Protein 4TX3 (pdb70)

InterPro domains:
  IPR001128 Cytochrome P450 [PF00067] (215-369)
  IPR002397 Cytochrome P450, B-class [PR00359] (91-102)
  IPR002397 Cytochrome P450, B-class [PR00359] (138-154)
  IPR002397 Cytochrome P450, B-class [PR00359] (155-170)
  IPR002397 Cytochrome P450, B-class [PR00359] (192-214)
  IPR002397 Cytochrome P450, B-class [PR00359] (271-282)
  IPR002397 Cytochrome P450, B-class [PR00359] (289-316)
  IPR002397 Cytochrome P450, B-class [PR00359] (317-332)
  IPR002397 Cytochrome P450, B-class [PR00359] (338-347)
  IPR002397 Cytochrome P450, B-class [PR00359] (347-358)
  IPR017972 Cytochrome P450, conserved site [PS00086] (340-349)
  IPR036396 Cytochrome P450 superfamily [G3DSA:1.10.630.10] (7-398)
  IPR036396 Cytochrome P450 superfamily [SSF48264] (19-398)

CATH classification: 1.10.630.10

B-factor: mean 43.54, std 11.96, range [21.45, 113.42]

Foldseek 3Di:
DPDQLLDADQLARDPVVLVDDQWDCDPVEIEGQALVVQQVQLAPLPFKAQAPVPDDLLCFLVLSRDRPPVSVVLVVLQPVLQDPVNLVVLQVVLLVQLVVLVVVCVVVPAWDWCLVRPLQRSQQQSLCQSQPPPNVCSVVLSVLLCQLVPPVDPPVSNVVSLVVSLVVVLVVLCVQLVPHDSHRSRSSCVPQVVPDDPSNVSNNSSSSSVPGRQALSQLLFSVVVVCQVVVVQLVLLQDDLVSLLLLSLLSCLSNLFFSWRRKIFGCAWDDDPPDIDHGGHIYTYGQSSNSQHVVFDPPSNDRDSRDGHTPGASQHHHSPRNSCPVVSSSSSSSNSNVNCVSVVPKHQSDPPDDFAWDSPDSTIHGPITIIGD/DADDADDLFDDDDDPFQAAALVLLVLLVLAPPDPLADDQKDKFKKKKFFADPQVLLQVLLFVLCQQAQLQQWAFADPSVRTGTDGDNTADTDEDEDEDEPVCVQVVLFVQRGDGDPRNPHRQKDWYKYDHDNGIIMIMIMGHLSWFDPLLVVLSVVSSQQSSQQSVVPHGRDDDGQRDHVSSVSVSLVRQVVCVVPCSHLLNVLLVVLLVQLPPDDFAFDADWPDDQDQAANLDKDKDKFKAAQVLQQLLCVVCVVPPHDPQLLLVLLLLLVSVLRPRNFKAKEKEKAAADVVPPSCNSHGGSRIAIAIFIFGQPDQAFSVRRSVRSVVRCVVSVVSPSDGPSCNCVSNVHDDGNRADGPAQHYEAEEEDDDDHPRIDMDIDDHDDGRHRHQKYWHKYFDADPVRGTGMIITMMMGRVNTDDPVSVVLSSVQSSQSSSVCSVPRRHTSVPRDSDDDD

Nearest PDB structures (foldseek):
  4tx3-assembly1_A  TM=1.003E+00  e=6.868E-63  Actinoplanes teichomyceticus
  6fsh-assembly3_C  TM=9.838E-01  e=4.809E-54  Actinoplanes teichomyceticus
  6fsh-assembly1_A  TM=9.841E-01  e=8.966E-54  Actinoplanes teichomyceticus
  6fsh-assembly2_B  TM=9.856E-01  e=2.025E-53  Actinoplanes teichomyceticus
  6fsh-assembly4_D  TM=9.850E-01  e=5.539E-53  Actinoplanes teichomyceticus

Secondary structure (DSSP, 8-state):
---GGG-EETTEEPTTTTTS-SEEEE--EEEE-SHHHHHHHHH-TTTEE-------GGGTT-GGGPPTTHHHHHHHHTGGGS-HHHHHHHHHHHHHHHHHHHHHHHHS-SSEEHIIIIITTHHHHHHHHHHT--GGGHHHHHHHHHHHH-TTS-HHHHHHHHHHHHHHHHHHHHHHHHTT-SSHHHHHHHHHTTTS-HHHHHHHHHHHHHHSSHHHHHHHHHHHHHHHHSGGGGGGGSS-HHHHHHHHHHHHHHH--BS--S-EEESS-EEETTEEE-TT-EEEE-HHHHTT-TTT-TTTTS--TTSPP----TT--STT--TTHHHHHHHHHHHHHHHHHH-TT-EES-TTSPPEEE-SSSB-EEEE-EEE-/----PPP----PPPSSBPPPHHHHHHHHTS-SSTTS---EEEEEEEEEE---HHHHHHHHHHHHHH-GGGGEE--S-TTT--BEE-S--------EE--TTTHHHHHHHHHHPPP-TTTS-SEEEEEEEEETTEEEEEEEEETTT--HHHHHHHHHHHHHHHHHHHTTS----PPPS--HHHHHHHHHHHHGGGGSTTSHHHHHHHHHHHHTTT--SS-----SSPPPSS----EEEEEEEE-HHHHHHHHHHHHSSS--HHHHHHHHHHHHHIIIII-SEEEEEEEEPS-TT-GGGTT--SS--EEEEEEEE--S--BHHHHHHHHHHHHHHHTT--SS-GGGHHHHTTPPP-SSS-SS-SEEEEEEE-----TTEEEEEEP-PPPP--SSEEEEEEEEE-TTS-EEEEEEEEEEETTT--HHHHHHHHHHHHHHHHHHHH-TT-BGGG-------

Solvent-accessible surface area: 36964 Å² total; per-residue (Å²): 150,83,80,65,30,35,59,32,107,33,28,44,2,7,91,75,0,82,80,25,40,77,10,42,122,67,155,108,41,6,5,0,4,5,17,77,7,0,84,69,2,7,29,35,79,160,68,11,17,7,105,234,168,59,58,59,132,129,34,26,2,26,22,93,6,16,28,44,102,77,8,82,96,0,60,109,6,1,71,23,0,35,50,140,149,32,14,148,172,12,24,87,34,0,86,75,9,0,56,80,29,3,56,16,0,82,49,57,18,78,77,4,24,0,2,102,21,1,0,50,63,0,0,0,16,0,7,0,34,3,0,30,6,27,76,16,0,11,82,48,0,15,95,22,2,66,80,46,97,59,90,100,39,55,71,134,77,74,64,30,6,8,71,19,2,9,111,20,2,69,54,3,12,60,94,32,75,166,105,70,32,134,22,0,2,0,24,0,14,75,119,32,24,158,69,3,69,72,70,20,0,35,6,2,1,21,29,22,2,60,42,18,17,42,52,4,6,0,10,0,0,0,0,0,3,0,0,26,125,62,83,122,26,17,72,12,2,140,54,88,86,147,43,1,53,92,0,0,11,6,0,7,1,14,3,2,3,27,9,32,28,36,74,11,42,1,75,80,84,0,138,22,86,135,62,63,0,120,116,45,25,43,1,30,2,0,4,4,23,0,0,10,38,188,88,19,7,102,90,4,65,158,16,52,1,87,40,88,66,30,82,22,0,11,26,17,56,36,53,36,68,41,48,22,10,64,7,15,79,23,3,0,50,11,0,0,22,10,0,3,162,75,4,74,68,11,90,18,28,67,96,96,85,136,46,65,62,22,90,109,42,110,0,7,0,3,79,36,13,70,0,18,84,120,58,103,60,113,47,72,38,97,65,36,128,121,52,161,194,2,26,24,4,16,42,0,68,53,12,34,90,31,34,91,39,19,116,155,5,46,8,16,5,7,21,38,0,10,35,1,88,3,152,23,54,42,74,6,1,42,16,0,0,89,21,1,0,54,34,3,22,2,0,27,1,7,0,33,36,82,51,168,68,21,44,7,83,20,58,142,58,2,109,15,209,5,89,63,36,106,12,74,86,154,47,1,82,69,90,12,58,118,52,10,65,83,37,8,34,6,46,187,55,36,0,17,28,23,32,0,2,27,33,68,141,108,44,16,0,3,4,0,1,2,9,80,0,0,2,7,86,64,1,12,92,5,2,18,111,9,2,18,23,4,0,23,0,80,97,69,74,68,52,35,88,49,18,115,20,69,2,31,3,5,14,31,0,11,18,17,80,107,10,30,85,8,77,203,69,159,77,5,32,2,34,69,2,23,74,23,5,127,103,35,1,58,71,25,102,99,47,15,94,11,41,68,64,100,91,48,50,84,79,22,19,17,126,16,16,54,11,92,14,122,1,80,33,46,36,0,36,107,1,16,110,16,35,155,66,74,61,1,70,7,51,25,0,0,20,0,0,0,0,0,0,2,25,88,48,47,14,36,59,58,6,12,6,0,33,56,20,75,22,36,70,82,31,28,37,3,82,29,2,4,0,4,4,20,55,24,3,2,3,50,4,79,1,48,90,53,0,19,0,73,79,1,5,58,81,0,25,125,14,6,160,92,0,122,132,25,39,34,8,8,6,20,36,3,20,114,22,36,90,43,104,74,42,87,22,40,16,12,9,7,2,0,5,9,67,23,126,80,59,172,72,97,8,50,26,9,86,35,50,113,23,114,57,64,50,55,17,16,67,32,2,0,24,3,45,3,18,6,86,62,65,152,113,104,74,42,63,0,0,78,16,25,0,50,12,12,24,26,5,3,56,108,98,21,0,27,29,0,3,109,54,0,20,64,0,1,63,17,1,5,124,52,39,37,65,100,10,70,82,3,63,29,139,34,111,153

Structure (mmCIF, N/CA/C/O backbone):
data_4TX3
#
_entry.id   4TX3
#
_cell.length_a   87.340
_cell.length_b   94.010
_cell.length_c   125.260
_cell.angle_alpha   90.000
_cell.angle_beta   90.000
_cell.angle_gamma   90.000
#
_symmetry.space_group_name_H-M   'P 21 21 21'
#
loop_
_entity.id
_entity.type
_entity.pdbx_description
1 polymer 'OxyB protein'
2 polymer 'Peptide synthetase, module 7'
3 non-polymer 'PROTOPORPHYRIN IX CONTAINING FE'
4 non-polymer 'SULFATE ION'
5 non-polymer 1,2-ETHANEDIOL
6 water water
#
loop_
_atom_site.group_PDB
_atom_site.id
_atom_site.type_symbol
_atom_site.label_atom_id
_atom_site.label_alt_id
_atom_site.label_comp_id
_atom_site.label_asym_id
_atom_site.label_entity_id
_atom_site.label_seq_id
_atom_site.pdbx_PDB_ins_code
_atom_site.Cartn_x
_atom_site.Cartn_y
_atom_site.Cartn_z
_atom_site.occupancy
_atom_site.B_iso_or_equiv
_atom_site.auth_seq_id
_atom_site.auth_comp_id
_atom_site.auth_asym_id
_atom_site.auth_atom_id
_atom_site.pdbx_PDB_model_num
ATOM 1 N N . SER A 1 12 ? -40.653 13.154 18.117 1.00 80.63 6 SER A N 1
ATOM 2 C CA . SER A 1 12 ? -39.717 14.164 17.629 1.00 86.34 6 SER A CA 1
ATOM 3 C C . SER A 1 12 ? -38.752 13.605 16.570 1.00 85.38 6 SER A C 1
ATOM 4 O O . SER A 1 12 ? -38.193 12.514 16.745 1.00 86.32 6 SER A O 1
ATOM 7 N N . PRO A 1 13 ? -38.576 14.342 15.453 1.00 80.30 7 PRO A N 1
ATOM 8 C CA . PRO A 1 13 ? -37.522 14.063 14.469 1.00 70.05 7 PRO A CA 1
ATOM 9 C C . PRO A 1 13 ? -36.221 14.757 14.869 1.00 66.41 7 PRO A C 1
ATOM 10 O O . PRO A 1 13 ? -36.289 15.846 15.446 1.00 63.32 7 PRO A O 1
ATOM 14 N N . PRO A 1 14 ? -35.059 14.137 14.578 1.00 66.14 8 PRO A N 1
ATOM 15 C CA . PRO A 1 14 ? -33.754 14.627 15.053 1.00 58.42 8 PRO A CA 1
ATOM 16 C C . PRO A 1 14 ? -33.465 16.074 14.638 1.00 61.93 8 PRO A C 1
ATOM 17 O O . PRO A 1 14 ? -33.785 16.473 13.506 1.00 58.47 8 PRO A O 1
ATOM 21 N N . ILE A 1 15 ? -32.876 16.842 15.557 1.00 63.05 9 ILE A N 1
ATOM 22 C CA . ILE A 1 15 ? -32.702 18.278 15.374 1.00 58.09 9 ILE A CA 1
ATOM 23 C C . ILE A 1 15 ? -31.932 18.589 14.081 1.00 59.75 9 ILE A C 1
ATOM 24 O O . ILE A 1 15 ? -32.197 19.601 13.418 1.00 54.28 9 ILE A O 1
ATOM 29 N N . HIS A 1 16 ? -31.015 17.705 13.691 1.00 55.98 10 HIS A N 1
ATOM 30 C CA . HIS A 1 16 ? -30.175 18.006 12.537 1.00 54.50 10 HIS A CA 1
ATOM 31 C C . HIS A 1 16 ? -30.927 17.837 11.206 1.00 53.59 10 HIS A C 1
ATOM 32 O O . HIS A 1 16 ? -30.487 18.379 10.190 1.00 53.48 10 HIS A O 1
ATOM 39 N N . THR A 1 17 ? -32.059 17.125 11.200 1.00 50.85 11 THR A N 1
ATOM 40 C CA . THR A 1 17 ? -32.846 16.989 9.967 1.00 47.46 11 THR A CA 1
ATOM 41 C C . THR A 1 17 ? -33.947 18.025 9.828 1.00 49.32 11 THR A C 1
ATOM 42 O O . THR A 1 17 ? -34.806 17.895 8.955 1.00 47.12 11 THR A O 1
ATOM 46 N N . ARG A 1 18 ? -33.923 19.044 10.681 1.00 44.68 12 ARG A N 1
ATOM 47 C CA . ARG A 1 18 ? -34.998 20.024 10.723 1.00 42.65 12 ARG A CA 1
ATOM 48 C C . ARG A 1 18 ? -34.692 21.294 9.929 1.00 48.06 12 ARG A C 1
ATOM 49 O O . ARG A 1 18 ? -33.657 21.944 10.146 1.00 44.81 12 ARG A O 1
ATOM 57 N N . ARG A 1 19 ? -35.602 21.651 9.021 1.00 45.39 13 ARG A N 1
ATOM 58 C CA . ARG A 1 19 ? -35.458 22.874 8.221 1.00 46.15 13 ARG A CA 1
ATOM 59 C C . ARG A 1 19 ? -36.608 23.836 8.477 1.00 44.83 13 ARG A C 1
ATOM 60 O O . ARG A 1 19 ? -37.710 23.411 8.778 1.00 46.08 13 ARG A O 1
ATOM 68 N N . GLN A 1 20 ? -36.358 25.131 8.348 1.00 46.84 14 GLN A N 1
ATOM 69 C CA . GLN A 1 20 ? -37.459 26.073 8.232 1.00 46.33 14 GLN A CA 1
ATOM 70 C C . GLN A 1 20 ? -37.345 26.773 6.882 1.00 44.28 14 GLN A C 1
ATOM 71 O O . GLN A 1 20 ? -36.489 27.639 6.690 1.00 46.32 14 GLN A O 1
ATOM 77 N N . GLY A 1 21 ? -38.201 26.381 5.942 1.00 45.99 15 GLY A N 1
ATOM 78 C CA . GLY A 1 21 ? -38.094 26.863 4.574 1.00 41.98 15 GLY A CA 1
ATOM 79 C C . GLY A 1 21 ? -36.815 26.329 3.959 1.00 44.40 15 GLY A C 1
ATOM 80 O O . GLY A 1 21 ? -36.622 25.112 3.900 1.00 46.54 15 GLY A O 1
ATOM 81 N N . PHE A 1 22 ? -35.939 27.233 3.524 1.00 41.68 16 PHE A N 1
ATOM 82 C CA . PHE A 1 22 ? -34.654 26.861 2.931 1.00 38.41 16 PHE A CA 1
ATOM 83 C C . PHE A 1 22 ? -33.550 26.736 3.981 1.00 44.79 16 PHE A C 1
ATOM 84 O O . PHE A 1 22 ? -32.483 26.162 3.713 1.00 44.33 16 PHE A O 1
ATOM 92 N N . ASP A 1 23 ? -33.809 27.286 5.168 1.00 43.61 17 ASP A N 1
ATOM 93 C CA . ASP A 1 23 ? -32.791 27.425 6.211 1.00 46.84 17 ASP A CA 1
ATOM 94 C C . ASP A 1 23 ? -32.765 26.271 7.219 1.00 49.97 17 ASP A C 1
ATOM 95 O O . ASP A 1 23 ? -33.750 25.536 7.366 1.00 43.72 17 ASP A O 1
ATOM 100 N N . PRO A 1 24 ? -31.623 26.104 7.915 1.00 54.06 18 PRO A N 1
ATOM 101 C CA . PRO A 1 24 ? -31.645 25.210 9.077 1.00 50.83 18 PRO A CA 1
ATOM 102 C C . PRO A 1 24 ? -32.689 25.699 10.085 1.00 48.63 18 PRO A C 1
ATOM 103 O O . PRO A 1 24 ? -32.820 26.909 10.266 1.00 49.81 18 PRO A O 1
ATOM 107 N N . ALA A 1 25 ? -33.429 24.783 10.704 1.00 50.98 19 ALA A N 1
ATOM 108 C CA . ALA A 1 25 ? -34.429 25.147 11.715 1.00 53.71 19 ALA A CA 1
ATOM 109 C C . ALA A 1 25 ? -33.789 25.920 12.869 1.00 55.78 19 ALA A C 1
ATOM 110 O O . ALA A 1 25 ? -32.575 25.858 13.072 1.00 55.75 19 ALA A O 1
ATOM 112 N N . ASP A 1 26 ? -34.601 26.650 13.627 1.00 58.77 20 ASP A N 1
ATOM 113 C CA . ASP A 1 26 ? -34.054 27.580 14.615 1.00 60.09 20 ASP A CA 1
ATOM 114 C C . ASP A 1 26 ? -33.319 26.876 15.753 1.00 58.05 20 ASP A C 1
ATOM 115 O O . ASP A 1 26 ? -32.301 27.380 16.230 1.00 57.46 20 ASP A O 1
ATOM 120 N N . GLU A 1 27 ? -33.806 25.713 16.175 1.00 51.59 21 GLU A N 1
ATOM 121 C CA . GLU A 1 27 ? -33.103 24.944 17.200 1.00 58.22 21 GLU A CA 1
ATOM 122 C C . GLU A 1 27 ? -31.790 24.379 16.673 1.00 60.82 21 GLU A C 1
ATOM 123 O O . GLU A 1 27 ? -30.881 24.095 17.448 1.00 62.32 21 GLU A O 1
ATOM 129 N N . LEU A 1 28 ? -31.691 24.208 15.358 1.00 59.29 22 LEU A N 1
ATOM 130 C CA . LEU A 1 28 ? -30.443 23.754 14.757 1.00 55.78 22 LEU A CA 1
ATOM 131 C C . LEU A 1 28 ? -29.491 24.937 14.626 1.00 54.85 22 LEU A C 1
ATOM 132 O O . LEU A 1 28 ? -28.288 24.785 14.785 1.00 57.90 22 LEU A O 1
ATOM 137 N N . ARG A 1 29 ? -30.026 26.128 14.370 1.00 56.83 23 ARG A N 1
ATOM 138 C CA . ARG A 1 29 ? -29.176 27.316 14.256 1.00 59.35 23 ARG A CA 1
ATOM 139 C C . ARG A 1 29 ? -28.688 27.747 15.628 1.00 61.04 23 ARG A C 1
ATOM 140 O O . ARG A 1 29 ? -27.938 28.718 15.749 1.00 56.29 23 ARG A O 1
ATOM 148 N N . ALA A 1 30 ? -29.121 27.013 16.653 1.00 60.60 24 ALA A N 1
ATOM 149 C CA . ALA A 1 30 ? -28.827 27.344 18.041 1.00 62.27 24 ALA A CA 1
ATOM 150 C C . ALA A 1 30 ? -27.634 26.556 18.566 1.00 60.42 24 ALA A C 1
ATOM 151 O O . ALA A 1 30 ? -26.851 27.063 19.370 1.00 59.34 24 ALA A O 1
ATOM 153 N N . ALA A 1 31 ? -27.503 25.315 18.112 1.00 63.92 25 ALA A N 1
ATOM 154 C CA . ALA A 1 31 ? -26.390 24.467 18.530 1.00 65.68 25 ALA A CA 1
ATOM 155 C C . ALA A 1 31 ? -25.065 25.069 18.071 1.00 65.56 25 ALA A C 1
ATOM 156 O O . ALA A 1 31 ? -24.929 25.496 16.921 1.00 61.17 25 ALA A O 1
ATOM 158 N N . GLY A 1 32 ? -24.099 25.114 18.986 1.00 63.08 26 GLY A N 1
ATOM 159 C CA . GLY A 1 32 ? -22.799 25.678 18.689 1.00 53.43 26 GLY A CA 1
ATOM 160 C C . GLY A 1 32 ? -22.031 24.785 17.735 1.00 54.69 26 GLY A C 1
ATOM 161 O O . GLY A 1 32 ? -22.562 23.798 17.210 1.00 54.61 26 GLY A O 1
ATOM 162 N N . THR A 1 33 ? -20.771 25.144 17.521 1.00 48.30 27 THR A N 1
ATOM 163 C CA . THR A 1 33 ? -19.877 24.447 16.609 1.00 45.44 27 THR A CA 1
ATOM 164 C C . THR A 1 33 ? -19.764 22.929 16.837 1.00 45.92 27 THR A C 1
ATOM 165 O O . THR A 1 33 ? -19.791 22.147 15.886 1.00 44.30 27 THR A O 1
ATOM 169 N N . LEU A 1 34 ? -19.660 22.510 18.093 1.00 46.31 28 LEU A N 1
ATOM 170 C CA . LEU A 1 34 ? -19.464 21.092 18.401 1.00 47.70 28 LEU A CA 1
ATOM 171 C C . LEU A 1 34 ? -20.010 20.732 19.784 1.00 48.28 28 LEU A C 1
ATOM 172 O O . LEU A 1 34 ? -19.374 21.017 20.798 1.00 51.10 28 LEU A O 1
ATOM 177 N N . THR A 1 35 ? -21.190 20.121 19.835 1.00 45.69 29 THR A N 1
ATOM 178 C CA . THR A 1 35 ? -21.812 19.818 21.122 1.00 49.56 29 THR A CA 1
ATOM 179 C C . THR A 1 35 ? -22.229 18.349 21.192 1.00 51.18 29 THR A C 1
ATOM 180 O O . THR A 1 35 ? -22.419 17.708 20.158 1.00 48.64 29 THR A O 1
ATOM 184 N N . LYS A 1 36 ? -22.371 17.815 22.407 1.00 54.66 30 LYS A N 1
ATOM 185 C CA . LYS A 1 36 ? -22.836 16.433 22.579 1.00 56.64 30 LYS A CA 1
ATOM 186 C C . LYS A 1 36 ? -24.358 16.370 22.660 1.00 63.25 30 LYS A C 1
ATOM 187 O O . LYS A 1 36 ? -24.980 17.114 23.419 1.00 67.01 30 LYS A O 1
ATOM 193 N N . ILE A 1 37 ? -24.940 15.457 21.888 1.00 63.88 31 ILE A N 1
ATOM 194 C CA . ILE A 1 37 ? -26.383 15.383 21.692 1.00 67.04 31 ILE A CA 1
ATOM 195 C C . ILE A 1 37 ? -26.852 13.911 21.716 1.00 72.82 31 ILE A C 1
ATOM 196 O O . ILE A 1 37 ? -26.062 12.997 21.451 1.00 72.68 31 ILE A O 1
ATOM 201 N N . SER A 1 38 ? -28.121 13.668 22.048 1.00 75.51 32 SER A N 1
ATOM 202 C CA . SER A 1 38 ? -28.634 12.291 22.076 1.00 76.81 32 SER A CA 1
ATOM 203 C C . SER A 1 38 ? -29.702 12.022 21.007 1.00 74.62 32 SER A C 1
ATOM 204 O O . SER A 1 38 ? -30.565 12.860 20.743 1.00 69.57 32 SER A O 1
ATOM 207 N N . THR A 1 47 ? -23.571 8.765 23.760 1.00 81.60 41 THR A N 1
ATOM 208 C CA . THR A 1 47 ? -22.800 9.964 23.420 1.00 81.68 41 THR A CA 1
ATOM 209 C C . THR A 1 47 ? -22.590 10.100 21.909 1.00 72.11 41 THR A C 1
ATOM 210 O O . THR A 1 47 ? -21.734 9.420 21.322 1.00 64.92 41 THR A O 1
ATOM 214 N N . THR A 1 48 ? -23.379 10.976 21.289 1.00 68.09 42 THR A N 1
ATOM 215 C CA . THR A 1 48 ? -23.169 11.351 19.890 1.00 62.31 42 THR A CA 1
ATOM 216 C C . THR A 1 48 ? -22.895 12.846 19.754 1.00 57.95 42 THR A C 1
ATOM 217 O O . THR A 1 48 ? -23.627 13.673 20.296 1.00 59.10 42 THR A O 1
ATOM 221 N N . TRP A 1 49 ? -21.827 13.188 19.040 1.00 48.54 43 TRP A N 1
ATOM 222 C CA . TRP A 1 49 ? -21.455 14.586 18.864 1.00 47.96 43 TRP A CA 1
ATOM 223 C C . TRP A 1 49 ? -22.145 15.193 17.639 1.00 46.72 43 TRP A C 1
ATOM 224 O O . TRP A 1 49 ? -22.330 14.518 16.621 1.00 47.98 43 TRP A O 1
ATOM 235 N N . LEU A 1 50 ? -22.510 16.469 17.742 1.00 41.97 44 LEU A N 1
ATOM 236 C CA . LEU A 1 50 ? -22.981 17.237 16.598 1.00 41.09 44 LEU A CA 1
ATOM 237 C C . LEU A 1 50 ? -21.961 18.310 16.214 1.00 43.33 44 LEU A C 1
ATOM 238 O O . LEU A 1 50 ? -21.753 19.276 16.953 1.00 42.72 44 LEU A O 1
ATOM 243 N N . ALA A 1 51 ? -21.327 18.119 15.056 1.00 43.42 45 ALA A N 1
ATOM 244 C CA . ALA A 1 51 ? -20.415 19.100 14.480 1.00 39.93 45 ALA A CA 1
ATOM 245 C C . ALA A 1 51 ? -21.180 19.964 13.496 1.00 40.68 45 ALA A C 1
ATOM 246 O O . ALA A 1 51 ? -21.694 19.467 12.490 1.00 36.95 45 ALA A O 1
ATOM 248 N N . ALA A 1 52 ? -21.250 21.257 13.787 1.00 36.62 46 ALA A N 1
ATOM 249 C CA . ALA A 1 52 ? -22.052 22.155 12.978 1.00 43.63 46 ALA A CA 1
ATOM 250 C C . ALA A 1 52 ? -21.251 23.346 12.459 1.00 41.25 46 ALA A C 1
ATOM 251 O O . ALA A 1 52 ? -21.803 24.223 11.807 1.00 44.59 46 ALA A O 1
ATOM 253 N N . GLY A 1 53 ? -19.960 23.390 12.755 1.00 38.39 47 GLY A N 1
ATOM 254 C CA . GLY A 1 53 ? -19.124 24.465 12.261 1.00 36.11 47 GLY A CA 1
ATOM 255 C C . GLY A 1 53 ? -18.450 24.028 10.972 1.00 37.63 47 GLY A C 1
ATOM 256 O O . GLY A 1 53 ? -18.116 22.859 10.816 1.00 34.38 47 GLY A O 1
ATOM 257 N N . HIS A 1 54 ? -18.249 24.952 10.041 1.00 37.17 48 HIS A N 1
ATOM 258 C CA . HIS A 1 54 ? -17.604 24.598 8.783 1.00 37.82 48 HIS A CA 1
ATOM 259 C C . HIS A 1 54 ? -16.181 24.045 8.996 1.00 35.04 48 HIS A C 1
ATOM 260 O O . HIS A 1 54 ? -15.792 23.061 8.377 1.00 36.34 48 HIS A O 1
ATOM 267 N N . ALA A 1 55 ? -15.412 24.657 9.882 1.00 35.50 49 ALA A N 1
ATOM 268 C CA . ALA A 1 55 ? -14.039 24.192 10.120 1.00 37.63 49 ALA A CA 1
ATOM 269 C C . ALA A 1 55 ? -13.990 22.772 10.712 1.00 34.71 49 ALA A C 1
ATOM 270 O O . ALA A 1 55 ? -13.250 21.910 10.230 1.00 32.56 49 ALA A O 1
ATOM 272 N N . VAL A 1 56 ? -14.789 22.534 11.746 1.00 31.76 50 VAL A N 1
ATOM 273 C CA . VAL A 1 56 ? -14.726 21.273 12.452 1.00 37.38 50 VAL A CA 1
ATOM 274 C C . VAL A 1 56 ? -15.328 20.154 11.591 1.00 39.13 50 VAL A C 1
ATOM 275 O O . VAL A 1 56 ? -14.854 19.009 11.634 1.00 34.57 50 VAL A O 1
ATOM 279 N N . VAL A 1 57 ? -16.322 20.496 10.770 1.00 35.73 51 VAL A N 1
ATOM 280 C CA . VAL A 1 57 ? -16.894 19.528 9.837 1.00 32.97 51 VAL A CA 1
ATOM 281 C C . VAL A 1 57 ? -15.896 19.159 8.730 1.00 37.42 51 VAL A C 1
ATOM 282 O O . VAL A 1 57 ? -15.775 17.978 8.361 1.00 39.76 51 VAL A O 1
ATOM 286 N N . ARG A 1 58 ? -15.164 20.142 8.214 1.00 34.29 52 ARG A N 1
ATOM 287 C CA . ARG A 1 58 ? -14.109 19.835 7.248 1.00 38.43 52 ARG A CA 1
ATOM 288 C C . ARG A 1 58 ? -13.042 18.921 7.874 1.00 38.03 52 ARG A C 1
ATOM 289 O O . ARG A 1 58 ? -12.579 17.972 7.238 1.00 35.68 52 ARG A O 1
ATOM 297 N N . GLN A 1 59 ? -12.688 19.200 9.127 1.00 34.86 53 GLN A N 1
ATOM 298 C CA . GLN A 1 59 ? -11.672 18.433 9.841 1.00 37.53 53 GLN A CA 1
ATOM 299 C C . GLN A 1 59 ? -12.083 16.964 10.040 1.00 38.11 53 GLN A C 1
ATOM 300 O O . GLN A 1 59 ? -11.285 16.047 9.813 1.00 39.63 53 GLN A O 1
ATOM 306 N N . VAL A 1 60 ? -13.328 16.752 10.462 1.00 35.08 54 VAL A N 1
ATOM 307 C CA . VAL A 1 60 ? -13.862 15.406 10.674 1.00 36.54 54 VAL A CA 1
ATOM 308 C C . VAL A 1 60 ? -13.959 14.609 9.352 1.00 38.53 54 VAL A C 1
ATOM 309 O O . VAL A 1 60 ? -13.641 13.411 9.312 1.00 39.09 54 VAL A O 1
ATOM 313 N N . LEU A 1 61 ? -14.374 15.261 8.270 1.00 33.28 55 LEU A N 1
ATOM 314 C CA . LEU A 1 61 ? -14.480 14.565 6.986 1.00 34.46 55 LEU A CA 1
ATOM 315 C C . LEU A 1 61 ? -13.099 14.347 6.373 1.00 35.83 55 LEU A C 1
ATOM 316 O O . LEU A 1 61 ? -12.822 13.320 5.722 1.00 33.77 55 LEU A O 1
ATOM 321 N N . GLY A 1 62 ? -12.227 15.318 6.595 1.00 33.83 56 GLY A N 1
ATOM 322 C CA . GLY A 1 62 ? -10.904 15.276 6.012 1.00 35.44 56 GLY A CA 1
ATOM 323 C C . GLY A 1 62 ? -9.931 14.317 6.677 1.00 39.69 56 GLY A C 1
ATOM 324 O O . GLY A 1 62 ? -9.045 13.791 6.002 1.00 41.93 56 GLY A O 1
ATOM 325 N N . ASP A 1 63 ? -10.075 14.095 7.986 1.00 36.27 57 ASP A N 1
ATOM 326 C CA . ASP A 1 63 ? -9.127 13.259 8.727 1.00 37.55 57 ASP A CA 1
ATOM 327 C C . ASP A 1 63 ? -9.486 11.766 8.628 1.00 38.70 57 ASP A C 1
ATOM 328 O O . ASP A 1 63 ? -10.149 11.194 9.503 1.00 35.25 57 ASP A O 1
ATOM 333 N N . HIS A 1 64 ? -9.026 11.133 7.559 1.00 40.55 58 HIS A N 1
ATOM 334 C CA . HIS A 1 64 ? -9.359 9.740 7.308 1.00 41.28 58 HIS A CA 1
ATOM 335 C C . HIS A 1 64 ? -8.549 8.752 8.150 1.00 40.53 58 HIS A C 1
ATOM 336 O O . HIS A 1 64 ? -8.644 7.553 7.935 1.00 43.24 58 HIS A O 1
ATOM 343 N N . LYS A 1 65 ? -7.749 9.244 9.094 1.00 41.28 59 LYS A N 1
ATOM 344 C CA . LYS A 1 65 ? -6.964 8.354 9.944 1.00 39.09 59 LYS A CA 1
ATOM 345 C C . LYS A 1 65 ? -7.580 8.246 11.335 1.00 40.47 59 LYS A C 1
ATOM 346 O O . LYS A 1 65 ? -7.548 7.176 11.954 1.00 39.21 59 LYS A O 1
ATOM 352 N N . ARG A 1 66 ? -8.170 9.338 11.817 1.00 33.91 60 ARG A N 1
ATOM 353 C CA . ARG A 1 66 ? -8.750 9.338 13.155 1.00 36.89 60 ARG A CA 1
ATOM 354 C C . ARG A 1 66 ? -10.273 9.105 13.171 1.00 37.04 60 ARG A C 1
ATOM 355 O O . ARG A 1 66 ? -10.880 8.934 14.231 1.00 38.79 60 ARG A O 1
ATOM 363 N N . PHE A 1 67 ? -10.889 9.077 11.996 1.00 35.44 61 PHE A N 1
ATOM 364 C CA . PHE A 1 67 ? -12.317 8.802 11.898 1.00 37.93 61 PHE A CA 1
ATOM 365 C C . PHE A 1 67 ? -12.589 7.717 10.891 1.00 40.35 61 PHE A C 1
ATOM 366 O O . PHE A 1 67 ? -12.030 7.723 9.795 1.00 42.62 61 PHE A O 1
ATOM 374 N N . SER A 1 68 ? -13.443 6.775 11.281 1.00 41.64 62 SER A N 1
ATOM 375 C CA . SER A 1 68 ? -13.881 5.707 10.397 1.00 40.80 62 SER A CA 1
ATOM 376 C C . SER A 1 68 ? -15.339 5.935 10.006 1.00 42.05 62 SER A C 1
ATOM 377 O O . SER A 1 68 ? -16.077 6.610 10.728 1.00 36.92 62 SER A O 1
ATOM 380 N N . THR A 1 69 ? -15.758 5.359 8.880 1.00 41.98 63 THR A N 1
ATOM 381 C CA . THR A 1 69 ? -17.138 5.512 8.442 1.00 46.23 63 THR A CA 1
ATOM 382 C C . THR A 1 69 ? -17.922 4.215 8.504 1.00 46.94 63 THR A C 1
ATOM 383 O O . THR A 1 69 ? -19.137 4.221 8.296 1.00 48.54 63 THR A O 1
ATOM 387 N N . ARG A 1 70 ? -17.245 3.108 8.798 1.00 48.69 64 ARG A N 1
ATOM 388 C CA . ARG A 1 70 ? -17.917 1.806 8.855 1.00 51.05 64 ARG A CA 1
ATOM 389 C C . ARG A 1 70 ? -18.778 1.670 10.126 1.00 52.75 64 ARG A C 1
ATOM 390 O O . ARG A 1 70 ? -18.508 2.306 11.149 1.00 57.08 64 ARG A O 1
ATOM 398 N N . ARG A 1 71 ? -19.830 0.860 10.067 1.00 62.90 65 ARG A N 1
ATOM 399 C CA . ARG A 1 71 ? -20.636 0.613 11.264 1.00 70.18 65 ARG A CA 1
ATOM 400 C C . ARG A 1 71 ? -20.133 -0.592 12.056 1.00 62.80 65 ARG A C 1
ATOM 401 O O . ARG A 1 71 ? -20.603 -0.848 13.168 1.00 72.73 65 ARG A O 1
ATOM 409 N N . VAL A 1 84 ? -15.484 -10.001 6.828 1.00 57.86 78 VAL A N 1
ATOM 410 C CA . VAL A 1 84 ? -15.631 -10.340 8.245 1.00 64.86 78 VAL A CA 1
ATOM 411 C C . VAL A 1 84 ? -16.593 -9.379 8.915 1.00 70.45 78 VAL A C 1
ATOM 412 O O . VAL A 1 84 ? -17.267 -9.717 9.893 1.00 74.08 78 VAL A O 1
ATOM 414 N N . PHE A 1 85 ? -16.639 -8.168 8.383 1.00 68.80 79 PHE A N 1
ATOM 415 C CA . PHE A 1 85 ? -17.554 -7.164 8.879 1.00 74.16 79 PHE A CA 1
ATOM 416 C C . PHE A 1 85 ? -18.727 -7.020 7.917 1.00 68.17 79 PHE A C 1
ATOM 417 O O . PHE A 1 85 ? -19.858 -7.355 8.250 1.00 69.05 79 PHE A O 1
ATOM 419 N N . ARG A 1 86 ? -18.429 -6.563 6.706 1.00 67.66 80 ARG A N 1
ATOM 420 C CA . ARG A 1 86 ? -19.428 -5.953 5.831 1.00 63.97 80 ARG A CA 1
ATOM 421 C C . ARG A 1 86 ? -20.500 -6.906 5.305 1.00 59.64 80 ARG A C 1
ATOM 422 O O . ARG A 1 86 ? -20.190 -7.839 4.557 1.00 58.68 80 ARG A O 1
ATOM 430 N N . PRO A 1 87 ? -21.773 -6.654 5.692 1.00 61.92 81 PRO A N 1
ATOM 431 C CA . PRO A 1 87 ? -22.968 -7.300 5.122 1.00 53.97 81 PRO A CA 1
ATOM 432 C C . PRO A 1 87 ? -23.127 -7.041 3.623 1.00 55.87 81 PRO A C 1
ATOM 433 O O . PRO A 1 87 ? -22.590 -6.059 3.094 1.00 57.51 81 PRO A O 1
ATOM 437 N N . ARG A 1 88 ? -23.877 -7.911 2.954 1.00 57.34 82 ARG A N 1
ATOM 438 C CA . ARG A 1 88 ? -24.013 -7.861 1.502 1.00 54.09 82 ARG A CA 1
ATOM 439 C C . ARG A 1 88 ? -24.680 -6.583 0.981 1.00 52.82 82 ARG A C 1
ATOM 440 O O . ARG A 1 88 ? -24.346 -6.110 -0.109 1.00 53.07 82 ARG A O 1
ATOM 448 N N . GLU A 1 89 ? -25.626 -6.039 1.742 1.00 55.60 83 GLU A N 1
ATOM 449 C CA . GLU A 1 89 ? -26.331 -4.823 1.322 1.00 58.74 83 GLU A CA 1
ATOM 450 C C . GLU A 1 89 ? -25.373 -3.643 1.287 1.00 54.22 83 GLU A C 1
ATOM 451 O O . GLU A 1 89 ? -25.536 -2.733 0.474 1.00 55.19 83 GLU A O 1
ATOM 457 N N . LEU A 1 90 ? -24.362 -3.684 2.153 1.00 54.24 84 LEU A N 1
ATOM 458 C CA . LEU A 1 90 ? -23.366 -2.624 2.227 1.00 51.75 84 LEU A CA 1
ATOM 459 C C . LEU A 1 90 ? -22.199 -2.859 1.255 1.00 52.79 84 LEU A C 1
ATOM 460 O O . LEU A 1 90 ? -21.274 -2.038 1.172 1.00 51.68 84 LEU A O 1
ATOM 465 N N . VAL A 1 91 ? -22.237 -3.956 0.502 1.00 46.18 85 VAL A N 1
ATOM 466 C CA . VAL A 1 91 ? -21.116 -4.246 -0.391 1.00 51.99 85 VAL A CA 1
ATOM 467 C C . VAL A 1 91 ? -21.199 -3.366 -1.641 1.00 52.39 85 VAL A C 1
ATOM 468 O O . VAL A 1 91 ? -22.260 -3.229 -2.264 1.00 48.46 85 VAL A O 1
ATOM 472 N N . GLY A 1 92 ? -20.072 -2.744 -1.982 1.00 53.55 86 GLY A N 1
ATOM 473 C CA . GLY A 1 92 ? -20.023 -1.789 -3.079 1.00 52.44 86 GLY A CA 1
ATOM 474 C C . GLY A 1 92 ? -20.460 -0.378 -2.703 1.00 45.35 86 GLY A C 1
ATOM 475 O O . GLY A 1 92 ? -20.521 0.498 -3.560 1.00 43.68 86 GLY A O 1
ATOM 476 N N . ASN A 1 93 ? -20.788 -0.172 -1.429 1.00 44.34 87 ASN A N 1
ATOM 477 C CA . ASN A 1 93 ? -21.165 1.141 -0.909 1.00 43.79 87 ASN A CA 1
ATOM 478 C C . ASN A 1 93 ? -19.947 1.844 -0.313 1.00 39.78 87 ASN A C 1
ATOM 479 O O . ASN A 1 93 ? -19.712 1.767 0.889 1.00 40.96 87 ASN A O 1
ATOM 484 N N . LEU A 1 94 ? -19.190 2.530 -1.167 1.00 43.22 88 LEU A N 1
ATOM 485 C CA . LEU A 1 94 ? -17.930 3.194 -0.805 1.00 40.36 88 LEU A CA 1
ATOM 486 C C . LEU A 1 94 ? -17.999 3.982 0.485 1.00 39.86 88 LEU A C 1
ATOM 487 O O . LEU A 1 94 ? -17.001 4.098 1.186 1.00 38.32 88 LEU A O 1
ATOM 492 N N . MET A 1 95 ? -19.173 4.524 0.796 1.00 39.12 89 MET A N 1
ATOM 493 C CA . MET A 1 95 ? -19.359 5.248 2.051 1.00 40.19 89 MET A CA 1
ATOM 494 C C . MET A 1 95 ? -19.098 4.383 3.287 1.00 39.28 89 MET A C 1
ATOM 495 O O . MET A 1 95 ? -18.840 4.905 4.361 1.00 36.84 89 MET A O 1
ATOM 500 N N . ASP A 1 96 ? -19.172 3.064 3.147 1.00 42.49 90 ASP A N 1
ATOM 501 C CA . ASP A 1 96 ? -19.019 2.209 4.315 1.00 45.98 90 ASP A CA 1
ATOM 502 C C . ASP A 1 96 ? -17.604 1.638 4.417 1.00 44.91 90 ASP A C 1
ATOM 503 O O . ASP A 1 96 ? -17.292 0.903 5.352 1.00 47.32 90 ASP A O 1
ATOM 508 N N . TYR A 1 97 ? -16.754 1.995 3.456 1.00 42.95 91 TYR A N 1
ATOM 509 C CA . TYR A 1 97 ? -15.367 1.526 3.401 1.00 47.10 91 TYR A CA 1
ATOM 510 C C . TYR A 1 97 ? -14.387 2.556 3.975 1.00 45.36 91 TYR A C 1
ATOM 511 O O . TYR A 1 97 ? -14.433 3.722 3.610 1.00 47.23 91 TYR A O 1
ATOM 520 N N . ASP A 1 98 ? -13.489 2.129 4.850 1.00 44.68 92 ASP A N 1
ATOM 521 C CA . ASP A 1 98 ? -12.326 2.949 5.185 1.00 44.52 92 ASP A CA 1
ATOM 522 C C . ASP A 1 98 ? -11.179 2.575 4.237 1.00 46.62 92 ASP A C 1
ATOM 523 O O . ASP A 1 98 ? -11.254 1.566 3.537 1.00 42.93 92 ASP A O 1
ATOM 528 N N . PRO A 1 99 ? -10.123 3.401 4.184 1.00 48.16 93 PRO A N 1
ATOM 529 C CA . PRO A 1 99 ? -8.918 2.978 3.459 1.00 44.73 93 PRO A CA 1
ATOM 530 C C . PRO A 1 99 ? -8.163 1.898 4.239 1.00 48.39 93 PRO A C 1
ATOM 531 O O . PRO A 1 99 ? -8.252 1.884 5.469 1.00 48.82 93 PRO A O 1
ATOM 535 N N . PRO A 1 100 ? -7.421 1.014 3.546 1.00 48.76 94 PRO A N 1
ATOM 536 C CA . PRO A 1 100 ? -7.181 1.015 2.098 1.00 46.98 94 PRO A CA 1
ATOM 537 C C . PRO A 1 100 ? -8.275 0.376 1.226 1.00 47.24 94 PRO A C 1
ATOM 538 O O . PRO A 1 100 ? -8.241 0.615 0.021 1.00 49.49 94 PRO A O 1
ATOM 542 N N . GLU A 1 101 ? -9.194 -0.413 1.781 1.00 44.45 95 GLU A N 1
ATOM 543 C CA . GLU A 1 101 ? -10.231 -1.039 0.956 1.00 45.53 95 GLU A CA 1
ATOM 544 C C . GLU A 1 101 ? -10.941 0.011 0.088 1.00 45.83 95 GLU A C 1
ATOM 545 O O . GLU A 1 101 ? -11.093 -0.170 -1.125 1.00 41.68 95 GLU A O 1
ATOM 551 N N . HIS A 1 102 ? -11.349 1.113 0.720 1.00 44.45 96 HIS A N 1
ATOM 552 C CA . HIS A 1 102 ? -11.996 2.225 0.029 1.00 42.20 96 HIS A CA 1
ATOM 553 C C . HIS A 1 102 ? -11.173 2.739 -1.140 1.00 43.98 96 HIS A C 1
ATOM 554 O O . HIS A 1 102 ? -11.719 3.086 -2.194 1.00 41.41 96 HIS A O 1
ATOM 561 N N . THR A 1 103 ? -9.859 2.790 -0.938 1.00 43.33 97 THR A N 1
ATOM 562 C CA . THR A 1 103 ? -8.942 3.288 -1.952 1.00 42.29 97 THR A CA 1
ATOM 563 C C . THR A 1 103 ? -8.941 2.396 -3.178 1.00 42.28 97 THR A C 1
ATOM 564 O O . THR A 1 103 ? -9.046 2.886 -4.312 1.00 45.23 97 THR A O 1
ATOM 568 N N . ARG A 1 104 ? -8.841 1.089 -2.948 1.00 43.52 98 ARG A N 1
ATOM 569 C CA . ARG A 1 104 ? -8.834 0.109 -4.032 1.00 42.24 98 ARG A CA 1
ATOM 570 C C . ARG A 1 104 ? -10.137 0.165 -4.840 1.00 46.06 98 ARG A C 1
ATOM 571 O O . ARG A 1 104 ? -10.097 0.331 -6.061 1.00 48.60 98 ARG A O 1
ATOM 579 N N . LEU A 1 105 ? -11.284 0.056 -4.166 1.00 41.78 99 LEU A N 1
ATOM 580 C CA . LEU A 1 105 ? -12.574 0.012 -4.864 1.00 44.89 99 LEU A CA 1
ATOM 581 C C . LEU A 1 105 ? -12.879 1.309 -5.629 1.00 43.84 99 LEU A C 1
ATOM 582 O O . LEU A 1 105 ? -13.264 1.275 -6.802 1.00 45.49 99 LEU A O 1
ATOM 587 N N . ARG A 1 106 ? -12.702 2.450 -4.969 1.00 43.91 100 ARG A N 1
ATOM 588 C CA . ARG A 1 106 ? -12.973 3.729 -5.609 1.00 44.49 100 ARG A CA 1
ATOM 589 C C . ARG A 1 106 ? -12.106 3.874 -6.857 1.00 44.43 100 ARG A C 1
ATOM 590 O O . ARG A 1 106 ? -12.576 4.337 -7.899 1.00 46.61 100 ARG A O 1
ATOM 598 N N . HIS A 1 107 ? -10.858 3.429 -6.764 1.00 41.94 101 HIS A N 1
ATOM 599 C CA . HIS A 1 107 ? -9.958 3.470 -7.910 1.00 49.00 101 HIS A CA 1
ATOM 600 C C . HIS A 1 107 ? -10.441 2.614 -9.090 1.00 51.16 101 HIS A C 1
ATOM 601 O O . HIS A 1 107 ? -10.220 2.958 -10.249 1.00 54.25 101 HIS A O 1
ATOM 608 N N . LEU A 1 108 ? -11.086 1.491 -8.803 1.00 49.77 102 LEU A N 1
ATOM 609 C CA . LEU A 1 108 ? -11.496 0.593 -9.873 1.00 55.44 102 LEU A CA 1
ATOM 610 C C . LEU A 1 108 ? -12.634 1.186 -10.688 1.00 52.49 102 LEU A C 1
ATOM 611 O O . LEU A 1 108 ? -12.835 0.807 -11.842 1.00 54.04 102 LEU A O 1
ATOM 616 N N . LEU A 1 109 ? -13.368 2.117 -10.085 1.00 49.64 103 LEU A N 1
ATOM 617 C CA . LEU A 1 109 ? -14.536 2.711 -10.730 1.00 51.46 103 LEU A CA 1
ATOM 618 C C . LEU A 1 109 ? -14.148 3.842 -11.672 1.00 52.71 103 LEU A C 1
ATOM 619 O O . LEU A 1 109 ? -14.978 4.334 -12.447 1.00 53.23 103 LEU A O 1
ATOM 624 N N . THR A 1 110 ? -12.884 4.246 -11.600 1.00 47.96 104 THR A N 1
ATOM 625 C CA . THR A 1 110 ? -12.394 5.415 -12.331 1.00 49.70 104 THR A CA 1
ATOM 626 C C . THR A 1 110 ? -12.724 5.481 -13.832 1.00 51.11 104 THR A C 1
ATOM 627 O O . THR A 1 110 ? -13.184 6.529 -14.304 1.00 49.60 104 THR A O 1
ATOM 631 N N . PRO A 1 111 ? -12.513 4.386 -14.590 1.00 49.79 105 PRO A N 1
ATOM 632 C CA . PRO A 1 111 ? -12.761 4.556 -16.033 1.00 51.29 105 PRO A CA 1
ATOM 633 C C . PRO A 1 111 ? -14.229 4.853 -16.418 1.00 52.43 105 PRO A C 1
ATOM 634 O O . PRO A 1 111 ? -14.485 5.243 -17.566 1.00 51.48 105 PRO A O 1
ATOM 638 N N . GLY A 1 112 ? -15.163 4.697 -15.479 1.00 49.98 106 GLY A N 1
ATOM 639 C CA . GLY A 1 112 ? -16.561 4.996 -15.746 1.00 50.93 106 GLY A CA 1
ATOM 640 C C . GLY A 1 112 ? -16.974 6.432 -15.435 1.00 53.07 106 GLY A C 1
ATOM 641 O O . GLY A 1 112 ? -18.137 6.796 -15.593 1.00 49.04 106 GLY A O 1
ATOM 642 N N . PHE A 1 113 ? -16.010 7.250 -15.017 1.00 52.23 107 PHE A N 1
ATOM 6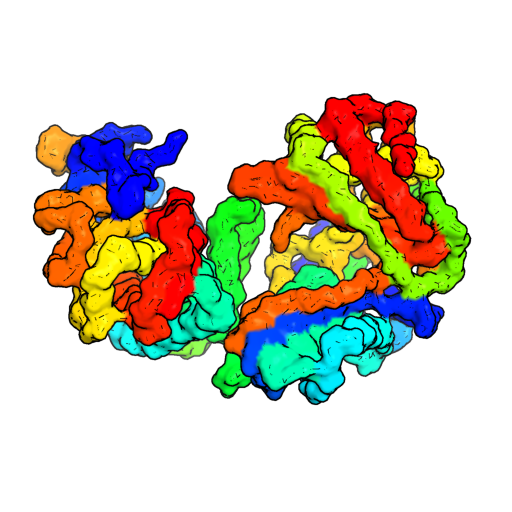43 C CA . PHE A 1 113 ? -16.279 8.597 -14.535 1.00 48.26 107 PHE A CA 1
ATOM 644 C C . PHE A 1 113 ? -15.373 9.680 -15.146 1.00 56.38 107 PHE A C 1
ATOM 645 O O . PHE A 1 113 ? -15.382 10.835 -14.693 1.00 55.79 107 PHE A O 1
ATOM 653 N N . THR A 1 114 ? -14.590 9.306 -16.159 1.00 56.57 108 THR A N 1
ATOM 654 C CA . THR A 1 114 ? -13.700 10.241 -16.858 1.00 50.65 108 THR A CA 1
ATOM 655 C C . THR A 1 114 ? -14.450 11.464 -17.410 1.00 57.26 108 THR A C 1
ATOM 656 O O . THR A 1 114 ? -15.641 11.383 -17.730 1.00 57.13 108 THR A O 1
ATOM 660 N N . GLN A 1 115 ? -13.760 12.598 -17.508 1.00 57.14 109 GLN A N 1
ATOM 661 C CA . GLN A 1 115 ? -14.327 13.776 -18.155 1.00 54.82 109 GLN A CA 1
ATOM 662 C C . GLN A 1 115 ? -14.774 13.414 -19.566 1.00 51.15 109 GLN A C 1
ATOM 663 O O . GLN A 1 115 ? -15.848 13.804 -20.006 1.00 53.89 109 GLN A O 1
ATOM 669 N N . ARG A 1 116 ? -13.943 12.646 -20.259 1.00 55.85 110 ARG A N 1
ATOM 670 C CA . ARG A 1 116 ? -14.278 12.113 -21.576 1.00 60.08 110 ARG A CA 1
ATOM 671 C C . ARG A 1 116 ? -15.642 11.412 -21.572 1.00 56.66 110 ARG A C 1
ATOM 672 O O . ARG A 1 116 ? -16.421 11.533 -22.522 1.00 56.84 110 ARG A O 1
ATOM 680 N N . ARG A 1 117 ? -15.929 10.690 -20.493 1.00 55.13 111 ARG A N 1
ATOM 681 C CA . ARG A 1 117 ? -17.164 9.920 -20.401 1.00 53.79 111 ARG A CA 1
ATOM 682 C C . ARG A 1 117 ? -18.339 10.805 -19.989 1.00 49.11 111 ARG A C 1
ATOM 683 O O . ARG A 1 117 ? -19.465 10.595 -20.445 1.00 47.95 111 ARG A O 1
ATOM 691 N N . MET A 1 118 ? -18.071 11.805 -19.151 1.00 50.58 112 MET A N 1
ATOM 692 C CA . MET A 1 118 ? -19.082 12.800 -18.795 1.00 48.51 112 MET A CA 1
ATOM 693 C C . MET A 1 118 ? -19.534 13.581 -20.015 1.00 49.45 112 MET A C 1
ATOM 694 O O . MET A 1 118 ? -20.733 13.817 -20.200 1.00 47.07 112 MET A O 1
ATOM 699 N N . ARG A 1 119 ? -18.579 13.975 -20.854 1.00 49.62 113 ARG A N 1
ATOM 700 C CA . ARG A 1 119 ? -18.910 14.759 -22.035 1.00 47.88 113 ARG A CA 1
ATOM 701 C C . ARG A 1 119 ? -19.724 13.947 -23.044 1.00 50.01 113 ARG A C 1
ATOM 702 O O . ARG A 1 119 ? -20.533 14.520 -23.775 1.00 49.16 113 ARG A O 1
ATOM 710 N N . ARG A 1 120 ? -19.546 12.627 -23.088 1.00 47.38 114 ARG A N 1
ATOM 711 C CA . ARG A 1 120 ? -20.372 11.832 -23.996 1.00 46.34 114 ARG A CA 1
ATOM 712 C C . ARG A 1 120 ? -21.758 11.631 -23.390 1.00 45.30 114 ARG A C 1
ATOM 713 O O . ARG A 1 120 ? -22.727 11.356 -24.106 1.00 44.90 114 ARG A O 1
ATOM 721 N N . LEU A 1 121 ? -21.864 11.773 -22.074 1.00 40.36 115 LEU A N 1
ATOM 722 C CA . LEU A 1 121 ? -23.172 11.623 -21.444 1.00 44.74 115 LEU A CA 1
ATOM 723 C C . LEU A 1 121 ? -24.055 12.797 -21.824 1.00 42.68 115 LEU A C 1
ATOM 724 O O . LEU A 1 121 ? -25.272 12.652 -21.946 1.00 37.94 115 LEU A O 1
ATOM 729 N N . ALA A 1 122 ? -23.415 13.948 -22.033 1.00 41.18 116 ALA A N 1
ATOM 730 C CA . ALA A 1 122 ? -24.107 15.230 -22.149 1.00 38.47 116 ALA A CA 1
ATOM 731 C C . ALA A 1 122 ? -25.267 15.261 -23.172 1.00 40.38 116 ALA A C 1
ATOM 732 O O . ALA A 1 122 ? -26.367 15.704 -22.830 1.00 37.23 116 ALA A O 1
ATOM 734 N N . PRO A 1 123 ? -25.043 14.783 -24.418 1.00 41.65 117 PRO A N 1
ATOM 735 C CA . PRO A 1 123 ? -26.176 14.854 -25.353 1.00 38.42 117 PRO A CA 1
ATOM 736 C C . PRO A 1 123 ? -27.350 13.992 -24.913 1.00 44.01 117 PRO A C 1
ATOM 737 O O . PRO A 1 123 ? -28.517 14.302 -25.185 1.00 46.02 117 PRO A O 1
ATOM 741 N N . ARG A 1 124 ? -27.041 12.916 -24.209 1.00 44.09 118 ARG A N 1
ATOM 742 C CA . ARG A 1 124 ? -28.078 12.008 -23.777 1.00 41.70 118 ARG A CA 1
ATOM 743 C C . ARG A 1 124 ? -28.831 12.595 -22.580 1.00 41.60 118 ARG A C 1
ATOM 744 O O . ARG A 1 124 ? -30.039 12.408 -22.440 1.00 43.86 118 ARG A O 1
ATOM 752 N N . ILE A 1 125 ? -28.111 13.320 -21.731 1.00 35.96 119 ILE A N 1
ATOM 753 C CA . ILE A 1 125 ? -28.722 14.053 -20.631 1.00 39.28 119 ILE A CA 1
ATOM 754 C C . ILE A 1 125 ? -29.645 15.151 -21.174 1.00 37.93 119 ILE A C 1
ATOM 755 O O . ILE A 1 125 ? -30.761 15.345 -20.679 1.00 37.21 119 ILE A O 1
ATOM 760 N N . GLU A 1 126 ? -29.192 15.852 -22.205 1.00 35.11 120 GLU A N 1
ATOM 761 C CA . GLU A 1 126 ? -30.038 16.865 -22.833 1.00 42.92 120 GLU A CA 1
ATOM 762 C C . GLU A 1 126 ? -31.316 16.275 -23.437 1.00 43.55 120 GLU A C 1
ATOM 763 O O . GLU A 1 126 ? -32.388 16.903 -23.398 1.00 40.79 120 GLU A O 1
ATOM 769 N N . GLU A 1 127 ? -31.202 15.056 -23.961 1.00 41.27 121 GLU A N 1
ATOM 770 C CA . GLU A 1 127 ? -32.330 14.360 -24.572 1.00 38.95 121 GLU A CA 1
ATOM 771 C C . GLU A 1 127 ? -33.351 13.922 -23.523 1.00 40.01 121 GLU A C 1
ATOM 772 O O . GLU A 1 127 ? -34.560 14.077 -23.716 1.00 41.40 121 GLU A O 1
ATOM 778 N N . ILE A 1 128 ? -32.863 13.371 -22.416 1.00 35.18 122 ILE A N 1
ATOM 779 C CA . ILE A 1 128 ? -33.718 13.085 -21.276 1.00 33.72 122 ILE A CA 1
ATOM 780 C C . ILE A 1 128 ? -34.472 14.346 -20.823 1.00 33.81 122 ILE A C 1
ATOM 781 O O . ILE A 1 128 ? -35.690 14.332 -20.701 1.00 31.32 122 ILE A O 1
ATOM 786 N N . VAL A 1 129 ? -33.746 15.441 -20.605 1.00 34.19 123 VAL A N 1
ATOM 787 C CA . VAL A 1 129 ? -34.355 16.671 -20.116 1.00 32.42 123 VAL A CA 1
ATOM 788 C C . VAL A 1 129 ? -35.436 17.184 -21.074 1.00 32.58 123 VAL A C 1
ATOM 789 O O . VAL A 1 129 ? -36.498 17.639 -20.642 1.00 31.34 123 VAL A O 1
ATOM 793 N N . THR A 1 130 ? -35.163 17.081 -22.369 1.00 32.28 124 THR A N 1
ATOM 794 C CA . THR A 1 130 ? -36.102 17.489 -23.407 1.00 32.51 124 THR A CA 1
ATOM 795 C C . THR A 1 130 ? -37.398 16.684 -23.374 1.00 36.14 124 THR A C 1
ATOM 796 O O . THR A 1 130 ? -38.501 17.256 -23.417 1.00 35.38 124 THR A O 1
ATOM 800 N N . ASP A 1 131 ? -37.266 15.360 -23.299 1.00 32.74 125 ASP A N 1
ATOM 801 C CA . ASP A 1 131 ? -38.432 14.481 -23.293 1.00 34.71 125 ASP A CA 1
ATOM 802 C C . ASP A 1 131 ? -39.307 14.744 -22.077 1.00 34.78 125 ASP A C 1
ATOM 803 O O . ASP A 1 131 ? -40.520 14.559 -22.136 1.00 34.46 125 ASP A O 1
ATOM 808 N N . ARG A 1 132 ? -38.691 15.175 -20.978 1.00 30.82 126 ARG A N 1
ATOM 809 C CA . ARG A 1 132 ? -39.431 15.471 -19.763 1.00 33.68 126 ARG A CA 1
ATOM 810 C C . ARG A 1 132 ? -40.093 16.852 -19.833 1.00 35.74 126 ARG A C 1
ATOM 811 O O . ARG A 1 132 ? -41.187 17.062 -19.286 1.00 34.60 126 ARG A O 1
ATOM 819 N N . LEU A 1 133 ? -39.444 17.784 -20.523 1.00 31.12 127 LEU A N 1
ATOM 820 C CA . LEU A 1 133 ? -40.057 19.081 -20.767 1.00 33.93 127 LEU A CA 1
ATOM 821 C C . LEU A 1 133 ? -41.243 18.933 -21.720 1.00 37.09 127 LEU A C 1
ATOM 822 O O . LEU A 1 133 ? -42.222 19.679 -21.605 1.00 40.54 127 LEU A O 1
ATOM 827 N N . ASP A 1 134 ? -41.159 17.976 -22.654 1.00 35.71 128 ASP A N 1
ATOM 828 C CA . ASP A 1 134 ? -42.255 17.716 -23.605 1.00 33.06 128 ASP A CA 1
ATOM 829 C C . ASP A 1 134 ? -43.452 17.159 -22.877 1.00 31.30 128 ASP A C 1
ATOM 830 O O . ASP A 1 134 ? -44.596 17.446 -23.212 1.00 33.28 128 ASP A O 1
ATOM 835 N N . ALA A 1 135 ? -43.170 16.329 -21.886 1.00 33.43 129 ALA A N 1
ATOM 836 C CA . ALA A 1 135 ? -44.215 15.744 -21.072 1.00 36.60 129 ALA A CA 1
ATOM 837 C C . ALA A 1 135 ? -44.971 16.866 -20.346 1.00 37.80 129 ALA A C 1
ATOM 838 O O . ALA A 1 135 ? -46.201 16.906 -20.372 1.00 35.02 129 ALA A O 1
ATOM 840 N N . MET A 1 136 ? -44.231 17.782 -19.721 1.00 34.48 130 MET A N 1
ATOM 841 C CA . MET A 1 136 ? -44.8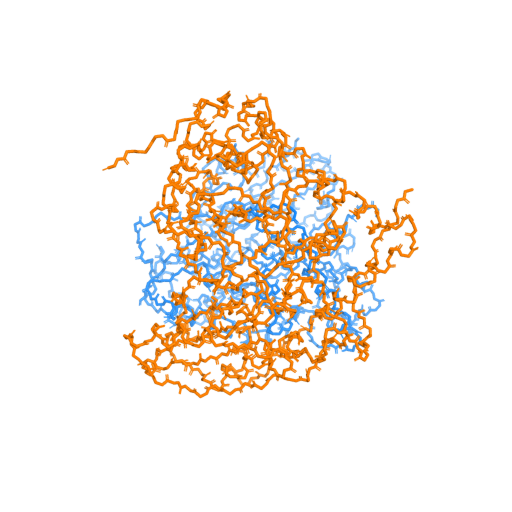43 18.919 -19.037 1.00 36.44 130 MET A CA 1
ATOM 842 C C . MET A 1 136 ? -45.752 19.730 -19.957 1.00 38.75 130 MET A C 1
ATOM 843 O O . MET A 1 136 ? -46.875 20.064 -19.584 1.00 37.24 130 MET A O 1
ATOM 848 N N . GLU A 1 137 ? -45.261 20.031 -21.158 1.00 36.88 131 GLU A N 1
ATOM 849 C CA . GLU A 1 137 ? -46.032 20.783 -22.140 1.00 40.04 131 GLU A CA 1
ATOM 850 C C . GLU A 1 137 ? -47.283 20.063 -22.587 1.00 44.48 131 GLU A C 1
ATOM 851 O O . GLU A 1 137 ? -48.327 20.689 -22.782 1.00 45.89 131 GLU A O 1
ATOM 857 N N . GLN A 1 138 ? -47.167 18.753 -22.785 1.00 41.51 132 GLN A N 1
ATOM 858 C CA . GLN A 1 138 ? -48.326 17.950 -23.154 1.00 49.35 132 GLN A CA 1
ATOM 859 C C . GLN A 1 138 ? -49.375 18.038 -22.053 1.00 48.12 132 GLN A C 1
ATOM 860 O O . GLN A 1 138 ? -50.513 18.439 -22.292 1.00 52.42 132 GLN A O 1
ATOM 866 N N . ALA A 1 139 ? -48.956 17.700 -20.838 1.00 45.70 133 ALA A N 1
ATOM 867 C CA . ALA A 1 139 ? -49.792 17.776 -19.654 1.00 44.44 133 ALA A CA 1
ATOM 868 C C . ALA A 1 139 ? -50.383 19.174 -19.470 1.00 52.70 133 ALA A C 1
ATOM 869 O O . ALA A 1 139 ? -51.314 19.350 -18.677 1.00 52.70 133 ALA A O 1
ATOM 871 N N . GLY A 1 140 ? -49.820 20.155 -20.193 1.00 51.88 134 GLY A N 1
ATOM 872 C CA . GLY A 1 140 ? -50.368 21.504 -20.330 1.00 44.18 134 GLY A CA 1
ATOM 873 C C . GLY A 1 140 ? -50.210 22.297 -19.054 1.00 44.37 134 GLY A C 1
ATOM 874 O O . GLY A 1 140 ? -50.133 21.702 -17.983 1.00 51.03 134 GLY A O 1
ATOM 875 N N . PRO A 1 141 ? -50.146 23.634 -19.142 1.00 35.31 135 PRO A N 1
ATOM 876 C CA . PRO A 1 141 ? -50.047 24.345 -17.859 1.00 37.18 135 PRO A CA 1
ATOM 877 C C . PRO A 1 141 ? -51.366 24.294 -17.100 1.00 39.78 135 PRO A C 1
ATOM 878 O O . PRO A 1 141 ? -52.420 24.426 -17.726 1.00 38.52 135 PRO A O 1
ATOM 882 N N . PRO A 1 142 ? -51.325 24.063 -15.775 1.00 41.33 136 PRO A N 1
ATOM 883 C CA . PRO A 1 142 ? -50.183 23.765 -14.899 1.00 40.18 136 PRO A CA 1
ATOM 884 C C . PRO A 1 142 ? -49.675 22.328 -14.992 1.00 41.24 136 PRO A C 1
ATOM 885 O O . PRO A 1 142 ? -50.411 21.415 -15.358 1.00 43.26 136 PRO A O 1
ATOM 889 N N . ALA A 1 143 ? -48.422 22.124 -14.621 1.00 38.24 137 ALA A N 1
ATOM 890 C CA . ALA A 1 143 ? -47.898 20.777 -14.524 1.00 39.69 137 ALA A CA 1
ATOM 891 C C . ALA A 1 143 ? -47.148 20.620 -13.205 1.00 38.01 137 ALA A C 1
ATOM 892 O O . ALA A 1 143 ? -46.636 21.598 -12.652 1.00 35.48 137 ALA A O 1
ATOM 894 N N . ASP A 1 144 ? -47.112 19.395 -12.689 1.00 39.67 138 ASP A N 1
ATOM 895 C CA . ASP A 1 144 ? -46.345 19.104 -11.484 1.00 37.96 138 ASP A CA 1
ATOM 896 C C . ASP A 1 144 ? -44.878 18.861 -11.863 1.00 36.36 138 ASP A C 1
ATOM 897 O O . ASP A 1 144 ? -44.504 17.820 -12.414 1.00 35.90 138 ASP A O 1
ATOM 902 N N . LEU A 1 145 ? -44.059 19.848 -11.542 1.00 38.08 139 LEU A N 1
ATOM 903 C CA . LEU A 1 145 ? -42.639 19.822 -11.841 1.00 38.45 139 LEU A CA 1
ATOM 904 C C . LEU A 1 145 ? -41.953 18.634 -11.178 1.00 35.68 139 LEU A C 1
ATOM 905 O O . LEU A 1 145 ? -41.043 18.041 -11.746 1.00 33.71 139 LEU A O 1
ATOM 910 N N . ILE A 1 146 ? -42.387 18.280 -9.976 1.00 34.32 140 ILE A N 1
ATOM 911 C CA . ILE A 1 146 ? -41.690 17.234 -9.251 1.00 40.26 140 ILE A CA 1
ATOM 912 C C . ILE A 1 146 ? -42.006 15.855 -9.832 1.00 37.99 140 ILE A C 1
ATOM 913 O O . ILE A 1 146 ? -41.106 15.060 -10.106 1.00 36.33 140 ILE A O 1
ATOM 918 N N . GLU A 1 147 ? -43.286 15.590 -10.043 1.00 40.24 141 GLU A N 1
ATOM 919 C CA . GLU A 1 147 ? -43.721 14.310 -10.577 1.00 37.56 141 GLU A CA 1
ATOM 920 C C . GLU A 1 147 ? -43.217 14.084 -12.001 1.00 39.49 141 GLU A C 1
ATOM 921 O O . GLU A 1 147 ? -42.754 12.992 -12.331 1.00 44.27 141 GLU A O 1
ATOM 927 N N . LEU A 1 148 ? -43.281 15.113 -12.838 1.00 35.16 142 LEU A N 1
ATOM 928 C CA . LEU A 1 148 ? -42.920 14.947 -14.246 1.00 40.57 142 LEU A CA 1
ATOM 929 C C . LEU A 1 148 ? -41.451 15.232 -14.595 1.00 39.05 142 LEU A C 1
ATOM 930 O O . LEU A 1 148 ? -40.936 14.714 -15.585 1.00 37.15 142 LEU A O 1
ATOM 935 N N . PHE A 1 149 ? -40.779 16.067 -13.813 1.00 36.71 143 PHE A N 1
ATOM 936 C CA . PHE A 1 149 ? -39.435 16.487 -14.191 1.00 35.80 143 PHE A CA 1
ATOM 937 C C . PHE A 1 149 ? -38.390 16.085 -13.153 1.00 33.65 143 PHE A C 1
ATOM 938 O O . PHE A 1 149 ? -37.474 15.346 -13.468 1.00 33.46 143 PHE A O 1
ATOM 946 N N . ALA A 1 150 ? -38.538 16.565 -11.920 1.00 33.44 144 ALA A N 1
ATOM 947 C CA . ALA A 1 150 ? -37.522 16.362 -10.877 1.00 36.36 144 ALA A CA 1
ATOM 948 C C . ALA A 1 150 ? -37.323 14.901 -10.475 1.00 37.59 144 ALA A C 1
ATOM 949 O O . ALA A 1 150 ? -36.199 14.464 -10.284 1.00 39.22 144 ALA A O 1
ATOM 951 N N . ASP A 1 151 ? -38.413 14.160 -10.315 1.00 41.05 145 ASP A N 1
ATOM 952 C CA . ASP A 1 151 ? -38.341 12.754 -9.918 1.00 39.80 145 ASP A CA 1
ATOM 953 C C . ASP A 1 151 ? -37.982 11.846 -11.096 1.00 44.45 145 ASP A C 1
ATOM 954 O O . ASP A 1 151 ? -37.834 10.634 -10.929 1.00 51.61 145 ASP A O 1
ATOM 959 N N . GLU A 1 152 ? -37.844 12.426 -12.284 1.00 39.40 146 GLU A N 1
ATOM 960 C CA . GLU A 1 152 ? -37.679 11.630 -13.494 1.00 37.48 146 GLU A CA 1
ATOM 961 C C . GLU A 1 152 ? -36.304 11.763 -14.150 1.00 39.58 146 GLU A C 1
ATOM 962 O O . GLU A 1 152 ? -35.753 10.768 -14.630 1.00 40.77 146 GLU A O 1
ATOM 968 N N . VAL A 1 153 ? -35.750 12.976 -14.190 1.00 37.04 147 VAL A N 1
ATOM 969 C CA . VAL A 1 153 ? -34.449 13.172 -14.830 1.00 33.79 147 VAL A CA 1
ATOM 970 C C . VAL A 1 153 ? -33.287 12.426 -14.135 1.00 34.98 147 VAL A C 1
ATOM 971 O O . VAL A 1 153 ? -32.560 11.696 -14.804 1.00 36.70 147 VAL A O 1
ATOM 975 N N . PRO A 1 154 ? -33.111 12.594 -12.804 1.00 37.27 148 PRO A N 1
ATOM 976 C CA . PRO A 1 154 ? -31.933 11.977 -12.175 1.00 38.62 148 PRO A CA 1
ATOM 977 C C . PRO A 1 154 ? -31.885 10.451 -12.344 1.00 39.59 148 PRO A C 1
ATOM 978 O O . PRO A 1 154 ? -30.811 9.883 -12.610 1.00 35.67 148 PRO A O 1
ATOM 982 N N . GLY A 1 155 ? -33.038 9.807 -12.186 1.00 37.27 149 GLY A N 1
ATOM 983 C CA . GLY A 1 155 ? -33.127 8.370 -12.351 1.00 38.04 149 GLY A CA 1
ATOM 984 C C . GLY A 1 155 ? -32.655 7.968 -13.730 1.00 37.98 149 GLY A C 1
ATOM 985 O O . GLY A 1 155 ? -31.836 7.053 -13.881 1.00 38.70 149 GLY A O 1
ATOM 986 N N . ALA A 1 156 ? -33.156 8.678 -14.738 1.00 35.29 150 ALA A N 1
ATOM 987 C CA . ALA A 1 156 ? -32.846 8.364 -16.129 1.00 35.74 150 ALA A CA 1
ATOM 988 C C . ALA A 1 156 ? -31.370 8.619 -16.471 1.00 40.15 150 ALA A C 1
ATOM 989 O O . ALA A 1 156 ? -30.754 7.834 -17.200 1.00 38.82 150 ALA A O 1
ATOM 991 N N . VAL A 1 157 ? -30.809 9.714 -15.957 1.00 34.63 151 VAL A N 1
ATOM 992 C CA . VAL A 1 157 ? -29.387 9.985 -16.146 1.00 36.50 151 VAL A CA 1
ATOM 993 C C . VAL A 1 157 ? -28.534 8.840 -15.556 1.00 36.58 151 VAL A C 1
ATOM 994 O O . VAL A 1 157 ? -27.601 8.344 -16.192 1.00 33.01 151 VAL A O 1
ATOM 998 N N . LEU A 1 158 ? -28.889 8.399 -14.354 1.00 35.57 152 LEU A N 1
ATOM 999 C CA . LEU A 1 158 ? -28.242 7.251 -13.743 1.00 37.03 152 LEU A CA 1
ATOM 1000 C C . LEU A 1 158 ? -28.318 5.984 -14.612 1.00 40.43 152 LEU A C 1
ATOM 1001 O O . LEU A 1 158 ? -27.339 5.246 -14.717 1.00 37.53 152 LEU A O 1
ATOM 1006 N N . CYS A 1 159 ? -29.465 5.727 -15.239 1.00 39.15 153 CYS A N 1
ATOM 1007 C CA . CYS A 1 159 ? -29.569 4.546 -16.102 1.00 41.57 153 CYS A CA 1
ATOM 1008 C C . CYS A 1 159 ? -28.580 4.625 -17.255 1.00 44.21 153 CYS A C 1
ATOM 1009 O O . CYS A 1 159 ? -28.037 3.597 -17.699 1.00 44.10 153 CYS A O 1
ATOM 1012 N N . GLU A 1 160 ? -28.343 5.840 -17.736 1.00 34.77 154 GLU A N 1
ATOM 1013 C CA . GLU A 1 160 ? -27.408 6.038 -18.836 1.00 40.77 154 GLU A CA 1
ATOM 1014 C C . GLU A 1 160 ? -25.969 5.876 -18.378 1.00 41.74 154 GLU A C 1
ATOM 1015 O O . GLU A 1 160 ? -25.142 5.283 -19.075 1.00 42.63 154 GLU A O 1
ATOM 1021 N N . LEU A 1 161 ? -25.681 6.421 -17.205 1.00 39.36 155 LEU A N 1
ATOM 1022 C CA . LEU A 1 161 ? -24.365 6.304 -16.616 1.00 44.74 155 LEU A CA 1
ATOM 1023 C C . LEU A 1 161 ? -23.961 4.834 -16.576 1.00 45.47 155 LEU A C 1
ATOM 1024 O O . LEU A 1 161 ? -22.906 4.486 -17.092 1.00 46.02 155 LEU A O 1
ATOM 1029 N N . ILE A 1 162 ? -24.809 3.966 -16.019 1.00 39.18 156 ILE A N 1
ATOM 1030 C CA . ILE A 1 162 ? -24.399 2.567 -15.846 1.00 46.90 156 ILE A CA 1
ATOM 1031 C C . ILE A 1 162 ? -24.688 1.691 -17.071 1.00 42.39 156 ILE A C 1
ATOM 1032 O O . ILE A 1 162 ? -24.151 0.592 -17.191 1.00 40.77 156 ILE A O 1
ATOM 1037 N N . GLY A 1 163 ? -25.522 2.193 -17.977 1.00 41.56 157 GLY A N 1
ATOM 1038 C CA . GLY A 1 163 ? -25.726 1.560 -19.265 1.00 39.83 157 GLY A CA 1
ATOM 1039 C C . GLY A 1 163 ? -26.939 0.649 -19.389 1.00 37.72 157 GLY A C 1
ATOM 1040 O O . GLY A 1 163 ? -26.940 -0.277 -20.189 1.00 40.17 157 GLY A O 1
ATOM 1041 N N . VAL A 1 164 ? -27.963 0.898 -18.588 1.00 35.92 158 VAL A N 1
ATOM 1042 C CA . VAL A 1 164 ? -29.219 0.172 -18.703 1.00 39.97 158 VAL A CA 1
ATOM 1043 C C . VAL A 1 164 ? -29.811 0.348 -20.111 1.00 42.74 158 VAL A C 1
ATOM 1044 O O . VAL A 1 164 ? -29.845 1.464 -20.639 1.00 39.57 158 VAL A O 1
ATOM 1048 N N . PRO A 1 165 ? -30.228 -0.766 -20.741 1.00 45.20 159 PRO A N 1
ATOM 1049 C CA . PRO A 1 165 ? -30.843 -0.702 -22.068 1.00 43.40 159 PRO A CA 1
ATOM 1050 C C . PRO A 1 165 ? -31.911 0.361 -22.136 1.00 43.63 159 PRO A C 1
ATOM 1051 O O . PRO A 1 165 ? -32.698 0.522 -21.196 1.00 43.44 159 PRO A O 1
ATOM 1055 N N . ARG A 1 166 ? -31.904 1.087 -23.247 1.00 43.56 160 ARG A N 1
ATOM 1056 C CA . ARG A 1 166 ? -32.656 2.320 -23.385 1.00 45.13 160 ARG A CA 1
ATOM 1057 C C . ARG A 1 166 ? -34.103 2.181 -22.967 1.00 43.71 160 ARG A C 1
ATOM 1058 O O . ARG A 1 166 ? -34.595 2.950 -22.155 1.00 40.95 160 ARG A O 1
ATOM 1066 N N . ASP A 1 167 ? -34.772 1.171 -23.504 1.00 43.27 161 ASP A N 1
ATOM 1067 C CA . ASP A 1 167 ? -36.209 1.066 -23.331 1.00 42.81 161 ASP A CA 1
ATOM 1068 C C . ASP A 1 167 ? -36.622 0.178 -22.148 1.00 37.25 161 ASP A C 1
ATOM 1069 O O . ASP A 1 167 ? -37.803 -0.139 -21.961 1.00 34.10 161 ASP A O 1
ATOM 1074 N N . ASP A 1 168 ? -35.649 -0.161 -21.316 1.00 36.00 162 ASP A N 1
ATOM 1075 C CA . ASP A 1 168 ? -35.945 -0.774 -20.028 1.00 38.74 162 ASP A CA 1
ATOM 1076 C C . ASP A 1 168 ? -35.834 0.236 -18.883 1.00 32.61 162 ASP A C 1
ATOM 1077 O O . ASP A 1 168 ? -36.187 -0.072 -17.752 1.00 37.10 162 ASP A O 1
ATOM 1082 N N . GLN A 1 169 ? -35.355 1.440 -19.172 1.00 36.35 163 GLN A N 1
ATOM 1083 C CA . GLN A 1 169 ? -35.027 2.400 -18.105 1.00 37.34 163 GLN A CA 1
ATOM 1084 C C . GLN A 1 169 ? -36.234 2.834 -17.258 1.00 37.00 163 GLN A C 1
ATOM 1085 O O . GLN A 1 169 ? -36.124 2.914 -16.034 1.00 37.21 163 GLN A O 1
ATOM 1091 N N . ALA A 1 170 ? -37.384 3.067 -17.885 1.00 33.75 164 ALA A N 1
ATOM 1092 C CA . ALA A 1 170 ? -38.603 3.319 -17.124 1.00 34.16 164 ALA A CA 1
ATOM 1093 C C . ALA A 1 170 ? -38.940 2.142 -16.192 1.00 38.76 164 ALA A C 1
ATOM 1094 O O . ALA A 1 170 ? -39.228 2.346 -15.013 1.00 41.39 164 ALA A O 1
ATOM 1096 N N . MET A 1 171 ? -38.884 0.916 -16.716 1.00 39.29 165 MET A N 1
ATOM 1097 C CA . MET A 1 171 ? -39.130 -0.292 -15.915 1.00 36.73 165 MET A CA 1
ATOM 1098 C C . MET A 1 171 ? -38.171 -0.382 -14.739 1.00 39.89 165 MET A C 1
ATOM 1099 O O . MET A 1 171 ? -38.580 -0.477 -13.575 1.00 38.20 165 MET A O 1
ATOM 1104 N N . PHE A 1 172 ? -36.886 -0.338 -15.073 1.00 37.51 166 PHE A N 1
ATOM 1105 C CA . PHE A 1 172 ? -35.801 -0.431 -14.107 1.00 39.07 166 PHE A CA 1
ATOM 1106 C C . PHE A 1 172 ? -35.930 0.613 -12.986 1.00 40.24 166 PHE A C 1
ATOM 1107 O O . PHE A 1 172 ? -35.801 0.288 -11.813 1.00 39.83 166 PHE A O 1
ATOM 1115 N N . LEU A 1 173 ? -36.209 1.859 -13.352 1.00 41.89 167 LEU A N 1
ATOM 1116 C CA . LEU A 1 173 ? -36.401 2.921 -12.365 1.00 43.62 167 LEU A CA 1
ATOM 1117 C C . LEU A 1 173 ? -37.618 2.686 -11.497 1.00 42.02 167 LEU A C 1
ATOM 1118 O O . LEU A 1 173 ? -37.655 3.110 -10.335 1.00 42.20 167 LEU A O 1
ATOM 1123 N N . GLN A 1 174 ? -38.629 2.042 -12.066 1.00 40.35 168 GLN A N 1
ATOM 1124 C CA . GLN A 1 174 ? -39.834 1.794 -11.297 1.00 42.84 168 GLN A CA 1
ATOM 1125 C C . GLN A 1 174 ? -39.478 0.899 -10.125 1.00 42.64 168 GLN A C 1
ATOM 1126 O O . GLN A 1 174 ? -39.889 1.156 -8.992 1.00 41.85 168 GLN A O 1
ATOM 1132 N N . LEU A 1 175 ? -38.662 -0.114 -10.403 1.00 40.84 169 LEU A N 1
ATOM 1133 C CA . LEU A 1 175 ? -38.194 -1.036 -9.376 1.00 45.21 169 LEU A CA 1
ATOM 1134 C C . LEU A 1 175 ? -37.289 -0.368 -8.337 1.00 45.76 169 LEU A C 1
ATOM 1135 O O . LEU A 1 175 ? -37.411 -0.660 -7.152 1.00 46.74 169 LEU A O 1
ATOM 1140 N N . CYS A 1 176 ? -36.380 0.507 -8.769 1.00 42.11 170 CYS A N 1
ATOM 1141 C CA . CYS A 1 176 ? -35.513 1.201 -7.817 1.00 42.22 170 CYS A CA 1
ATOM 1142 C C . CYS A 1 176 ? -36.346 2.076 -6.898 1.00 46.56 170 CYS A C 1
ATOM 1143 O O . CYS A 1 176 ? -36.047 2.194 -5.708 1.00 50.79 170 CYS A O 1
ATOM 1146 N N . HIS A 1 177 ? -37.387 2.693 -7.455 1.00 42.71 171 HIS A N 1
ATOM 1147 C CA . HIS A 1 177 ? -38.226 3.595 -6.683 1.00 42.45 171 HIS A CA 1
ATOM 1148 C C . HIS A 1 177 ? -39.140 2.816 -5.746 1.00 47.98 171 HIS A C 1
ATOM 1149 O O . HIS A 1 177 ? -39.281 3.190 -4.582 1.00 46.89 171 HIS A O 1
ATOM 1156 N N . ARG A 1 178 ? -39.743 1.730 -6.236 1.00 51.91 172 ARG A N 1
ATOM 1157 C CA . ARG A 1 178 ? -40.564 0.866 -5.379 1.00 48.28 172 ARG A CA 1
ATOM 1158 C C . ARG A 1 178 ? -39.743 0.366 -4.184 1.00 52.69 172 ARG A C 1
ATOM 1159 O O . ARG A 1 178 ? -40.233 0.328 -3.052 1.00 55.07 172 ARG A O 1
ATOM 1167 N N . HIS A 1 179 ? -38.483 0.021 -4.448 1.00 48.93 173 HIS A N 1
ATOM 1168 C CA . HIS A 1 179 ? -37.563 -0.501 -3.438 1.00 51.71 173 HIS A CA 1
ATOM 1169 C C . HIS A 1 179 ? -37.378 0.436 -2.252 1.00 56.13 173 HIS A C 1
ATOM 1170 O O . HIS A 1 179 ? -37.081 -0.008 -1.148 1.00 57.75 173 HIS A O 1
ATOM 1177 N N . LEU A 1 180 ? -37.559 1.732 -2.484 1.00 56.05 174 LEU A N 1
ATOM 1178 C CA . LEU A 1 180 ? -37.367 2.728 -1.437 1.00 58.61 174 LEU A CA 1
ATOM 1179 C C . LEU A 1 180 ? -38.681 3.381 -0.974 1.00 59.77 174 LEU A C 1
ATOM 1180 O O . LEU A 1 180 ? -38.717 4.016 0.076 1.00 67.25 174 LEU A O 1
ATOM 1185 N N . ASP A 1 181 ? -39.749 3.220 -1.751 1.00 56.81 175 ASP A N 1
ATOM 1186 C CA . ASP A 1 181 ? -41.059 3.784 -1.413 1.00 61.98 175 ASP A CA 1
ATOM 1187 C C . ASP A 1 181 ? -41.583 3.245 -0.072 1.00 69.19 175 ASP A C 1
ATOM 1188 O O . ASP A 1 181 ? -42.159 2.156 -0.004 1.00 69.47 175 ASP A O 1
ATOM 1193 N N . ALA A 1 182 ? -41.396 4.033 0.984 1.00 70.01 176 ALA A N 1
ATOM 1194 C CA . ALA A 1 182 ? -41.696 3.615 2.352 1.00 68.67 176 ALA A CA 1
ATOM 1195 C C . ALA A 1 182 ? -43.170 3.256 2.571 1.00 73.47 176 ALA A C 1
ATOM 1196 O O . ALA A 1 182 ? -43.495 2.503 3.492 1.00 76.45 176 ALA A O 1
ATOM 1198 N N . SER A 1 183 ? -44.051 3.787 1.725 1.00 67.77 177 SER A N 1
ATOM 1199 C CA . SER A 1 183 ? -45.483 3.525 1.834 1.00 64.21 177 SER A CA 1
ATOM 1200 C C . SER A 1 183 ? -45.826 2.062 1.558 1.00 72.64 177 SER A C 1
ATOM 1201 O O . SER A 1 183 ? -46.805 1.531 2.085 1.00 78.98 177 SER A O 1
ATOM 1204 N N . LEU A 1 184 ? -45.027 1.416 0.715 1.00 74.03 178 LEU A N 1
ATOM 1205 C CA . LEU A 1 184 ? -45.213 0.001 0.416 1.00 72.11 178 LEU A CA 1
ATOM 1206 C C . LEU A 1 184 ? -44.669 -0.815 1.572 1.00 73.09 178 LEU A C 1
ATOM 1207 O O . LEU A 1 184 ? -43.734 -0.379 2.251 1.00 74.10 178 LEU A O 1
ATOM 1212 N N . SER A 1 185 ? -45.254 -1.989 1.798 1.00 72.34 179 SER A N 1
ATOM 1213 C CA . SER A 1 185 ? -44.794 -2.884 2.854 1.00 68.96 179 SER A CA 1
ATOM 1214 C C . SER A 1 185 ? -43.336 -3.278 2.632 1.00 71.31 179 SER A C 1
ATOM 1215 O O . SER A 1 185 ? -42.866 -3.333 1.491 1.00 69.63 179 SER A O 1
ATOM 1218 N N . ALA A 1 186 ? -42.621 -3.547 3.721 1.00 66.55 180 ALA A N 1
ATOM 1219 C CA . ALA A 1 186 ? -41.234 -3.976 3.625 1.00 63.44 180 ALA A CA 1
ATOM 1220 C C . ALA A 1 186 ? -41.115 -5.261 2.799 1.00 64.94 180 ALA A C 1
ATOM 1221 O O . ALA A 1 186 ? -40.037 -5.607 2.319 1.00 63.33 180 ALA A O 1
ATOM 1223 N N . ARG A 1 187 ? -42.231 -5.962 2.625 1.00 65.97 181 ARG A N 1
ATOM 1224 C CA . ARG A 1 187 ? -42.254 -7.142 1.774 1.00 69.97 181 ARG A CA 1
ATOM 1225 C C . ARG A 1 187 ? -42.026 -6.758 0.311 1.00 65.84 181 ARG A C 1
ATOM 1226 O O . ARG A 1 187 ? -41.001 -7.116 -0.277 1.00 66.65 181 ARG A O 1
ATOM 1234 N N . LYS A 1 188 ? -42.988 -6.034 -0.260 1.00 61.66 182 LYS A N 1
ATOM 1235 C CA . LYS A 1 188 ? -42.896 -5.493 -1.615 1.00 65.45 182 LYS A CA 1
ATOM 1236 C C . LYS A 1 188 ? -41.552 -4.799 -1.887 1.00 64.38 182 LYS A C 1
ATOM 1237 O O . LYS A 1 188 ? -40.974 -4.937 -2.967 1.00 60.80 182 LYS A O 1
ATOM 1243 N N . ARG A 1 189 ? -41.058 -4.061 -0.900 1.00 59.05 183 ARG A N 1
ATOM 1244 C CA . ARG A 1 189 ? -39.835 -3.296 -1.074 1.00 58.78 183 ARG A CA 1
ATOM 1245 C C . ARG A 1 189 ? -38.630 -4.202 -1.262 1.00 60.46 183 ARG A C 1
ATOM 1246 O O . ARG A 1 189 ? -37.785 -3.957 -2.136 1.00 60.57 183 ARG A O 1
ATOM 1254 N N . ALA A 1 190 ? -38.549 -5.258 -0.463 1.00 59.36 184 ALA A N 1
ATOM 1255 C CA . ALA A 1 190 ? -37.456 -6.207 -0.618 1.00 56.36 184 ALA A CA 1
ATOM 1256 C C . ALA A 1 190 ? -37.597 -6.923 -1.964 1.00 60.77 184 ALA A C 1
ATOM 1257 O O . ALA A 1 190 ? -36.602 -7.177 -2.651 1.00 56.44 184 ALA A O 1
ATOM 1259 N N . ALA A 1 191 ? -38.839 -7.231 -2.338 1.00 57.19 185 ALA A N 1
ATOM 1260 C CA . ALA A 1 191 ? -39.125 -7.799 -3.647 1.00 54.28 185 ALA A CA 1
ATOM 1261 C C . ALA A 1 191 ? -38.557 -6.922 -4.773 1.00 58.77 185 ALA A C 1
ATOM 1262 O O . ALA A 1 191 ? -37.799 -7.407 -5.626 1.00 56.44 185 ALA A O 1
ATOM 1264 N N . ALA A 1 192 ? -38.917 -5.637 -4.763 1.00 53.34 186 ALA A N 1
ATOM 1265 C CA . ALA A 1 192 ? -38.509 -4.715 -5.822 1.00 54.33 186 ALA A CA 1
ATOM 1266 C C . ALA A 1 192 ? -36.994 -4.568 -5.864 1.00 53.14 186 ALA A C 1
ATOM 1267 O O . ALA A 1 192 ? -36.398 -4.500 -6.945 1.00 49.16 186 ALA A O 1
ATOM 1269 N N . GLY A 1 193 ? -36.375 -4.522 -4.689 1.00 53.81 187 GLY A N 1
ATOM 1270 C CA . GLY A 1 193 ? -34.925 -4.454 -4.599 1.00 52.95 187 GLY A CA 1
ATOM 1271 C C . GLY A 1 193 ? -34.241 -5.654 -5.240 1.00 52.61 187 GLY A C 1
ATOM 1272 O O . GLY A 1 193 ? -33.271 -5.499 -5.991 1.00 52.10 187 GLY A O 1
ATOM 1273 N N . GLU A 1 194 ? -34.756 -6.848 -4.950 1.00 48.16 188 GLU A N 1
ATOM 1274 C CA . GLU A 1 194 ? -34.209 -8.082 -5.496 1.00 54.77 188 GLU A CA 1
ATOM 1275 C C . GLU A 1 194 ? -34.305 -8.092 -7.017 1.00 55.97 188 GLU A C 1
ATOM 1276 O O . GLU A 1 194 ? -33.330 -8.402 -7.717 1.00 50.34 188 GLU A O 1
ATOM 1282 N N . ALA A 1 195 ? -35.483 -7.733 -7.519 1.00 52.04 189 ALA A N 1
ATOM 1283 C CA . ALA A 1 195 ? -35.722 -7.721 -8.951 1.00 51.85 189 ALA A CA 1
ATOM 1284 C C . ALA A 1 195 ? -34.766 -6.762 -9.696 1.00 50.56 189 ALA A C 1
ATOM 1285 O O . ALA A 1 195 ? -34.270 -7.111 -10.777 1.00 46.09 189 ALA A O 1
ATOM 1287 N N . PHE A 1 196 ? -34.463 -5.587 -9.138 1.00 39.26 190 PHE A N 1
ATOM 1288 C CA . PHE A 1 196 ? -33.610 -4.688 -9.920 1.00 48.88 190 PHE A CA 1
ATOM 1289 C C . PHE A 1 196 ? -32.144 -5.090 -9.747 1.00 50.19 190 PHE A C 1
ATOM 1290 O O . PHE A 1 196 ? -31.311 -4.826 -10.620 1.00 47.05 190 PHE A O 1
ATOM 1298 N N . ALA A 1 197 ? -31.840 -5.795 -8.663 1.00 51.09 191 ALA A N 1
ATOM 1299 C CA . ALA A 1 197 ? -30.529 -6.418 -8.534 1.00 46.75 191 ALA A CA 1
ATOM 1300 C C . ALA A 1 197 ? -30.386 -7.612 -9.493 1.00 49.18 191 ALA A C 1
ATOM 1301 O O . ALA A 1 197 ? -29.326 -7.799 -10.094 1.00 46.11 191 ALA A O 1
ATOM 1303 N N . ARG A 1 198 ? -31.443 -8.415 -9.639 1.00 47.63 192 ARG A N 1
ATOM 1304 C CA . ARG A 1 198 ? -31.427 -9.520 -10.604 1.00 50.35 192 ARG A CA 1
ATOM 1305 C C . ARG A 1 198 ? -31.157 -8.972 -12.002 1.00 47.15 192 ARG A C 1
ATOM 1306 O O . ARG A 1 198 ? -30.417 -9.562 -12.804 1.00 44.24 192 ARG A O 1
ATOM 1314 N N . TYR A 1 199 ? -31.771 -7.829 -12.285 1.00 46.21 193 TYR A N 1
ATOM 1315 C CA . TYR A 1 199 ? -31.615 -7.196 -13.578 1.00 44.27 193 TYR A CA 1
ATOM 1316 C C . TYR A 1 199 ? -30.144 -6.843 -13.830 1.00 41.20 193 TYR A C 1
ATOM 1317 O O . TYR A 1 199 ? -29.618 -7.071 -14.921 1.00 40.18 193 TYR A O 1
ATOM 1326 N N . LEU A 1 200 ? -29.485 -6.297 -12.816 1.00 40.67 194 LEU A N 1
ATOM 1327 C CA . LEU A 1 200 ? -28.101 -5.865 -12.954 1.00 43.33 194 LEU A CA 1
ATOM 1328 C C . LEU A 1 200 ? -27.166 -7.061 -13.172 1.00 47.71 194 LEU A C 1
ATOM 1329 O O . LEU A 1 200 ? -26.255 -7.004 -14.001 1.00 47.60 194 LEU A O 1
ATOM 1334 N N . VAL A 1 201 ? -27.399 -8.137 -12.426 1.00 46.88 195 VAL A N 1
ATOM 1335 C CA . VAL A 1 201 ? -26.654 -9.384 -12.598 1.00 47.68 195 VAL A CA 1
ATOM 1336 C C . VAL A 1 201 ? -26.780 -9.890 -14.030 1.00 44.43 195 VAL A C 1
ATOM 1337 O O . VAL A 1 201 ? -25.772 -10.133 -14.701 1.00 48.35 195 VAL A O 1
ATOM 1341 N N . ALA A 1 202 ? -28.021 -10.023 -14.495 1.00 44.63 196 ALA A N 1
ATOM 1342 C CA . ALA A 1 202 ? -28.308 -10.369 -15.888 1.00 41.74 196 ALA A CA 1
ATOM 1343 C C . ALA A 1 202 ? -27.575 -9.438 -16.865 1.00 47.50 196 ALA A C 1
ATOM 1344 O O . ALA A 1 202 ? -26.988 -9.874 -17.863 1.00 49.16 196 ALA A O 1
ATOM 1346 N N . MET A 1 203 ? -27.603 -8.148 -16.551 1.00 43.84 197 MET A N 1
ATOM 1347 C CA . MET A 1 203 ? -26.968 -7.140 -17.376 1.00 48.22 197 MET A CA 1
ATOM 1348 C C . MET A 1 203 ? -25.442 -7.253 -17.348 1.00 52.52 197 MET A C 1
ATOM 1349 O O . MET A 1 203 ? -24.784 -7.043 -18.367 1.00 58.05 197 MET A O 1
ATOM 1354 N N . MET A 1 204 ? -24.895 -7.591 -16.178 1.00 55.95 198 MET A N 1
ATOM 1355 C CA . MET A 1 204 ? -23.456 -7.836 -15.985 1.00 56.15 198 MET A CA 1
ATOM 1356 C C . MET A 1 204 ? -22.924 -9.005 -16.801 1.00 60.14 198 MET A C 1
ATOM 1357 O O . MET A 1 204 ? -21.804 -8.959 -17.313 1.00 66.11 198 MET A O 1
ATOM 1362 N N . ALA A 1 205 ? -23.713 -10.067 -16.880 1.00 52.84 199 ALA A N 1
ATOM 1363 C CA . ALA A 1 205 ? -23.312 -11.222 -17.650 1.00 59.88 199 ALA A CA 1
ATOM 1364 C C . ALA A 1 205 ? -23.059 -10.791 -19.084 1.00 67.47 199 ALA A C 1
ATOM 1365 O O . ALA A 1 205 ? -21.964 -10.980 -19.613 1.00 74.31 199 ALA A O 1
ATOM 1367 N N . ARG A 1 206 ? -24.067 -10.169 -19.687 1.00 65.07 200 ARG A N 1
ATOM 1368 C CA . ARG A 1 206 ? -23.982 -9.716 -21.067 1.00 62.73 200 ARG A CA 1
ATOM 1369 C C . ARG A 1 206 ? -22.745 -8.852 -21.309 1.00 73.60 200 ARG A C 1
ATOM 1370 O O . ARG A 1 206 ? -21.983 -9.112 -22.241 1.00 79.64 200 ARG A O 1
ATOM 1378 N N . GLU A 1 207 ? -22.524 -7.844 -20.460 1.00 71.35 201 GLU A N 1
ATOM 1379 C CA . GLU A 1 207 ? -21.495 -6.829 -20.751 1.00 80.58 201 GLU A CA 1
ATOM 1380 C C . GLU A 1 207 ? -20.113 -7.094 -20.192 1.00 83.79 201 GLU A C 1
ATOM 1381 O O . GLU A 1 207 ? -19.289 -6.168 -20.100 1.00 82.98 201 GLU A O 1
ATOM 1387 N N . ARG A 1 208 ? -19.874 -8.346 -19.815 1.00 86.19 202 ARG A N 1
ATOM 1388 C CA . ARG A 1 208 ? -18.527 -8.789 -19.490 1.00 90.37 202 ARG A CA 1
ATOM 1389 C C . ARG A 1 208 ? -18.284 -10.120 -20.218 1.00 89.24 202 ARG A C 1
ATOM 1390 O O . ARG A 1 208 ? -17.141 -10.597 -20.316 1.00 91.85 202 ARG A O 1
ATOM 1398 N N . LYS A 1 209 ? -19.342 -10.694 -20.797 1.00 85.13 203 LYS A N 1
ATOM 1399 C CA . LYS A 1 209 ? -19.189 -11.847 -21.688 1.00 85.69 203 LYS A CA 1
ATOM 1400 C C . LYS A 1 209 ? -18.463 -11.380 -22.963 1.00 94.09 203 LYS A C 1
ATOM 1401 O O . LYS A 1 209 ? -17.453 -11.973 -23.350 1.00 100.99 203 LYS A O 1
ATOM 1407 N N . ASP A 1 210 ? -18.938 -10.299 -23.580 1.00 93.34 204 ASP A N 1
ATOM 1408 C CA . ASP A 1 210 ? -18.091 -9.555 -24.508 1.00 92.84 204 ASP A CA 1
ATOM 1409 C C . ASP A 1 210 ? -18.434 -8.082 -24.350 1.00 91.90 204 ASP A C 1
ATOM 1410 O O . ASP A 1 210 ? -19.433 -7.594 -24.889 1.00 86.94 204 ASP A O 1
ATOM 1415 N N . PRO A 1 211 ? -17.590 -7.378 -23.586 1.00 91.89 205 PRO A N 1
ATOM 1416 C CA . PRO A 1 211 ? -17.786 -6.025 -23.055 1.00 91.70 205 PRO A CA 1
ATOM 1417 C C . PRO A 1 211 ? -18.282 -4.996 -24.064 1.00 86.27 205 PRO A C 1
ATOM 1418 O O . PRO A 1 211 ? -18.001 -5.072 -25.261 1.00 86.90 205 PRO A O 1
ATOM 1422 N N . GLY A 1 212 ? -19.032 -4.030 -23.554 1.00 84.45 206 GLY A N 1
ATOM 1423 C CA . GLY A 1 212 ? -19.388 -2.862 -24.326 1.00 82.88 206 GLY A CA 1
ATOM 1424 C C . GLY A 1 212 ? -18.333 -1.821 -24.035 1.00 80.59 206 GLY A C 1
ATOM 1425 O O . GLY A 1 212 ? -17.187 -2.164 -23.734 1.00 75.41 206 GLY A O 1
ATOM 1426 N N . ASP A 1 213 ? -18.719 -0.553 -24.115 1.00 81.24 207 ASP A N 1
ATOM 1427 C CA . ASP A 1 213 ? -17.826 0.540 -23.754 1.00 78.51 207 ASP A CA 1
ATOM 1428 C C . ASP A 1 213 ? -18.545 1.535 -22.860 1.00 73.34 207 ASP A C 1
ATOM 1429 O O . ASP A 1 213 ? -18.168 2.701 -22.765 1.00 76.47 207 ASP A O 1
ATOM 1434 N N . GLY A 1 214 ? -19.596 1.059 -22.209 1.00 70.89 208 GLY A N 1
ATOM 1435 C CA . GLY A 1 214 ? -20.291 1.856 -21.226 1.00 68.16 208 GLY A CA 1
ATOM 1436 C C . GLY A 1 214 ? -19.607 1.704 -19.884 1.00 64.01 208 GLY A C 1
ATOM 1437 O O . GLY A 1 214 ? -18.411 1.424 -19.802 1.00 63.17 208 GLY A O 1
ATOM 1438 N N . PHE A 1 215 ? -20.384 1.873 -18.827 1.00 57.76 209 PHE A N 1
ATOM 1439 C CA . PHE A 1 215 ? -19.857 1.855 -17.481 1.00 55.70 209 PHE A CA 1
ATOM 1440 C C . PHE A 1 215 ? -19.190 0.523 -17.139 1.00 58.03 209 PHE A C 1
ATOM 1441 O O . PHE A 1 215 ? -17.989 0.478 -16.892 1.00 52.75 209 PHE A O 1
ATOM 1449 N N . ILE A 1 216 ? -19.978 -0.552 -17.121 1.00 63.68 210 ILE A N 1
ATOM 1450 C CA . ILE A 1 216 ? -19.477 -1.883 -16.791 1.00 56.63 210 ILE A CA 1
ATOM 1451 C C . ILE A 1 216 ? -18.352 -2.309 -17.719 1.00 62.92 210 ILE A C 1
ATOM 1452 O O . ILE A 1 216 ? -17.321 -2.821 -17.275 1.00 60.77 210 ILE A O 1
ATOM 1457 N N . GLY A 1 217 ? -18.550 -2.074 -19.009 1.00 62.95 211 GLY A N 1
ATOM 1458 C CA . GLY A 1 217 ? -17.580 -2.467 -20.012 1.00 67.34 211 GLY A CA 1
ATOM 1459 C C . GLY A 1 217 ? -16.202 -1.854 -19.842 1.00 66.19 211 GLY A C 1
ATOM 1460 O O . GLY A 1 217 ? -15.193 -2.556 -19.920 1.00 66.44 211 GLY A O 1
ATOM 1461 N N . SER A 1 218 ? -16.150 -0.546 -19.612 1.00 63.31 212 SER A N 1
ATOM 1462 C CA . SER A 1 218 ? -14.868 0.138 -19.505 1.00 62.26 212 SER A CA 1
ATOM 1463 C C . SER A 1 218 ? -14.142 -0.258 -18.221 1.00 63.40 212 SER A C 1
ATOM 1464 O O . SER A 1 218 ? -12.915 -0.251 -18.172 1.00 64.64 212 SER A O 1
ATOM 1467 N N . ILE A 1 219 ? -14.896 -0.614 -17.186 1.00 60.47 213 ILE A N 1
ATOM 1468 C CA . ILE A 1 219 ? -14.289 -1.001 -15.921 1.00 58.82 213 ILE A CA 1
ATOM 1469 C C . ILE A 1 219 ? -13.718 -2.427 -16.009 1.00 65.03 213 ILE A C 1
ATOM 1470 O O . ILE A 1 219 ? -12.605 -2.686 -15.550 1.00 64.67 213 ILE A O 1
ATOM 1475 N N . VAL A 1 220 ? -14.452 -3.348 -16.623 1.00 63.64 214 VAL A N 1
ATOM 1476 C CA . VAL A 1 220 ? -13.943 -4.712 -16.752 1.00 67.90 214 VAL A CA 1
ATOM 1477 C C . VAL A 1 220 ? -12.828 -4.800 -17.801 1.00 70.46 214 VAL A C 1
ATOM 1478 O O . VAL A 1 220 ? -11.956 -5.658 -17.719 1.00 70.36 214 VAL A O 1
ATOM 1482 N N . ALA A 1 221 ? -12.844 -3.908 -18.782 1.00 68.72 215 ALA A N 1
ATOM 1483 C CA . ALA A 1 221 ? -11.780 -3.880 -19.776 1.00 65.04 215 ALA A CA 1
ATOM 1484 C C . ALA A 1 221 ? -10.451 -3.445 -19.153 1.00 68.94 215 ALA A C 1
ATOM 1485 O O . ALA A 1 221 ? -9.375 -3.787 -19.642 1.00 73.53 215 ALA A O 1
ATOM 1487 N N . GLU A 1 222 ? -10.536 -2.693 -18.064 1.00 67.54 216 GLU A N 1
ATOM 1488 C CA . GLU A 1 222 ? -9.354 -2.166 -17.400 1.00 68.80 216 GLU A CA 1
ATOM 1489 C C . GLU A 1 222 ? -8.918 -2.997 -16.192 1.00 69.79 216 GLU A C 1
ATOM 1490 O O . GLU A 1 222 ? -7.723 -3.163 -15.948 1.00 66.92 216 GLU A O 1
ATOM 1496 N N . HIS A 1 223 ? -9.885 -3.504 -15.433 1.00 69.02 217 HIS A N 1
ATOM 1497 C CA . HIS A 1 223 ? -9.598 -4.175 -14.170 1.00 69.95 217 HIS A CA 1
ATOM 1498 C C . HIS A 1 223 ? -10.360 -5.491 -14.067 1.00 72.49 217 HIS A C 1
ATOM 1499 O O . HIS A 1 223 ? -10.904 -5.830 -13.012 1.00 69.38 217 HIS A O 1
ATOM 1506 N N . GLY A 1 224 ? -10.372 -6.231 -15.171 1.00 74.31 218 GLY A N 1
ATOM 1507 C CA . GLY A 1 224 ? -11.243 -7.386 -15.331 1.00 76.19 218 GLY A CA 1
ATOM 1508 C C . GLY A 1 224 ? -11.259 -8.412 -14.222 1.00 77.23 218 GLY A C 1
ATOM 1509 O O . GLY A 1 224 ? -12.298 -8.666 -13.603 1.00 78.05 218 GLY A O 1
ATOM 1510 N N . ASP A 1 225 ? -10.108 -9.030 -13.988 1.00 81.66 219 ASP A N 1
ATOM 1511 C CA . ASP A 1 225 ? -9.997 -9.954 -12.873 1.00 86.60 219 ASP A CA 1
ATOM 1512 C C . ASP A 1 225 ? -9.215 -9.263 -11.754 1.00 84.37 219 ASP A C 1
ATOM 1513 O O . ASP A 1 225 ? -8.162 -9.723 -11.306 1.00 88.61 219 ASP A O 1
ATOM 1518 N N . THR A 1 226 ? -9.752 -8.124 -11.340 1.00 78.90 220 THR A N 1
ATOM 1519 C CA . THR A 1 226 ? -9.425 -7.505 -10.073 1.00 70.73 220 THR A CA 1
ATOM 1520 C C . THR A 1 226 ? -10.743 -7.379 -9.348 1.00 68.47 220 THR A C 1
ATOM 1521 O O . THR A 1 226 ? -10.950 -7.954 -8.278 1.00 70.34 220 THR A O 1
ATOM 1525 N N . ILE A 1 227 ? -11.658 -6.651 -9.976 1.00 69.50 221 ILE A N 1
ATOM 1526 C CA . ILE A 1 227 ? -12.965 -6.427 -9.392 1.00 66.48 221 ILE A CA 1
ATOM 1527 C C . ILE A 1 227 ? -13.862 -7.655 -9.563 1.00 59.41 221 ILE A C 1
ATOM 1528 O O . ILE A 1 227 ? -14.111 -8.158 -10.662 1.00 59.54 221 ILE A O 1
ATOM 1533 N N . THR A 1 228 ? -14.312 -8.150 -8.424 1.00 60.89 222 THR A N 1
ATOM 1534 C CA . THR A 1 228 ? -15.216 -9.280 -8.365 1.00 60.44 222 THR A CA 1
ATOM 1535 C C . THR A 1 228 ? -16.568 -8.919 -8.951 1.00 61.01 222 THR A C 1
ATOM 1536 O O . THR A 1 228 ? -16.861 -7.745 -9.175 1.00 64.45 222 THR A O 1
ATOM 1540 N N . ASP A 1 229 ? -17.406 -9.917 -9.184 1.00 58.55 223 ASP A N 1
ATOM 1541 C CA . ASP A 1 229 ? -18.748 -9.637 -9.664 1.00 62.07 223 ASP A CA 1
ATOM 1542 C C . ASP A 1 229 ? -19.618 -9.133 -8.516 1.00 60.48 223 ASP A C 1
ATOM 1543 O O . ASP A 1 229 ? -20.595 -8.427 -8.738 1.00 58.71 223 ASP A O 1
ATOM 1548 N N . GLU A 1 230 ? -19.254 -9.502 -7.289 1.00 56.82 224 GLU A N 1
ATOM 1549 C CA . GLU A 1 230 ? -19.961 -9.031 -6.101 1.00 56.44 224 GLU A CA 1
ATOM 1550 C C . GLU A 1 230 ? -19.831 -7.514 -5.959 1.00 63.13 224 GLU A C 1
ATOM 1551 O O . GLU A 1 230 ? -20.771 -6.824 -5.547 1.00 59.48 224 GLU A O 1
ATOM 1557 N N . GLU A 1 231 ? -18.647 -7.006 -6.287 1.00 60.98 225 GLU A N 1
ATOM 1558 C CA . GLU A 1 231 ? -18.363 -5.590 -6.163 1.00 58.61 225 GLU A CA 1
ATOM 1559 C C . GLU A 1 231 ? -19.074 -4.788 -7.256 1.00 62.51 225 GLU A C 1
ATOM 1560 O O . GLU A 1 231 ? -19.667 -3.742 -6.966 1.00 60.12 225 GLU A O 1
ATOM 1566 N N . LEU A 1 232 ? -19.026 -5.275 -8.499 1.00 59.75 226 LEU A N 1
ATOM 1567 C CA . LEU A 1 232 ? -19.720 -4.611 -9.608 1.00 59.57 226 LEU A CA 1
ATOM 1568 C C . LEU A 1 232 ? -21.215 -4.526 -9.334 1.00 60.62 226 LEU A C 1
ATOM 1569 O O . LEU A 1 232 ? -21.843 -3.479 -9.520 1.00 53.07 226 LEU A O 1
ATOM 1574 N N . ARG A 1 233 ? -21.767 -5.648 -8.887 1.00 59.73 227 ARG A N 1
ATOM 1575 C CA . ARG A 1 233 ? -23.183 -5.756 -8.587 1.00 57.43 227 ARG A CA 1
ATOM 1576 C C . ARG A 1 233 ? -23.554 -4.725 -7.543 1.00 51.58 227 ARG A C 1
ATOM 1577 O O . ARG A 1 233 ? -24.541 -4.006 -7.683 1.00 56.47 227 ARG A O 1
ATOM 1585 N N . GLY A 1 234 ? -22.740 -4.646 -6.500 1.00 50.17 228 GLY A N 1
ATOM 1586 C CA . GLY A 1 234 ? -23.024 -3.759 -5.391 1.00 53.96 228 GLY A CA 1
ATOM 1587 C C . GLY A 1 234 ? -22.872 -2.285 -5.738 1.00 51.79 228 GLY A C 1
ATOM 1588 O O . GLY A 1 234 ? -23.676 -1.455 -5.310 1.00 46.03 228 GLY A O 1
ATOM 1589 N N . VAL A 1 235 ? -21.830 -1.969 -6.504 1.00 48.39 229 VAL A N 1
ATOM 1590 C CA . VAL A 1 235 ? -21.552 -0.603 -6.931 1.00 50.04 229 VAL A CA 1
ATOM 1591 C C . VAL A 1 235 ? -22.718 -0.011 -7.728 1.00 50.73 229 VAL A C 1
ATOM 1592 O O . VAL A 1 235 ? -23.175 1.097 -7.437 1.00 43.66 229 VAL A O 1
ATOM 1596 N N . CYS A 1 236 ? -23.205 -0.757 -8.719 1.00 50.82 230 CYS A N 1
ATOM 1597 C CA . CYS A 1 236 ? -24.312 -0.297 -9.550 1.00 46.85 230 CYS A CA 1
ATOM 1598 C C . CYS A 1 236 ? -25.562 -0.001 -8.717 1.00 45.25 230 CYS A C 1
ATOM 1599 O O . CYS A 1 236 ? -26.214 1.026 -8.908 1.00 45.59 230 CYS A O 1
ATOM 1602 N N . VAL A 1 237 ? -25.876 -0.887 -7.779 1.00 45.47 231 VAL A N 1
ATOM 1603 C CA . VAL A 1 237 ? -26.976 -0.651 -6.854 1.00 46.18 231 VAL A CA 1
ATOM 1604 C C . VAL A 1 237 ? -26.804 0.654 -6.080 1.00 46.88 231 VAL A C 1
ATOM 1605 O O . VAL A 1 237 ? -27.691 1.509 -6.071 1.00 49.74 231 VAL A O 1
ATOM 1609 N N . GLN A 1 238 ? -25.659 0.804 -5.426 1.00 43.53 232 GLN A N 1
ATOM 1610 C CA . GLN A 1 238 ? -25.427 1.958 -4.568 1.00 46.37 232 GLN A CA 1
ATOM 1611 C C . GLN A 1 238 ? -25.450 3.244 -5.364 1.00 49.30 232 GLN A C 1
ATOM 1612 O O . GLN A 1 238 ? -25.799 4.300 -4.836 1.00 54.54 232 GLN A O 1
ATOM 1618 N N . LEU A 1 239 ? -25.067 3.154 -6.633 1.00 45.10 233 LEU A N 1
ATOM 1619 C CA . LEU A 1 239 ? -25.077 4.313 -7.498 1.00 46.51 233 LEU A CA 1
ATOM 1620 C C . LEU A 1 239 ? -26.508 4.793 -7.663 1.00 49.16 233 LEU A C 1
ATOM 1621 O O . LEU A 1 239 ? -26.781 5.996 -7.587 1.00 47.94 233 LEU A O 1
ATOM 1626 N N . MET A 1 240 ? -27.423 3.847 -7.863 1.00 48.27 234 MET A N 1
ATOM 1627 C CA . MET A 1 240 ? -28.841 4.178 -8.033 1.00 52.17 234 MET A CA 1
ATOM 1628 C C . MET A 1 240 ? -29.435 4.807 -6.766 1.00 47.93 234 MET A C 1
ATOM 1629 O O . MET A 1 240 ? -30.337 5.642 -6.837 1.00 47.94 234 MET A O 1
ATOM 1634 N N . LEU A 1 241 ? -28.923 4.396 -5.611 1.00 47.45 235 LEU A N 1
ATOM 1635 C CA . LEU A 1 241 ? -29.450 4.859 -4.337 1.00 47.29 235 LEU A CA 1
ATOM 1636 C C . LEU A 1 241 ? -28.670 6.068 -3.817 1.00 47.57 235 LEU A C 1
ATOM 1637 O O . LEU A 1 241 ? -29.031 6.642 -2.795 1.00 48.63 235 LEU A O 1
ATOM 1642 N N . ALA A 1 242 ? -27.612 6.468 -4.522 1.00 45.88 236 ALA A N 1
ATOM 1643 C CA . ALA A 1 242 ? -26.833 7.637 -4.098 1.00 44.61 236 ALA A CA 1
ATOM 1644 C C . ALA A 1 242 ? -27.137 8.889 -4.920 1.00 44.99 236 ALA A C 1
ATOM 1645 O O . ALA A 1 242 ? -27.052 10.011 -4.412 1.00 47.02 236 ALA A O 1
ATOM 1647 N N . GLY A 1 243 ? -27.499 8.707 -6.184 1.00 44.37 237 GLY A N 1
ATOM 1648 C CA . GLY A 1 243 ? -27.615 9.844 -7.079 1.00 46.10 237 GLY A CA 1
ATOM 1649 C C . GLY A 1 243 ? -28.998 10.244 -7.561 1.00 46.26 237 GLY A C 1
ATOM 1650 O O . GLY A 1 243 ? -29.127 10.983 -8.542 1.00 47.50 237 GLY A O 1
ATOM 1651 N N . ASP A 1 244 ? -30.035 9.772 -6.882 1.00 48.05 238 ASP A N 1
ATOM 1652 C CA . ASP A 1 244 ? -31.403 10.043 -7.312 1.00 41.62 238 ASP A CA 1
ATOM 1653 C C . ASP A 1 244 ? -32.031 11.111 -6.420 1.00 39.69 238 ASP A C 1
ATOM 1654 O O . ASP A 1 244 ? -32.299 12.232 -6.851 1.00 40.98 238 ASP A O 1
ATOM 1659 N N . ASP A 1 245 ? -32.240 10.746 -5.163 1.00 41.22 239 ASP A N 1
ATOM 1660 C CA . ASP A 1 245 ? -32.917 11.588 -4.193 1.00 43.03 239 ASP A CA 1
ATOM 1661 C C . ASP A 1 245 ? -32.216 12.941 -3.999 1.00 40.88 239 ASP A C 1
ATOM 1662 O O . ASP A 1 245 ? -32.867 13.975 -3.814 1.00 37.51 239 ASP A O 1
ATOM 1667 N N . ASN A 1 246 ? -30.890 12.937 -4.047 1.00 36.57 240 ASN A N 1
ATOM 1668 C CA . ASN A 1 246 ? -30.143 14.184 -3.944 1.00 37.32 240 ASN A CA 1
ATOM 1669 C C . ASN A 1 246 ? -30.391 15.140 -5.105 1.00 38.36 240 ASN A C 1
ATOM 1670 O O . ASN A 1 246 ? -30.607 16.340 -4.904 1.00 37.34 240 ASN A O 1
ATOM 1675 N N . VAL A 1 247 ? -30.337 14.612 -6.321 1.00 36.57 241 VAL A N 1
ATOM 1676 C CA . VAL A 1 247 ? -30.541 15.447 -7.480 1.00 35.97 241 VAL A CA 1
ATOM 1677 C C . VAL A 1 247 ? -31.999 15.900 -7.560 1.00 36.71 241 VAL A C 1
ATOM 1678 O O . VAL A 1 247 ? -32.267 17.065 -7.879 1.00 29.20 241 VAL A O 1
ATOM 1682 N N . SER A 1 248 ? -32.936 15.003 -7.245 1.00 33.95 242 SER A N 1
ATOM 1683 C CA . SER A 1 248 ? -34.356 15.373 -7.316 1.00 38.23 242 SER A CA 1
ATOM 1684 C C . SER A 1 248 ? -34.672 16.514 -6.331 1.00 36.65 242 SER A C 1
ATOM 1685 O O . SER A 1 248 ? -35.388 17.457 -6.675 1.00 33.55 242 SER A O 1
ATOM 1688 N N . GLY A 1 249 ? -34.141 16.437 -5.115 1.00 33.98 243 GLY A N 1
ATOM 1689 C CA . GLY A 1 249 ? -34.316 17.527 -4.175 1.00 31.95 243 GLY A CA 1
ATOM 1690 C C . GLY A 1 249 ? -33.754 18.831 -4.741 1.00 35.64 243 GLY A C 1
ATOM 1691 O O . GLY A 1 249 ? -34.372 19.895 -4.620 1.00 35.64 243 GLY A O 1
ATOM 1692 N N . MET A 1 250 ? -32.583 18.757 -5.369 1.00 37.47 244 MET A N 1
ATOM 1693 C CA . MET A 1 250 ? -31.928 19.957 -5.896 1.00 35.47 244 MET A CA 1
ATOM 1694 C C . MET A 1 250 ? -32.760 20.582 -7.010 1.00 32.75 244 MET A C 1
ATOM 1695 O O . MET A 1 250 ? -32.959 21.798 -7.033 1.00 35.48 244 MET A O 1
ATOM 1700 N N . ILE A 1 251 ? -33.275 19.754 -7.915 1.00 31.82 245 ILE A N 1
ATOM 1701 C CA . ILE A 1 251 ? -34.085 20.276 -8.998 1.00 31.01 245 ILE A CA 1
ATOM 1702 C C . ILE A 1 251 ? -35.314 20.994 -8.445 1.00 36.25 245 ILE A C 1
ATOM 1703 O O . ILE A 1 251 ? -35.578 22.150 -8.819 1.00 36.04 245 ILE A O 1
ATOM 1708 N N . GLY A 1 252 ? -36.032 20.340 -7.531 1.00 31.84 246 GLY A N 1
ATOM 1709 C CA . GLY A 1 252 ? -37.222 20.930 -6.938 1.00 30.79 246 GLY A CA 1
ATOM 1710 C C . GLY A 1 252 ? -36.957 22.221 -6.179 1.00 35.27 246 GLY A C 1
ATOM 1711 O O . GLY A 1 252 ? -37.555 23.267 -6.458 1.00 31.17 246 GLY A O 1
ATOM 1712 N N . LEU A 1 253 ? -36.046 22.150 -5.218 1.00 32.89 247 LEU A N 1
ATOM 1713 C CA . LEU A 1 253 ? -35.761 23.298 -4.366 1.00 33.90 247 LEU A CA 1
ATOM 1714 C C . LEU A 1 253 ? -35.095 24.426 -5.143 1.00 36.19 247 LEU A C 1
ATOM 1715 O O . LEU A 1 253 ? -35.291 25.616 -4.834 1.00 32.46 247 LEU A O 1
ATOM 1720 N N . GLY A 1 254 ? -34.311 24.053 -6.155 1.00 36.41 248 GLY A N 1
ATOM 1721 C CA . GLY A 1 254 ? -33.616 25.037 -6.967 1.00 30.66 248 GLY A CA 1
ATOM 1722 C C . GLY A 1 254 ? -34.601 25.874 -7.775 1.00 31.95 248 GLY A C 1
ATOM 1723 O O . GLY A 1 254 ? -34.530 27.103 -7.777 1.00 34.02 248 GLY A O 1
ATOM 1724 N N . VAL A 1 255 ? -35.519 25.208 -8.470 1.00 32.67 249 VAL A N 1
ATOM 1725 C CA . VAL A 1 255 ? -36.558 25.911 -9.215 1.00 33.02 249 VAL A CA 1
ATOM 1726 C C . VAL A 1 255 ? -37.372 26.806 -8.279 1.00 33.29 249 VAL A C 1
ATOM 1727 O O . VAL A 1 255 ? -37.620 27.964 -8.598 1.00 35.22 249 VAL A O 1
ATOM 1731 N N . LEU A 1 256 ? -37.758 26.282 -7.118 1.00 31.67 250 LEU A N 1
ATOM 1732 C CA . LEU A 1 256 ? -38.495 27.077 -6.142 1.00 30.19 250 LEU A CA 1
ATOM 1733 C C . LEU A 1 256 ? -37.681 28.283 -5.650 1.00 34.26 250 LEU A C 1
ATOM 1734 O O . LEU A 1 256 ? -38.194 29.403 -5.602 1.00 35.61 250 LEU A O 1
ATOM 1739 N N . ALA A 1 257 ? -36.413 28.065 -5.301 1.00 36.20 251 ALA A N 1
ATOM 1740 C CA . ALA A 1 257 ? -35.561 29.159 -4.818 1.00 33.78 251 ALA A CA 1
ATOM 1741 C C . ALA A 1 257 ? -35.424 30.252 -5.872 1.00 36.29 251 ALA A C 1
ATOM 1742 O O . ALA A 1 257 ? -35.460 31.439 -5.548 1.00 36.61 251 ALA A O 1
ATOM 1744 N N . LEU A 1 258 ? -35.281 29.854 -7.134 1.00 33.46 252 LEU A N 1
ATOM 1745 C CA . LEU A 1 258 ? -35.124 30.830 -8.207 1.00 33.90 252 LEU A CA 1
ATOM 1746 C C . LEU A 1 258 ? -36.410 31.604 -8.462 1.00 34.05 252 LEU A C 1
ATOM 1747 O O . LEU A 1 258 ? -36.355 32.802 -8.692 1.00 35.19 252 LEU A O 1
ATOM 1752 N N . LEU A 1 259 ? -37.565 30.936 -8.428 1.00 33.83 253 LEU A N 1
ATOM 1753 C CA . LEU A 1 259 ? -38.846 31.643 -8.593 1.00 34.27 253 LEU A CA 1
ATOM 1754 C C . LEU A 1 259 ? -39.114 32.595 -7.424 1.00 37.16 253 LEU A C 1
ATOM 1755 O O . LEU A 1 259 ? -39.770 33.610 -7.601 1.00 39.54 253 LEU A O 1
ATOM 1760 N N . ARG A 1 260 ? -38.614 32.274 -6.232 1.00 37.37 254 ARG A N 1
ATOM 1761 C CA . ARG A 1 260 ? -38.796 33.181 -5.098 1.00 43.05 254 ARG A CA 1
ATOM 1762 C C . ARG A 1 260 ? -37.804 34.363 -5.135 1.00 41.48 254 ARG A C 1
ATOM 1763 O O . ARG A 1 260 ? -37.927 35.332 -4.380 1.00 39.92 254 ARG A O 1
ATOM 1771 N N . HIS A 1 261 ? -36.832 34.294 -6.036 1.00 40.13 255 HIS A N 1
ATOM 1772 C CA . HIS A 1 261 ? -35.911 35.411 -6.236 1.00 39.29 255 HIS A CA 1
ATOM 1773 C C . HIS A 1 261 ? -35.639 35.582 -7.719 1.00 38.32 255 HIS A C 1
ATOM 1774 O O . HIS A 1 261 ? -34.510 35.383 -8.169 1.00 38.91 255 HIS A O 1
ATOM 1781 N N . PRO A 1 262 ? -36.676 35.956 -8.482 1.00 36.84 256 PRO A N 1
ATOM 1782 C CA . PRO A 1 262 ? -36.640 35.889 -9.954 1.00 37.89 256 PRO A CA 1
ATOM 1783 C C . PRO A 1 262 ? -35.537 36.732 -10.604 1.00 40.79 256 PRO A C 1
ATOM 1784 O O . PRO A 1 262 ? -35.228 36.501 -11.782 1.00 41.98 256 PRO A O 1
ATOM 1788 N N . GLU A 1 263 ? -34.950 37.669 -9.854 1.00 38.35 257 GLU A N 1
ATOM 1789 C CA . GLU A 1 263 ? -33.812 38.445 -10.338 1.00 37.53 257 GLU A CA 1
ATOM 1790 C C . GLU A 1 263 ? -32.620 37.524 -10.594 1.00 39.12 257 GLU A C 1
ATOM 1791 O O . GLU A 1 263 ? -31.825 37.771 -11.496 1.00 42.52 257 GLU A O 1
ATOM 1797 N N . GLN A 1 264 ? -32.517 36.442 -9.825 1.00 38.68 258 GLN A N 1
ATOM 1798 C CA . GLN A 1 264 ? -31.395 35.518 -9.966 1.00 35.85 258 GLN A CA 1
ATOM 1799 C C . GLN A 1 264 ? -31.479 34.595 -11.178 1.00 34.10 258 GLN A C 1
ATOM 1800 O O . GLN A 1 264 ? -30.497 33.940 -11.497 1.00 39.27 258 GLN A O 1
ATOM 1806 N N . ILE A 1 265 ? -32.628 34.545 -11.851 1.00 34.17 259 ILE A N 1
ATOM 1807 C CA . ILE A 1 265 ? -32.829 33.627 -12.979 1.00 33.15 259 ILE A CA 1
ATOM 1808 C C . ILE A 1 265 ? -31.889 33.927 -14.150 1.00 34.34 259 ILE A C 1
ATOM 1809 O O . ILE A 1 265 ? -31.451 33.020 -14.858 1.00 36.27 259 ILE A O 1
ATOM 1814 N N . ALA A 1 266 ? -31.567 35.205 -14.329 1.00 37.99 260 ALA A N 1
ATOM 1815 C CA . ALA A 1 266 ? -30.705 35.669 -15.421 1.00 35.38 260 ALA A CA 1
ATOM 1816 C C . ALA A 1 266 ? -29.360 34.950 -15.474 1.00 37.03 260 ALA A C 1
ATOM 1817 O O . ALA A 1 266 ? -28.822 34.707 -16.562 1.00 39.31 260 ALA A O 1
ATOM 1819 N N . ALA A 1 267 ? -28.812 34.611 -14.307 1.00 31.91 261 ALA A N 1
ATOM 1820 C CA . ALA A 1 267 ? -27.547 33.880 -14.265 1.00 33.23 261 ALA A CA 1
ATOM 1821 C C . ALA A 1 267 ? -27.640 32.565 -15.034 1.00 37.58 261 ALA A C 1
ATOM 1822 O O . ALA A 1 267 ? -26.623 32.022 -15.478 1.00 39.04 261 ALA A O 1
ATOM 1824 N N . LEU A 1 268 ? -28.870 32.068 -15.185 1.00 37.71 262 LEU A N 1
ATOM 1825 C CA . LEU A 1 268 ? -29.139 30.789 -15.822 1.00 36.04 262 LEU A CA 1
ATOM 1826 C C . LEU A 1 268 ? -29.687 30.949 -17.220 1.00 41.44 262 LEU A C 1
ATOM 1827 O O . LEU A 1 268 ? -30.188 29.987 -17.817 1.00 45.41 262 LEU A O 1
ATOM 1832 N N . ARG A 1 269 ? -29.607 32.158 -17.755 1.00 42.31 263 ARG A N 1
ATOM 1833 C CA . ARG A 1 269 ? -30.065 32.366 -19.119 1.00 44.16 263 ARG A CA 1
ATOM 1834 C C . ARG A 1 269 ? -28.915 32.901 -19.959 1.00 44.09 263 ARG A C 1
ATOM 1835 O O . ARG A 1 269 ? -29.121 33.375 -21.072 1.00 54.57 263 ARG A O 1
ATOM 1843 N N . GLY A 1 270 ? -27.702 32.782 -19.422 1.00 41.38 264 GLY A N 1
ATOM 1844 C CA . GLY A 1 270 ? -26.488 33.179 -20.117 1.00 40.42 264 GLY A CA 1
ATOM 1845 C C . GLY A 1 270 ? -25.606 31.995 -20.506 1.00 44.13 264 GLY A C 1
ATOM 1846 O O . GLY A 1 270 ? -26.113 30.944 -20.898 1.00 46.80 264 GLY A O 1
ATOM 1847 N N . ASP A 1 271 ? -24.288 32.154 -20.402 1.00 38.23 265 ASP A N 1
ATOM 1848 C CA . ASP A 1 271 ? -23.366 31.100 -20.826 1.00 41.97 265 ASP A CA 1
ATOM 1849 C C . ASP A 1 271 ? -23.160 30.003 -19.762 1.00 42.57 265 ASP A C 1
ATOM 1850 O O . ASP A 1 271 ? -23.747 30.058 -18.676 1.00 43.56 265 ASP A O 1
ATOM 1855 N N . ASP A 1 272 ? -22.314 29.021 -20.067 1.00 40.25 266 ASP A N 1
ATOM 1856 C CA . ASP A 1 272 ? -22.114 27.896 -19.153 1.00 41.62 266 ASP A CA 1
ATOM 1857 C C . ASP A 1 272 ? -21.435 28.320 -17.863 1.00 39.68 266 ASP A C 1
ATOM 1858 O O . ASP A 1 272 ? -21.741 27.809 -16.781 1.00 38.55 266 ASP A O 1
ATOM 1863 N N . GLN A 1 273 ? -20.508 29.256 -17.984 1.00 43.10 267 GLN A N 1
ATOM 1864 C CA . GLN A 1 273 ? -19.723 29.695 -16.845 1.00 40.83 267 GLN A CA 1
ATOM 1865 C C . GLN A 1 273 ? -20.597 30.365 -15.779 1.00 42.97 267 GLN A C 1
ATOM 1866 O O . GLN A 1 273 ? -20.370 30.154 -14.591 1.00 40.77 267 GLN A O 1
ATOM 1872 N N . SER A 1 274 ? -21.604 31.141 -16.203 1.00 38.29 268 SER A N 1
ATOM 1873 C CA . SER A 1 274 ? -22.601 31.692 -15.279 1.00 37.38 268 SER A CA 1
ATOM 1874 C C . SER A 1 274 ? -23.534 30.624 -14.711 1.00 33.36 268 SER A C 1
ATOM 1875 O O . SER A 1 274 ? -23.899 30.661 -13.535 1.00 33.48 268 SER A O 1
ATOM 1878 N N . ALA A 1 275 ? -23.958 29.691 -15.552 1.00 33.86 269 ALA A N 1
ATOM 1879 C CA . ALA A 1 275 ? -24.863 28.641 -15.086 1.00 31.30 269 ALA A CA 1
ATOM 1880 C C . ALA A 1 275 ? -24.158 27.751 -14.063 1.00 34.81 269 ALA A C 1
ATOM 1881 O O . ALA A 1 275 ? -24.740 27.412 -13.019 1.00 31.69 269 ALA A O 1
ATOM 1883 N N . ASP A 1 276 ? -22.899 27.402 -14.337 1.00 32.03 270 ASP A N 1
ATOM 1884 C CA . ASP A 1 276 ? -22.140 26.580 -13.394 1.00 33.94 270 ASP A CA 1
ATOM 1885 C C . ASP A 1 276 ? -21.928 27.312 -12.070 1.00 33.93 270 ASP A C 1
ATOM 1886 O O . ASP A 1 276 ? -22.069 26.713 -11.008 1.00 33.11 270 ASP A O 1
ATOM 1891 N N . ARG A 1 277 ? -21.643 28.614 -12.134 1.00 31.78 271 ARG A N 1
ATOM 1892 C CA . ARG A 1 277 ? -21.526 29.425 -10.925 1.00 31.23 271 ARG A CA 1
ATOM 1893 C C . ARG A 1 277 ? -22.860 29.496 -10.145 1.00 32.14 271 ARG A C 1
ATOM 1894 O O . ARG A 1 277 ? -22.890 29.352 -8.919 1.00 29.65 271 ARG A O 1
ATOM 1902 N N . ALA A 1 278 ? -23.965 29.706 -10.849 1.00 29.10 272 ALA A N 1
ATOM 1903 C CA . ALA A 1 278 ? -25.257 29.757 -10.176 1.00 29.39 272 ALA A CA 1
ATOM 1904 C C . ALA A 1 278 ? -25.577 28.412 -9.516 1.00 31.01 272 ALA A C 1
ATOM 1905 O O . ALA A 1 278 ? -26.120 28.364 -8.407 1.00 31.05 272 ALA A O 1
ATOM 1907 N N . VAL A 1 279 ? -25.237 27.323 -10.209 1.00 33.03 273 VAL A N 1
ATOM 1908 C CA . VAL A 1 279 ? -25.559 25.973 -9.751 1.00 32.19 273 VAL A CA 1
ATOM 1909 C C . VAL A 1 279 ? -24.806 25.678 -8.453 1.00 32.58 273 VAL A C 1
ATOM 1910 O O . VAL A 1 279 ? -25.367 25.114 -7.494 1.00 32.86 273 VAL A O 1
ATOM 1914 N N . ASP A 1 280 ? -23.542 26.089 -8.404 1.00 30.26 274 ASP A N 1
ATOM 1915 C CA . ASP A 1 280 ? -22.756 25.864 -7.199 1.00 32.63 274 ASP A CA 1
ATOM 1916 C C . ASP A 1 280 ? -23.286 26.649 -6.002 1.00 32.71 274 ASP A C 1
ATOM 1917 O O . ASP A 1 280 ? -23.287 26.138 -4.878 1.00 35.02 274 ASP A O 1
ATOM 1922 N N . GLU A 1 281 ? -23.753 27.870 -6.235 1.00 28.09 275 GLU A N 1
ATOM 1923 C CA . GLU A 1 281 ? -24.386 28.619 -5.157 1.00 33.87 275 GLU A CA 1
ATOM 1924 C C . GLU A 1 281 ? -25.704 27.989 -4.685 1.00 33.57 275 GLU A C 1
ATOM 1925 O O . GLU A 1 281 ? -25.976 27.951 -3.479 1.00 33.42 275 GLU A O 1
ATOM 1931 N N . LEU A 1 282 ? -26.513 27.490 -5.617 1.00 29.74 276 LEU A N 1
ATOM 1932 C CA . LEU A 1 282 ? -27.732 26.776 -5.229 1.00 36.08 276 LEU A CA 1
ATOM 1933 C C . LEU A 1 282 ? -27.396 25.502 -4.449 1.00 36.59 276 LEU A C 1
ATOM 1934 O O . LEU A 1 282 ? -28.102 25.128 -3.499 1.00 30.13 276 LEU A O 1
ATOM 1939 N N . ILE A 1 283 ? -26.318 24.836 -4.854 1.00 30.86 277 ILE A N 1
ATOM 1940 C CA . ILE A 1 283 ? -25.914 23.626 -4.159 1.00 36.65 277 ILE A CA 1
ATOM 1941 C C . ILE A 1 283 ? -25.543 23.947 -2.709 1.00 36.99 277 ILE A C 1
ATOM 1942 O O . ILE A 1 283 ? -25.930 23.224 -1.797 1.00 33.82 277 ILE A O 1
ATOM 1947 N N . ARG A 1 284 ? -24.836 25.058 -2.499 1.00 34.41 278 ARG A N 1
ATOM 1948 C CA . ARG A 1 284 ? -24.417 25.442 -1.161 1.00 33.21 278 ARG A CA 1
ATOM 1949 C C . ARG A 1 284 ? -25.568 26.007 -0.343 1.00 36.75 278 ARG A C 1
ATOM 1950 O O . ARG A 1 284 ? -25.734 25.700 0.836 1.00 38.46 278 ARG A O 1
ATOM 1958 N N . TYR A 1 285 ? -26.344 26.877 -0.965 1.00 38.63 279 TYR A N 1
ATOM 1959 C CA . TYR A 1 285 ? -27.428 27.529 -0.258 1.00 36.91 279 TYR A CA 1
ATOM 1960 C C . TYR A 1 285 ? -28.490 26.515 0.182 1.00 36.72 279 TYR A C 1
ATOM 1961 O O . TYR A 1 285 ? -29.041 26.630 1.278 1.00 36.30 279 TYR A O 1
ATOM 1970 N N . LEU A 1 286 ? -28.784 25.535 -0.673 1.00 37.55 280 LEU A N 1
ATOM 1971 C CA . LEU A 1 286 ? -29.831 24.552 -0.371 1.00 38.33 280 LEU A CA 1
ATOM 1972 C C . LEU A 1 286 ? -29.328 23.408 0.490 1.00 37.97 280 LEU A C 1
ATOM 1973 O O . LEU A 1 286 ? -30.088 22.906 1.316 1.00 38.24 280 LEU A O 1
ATOM 1978 N N . THR A 1 287 ? -28.056 23.024 0.305 1.00 39.30 281 THR A N 1
ATOM 1979 C CA . THR A 1 287 ? -27.453 21.822 0.932 1.00 39.78 281 THR A CA 1
ATOM 1980 C C . THR A 1 287 ? -28.486 20.732 1.261 1.00 33.81 281 THR A C 1
ATOM 1981 O O . THR A 1 287 ? -28.867 20.552 2.414 1.00 32.39 281 THR A O 1
ATOM 1985 N N . VAL A 1 288 ? -28.958 20.016 0.251 1.00 33.46 282 VAL A N 1
ATOM 1986 C CA . VAL A 1 288 ? -30.082 19.137 0.507 1.00 35.20 282 VAL A CA 1
ATOM 1987 C C . VAL A 1 288 ? -29.748 17.932 1.409 1.00 35.62 282 VAL A C 1
ATOM 1988 O O . VAL A 1 288 ? -30.621 17.522 2.164 1.00 35.35 282 VAL A O 1
ATOM 1992 N N . PRO A 1 289 ? -28.506 17.376 1.377 1.00 38.80 283 PRO A N 1
ATOM 1993 C CA . PRO A 1 289 ? -28.303 16.315 2.383 1.00 35.57 283 PRO A CA 1
ATOM 1994 C C . PRO A 1 289 ? -28.091 16.848 3.822 1.00 38.60 283 PRO A C 1
ATOM 1995 O O . PRO A 1 289 ? -27.298 17.777 4.044 1.00 41.81 283 PRO A O 1
ATOM 1999 N N . TYR A 1 290 ? -28.811 16.279 4.790 1.00 36.86 284 TYR A N 1
ATOM 2000 C CA . TYR A 1 290 ? -28.725 16.741 6.179 1.00 37.17 284 TYR A CA 1
ATOM 2001 C C . TYR A 1 290 ? -27.376 16.382 6.819 1.00 39.41 284 TYR A C 1
ATOM 2002 O O . TYR A 1 290 ? -26.851 17.136 7.641 1.00 38.02 284 TYR A O 1
ATOM 2011 N N . ALA A 1 291 ? -26.823 15.231 6.438 1.00 35.84 285 ALA A N 1
ATOM 2012 C CA . ALA A 1 291 ? -25.620 14.707 7.073 1.00 39.22 285 ALA A CA 1
ATOM 2013 C C . ALA A 1 291 ? -24.913 13.698 6.182 1.00 43.24 285 ALA A C 1
ATOM 2014 O O . ALA A 1 291 ? -25.553 12.991 5.398 1.00 46.27 285 ALA A O 1
ATOM 2016 N N . PRO A 1 292 ? -23.577 13.634 6.288 1.00 41.56 286 PRO A N 1
ATOM 2017 C CA . PRO A 1 292 ? -22.847 12.539 5.653 1.00 37.00 286 PRO A CA 1
ATOM 2018 C C . PRO A 1 292 ? -22.948 11.293 6.515 1.00 35.55 286 PRO A C 1
ATOM 2019 O O . PRO A 1 292 ? -23.663 11.285 7.517 1.00 32.06 286 PRO A O 1
ATOM 2023 N N . THR A 1 293 ? -22.230 10.251 6.131 1.00 36.34 287 THR A N 1
ATOM 2024 C CA . THR A 1 293 ? -22.207 9.036 6.924 1.00 39.81 287 THR A CA 1
ATOM 2025 C C . THR A 1 293 ? -21.663 9.390 8.306 1.00 42.37 287 THR A C 1
ATOM 2026 O O . THR A 1 293 ? -20.717 10.176 8.419 1.00 38.66 287 THR A O 1
ATOM 2030 N N . PRO A 1 294 ? -22.288 8.853 9.365 1.00 42.24 288 PRO A N 1
ATOM 2031 C CA . PRO A 1 294 ? -21.739 9.109 10.701 1.00 38.97 288 PRO A CA 1
ATOM 2032 C C . PRO A 1 294 ? -20.267 8.682 10.790 1.00 42.75 288 PRO A C 1
ATOM 2033 O O . PRO A 1 294 ? -19.840 7.730 10.119 1.00 43.08 288 PRO A O 1
ATOM 2037 N N . ARG A 1 295 ? -19.489 9.400 11.589 1.00 39.92 289 ARG A N 1
ATOM 2038 C CA . ARG A 1 295 ? -18.091 9.047 11.774 1.00 40.84 289 ARG A CA 1
ATOM 2039 C C . ARG A 1 295 ? -17.880 8.464 13.155 1.00 37.85 289 ARG A C 1
ATOM 2040 O O . ARG A 1 295 ? -18.571 8.823 14.108 1.00 39.93 289 ARG A O 1
ATOM 2048 N N . THR A 1 296 ? -16.918 7.563 13.254 1.00 35.58 290 THR A N 1
ATOM 2049 C CA . THR A 1 296 ? -16.524 7.013 14.542 1.00 43.66 290 THR A CA 1
ATOM 2050 C C . THR A 1 296 ? -15.083 7.390 14.838 1.00 38.42 290 THR A C 1
ATOM 2051 O O . THR A 1 296 ? -14.191 7.167 14.012 1.00 40.32 290 THR A O 1
ATOM 2055 N N . ALA A 1 297 ? -14.854 7.964 16.010 1.00 38.58 291 ALA A N 1
ATOM 2056 C CA . ALA A 1 297 ? -13.491 8.282 16.438 1.00 38.56 291 ALA A CA 1
ATOM 2057 C C . ALA A 1 297 ? -12.665 7.002 16.614 1.00 41.09 291 ALA A C 1
ATOM 2058 O O . ALA A 1 297 ? -13.006 6.122 17.403 1.00 42.55 291 ALA A O 1
ATOM 2060 N N . VAL A 1 298 ? -11.596 6.890 15.838 1.00 42.21 292 VAL A N 1
ATOM 2061 C CA . VAL A 1 298 ? -10.683 5.760 15.935 1.00 44.03 292 VAL A CA 1
ATOM 2062 C C . VAL A 1 298 ? -9.738 5.976 17.127 1.00 46.63 292 VAL A C 1
ATOM 2063 O O . VAL A 1 298 ? -9.116 5.046 17.627 1.00 48.70 292 VAL A O 1
ATOM 2067 N N . GLU A 1 299 ? -9.664 7.214 17.595 1.00 44.42 293 GLU A N 1
ATOM 2068 C CA . GLU A 1 299 ? -8.859 7.551 18.759 1.00 46.75 293 GLU A CA 1
ATOM 2069 C C . GLU A 1 299 ? -9.346 8.860 19.360 1.00 45.57 293 GLU A C 1
ATOM 2070 O O . GLU A 1 299 ? -10.207 9.526 18.789 1.00 45.99 293 GLU A O 1
ATOM 2076 N N . ASP A 1 300 ? -8.821 9.213 20.527 1.00 48.75 294 ASP A N 1
ATOM 2077 C CA . ASP A 1 300 ? -9.116 10.510 21.123 1.00 45.42 294 ASP A CA 1
ATOM 2078 C C . ASP A 1 300 ? -8.683 11.614 20.155 1.00 47.12 294 ASP A C 1
ATOM 2079 O O . ASP A 1 300 ? -7.530 11.635 19.705 1.00 52.42 294 ASP A O 1
ATOM 2084 N N . VAL A 1 301 ? -9.618 12.499 19.804 1.00 43.24 295 VAL A N 1
ATOM 2085 C CA . VAL A 1 301 ? -9.325 13.622 18.921 1.00 42.61 295 VAL A CA 1
ATOM 2086 C C . VAL A 1 301 ? -9.642 14.934 19.593 1.00 39.35 295 VAL A C 1
ATOM 2087 O O . VAL A 1 301 ? -10.783 15.196 19.936 1.00 40.26 295 VAL A O 1
ATOM 2091 N N . MET A 1 302 ? -8.627 15.764 19.760 1.00 41.30 296 MET A N 1
ATOM 2092 C CA . MET A 1 302 ? -8.782 17.053 20.430 1.00 41.55 296 MET A CA 1
ATOM 2093 C C . MET A 1 302 ? -9.293 18.114 19.460 1.00 38.60 296 MET A C 1
ATOM 2094 O O . MET A 1 302 ? -8.796 18.223 18.342 1.00 39.57 296 MET A O 1
ATOM 2099 N N . VAL A 1 303 ? -10.301 18.876 19.869 1.00 42.03 297 VAL A N 1
ATOM 2100 C CA . VAL A 1 303 ? -10.809 19.988 19.048 1.00 43.22 297 VAL A CA 1
ATOM 2101 C C . VAL A 1 303 ? -11.080 21.187 19.936 1.00 45.48 297 VAL A C 1
ATOM 2102 O O . VAL A 1 303 ? -12.103 21.220 20.626 1.00 46.90 297 VAL A O 1
ATOM 2106 N N . ALA A 1 304 ? -10.159 22.158 19.909 1.00 47.10 298 ALA A N 1
ATOM 2107 C CA . ALA A 1 304 ? -10.132 23.307 20.836 1.00 46.75 298 ALA A CA 1
ATOM 2108 C C . ALA A 1 304 ? -10.010 22.804 22.265 1.00 49.43 298 ALA A C 1
ATOM 2109 O O . ALA A 1 304 ? -8.999 22.196 22.612 1.00 50.90 298 ALA A O 1
ATOM 2111 N N . ASP A 1 305 ? -11.036 23.030 23.087 1.00 52.62 299 ASP A N 1
ATOM 2112 C CA . ASP A 1 305 ? -11.000 22.570 24.481 1.00 53.67 299 ASP A CA 1
ATOM 2113 C C . ASP A 1 305 ? -11.860 21.329 24.741 1.00 53.42 299 ASP A C 1
ATOM 2114 O O . ASP A 1 305 ? -12.027 20.916 25.885 1.00 57.75 299 ASP A O 1
ATOM 2119 N N . GLN A 1 306 ? -12.397 20.725 23.689 1.00 51.42 300 GLN A N 1
ATOM 2120 C CA . GLN A 1 306 ? -13.146 19.484 23.858 1.00 46.97 300 GLN A CA 1
ATOM 2121 C C . GLN A 1 306 ? -12.382 18.284 23.310 1.00 43.66 300 GLN A C 1
ATOM 2122 O O . GLN A 1 306 ? -11.450 18.440 22.518 1.00 44.91 300 GLN A O 1
ATOM 2128 N N . VAL A 1 307 ? -12.771 17.087 23.737 1.00 43.05 301 VAL A N 1
ATOM 2129 C CA . VAL A 1 307 ? -12.124 15.872 23.251 1.00 45.65 301 VAL A CA 1
ATOM 2130 C C . VAL A 1 307 ? -13.147 14.841 22.838 1.00 43.93 301 VAL A C 1
ATOM 2131 O O . VAL A 1 307 ? -13.957 14.408 23.645 1.00 49.31 301 VAL A O 1
ATOM 2135 N N . ILE A 1 308 ? -13.100 14.453 21.570 1.00 45.31 302 ILE A N 1
ATOM 2136 C CA . ILE A 1 308 ? -13.936 13.385 21.060 1.00 45.83 302 ILE A CA 1
ATOM 2137 C C . ILE A 1 308 ? -13.271 12.060 21.393 1.00 49.08 302 ILE A C 1
ATOM 2138 O O . ILE A 1 308 ? -12.303 11.672 20.740 1.00 51.59 302 ILE A O 1
ATOM 2143 N N . LYS A 1 309 ? -13.774 11.381 22.421 1.00 46.62 303 LYS A N 1
ATOM 2144 C CA . LYS A 1 309 ? -13.125 10.172 22.906 1.00 46.95 303 LYS A CA 1
ATOM 2145 C C . LYS A 1 309 ? -13.302 9.071 21.892 1.00 45.15 303 LYS A C 1
ATOM 2146 O O . LYS A 1 309 ? -14.334 9.006 21.235 1.00 47.24 303 LYS A O 1
ATOM 2152 N N . GLU A 1 310 ? -12.275 8.239 21.739 1.00 42.90 304 GLU A N 1
ATOM 2153 C CA . GLU A 1 310 ? -12.332 7.067 20.863 1.00 44.04 304 GLU A CA 1
ATOM 2154 C C . GLU A 1 310 ? -13.626 6.268 20.992 1.00 45.31 304 GLU A C 1
ATOM 2155 O O . GLU A 1 310 ? -14.025 5.896 22.089 1.00 45.33 304 GLU A O 1
ATOM 2161 N N . GLY A 1 311 ? -14.278 5.999 19.868 1.00 43.66 305 GLY A N 1
ATOM 2162 C CA . GLY A 1 311 ? -15.500 5.224 19.891 1.00 39.36 305 GLY A CA 1
ATOM 2163 C C . GLY A 1 311 ? -16.765 6.065 19.942 1.00 44.84 305 GLY A C 1
ATOM 2164 O O . GLY A 1 311 ? -17.855 5.562 19.636 1.00 42.42 305 GLY A O 1
ATOM 2165 N N . GLU A 1 312 ? -16.636 7.336 20.328 1.00 37.35 306 GLU A N 1
ATOM 2166 C CA . GLU A 1 312 ? -17.773 8.247 20.259 1.00 40.84 306 GLU A CA 1
ATOM 2167 C C . GLU A 1 312 ? -18.033 8.588 18.789 1.00 45.66 306 GLU A C 1
ATOM 2168 O O . GLU A 1 312 ? -17.137 8.478 17.947 1.00 46.15 306 GLU A O 1
ATOM 2174 N N . THR A 1 313 ? -19.265 8.959 18.463 1.00 46.54 307 THR A N 1
ATOM 2175 C CA . THR A 1 313 ? -19.613 9.137 17.059 1.00 42.76 307 THR A CA 1
ATOM 2176 C C . THR A 1 313 ? -19.887 10.600 16.774 1.00 42.00 307 THR A C 1
ATOM 2177 O O . THR A 1 313 ? -20.349 11.326 17.654 1.00 43.04 307 THR A O 1
ATOM 2181 N N . VAL A 1 314 ? -19.564 11.029 15.552 1.00 42.37 308 VAL A N 1
ATOM 2182 C CA . VAL A 1 314 ? -19.780 12.406 15.113 1.00 43.37 308 VAL A CA 1
ATOM 2183 C C . VAL A 1 314 ? -20.819 12.513 13.997 1.00 41.01 308 VAL A C 1
ATOM 2184 O O . VAL A 1 314 ? -20.661 11.904 12.937 1.00 36.89 308 VAL A O 1
ATOM 2188 N N . LEU A 1 315 ? -21.858 13.313 14.232 1.00 44.19 309 LEU A N 1
ATOM 2189 C CA . LEU A 1 315 ? -22.803 13.707 13.179 1.00 45.96 309 LEU A CA 1
ATOM 2190 C C . LEU A 1 315 ? -22.472 15.078 12.606 1.00 44.91 309 LEU A C 1
ATOM 2191 O O . LEU A 1 315 ? -22.492 16.068 13.341 1.00 44.38 309 LEU A O 1
ATOM 2196 N N . CYS A 1 316 ? -22.189 15.156 11.307 1.00 40.16 310 CYS A N 1
ATOM 2197 C CA . CYS A 1 316 ? -21.958 16.463 10.689 1.00 39.10 310 CYS A CA 1
ATOM 2198 C C . CYS A 1 316 ? -23.228 17.081 10.105 1.00 39.84 310 CYS A C 1
ATOM 2199 O O . CYS A 1 316 ? -23.914 16.463 9.284 1.00 42.01 310 CYS A O 1
ATOM 2202 N N . SER A 1 317 ? -23.536 18.302 10.521 1.00 35.00 311 SER A N 1
ATOM 2203 C CA . SER A 1 317 ? -24.596 19.062 9.877 1.00 37.70 311 SER A CA 1
ATOM 2204 C C . SER A 1 317 ? -24.017 19.839 8.686 1.00 38.41 311 SER A C 1
ATOM 2205 O O . SER A 1 317 ? -23.406 20.910 8.846 1.00 35.82 311 SER A O 1
ATOM 2208 N N . LEU A 1 318 ? -24.204 19.286 7.490 1.00 36.06 312 LEU A N 1
ATOM 2209 C CA . LEU A 1 318 ? -23.762 19.954 6.270 1.00 36.05 312 LEU A CA 1
ATOM 2210 C C . LEU A 1 318 ? -24.473 21.318 6.015 1.00 36.76 312 LEU A C 1
ATOM 2211 O O . LEU A 1 318 ? -23.792 22.270 5.629 1.00 33.82 312 LEU A O 1
ATOM 2216 N N . PRO A 1 319 ? -25.818 21.419 6.225 1.00 33.02 313 PRO A N 1
ATOM 2217 C CA . PRO A 1 319 ? -26.480 22.729 6.073 1.00 36.82 313 PRO A CA 1
ATOM 2218 C C . PRO A 1 319 ? -25.884 23.834 6.956 1.00 37.66 313 PRO A C 1
ATOM 2219 O O . PRO A 1 319 ? -25.519 24.906 6.451 1.00 36.30 313 PRO A O 1
ATOM 2223 N N . MET A 1 320 ? -25.785 23.574 8.258 1.00 39.59 314 MET A N 1
ATOM 2224 C CA . MET A 1 320 ? -25.176 24.536 9.184 1.00 44.18 314 MET A CA 1
ATOM 2225 C C . MET A 1 320 ? -23.748 24.916 8.758 1.00 37.45 314 MET A C 1
ATOM 2226 O O . MET A 1 320 ? -23.393 26.093 8.718 1.00 41.73 314 MET A O 1
ATOM 2231 N N . ALA A 1 321 ? -22.939 23.921 8.423 1.00 36.25 315 ALA A N 1
ATOM 2232 C CA . ALA A 1 321 ? -21.568 24.182 7.994 1.00 40.30 315 ALA A CA 1
ATOM 2233 C C . ALA A 1 321 ? -21.538 25.124 6.805 1.00 37.66 315 ALA A C 1
ATOM 2234 O O . ALA A 1 321 ? -20.638 25.951 6.688 1.00 39.11 315 ALA A O 1
ATOM 2236 N N . ASN A 1 322 ? -22.525 24.998 5.924 1.00 35.06 316 ASN A N 1
ATOM 2237 C CA . ASN A 1 322 ? -22.569 25.835 4.736 1.00 35.60 316 ASN A CA 1
ATOM 2238 C C . ASN A 1 322 ? -23.248 27.190 4.991 1.00 39.81 316 ASN A C 1
ATOM 2239 O O . ASN A 1 322 ? -23.347 28.029 4.086 1.00 37.31 316 ASN A O 1
ATOM 2244 N N . ARG A 1 323 ? -23.697 27.411 6.225 1.00 37.62 317 ARG A N 1
ATOM 2245 C CA . ARG A 1 323 ? -24.217 28.720 6.611 1.00 39.70 317 ARG A CA 1
ATOM 2246 C C . ARG A 1 323 ? -23.245 29.448 7.526 1.00 38.63 317 ARG A C 1
ATOM 2247 O O . ARG A 1 323 ? -23.517 30.556 7.967 1.00 43.97 317 ARG A O 1
ATOM 2255 N N . ASP A 1 324 ? -22.107 28.823 7.802 1.00 43.44 318 ASP A N 1
ATOM 2256 C CA . ASP A 1 324 ? -21.117 29.387 8.722 1.00 42.96 318 ASP A CA 1
ATOM 2257 C C . ASP A 1 324 ? -20.493 30.688 8.177 1.00 46.54 318 ASP A C 1
ATOM 2258 O O . ASP A 1 324 ? -19.969 30.721 7.054 1.00 44.57 318 ASP A O 1
ATOM 2263 N N . ARG A 1 325 ? -20.556 31.754 8.975 1.00 43.87 319 ARG A N 1
ATOM 2264 C CA . ARG A 1 325 ? -19.907 33.021 8.629 1.00 48.33 319 ARG A CA 1
ATOM 2265 C C . ARG A 1 325 ? -18.413 32.859 8.331 1.00 45.20 319 ARG A C 1
ATOM 2266 O O . ARG A 1 325 ? -17.820 33.670 7.620 1.00 39.40 319 ARG A O 1
ATOM 2274 N N . ALA A 1 326 ? -17.800 31.814 8.876 1.00 41.83 320 ALA A N 1
ATOM 2275 C CA . ALA A 1 326 ? -16.389 31.579 8.609 1.00 44.70 320 ALA A CA 1
ATOM 2276 C C . ALA A 1 326 ? -16.187 31.039 7.192 1.00 42.75 320 ALA A C 1
ATOM 2277 O O . ALA A 1 326 ? -15.087 31.113 6.649 1.00 41.00 320 ALA A O 1
ATOM 2279 N N . LEU A 1 327 ? -17.245 30.500 6.586 1.00 43.37 321 LEU A N 1
ATOM 2280 C CA . LEU A 1 327 ? -17.163 30.086 5.182 1.00 39.87 321 LEU A CA 1
ATOM 2281 C C . LEU A 1 327 ? -17.370 31.269 4.225 1.00 42.15 321 LEU A C 1
ATOM 2282 O O . LEU A 1 327 ? -16.652 31.386 3.233 1.00 43.17 321 LEU A O 1
ATOM 2287 N N . LEU A 1 328 ? -18.333 32.144 4.528 1.00 40.11 322 LEU A N 1
ATOM 2288 C CA . LEU A 1 328 ? -18.648 33.292 3.668 1.00 41.87 322 LEU A CA 1
ATOM 2289 C C . LEU A 1 328 ? -19.590 34.297 4.357 1.00 41.87 322 LEU A C 1
ATOM 2290 O O . LEU A 1 328 ? -20.416 33.916 5.189 1.00 39.50 322 LEU A O 1
ATOM 2295 N N . PRO A 1 329 ? -19.456 35.593 4.013 1.00 44.79 323 PRO A N 1
ATOM 2296 C CA . PRO A 1 329 ? -20.376 36.628 4.502 1.00 44.62 323 PRO A CA 1
ATOM 2297 C C . PRO A 1 329 ? -21.712 36.529 3.787 1.00 48.13 323 PRO A C 1
ATOM 2298 O O . PRO A 1 329 ? -21.745 36.036 2.653 1.00 46.02 323 PRO A O 1
ATOM 2302 N N . ASP A 1 330 ? -22.783 36.978 4.440 1.00 50.29 324 ASP A N 1
ATOM 2303 C CA . ASP A 1 330 ? -24.119 36.912 3.870 1.00 41.93 324 ASP A CA 1
ATOM 2304 C C . ASP A 1 330 ? -24.503 35.492 3.537 1.00 46.38 324 ASP A C 1
ATOM 2305 O O . ASP A 1 330 ? -25.222 35.258 2.562 1.00 49.07 324 ASP A O 1
ATOM 2310 N N . ALA A 1 331 ? -24.019 34.549 4.341 1.00 40.81 325 ALA A N 1
ATOM 2311 C CA . ALA A 1 331 ? -24.242 33.124 4.087 1.00 45.83 325 ALA A CA 1
ATOM 2312 C C . ALA A 1 331 ? -25.722 32.771 3.902 1.00 48.79 325 ALA A C 1
ATOM 2313 O O . ALA A 1 331 ? -26.057 31.832 3.169 1.00 45.94 325 ALA A O 1
ATOM 2315 N N . ASP A 1 332 ? -26.600 33.532 4.553 1.00 44.93 326 ASP A N 1
ATOM 2316 C CA . ASP A 1 332 ? -28.013 33.195 4.587 1.00 43.66 326 ASP A CA 1
ATOM 2317 C C . ASP A 1 332 ? -28.784 33.800 3.419 1.00 44.47 326 ASP A C 1
ATOM 2318 O O . ASP A 1 332 ? -29.976 33.552 3.261 1.00 47.99 326 ASP A O 1
ATOM 2323 N N . ARG A 1 333 ? -28.102 34.580 2.594 1.00 40.84 327 ARG A N 1
ATOM 2324 C CA . ARG A 1 333 ? -28.705 35.113 1.386 1.00 41.53 327 ARG A CA 1
ATOM 2325 C C . ARG A 1 333 ? -28.282 34.288 0.182 1.00 39.24 327 ARG A C 1
ATOM 2326 O O . ARG A 1 333 ? -27.121 33.880 0.077 1.00 41.25 327 ARG A O 1
ATOM 2334 N N . LEU A 1 334 ? -29.229 34.055 -0.719 1.00 35.69 328 LEU A N 1
ATOM 2335 C CA . LEU A 1 334 ? -28.954 33.474 -2.017 1.00 30.62 328 LEU A CA 1
ATOM 2336 C C . LEU A 1 334 ? -28.416 34.546 -2.957 1.00 36.32 328 LEU A C 1
ATOM 2337 O O . LEU A 1 334 ? -28.993 35.633 -3.062 1.00 40.18 328 LEU A O 1
ATOM 2342 N N . ASP A 1 335 ? -27.311 34.244 -3.632 1.00 31.91 329 ASP A N 1
ATOM 2343 C CA . ASP A 1 335 ? -26.750 35.141 -4.625 1.00 32.50 329 ASP A CA 1
ATOM 2344 C C . ASP A 1 335 ? -25.983 34.297 -5.619 1.00 31.85 329 ASP A C 1
ATOM 2345 O O . ASP A 1 335 ? -24.796 34.020 -5.423 1.00 31.31 329 ASP A O 1
ATOM 2350 N N . VAL A 1 336 ? -26.650 33.915 -6.701 1.00 26.34 330 VAL A N 1
ATOM 2351 C CA . VAL A 1 336 ? -26.086 32.945 -7.622 1.00 30.31 330 VAL A CA 1
ATOM 2352 C C . VAL A 1 336 ? -24.936 33.506 -8.456 1.00 33.15 330 VAL A C 1
ATOM 2353 O O . VAL A 1 336 ? -24.321 32.766 -9.233 1.00 32.00 330 VAL A O 1
ATOM 2357 N N . THR A 1 337 ? -24.632 34.794 -8.277 1.00 31.21 331 THR A N 1
ATOM 2358 C CA . THR A 1 337 ? -23.530 35.448 -9.003 1.00 34.72 331 THR A CA 1
ATOM 2359 C C . THR A 1 337 ? -22.275 35.613 -8.147 1.00 36.12 331 THR A C 1
ATOM 2360 O O . THR A 1 337 ? -21.244 36.103 -8.609 1.00 39.25 331 THR A O 1
ATOM 2364 N N . ARG A 1 338 ? -22.396 35.238 -6.883 1.00 34.72 332 ARG A N 1
ATOM 2365 C CA . ARG A 1 338 ? -21.291 35.211 -5.931 1.00 35.82 332 ARG A CA 1
ATOM 2366 C C . ARG A 1 338 ? -20.192 34.178 -6.344 1.00 42.46 332 ARG A C 1
ATOM 2367 O O . ARG A 1 338 ? -20.488 33.140 -6.978 1.00 36.79 332 ARG A O 1
ATOM 2375 N N . THR A 1 339 ? -18.927 34.474 -6.034 1.00 38.35 333 THR A N 1
ATOM 2376 C CA . THR A 1 339 ? -17.836 33.525 -6.294 1.00 35.65 333 THR A CA 1
ATOM 2377 C C . THR A 1 339 ? -17.984 32.271 -5.437 1.00 34.39 333 THR A C 1
ATOM 2378 O O . THR A 1 339 ? -18.232 32.380 -4.236 1.00 36.99 333 THR A O 1
ATOM 2382 N N . PRO A 1 340 ? -17.842 31.080 -6.049 1.00 32.77 334 PRO A N 1
ATOM 2383 C CA . PRO A 1 340 ? -17.969 29.805 -5.318 1.00 35.05 334 PRO A CA 1
ATOM 2384 C C . PRO A 1 340 ? -17.072 29.713 -4.080 1.00 37.71 334 PRO A C 1
ATOM 2385 O O . PRO A 1 340 ? -15.991 30.320 -4.036 1.00 37.51 334 PRO A O 1
ATOM 2389 N N . VAL A 1 341 ? -17.527 28.961 -3.083 1.00 32.61 335 VAL A N 1
ATOM 2390 C CA . VAL A 1 341 ? -16.773 28.775 -1.847 1.00 32.86 335 VAL A CA 1
ATOM 2391 C C . VAL A 1 341 ? -16.567 27.284 -1.543 1.00 34.35 335 VAL A C 1
ATOM 2392 O O . VAL A 1 341 ? -17.294 26.420 -2.061 1.00 32.66 335 VAL A O 1
ATOM 2396 N N . PRO A 1 342 ? -15.573 26.964 -0.705 1.00 35.48 336 PRO A N 1
ATOM 2397 C CA . PRO A 1 342 ? -15.351 25.558 -0.326 1.00 33.08 336 PRO A CA 1
ATOM 2398 C C . PRO A 1 342 ? -16.416 25.007 0.623 1.00 33.44 336 PRO A C 1
ATOM 2399 O O . PRO A 1 342 ? -16.096 24.581 1.738 1.00 33.20 336 PRO A O 1
ATOM 2403 N N . HIS A 1 343 ? -17.670 25.025 0.173 1.00 31.36 337 HIS A N 1
ATOM 2404 C CA . HIS A 1 343 ? -18.763 24.385 0.885 1.00 32.78 337 HIS A CA 1
ATOM 2405 C C . HIS A 1 343 ? -18.574 22.853 0.950 1.00 35.39 337 HIS A C 1
ATOM 2406 O O . HIS A 1 343 ? -17.724 22.278 0.255 1.00 27.96 337 HIS A O 1
ATOM 2413 N N . VAL A 1 344 ? -19.394 22.203 1.771 1.00 33.44 338 VAL A N 1
ATOM 2414 C CA . VAL A 1 344 ? -19.295 20.767 1.961 1.00 37.34 338 VAL A CA 1
ATOM 2415 C C . VAL A 1 344 ? -20.577 20.008 1.629 1.00 35.40 338 VAL A C 1
ATOM 2416 O O . VAL A 1 344 ? -20.811 18.931 2.181 1.00 33.81 338 VAL A O 1
ATOM 2420 N N . ALA A 1 345 ? -21.392 20.546 0.726 1.00 33.20 339 ALA A N 1
ATOM 2421 C CA . ALA A 1 345 ? -22.617 19.848 0.332 1.00 33.25 339 ALA A CA 1
ATOM 2422 C C . ALA A 1 345 ? -22.285 18.547 -0.409 1.00 33.42 339 ALA A C 1
ATOM 2423 O O . ALA A 1 345 ? -23.090 17.617 -0.434 1.00 34.75 339 ALA A O 1
ATOM 2425 N N . PHE A 1 346 ? -21.101 18.481 -1.012 1.00 32.18 340 PHE A N 1
ATOM 2426 C CA . PHE A 1 346 ? -20.661 17.272 -1.701 1.00 29.61 340 PHE A CA 1
ATOM 2427 C C . PHE A 1 346 ? -19.718 16.479 -0.804 1.00 36.83 340 PHE A C 1
ATOM 2428 O O . PHE A 1 346 ? -19.049 15.541 -1.246 1.00 39.48 340 PHE A O 1
ATOM 2436 N N . GLY A 1 347 ? -19.660 16.853 0.464 1.00 37.05 341 GLY A N 1
ATOM 2437 C CA . GLY A 1 347 ? -18.688 16.253 1.356 1.00 35.64 341 GLY A CA 1
ATOM 2438 C C . GLY A 1 347 ? -17.300 16.833 1.149 1.00 35.11 341 GLY A C 1
ATOM 2439 O O . GLY A 1 347 ? -17.146 17.908 0.564 1.00 34.26 341 GLY A O 1
ATOM 2440 N N . HIS A 1 348 ? -16.288 16.108 1.615 1.00 35.28 342 HIS A N 1
ATOM 2441 C CA . HIS A 1 348 ? -14.915 16.609 1.641 1.00 34.14 342 HIS A CA 1
ATOM 2442 C C . HIS A 1 348 ? -13.923 15.502 2.033 1.00 38.52 342 HIS A C 1
ATOM 2443 O O . HIS A 1 348 ? -14.075 14.832 3.066 1.00 36.67 342 HIS A O 1
ATOM 2450 N N . GLY A 1 349 ? -12.902 15.313 1.211 1.00 34.62 343 GLY A N 1
ATOM 2451 C CA . GLY A 1 349 ? -11.912 14.299 1.499 1.00 34.58 343 GLY A CA 1
ATOM 2452 C C . GLY A 1 349 ? -12.071 13.067 0.632 1.00 33.95 343 GLY A C 1
ATOM 2453 O O . GLY A 1 349 ? -12.453 13.147 -0.535 1.00 33.59 343 GLY A O 1
ATOM 2454 N N . ILE A 1 350 ? -11.792 11.911 1.206 1.00 29.40 344 ILE A N 1
ATOM 2455 C CA . ILE A 1 350 ? -11.706 10.721 0.391 1.00 35.86 344 ILE A CA 1
ATOM 2456 C C . ILE A 1 350 ? -13.085 10.244 -0.057 1.00 36.99 344 ILE A C 1
ATOM 2457 O O . ILE A 1 350 ? -13.192 9.554 -1.068 1.00 36.35 344 ILE A O 1
ATOM 2462 N N . HIS A 1 351 ? -14.136 10.630 0.668 1.00 34.19 345 HIS A N 1
ATOM 2463 C CA . HIS A 1 351 ? -15.486 10.170 0.336 1.00 35.78 345 HIS A CA 1
ATOM 2464 C C . HIS A 1 351 ? -16.250 11.209 -0.481 1.00 38.82 345 HIS A C 1
ATOM 2465 O O . HIS A 1 351 ? -17.437 11.019 -0.782 1.00 32.19 345 HIS A O 1
ATOM 2472 N N . HIS A 1 352 ? -15.553 12.297 -0.819 1.00 38.69 346 HIS A N 1
ATOM 2473 C CA . HIS A 1 352 ? -16.101 13.380 -1.623 1.00 36.42 346 HIS A CA 1
ATOM 2474 C C . HIS A 1 352 ? -16.921 12.854 -2.799 1.00 36.76 346 HIS A C 1
ATOM 2475 O O . HIS A 1 352 ? -16.489 11.944 -3.521 1.00 37.63 346 HIS A O 1
ATOM 2482 N N . CYS A 1 353 ? -18.098 13.444 -2.981 1.00 33.97 347 CYS A N 1
ATOM 2483 C CA . CYS A 1 353 ? -19.124 12.883 -3.841 1.00 35.93 347 CYS A CA 1
ATOM 2484 C C . CYS A 1 353 ? -18.615 12.423 -5.212 1.00 37.55 347 CYS A C 1
ATOM 2485 O O . CYS A 1 353 ? -18.099 13.212 -6.007 1.00 33.51 347 CYS A O 1
ATOM 2488 N N . LEU A 1 354 ? -18.777 11.132 -5.474 1.00 33.67 348 LEU A N 1
ATOM 2489 C CA . LEU A 1 354 ? -18.295 10.545 -6.706 1.00 33.22 348 LEU A CA 1
ATOM 2490 C C . LEU A 1 354 ? -19.107 11.023 -7.910 1.00 36.42 348 LEU A C 1
ATOM 2491 O O . LEU A 1 354 ? -18.612 10.994 -9.039 1.00 35.77 348 LEU A O 1
ATOM 2496 N N . GLY A 1 355 ? -20.346 11.463 -7.676 1.00 32.98 349 GLY A N 1
ATOM 2497 C CA . GLY A 1 355 ? -21.167 12.006 -8.748 1.00 31.23 349 GLY A CA 1
ATOM 2498 C C . GLY A 1 355 ? -21.238 13.529 -8.813 1.00 33.36 349 GLY A C 1
ATOM 2499 O O . GLY A 1 355 ? -22.207 14.089 -9.328 1.00 34.06 349 GLY A O 1
ATOM 2500 N N . ALA A 1 356 ? -20.220 14.216 -8.311 1.00 30.45 350 ALA A N 1
ATOM 2501 C CA . ALA A 1 356 ? -20.264 15.681 -8.274 1.00 35.19 350 ALA A CA 1
ATOM 2502 C C . ALA A 1 356 ? -20.258 16.307 -9.669 1.00 33.89 350 ALA A C 1
ATOM 2503 O O . ALA A 1 356 ? -21.066 17.204 -9.950 1.00 35.68 350 ALA A O 1
ATOM 2505 N N . ALA A 1 357 ? -19.356 15.845 -10.536 1.00 30.82 351 ALA A N 1
ATOM 2506 C CA . ALA A 1 357 ? -19.253 16.388 -11.886 1.00 32.15 351 ALA A CA 1
ATOM 2507 C C . ALA A 1 357 ? -20.540 16.123 -12.649 1.00 34.42 351 ALA A C 1
ATOM 2508 O O . ALA A 1 357 ? -21.065 17.005 -13.332 1.00 39.06 351 ALA A O 1
ATOM 2510 N N . LEU A 1 358 ? -21.045 14.902 -12.520 1.00 36.08 352 LEU A N 1
ATOM 2511 C CA . LEU A 1 358 ? -22.284 14.499 -13.162 1.00 31.26 352 LEU A CA 1
ATOM 2512 C C . LEU A 1 358 ? -23.462 15.302 -12.624 1.00 32.36 352 LEU A C 1
ATOM 2513 O O . LEU A 1 358 ? -24.360 15.676 -13.384 1.00 32.36 352 LEU A O 1
ATOM 2518 N N . THR A 1 359 ? -23.470 15.559 -11.319 1.00 29.49 353 THR A N 1
ATOM 2519 C CA . THR A 1 359 ? -24.510 16.407 -10.745 1.00 33.31 353 THR A CA 1
ATOM 2520 C C . THR A 1 359 ? -24.481 17.830 -11.322 1.00 34.61 353 THR A C 1
ATOM 2521 O O . THR A 1 359 ? -25.526 18.369 -11.712 1.00 35.15 353 THR A O 1
ATOM 2525 N N . ARG A 1 360 ? -23.289 18.421 -11.380 1.00 31.11 354 ARG A N 1
ATOM 2526 C CA . ARG A 1 360 ? -23.117 19.784 -11.888 1.00 34.36 354 ARG A CA 1
ATOM 2527 C C . ARG A 1 360 ? -23.535 19.887 -13.354 1.00 34.29 354 ARG A C 1
ATOM 2528 O O . ARG A 1 360 ? -24.076 20.912 -13.790 1.00 30.71 354 ARG A O 1
ATOM 2536 N N . LEU A 1 361 ? -23.292 18.820 -14.108 1.00 29.00 355 LEU A N 1
ATOM 2537 C CA . LEU A 1 361 ? -23.641 18.793 -15.528 1.00 32.71 355 LEU A CA 1
ATOM 2538 C C . LEU A 1 361 ? -25.158 18.655 -15.754 1.00 32.51 355 LEU A C 1
ATOM 2539 O O . LEU A 1 361 ? -25.745 19.382 -16.570 1.00 32.62 355 LEU A O 1
ATOM 2544 N N . GLN A 1 362 ? -25.776 17.715 -15.043 1.00 30.82 356 GLN A N 1
ATOM 2545 C CA . GLN A 1 362 ? -27.226 17.570 -15.015 1.00 32.54 356 GLN A CA 1
ATOM 2546 C C . GLN A 1 362 ? -27.933 18.837 -14.667 1.00 29.43 356 GLN A C 1
ATOM 2547 O O . GLN A 1 362 ? -28.902 19.207 -15.309 1.00 30.23 356 GLN A O 1
ATOM 2553 N N . LEU A 1 363 ? -27.506 19.424 -13.556 1.00 30.79 357 LEU A N 1
ATOM 2554 C CA . LEU A 1 363 ? -28.219 20.546 -12.979 1.00 35.30 357 LEU A CA 1
ATOM 2555 C C . LEU A 1 363 ? -28.126 21.757 -13.907 1.00 34.16 357 LEU A C 1
ATOM 2556 O O . LEU A 1 363 ? -29.085 22.528 -14.021 1.00 33.88 357 LEU A O 1
ATOM 2561 N N . ARG A 1 364 ? -26.992 21.905 -14.591 1.00 28.35 358 ARG A N 1
ATOM 2562 C CA . ARG A 1 364 ? -26.853 22.980 -15.561 1.00 34.33 358 ARG A CA 1
ATOM 2563 C C . ARG A 1 364 ? -27.782 22.776 -16.761 1.00 35.77 358 ARG A C 1
ATOM 2564 O O . ARG A 1 364 ? -28.491 23.705 -17.195 1.00 28.40 358 ARG A O 1
ATOM 2572 N N . ILE A 1 365 ? -27.764 21.554 -17.292 1.00 32.11 359 ILE A N 1
ATOM 2573 C CA . ILE A 1 365 ? -28.595 21.205 -18.425 1.00 29.73 359 ILE A CA 1
ATOM 2574 C C . ILE A 1 365 ? -30.064 21.333 -18.039 1.00 32.15 359 ILE A C 1
ATOM 2575 O O . ILE A 1 365 ? -30.832 21.974 -18.753 1.00 38.46 359 ILE A O 1
ATOM 2580 N N . ALA A 1 366 ? -30.446 20.784 -16.890 1.00 30.40 360 ALA A N 1
ATOM 2581 C CA . ALA A 1 366 ? -31.829 20.858 -16.432 1.00 27.43 360 ALA A CA 1
ATOM 2582 C C . ALA A 1 366 ? -32.317 22.302 -16.219 1.00 31.00 360 ALA A C 1
ATOM 2583 O O . ALA A 1 366 ? -33.296 22.734 -16.825 1.00 29.79 360 ALA A O 1
ATOM 2585 N N . TYR A 1 367 ? -31.650 23.041 -15.341 1.00 30.35 361 TYR A N 1
ATOM 2586 C CA . TYR A 1 367 ? -32.096 24.389 -15.027 1.00 32.62 361 TYR A CA 1
ATOM 2587 C C . TYR A 1 367 ? -32.206 25.283 -16.282 1.00 34.14 361 TYR A C 1
ATOM 2588 O O . TYR A 1 367 ? -33.213 25.964 -16.483 1.00 36.24 361 TYR A O 1
ATOM 2597 N N . THR A 1 368 ? -31.184 25.273 -17.128 1.00 31.41 362 THR A N 1
ATOM 2598 C CA . THR A 1 368 ? -31.181 26.152 -18.295 1.00 30.83 362 THR A CA 1
ATOM 2599 C C . THR A 1 368 ? -32.187 25.721 -19.363 1.00 31.28 362 THR A C 1
ATOM 2600 O O . THR A 1 368 ? -32.795 26.572 -20.017 1.00 33.01 362 THR A O 1
ATOM 2604 N N . ALA A 1 369 ? -32.362 24.419 -19.566 1.00 30.49 363 ALA A N 1
ATOM 2605 C CA . ALA A 1 369 ? -33.331 23.974 -20.577 1.00 33.32 363 ALA A CA 1
ATOM 2606 C C . ALA A 1 369 ? -34.753 24.326 -20.130 1.00 34.93 363 ALA A C 1
ATOM 2607 O O . ALA A 1 369 ? -35.594 24.711 -20.937 1.00 36.29 363 ALA A O 1
ATOM 2609 N N . LEU A 1 370 ? -34.999 24.234 -18.830 1.00 32.17 364 LEU A N 1
ATOM 2610 C CA . LEU A 1 370 ? -36.297 24.586 -18.259 1.00 33.33 364 LEU A CA 1
ATOM 2611 C C . LEU A 1 370 ? -36.736 26.030 -18.573 1.00 35.45 364 LEU A C 1
ATOM 2612 O O . LEU A 1 370 ? -37.878 26.264 -18.976 1.00 32.72 364 LEU A O 1
ATOM 2617 N N . TRP A 1 371 ? -35.839 27.002 -18.393 1.00 33.42 365 TRP A N 1
ATOM 2618 C CA . TRP A 1 371 ? -36.201 28.386 -18.705 1.00 33.75 365 TRP A CA 1
ATOM 2619 C C . TRP A 1 371 ? -36.092 28.723 -20.202 1.00 35.13 365 TRP A C 1
ATOM 2620 O O . TRP A 1 371 ? -36.700 29.684 -20.664 1.00 39.06 365 TRP A O 1
ATOM 2631 N N . ARG A 1 372 ? -35.350 27.924 -20.960 1.00 36.37 366 ARG A N 1
ATOM 2632 C CA . ARG A 1 372 ? -35.341 28.059 -22.409 1.00 34.20 366 ARG A CA 1
ATOM 2633 C C . ARG A 1 372 ? -36.721 27.685 -22.930 1.00 35.49 366 ARG A C 1
ATOM 2634 O O . ARG A 1 372 ? -37.311 28.399 -23.734 1.00 36.18 366 ARG A O 1
ATOM 2642 N N . ARG A 1 373 ? -37.240 26.562 -22.449 1.00 31.62 367 ARG A N 1
ATOM 2643 C CA . ARG A 1 373 ? -38.571 26.119 -22.836 1.00 35.05 367 ARG A CA 1
ATOM 2644 C C . ARG A 1 373 ? -39.714 26.983 -22.260 1.00 38.21 367 ARG A C 1
ATOM 2645 O O . ARG A 1 373 ? -40.706 27.240 -22.954 1.00 33.31 367 ARG A O 1
ATOM 2653 N N . PHE A 1 374 ? -39.570 27.412 -21.001 1.00 35.36 368 PHE A N 1
ATOM 2654 C CA . PHE A 1 374 ? -40.611 28.150 -20.282 1.00 34.13 368 PHE A CA 1
ATOM 2655 C C . PHE A 1 374 ? -40.088 29.451 -19.693 1.00 34.01 368 PHE A C 1
ATOM 2656 O O . PHE A 1 374 ? -39.966 29.566 -18.478 1.00 33.85 368 PHE A O 1
ATOM 2664 N N . PRO A 1 375 ? -39.785 30.438 -20.540 1.00 35.61 369 PRO A N 1
ATOM 2665 C CA . PRO A 1 375 ? -39.164 31.663 -20.017 1.00 37.00 369 PRO A CA 1
ATOM 2666 C C . PRO A 1 375 ? -40.001 32.374 -18.952 1.00 35.53 369 PRO A C 1
ATOM 2667 O O . PRO A 1 375 ? -39.410 32.947 -18.046 1.00 38.98 369 PRO A O 1
ATOM 2671 N N . ALA A 1 376 ? -41.328 32.310 -19.016 1.00 34.79 370 ALA A N 1
ATOM 2672 C CA . ALA A 1 376 ? -42.130 32.904 -17.941 1.00 37.18 370 ALA A CA 1
ATOM 2673 C C . ALA A 1 376 ? -42.639 31.866 -16.932 1.00 33.57 370 ALA A C 1
ATOM 2674 O O . ALA A 1 376 ? -43.745 31.985 -16.420 1.00 35.49 370 ALA A O 1
ATOM 2676 N N . LEU A 1 377 ? -41.812 30.866 -16.640 1.00 35.50 371 LEU A N 1
ATOM 2677 C CA . LEU A 1 377 ? -42.089 29.915 -15.562 1.00 38.68 371 LEU A CA 1
ATOM 2678 C C . LEU A 1 377 ? -42.498 30.615 -14.253 1.00 37.03 371 LEU A C 1
ATOM 2679 O O . LEU A 1 377 ? -41.898 31.608 -13.847 1.00 34.03 371 LEU A O 1
ATOM 2684 N N . GLN A 1 378 ? -43.517 30.074 -13.597 1.00 34.63 372 GLN A N 1
ATOM 2685 C CA . GLN A 1 378 ? -43.999 30.618 -12.339 1.00 32.82 372 GLN A CA 1
ATOM 2686 C C . GLN A 1 378 ? -44.698 29.529 -11.521 1.00 33.79 372 GLN A C 1
ATOM 2687 O O . GLN A 1 378 ? -45.043 28.460 -12.046 1.00 32.04 372 GLN A O 1
ATOM 2693 N N . LEU A 1 379 ? -44.888 29.792 -10.233 1.00 29.01 373 LEU A N 1
ATOM 2694 C CA . LEU A 1 379 ? -45.740 28.938 -9.427 1.00 32.17 373 LEU A CA 1
ATOM 2695 C C . LEU A 1 379 ? -47.154 29.043 -9.972 1.00 34.10 373 LEU A C 1
ATOM 2696 O O . LEU A 1 379 ? -47.671 30.150 -10.163 1.00 33.74 373 LEU A O 1
ATOM 2701 N N . ALA A 1 380 ? -47.758 27.894 -10.255 1.00 33.99 374 ALA A N 1
ATOM 2702 C CA . ALA A 1 380 ? -49.125 27.851 -10.754 1.00 33.79 374 ALA A CA 1
ATOM 2703 C C . ALA A 1 380 ? -50.074 28.496 -9.759 1.00 34.59 374 ALA A C 1
ATOM 2704 O O . ALA A 1 380 ? -51.054 29.118 -10.141 1.00 36.30 374 ALA A O 1
ATOM 2706 N N . ASP A 1 381 ? -49.764 28.354 -8.477 1.00 41.36 375 ASP A N 1
ATOM 2707 C CA . ASP A 1 381 ? -50.631 28.843 -7.413 1.00 42.42 375 ASP A CA 1
ATOM 2708 C C . ASP A 1 381 ? -49.781 29.338 -6.255 1.00 38.89 375 ASP A C 1
ATOM 2709 O O . ASP A 1 381 ? -49.393 28.549 -5.393 1.00 44.45 375 ASP A O 1
ATOM 2714 N N . PRO A 1 382 ? -49.480 30.644 -6.239 1.00 39.73 376 PRO A N 1
ATOM 2715 C CA . PRO A 1 382 ? -48.642 31.265 -5.197 1.00 41.02 376 PRO A CA 1
ATOM 2716 C C . PRO A 1 382 ? -49.214 31.106 -3.787 1.00 40.63 376 PRO A C 1
ATOM 2717 O O . PRO A 1 382 ? -48.506 31.302 -2.807 1.00 43.86 376 PRO A O 1
ATOM 2721 N N . ALA A 1 383 ? -50.482 30.735 -3.694 1.00 40.10 377 ALA A N 1
ATOM 2722 C CA . ALA A 1 383 ? -51.155 30.617 -2.407 1.00 42.55 377 ALA A CA 1
ATOM 2723 C C . ALA A 1 383 ? -51.125 29.186 -1.867 1.00 50.02 377 ALA A C 1
ATOM 2724 O O . ALA A 1 383 ? -51.521 28.931 -0.730 1.00 57.99 377 ALA A O 1
ATOM 2726 N N . GLN A 1 384 ? -50.688 28.247 -2.697 1.00 47.99 378 GLN A N 1
ATOM 2727 C CA . GLN A 1 384 ? -50.605 26.855 -2.286 1.00 49.17 378 GLN A CA 1
ATOM 2728 C C . GLN A 1 384 ? -49.486 26.652 -1.273 1.00 50.88 378 GLN A C 1
ATOM 2729 O O . GLN A 1 384 ? -48.418 27.247 -1.395 1.00 48.02 378 GLN A O 1
ATOM 2735 N N . GLU A 1 385 ? -49.745 25.821 -0.269 1.00 49.78 379 GLU A N 1
ATOM 2736 C CA . GLU A 1 385 ? -48.732 25.471 0.715 1.00 55.23 379 GLU A CA 1
ATOM 2737 C C . GLU A 1 385 ? -47.523 24.811 0.021 1.00 46.85 379 GLU A C 1
ATOM 2738 O O . GLU A 1 385 ? -47.678 24.014 -0.906 1.00 42.35 379 GLU A O 1
ATOM 2744 N N . ILE A 1 386 ? -46.318 25.167 0.440 1.00 44.13 380 ILE A N 1
ATOM 2745 C CA . ILE A 1 386 ? -45.145 24.500 -0.103 1.00 43.26 380 ILE A CA 1
ATOM 2746 C C . ILE A 1 386 ? -45.041 23.102 0.503 1.00 38.48 380 ILE A C 1
ATOM 2747 O O . ILE A 1 386 ? -45.165 22.929 1.711 1.00 40.65 380 ILE A O 1
ATOM 2752 N N . MET A 1 387 ? -44.825 22.108 -0.353 1.00 37.35 381 MET A N 1
ATOM 2753 C CA . MET A 1 387 ? -44.840 20.705 0.054 1.00 41.11 381 MET A CA 1
ATOM 2754 C C . MET A 1 387 ? -43.447 20.095 0.164 1.00 39.17 381 MET A C 1
ATOM 2755 O O . MET A 1 387 ? -42.933 19.537 -0.797 1.00 37.90 381 MET A O 1
ATOM 2760 N N . PHE A 1 388 ? -42.851 20.185 1.346 1.00 36.55 382 PHE A N 1
ATOM 2761 C CA . PHE A 1 388 ? -41.476 19.749 1.518 1.00 38.09 382 PHE A CA 1
ATOM 2762 C C . PHE A 1 388 ? -41.339 18.259 1.699 1.00 36.99 382 PHE A C 1
ATOM 2763 O O . PHE A 1 388 ? -42.209 17.610 2.260 1.00 40.26 382 PHE A O 1
ATOM 2771 N N . ARG A 1 389 ? -40.223 17.727 1.218 1.00 40.52 383 ARG A N 1
ATOM 2772 C CA . ARG A 1 389 ? -39.892 16.322 1.407 1.00 39.80 383 ARG A CA 1
ATOM 2773 C C . ARG A 1 389 ? -38.955 16.223 2.602 1.00 43.95 383 ARG A C 1
ATOM 2774 O O . ARG A 1 389 ? -37.828 16.740 2.564 1.00 40.54 383 ARG A O 1
ATOM 2782 N N . THR A 1 390 ? -39.430 15.577 3.666 1.00 45.53 384 THR A N 1
ATOM 2783 C CA . THR A 1 390 ? -38.711 15.554 4.941 1.00 42.16 384 THR A CA 1
ATOM 2784 C C . THR A 1 390 ? -38.315 14.159 5.407 1.00 49.95 384 THR A C 1
ATOM 2785 O O . THR A 1 390 ? -37.520 14.022 6.339 1.00 56.43 384 THR A O 1
ATOM 2789 N N . SER A 1 391 ? -38.854 13.126 4.763 1.00 48.72 385 SER A N 1
ATOM 2790 C CA . SER A 1 391 ? -38.647 11.746 5.217 1.00 48.49 385 SER A CA 1
ATOM 2791 C C . SER A 1 391 ? -37.352 11.081 4.743 1.00 49.93 385 SER A C 1
ATOM 2792 O O . SER A 1 391 ? -36.830 10.197 5.418 1.00 57.13 385 SER A O 1
ATOM 2795 N N . THR A 1 392 ? -36.840 11.500 3.591 1.00 48.68 386 THR A N 1
ATOM 2796 C CA . THR A 1 392 ? -35.702 10.844 2.950 1.00 41.03 386 THR A CA 1
ATOM 2797 C C . THR A 1 392 ? -34.378 11.479 3.441 1.00 47.69 386 THR A C 1
ATOM 2798 O O . THR A 1 392 ? -34.414 12.445 4.222 1.00 46.35 386 THR A O 1
ATOM 2802 N N . PRO A 1 393 ? -33.205 10.941 3.021 1.00 45.74 387 PRO A N 1
ATOM 2803 C CA . PRO A 1 393 ? -31.967 11.583 3.507 1.00 44.20 387 PRO A CA 1
ATOM 2804 C C . PRO A 1 393 ? -31.684 12.945 2.883 1.00 43.01 387 PRO A C 1
ATOM 2805 O O . PRO A 1 393 ? -30.721 13.604 3.296 1.00 44.85 387 PRO A O 1
ATOM 2809 N N . ALA A 1 394 ? -32.489 13.355 1.903 1.00 40.37 388 ALA A N 1
ATOM 2810 C CA . ALA A 1 394 ? -32.276 14.635 1.223 1.00 40.13 388 ALA A CA 1
ATOM 2811 C C . ALA A 1 394 ? -33.515 15.521 1.275 1.00 38.85 388 ALA A C 1
ATOM 2812 O O . ALA A 1 394 ? -34.598 15.072 0.920 1.00 39.49 388 ALA A O 1
ATOM 2814 N N . TYR A 1 395 ? -33.354 16.767 1.720 1.00 34.13 389 TYR A N 1
ATOM 2815 C CA . TYR A 1 395 ? -34.418 17.758 1.629 1.00 30.81 389 TYR A CA 1
ATOM 2816 C C . TYR A 1 395 ? -34.830 17.889 0.160 1.00 36.80 389 TYR A C 1
ATOM 2817 O O . TYR A 1 395 ? -33.997 17.765 -0.749 1.00 36.47 389 TYR A O 1
ATOM 2826 N N . GLY A 1 396 ? -36.117 18.129 -0.067 1.00 38.76 390 GLY A N 1
ATOM 2827 C CA . GLY A 1 396 ? -36.664 18.213 -1.409 1.00 36.33 390 GLY A CA 1
ATOM 2828 C C . GLY A 1 396 ? -38.074 18.770 -1.379 1.00 37.94 390 GLY A C 1
ATOM 2829 O O . GLY A 1 396 ? -38.483 19.388 -0.393 1.00 32.59 390 GLY A O 1
ATOM 2830 N N . LEU A 1 397 ? -38.800 18.579 -2.480 1.00 38.79 391 LEU A N 1
ATOM 2831 C CA . LEU A 1 397 ? -40.231 18.862 -2.539 1.00 37.22 391 LEU A CA 1
ATOM 2832 C C . LEU A 1 397 ? -40.949 17.581 -2.973 1.00 37.56 391 LEU A C 1
ATOM 2833 O O . LEU A 1 397 ? -40.393 16.801 -3.741 1.00 37.06 391 LEU A O 1
ATOM 2838 N N . THR A 1 398 ? -42.169 17.353 -2.486 1.00 36.98 392 THR A N 1
ATOM 2839 C CA . THR A 1 398 ? -42.928 16.186 -2.934 1.00 39.81 392 THR A CA 1
ATOM 2840 C C . THR A 1 398 ? -43.765 16.537 -4.157 1.00 34.71 392 THR A C 1
ATOM 2841 O O . THR A 1 398 ? -44.070 15.678 -4.974 1.00 40.33 392 THR A O 1
ATOM 2845 N N . SER A 1 399 ? -44.139 17.805 -4.277 1.00 36.33 393 SER A N 1
ATOM 2846 C CA . SER A 1 399 ? -44.785 18.309 -5.492 1.00 40.68 393 SER A CA 1
ATOM 2847 C C . SER A 1 399 ? -44.641 19.838 -5.612 1.00 36.36 393 SER A C 1
ATOM 2848 O O . SER A 1 399 ? -44.327 20.534 -4.648 1.00 34.07 393 SER A O 1
ATOM 2851 N N . LEU A 1 400 ? -44.876 20.341 -6.814 1.00 34.55 394 LEU A N 1
ATOM 2852 C CA . LEU A 1 400 ? -44.779 21.755 -7.089 1.00 35.15 394 LEU A CA 1
ATOM 2853 C C . LEU A 1 400 ? -45.446 22.021 -8.418 1.00 37.24 394 LEU A C 1
ATOM 2854 O O . LEU A 1 400 ? -44.897 21.680 -9.473 1.00 36.96 394 LEU A O 1
ATOM 2859 N N . LEU A 1 401 ? -46.632 22.619 -8.366 1.00 39.97 395 LEU A N 1
ATOM 2860 C CA . LEU A 1 401 ? -47.378 22.970 -9.570 1.00 34.85 395 LEU A CA 1
ATOM 2861 C C . LEU A 1 401 ? -46.838 24.267 -10.171 1.00 35.21 395 LEU A C 1
ATOM 2862 O O . LEU A 1 401 ? -46.766 25.299 -9.489 1.00 33.60 395 LEU A O 1
ATOM 2867 N N . VAL A 1 402 ? -46.450 24.201 -11.444 1.00 29.87 396 VAL A N 1
ATOM 2868 C CA . VAL A 1 402 ? -45.897 25.350 -12.146 1.00 31.59 396 VAL A CA 1
ATOM 2869 C C . VAL A 1 402 ? -46.712 25.704 -13.399 1.00 32.32 396 VAL A C 1
ATOM 2870 O O . VAL A 1 402 ? -47.326 24.849 -14.031 1.00 34.36 396 VAL A O 1
ATOM 2874 N N . ALA A 1 403 ? -46.720 26.981 -13.745 1.00 33.20 397 ALA A N 1
ATOM 2875 C CA . ALA A 1 403 ? -47.371 27.432 -14.966 1.00 34.92 397 ALA A CA 1
ATOM 2876 C C . ALA A 1 403 ? -46.366 28.230 -15.799 1.00 35.49 397 ALA A C 1
ATOM 2877 O O . ALA A 1 403 ? -45.223 28.427 -15.381 1.00 37.02 397 ALA A O 1
ATOM 2879 N N . TRP A 1 404 ? -46.782 28.697 -16.969 1.00 36.08 398 TRP A N 1
ATOM 2880 C CA . TRP A 1 404 ? -45.847 29.355 -17.868 1.00 37.00 398 TRP A CA 1
ATOM 2881 C C . TRP A 1 404 ? -46.585 30.059 -18.985 1.00 38.14 398 TRP A C 1
ATOM 2882 O O . TRP A 1 404 ? -45.965 30.552 -19.926 1.00 37.24 398 TRP A O 1
ATOM 2894 N N . GLY B 2 1 ? -42.409 -35.907 6.036 1.00 39.20 -1 GLY B N 1
ATOM 2895 C CA . GLY B 2 1 ? -42.981 -34.678 5.526 1.00 37.19 -1 GLY B CA 1
ATOM 2896 C C . GLY B 2 1 ? -43.113 -34.677 4.017 1.00 41.69 -1 GLY B C 1
ATOM 2897 O O . GLY B 2 1 ? -42.486 -35.487 3.305 1.00 38.46 -1 GLY B O 1
ATOM 2898 N N . ALA B 2 2 ? -43.938 -33.750 3.539 1.00 39.17 0 ALA B N 1
ATOM 2899 C CA . ALA B 2 2 ? -44.222 -33.593 2.119 1.00 41.13 0 ALA B CA 1
ATOM 2900 C C . ALA B 2 2 ? -43.071 -32.937 1.366 1.00 40.12 0 ALA B C 1
ATOM 2901 O O . ALA B 2 2 ? -42.492 -31.965 1.844 1.00 41.81 0 ALA B O 1
ATOM 2903 N N . MET B 2 3 ? -42.744 -33.485 0.193 1.00 39.44 1 MET B N 1
ATOM 2904 C CA . MET B 2 3 ? -41.754 -32.895 -0.704 1.00 40.02 1 MET B CA 1
ATOM 2905 C C . MET B 2 3 ? -42.204 -31.512 -1.178 1.00 41.40 1 MET B C 1
ATOM 2906 O O . MET B 2 3 ? -43.336 -31.109 -0.922 1.00 42.19 1 MET B O 1
ATOM 2911 N N . GLY B 2 4 ? -41.320 -30.788 -1.861 1.00 39.89 2 GLY B N 1
ATOM 2912 C CA . GLY B 2 4 ? -41.598 -29.415 -2.263 1.00 39.74 2 GLY B CA 1
ATOM 2913 C C . GLY B 2 4 ? -41.969 -29.199 -3.728 1.00 43.74 2 GLY B C 1
ATOM 2914 O O . GLY B 2 4 ? -42.401 -30.132 -4.413 1.00 41.39 2 GLY B O 1
ATOM 2915 N N . ARG B 2 5 ? -41.805 -27.963 -4.208 1.00 45.34 3 ARG B N 1
ATOM 2916 C CA . ARG B 2 5 ? -42.118 -27.625 -5.598 1.00 42.78 3 ARG B CA 1
ATOM 2917 C C . ARG B 2 5 ? -40.886 -27.751 -6.478 1.00 39.09 3 ARG B C 1
ATOM 2918 O O . ARG B 2 5 ? -39.760 -27.573 -6.007 1.00 40.15 3 ARG B O 1
ATOM 2926 N N . PRO B 2 6 ? -41.089 -28.075 -7.759 1.00 34.43 4 PRO B N 1
ATOM 2927 C CA . PRO B 2 6 ? -39.971 -27.957 -8.700 1.00 37.14 4 PRO B CA 1
ATOM 2928 C C . PRO B 2 6 ? -39.582 -26.492 -8.921 1.00 33.85 4 PRO B C 1
ATOM 2929 O O . PRO B 2 6 ? -40.372 -25.587 -8.677 1.00 38.05 4 PRO B O 1
ATOM 2933 N N . ALA B 2 7 ? -38.360 -26.258 -9.356 1.00 35.31 5 ALA B N 1
ATOM 2934 C CA . ALA B 2 7 ? -37.938 -24.905 -9.655 1.00 38.09 5 ALA B CA 1
ATOM 2935 C C . ALA B 2 7 ? -38.747 -24.331 -10.802 1.00 37.23 5 ALA B C 1
ATOM 2936 O O . ALA B 2 7 ? -38.975 -24.984 -11.821 1.00 34.34 5 ALA B O 1
ATOM 2938 N N . LEU B 2 8 ? -39.194 -23.098 -10.606 1.00 42.97 6 LEU B N 1
ATOM 2939 C CA . LEU B 2 8 ? -39.788 -22.319 -11.674 1.00 36.02 6 LEU B CA 1
ATOM 2940 C C . LEU B 2 8 ? -38.645 -21.678 -12.452 1.00 33.63 6 LEU B C 1
ATOM 2941 O O . LEU B 2 8 ? -37.933 -20.825 -11.940 1.00 36.23 6 LEU B O 1
ATOM 2946 N N . GLU B 2 9 ? -38.434 -22.119 -13.682 1.00 35.79 7 GLU B N 1
ATOM 2947 C CA . GLU B 2 9 ? -37.330 -21.582 -14.465 1.00 35.84 7 GLU B CA 1
ATOM 2948 C C . GLU B 2 9 ? -37.609 -21.711 -15.953 1.00 38.56 7 GLU B C 1
ATOM 2949 O O . GLU B 2 9 ? -38.529 -22.423 -16.362 1.00 39.94 7 GLU B O 1
ATOM 2955 N N . ALA B 2 10 ? -36.822 -21.001 -16.756 1.00 39.08 8 ALA B N 1
ATOM 2956 C CA . ALA B 2 10 ? -36.888 -21.130 -18.204 1.00 36.50 8 ALA B CA 1
ATOM 2957 C C . ALA B 2 10 ? -36.658 -22.583 -18.568 1.00 37.27 8 ALA B C 1
ATOM 2958 O O . ALA B 2 10 ? -35.851 -23.262 -17.946 1.00 40.57 8 ALA B O 1
ATOM 2960 N N . VAL B 2 11 ? -37.363 -23.064 -19.577 1.00 38.41 9 VAL B N 1
ATOM 2961 C CA . VAL B 2 11 ? -37.320 -24.480 -19.904 1.00 38.81 9 VAL B CA 1
ATOM 2962 C C . VAL B 2 11 ? -37.230 -24.648 -21.413 1.00 37.46 9 VAL B C 1
ATOM 2963 O O . VAL B 2 11 ? -37.792 -23.852 -22.146 1.00 42.94 9 VAL B O 1
ATOM 2967 N N . THR B 2 12 ? -36.497 -25.648 -21.892 1.00 44.08 10 THR B N 1
ATOM 2968 C CA . THR B 2 12 ? -36.438 -25.872 -23.334 1.00 42.04 10 THR B CA 1
ATOM 2969 C C . THR B 2 12 ? -37.842 -26.101 -23.832 1.00 41.03 10 THR B C 1
ATOM 2970 O O . THR B 2 12 ? -38.566 -26.944 -23.295 1.00 45.12 10 THR B O 1
ATOM 2974 N N . ARG B 2 13 ? -38.250 -25.341 -24.837 1.00 41.18 11 ARG B N 1
ATOM 2975 C CA . ARG B 2 13 ? -39.616 -25.470 -25.300 1.00 46.37 11 ARG B CA 1
ATOM 2976 C C . ARG B 2 13 ? -39.837 -26.866 -25.903 1.00 44.10 11 ARG B C 1
ATOM 2977 O O . ARG B 2 13 ? -39.067 -27.320 -26.761 1.00 45.57 11 ARG B O 1
ATOM 2985 N N . PRO B 2 14 ? -40.868 -27.566 -25.416 1.00 42.92 12 PRO B N 1
ATOM 2986 C CA . PRO B 2 14 ? -41.302 -28.837 -26.006 1.00 47.04 12 PRO B CA 1
ATOM 2987 C C . PRO B 2 14 ? -42.180 -28.615 -27.241 1.00 49.81 12 PRO B C 1
ATOM 2988 O O . PRO B 2 14 ? -42.621 -27.489 -27.517 1.00 47.66 12 PRO B O 1
ATOM 2992 N N . GLU B 2 15 ? -42.421 -29.688 -27.982 1.00 50.10 13 GLU B N 1
ATOM 2993 C CA . GLU B 2 15 ? -43.243 -29.623 -29.182 1.00 47.73 13 GLU B CA 1
ATOM 2994 C C . GLU B 2 15 ? -44.701 -29.411 -28.807 1.00 43.18 13 GLU B C 1
ATOM 2995 O O . GLU B 2 15 ? -45.445 -28.739 -29.509 1.00 46.23 13 GLU B O 1
ATOM 3001 N N . ARG B 2 16 ? -45.100 -29.974 -27.679 1.00 43.07 14 ARG B N 1
ATOM 3002 C CA . ARG B 2 16 ? -46.479 -29.872 -27.230 1.00 44.68 14 ARG B CA 1
ATOM 3003 C C . ARG B 2 16 ? -46.559 -29.207 -25.854 1.00 41.76 14 ARG B C 1
ATOM 3004 O O . ARG B 2 16 ? -46.471 -29.863 -24.821 1.00 46.59 14 ARG B O 1
ATOM 3012 N N . VAL B 2 17 ? -46.706 -27.887 -25.860 1.00 40.31 15 VAL B N 1
ATOM 3013 C CA . VAL B 2 17 ? -46.760 -27.101 -24.638 1.00 33.39 15 VAL B CA 1
ATOM 3014 C C . VAL B 2 17 ? -48.142 -27.224 -24.010 1.00 34.00 15 VAL B C 1
ATOM 3015 O O . VAL B 2 17 ? -49.152 -26.971 -24.669 1.00 36.70 15 VAL B O 1
ATOM 3019 N N . PRO B 2 18 ? -48.202 -27.631 -22.735 1.00 33.19 16 PRO B N 1
ATOM 3020 C CA . PRO B 2 18 ? -49.523 -27.819 -22.134 1.00 33.94 16 PRO B CA 1
ATOM 3021 C C . PRO B 2 18 ? -50.189 -26.502 -21.752 1.00 32.66 16 PRO B C 1
ATOM 3022 O O . PRO B 2 18 ? -49.511 -25.516 -21.485 1.00 29.66 16 PRO B O 1
ATOM 3026 N N . LEU B 2 19 ? -51.515 -26.513 -21.724 1.00 32.87 17 LEU B N 1
ATOM 3027 C CA . LEU B 2 19 ? -52.284 -25.460 -21.081 1.00 32.46 17 LEU B CA 1
ATOM 3028 C C . LEU B 2 19 ? -52.160 -25.548 -19.557 1.00 32.29 17 LEU B C 1
ATOM 3029 O O . LEU B 2 19 ? -51.945 -26.637 -19.015 1.00 32.61 17 LEU B O 1
ATOM 3034 N N . THR B 2 20 ? -52.322 -24.429 -18.852 1.00 29.35 18 THR B N 1
ATOM 3035 C CA . THR B 2 20 ? -52.533 -24.526 -17.407 1.00 31.20 18 THR B CA 1
ATOM 3036 C C . THR B 2 20 ? -53.949 -25.017 -17.165 1.00 31.54 18 THR B C 1
ATOM 3037 O O . THR B 2 20 ? -54.769 -25.034 -18.084 1.00 30.73 18 THR B O 1
ATOM 3041 N N . ALA B 2 21 ? -54.233 -25.400 -15.924 1.00 31.46 19 ALA B N 1
ATOM 3042 C CA . ALA B 2 21 ? -55.575 -25.823 -15.543 1.00 33.11 19 ALA B CA 1
ATOM 3043 C C . ALA B 2 21 ? -56.586 -24.699 -15.760 1.00 32.23 19 ALA B C 1
ATOM 3044 O O . ALA B 2 21 ? -57.692 -24.947 -16.222 1.00 31.79 19 ALA B O 1
ATOM 3046 N N . ARG B 2 22 ? -56.196 -23.463 -15.449 1.00 35.02 20 ARG B N 1
ATOM 3047 C CA . ARG B 2 22 ? -57.074 -22.314 -15.660 1.00 32.22 20 ARG B CA 1
ATOM 3048 C C . ARG B 2 22 ? -57.388 -22.121 -17.148 1.00 31.43 20 ARG B C 1
ATOM 3049 O O . ARG B 2 22 ? -58.538 -21.871 -17.508 1.00 33.02 20 ARG B O 1
ATOM 3057 N N . GLN B 2 23 ? -56.378 -22.259 -18.008 1.00 30.52 21 GLN B N 1
ATOM 3058 C CA . GLN B 2 23 ? -56.574 -22.126 -19.459 1.00 30.46 21 GLN B CA 1
ATOM 3059 C C . GLN B 2 23 ? -57.504 -23.208 -20.041 1.00 35.36 21 GLN B C 1
ATOM 3060 O O . GLN B 2 23 ? -58.395 -22.918 -20.855 1.00 31.15 21 GLN B O 1
ATOM 3066 N N . LEU B 2 24 ? -57.270 -24.456 -19.635 1.00 32.21 22 LEU B N 1
ATOM 3067 C CA . LEU B 2 24 ? -58.071 -25.581 -20.096 1.00 31.94 22 LEU B CA 1
ATOM 3068 C C . LEU B 2 24 ? -59.551 -25.399 -19.749 1.00 33.85 22 LEU B C 1
ATOM 3069 O O . LEU B 2 24 ? -60.422 -25.780 -20.533 1.00 32.37 22 LEU B O 1
ATOM 3074 N N . ARG B 2 25 ? -59.842 -24.812 -18.588 1.00 32.92 23 ARG B N 1
ATOM 3075 C CA . ARG B 2 25 ? -61.234 -24.559 -18.244 1.00 33.48 23 ARG B CA 1
ATOM 3076 C C . ARG B 2 25 ? -61.799 -23.453 -19.121 1.00 36.15 23 ARG B C 1
ATOM 3077 O O . ARG B 2 25 ? -62.913 -23.562 -19.626 1.00 35.56 23 ARG B O 1
ATOM 3085 N N . ALA B 2 26 ? -61.024 -22.390 -19.301 1.00 32.02 24 ALA B N 1
ATOM 3086 C CA . ALA B 2 26 ? -61.407 -21.333 -20.223 1.00 35.38 24 ALA B CA 1
ATOM 3087 C C . ALA B 2 26 ? -61.674 -21.912 -21.613 1.00 36.28 24 ALA B C 1
ATOM 3088 O O . ALA B 2 26 ? -62.698 -21.616 -22.222 1.00 42.11 24 ALA B O 1
ATOM 3090 N N . TRP B 2 27 ? -60.767 -22.760 -22.092 1.00 34.04 25 TRP B N 1
ATOM 3091 C CA . TRP B 2 27 ? -60.874 -23.330 -23.429 1.00 33.21 25 TRP B CA 1
ATOM 3092 C C . TRP B 2 27 ? -62.132 -24.185 -23.564 1.00 35.41 25 TRP B C 1
ATOM 3093 O O . TRP B 2 27 ? -62.897 -24.031 -24.515 1.00 34.46 25 TRP B O 1
ATOM 3104 N N . LEU B 2 28 ? -62.345 -25.077 -22.605 1.00 31.97 26 LEU B N 1
ATOM 3105 C CA . LEU B 2 28 ? -63.508 -25.951 -22.630 1.00 34.35 26 LEU B CA 1
ATOM 3106 C C . LEU B 2 28 ? -64.837 -25.199 -22.581 1.00 37.81 26 LEU B C 1
ATOM 3107 O O . LEU B 2 28 ? -65.795 -25.586 -23.242 1.00 42.62 26 LEU B O 1
ATOM 3112 N N . LEU B 2 29 ? -64.901 -24.124 -21.810 1.00 41.08 27 LEU B N 1
ATOM 3113 C CA . LEU B 2 29 ? -66.163 -23.407 -21.646 1.00 43.57 27 LEU B CA 1
ATOM 3114 C C . LEU B 2 29 ? -66.296 -22.291 -22.664 1.00 46.98 27 LEU B C 1
ATOM 3115 O O . LEU B 2 29 ? -67.043 -21.335 -22.460 1.00 51.56 27 LEU B O 1
ATOM 3120 N N . ALA B 2 30 ? -65.564 -22.409 -23.762 1.00 49.02 28 ALA B N 1
ATOM 3121 C CA . ALA B 2 30 ? -65.602 -21.377 -24.792 1.00 50.13 28 ALA B CA 1
ATOM 3122 C C . ALA B 2 30 ? -66.833 -21.529 -25.700 1.00 59.46 28 ALA B C 1
ATOM 3123 O O . ALA B 2 30 ? -67.085 -22.602 -26.275 1.00 54.95 28 ALA B O 1
ATOM 3125 N N . ARG B 2 31 ? -67.597 -20.442 -25.793 1.00 56.59 29 ARG B N 1
ATOM 3126 C CA . ARG B 2 31 ? -68.739 -20.322 -26.698 1.00 53.94 29 ARG B CA 1
ATOM 3127 C C . ARG B 2 31 ? -69.715 -21.493 -26.626 1.00 56.94 29 ARG B C 1
ATOM 3128 O O . ARG B 2 31 ? -69.819 -22.262 -27.578 1.00 61.91 29 ARG B O 1
ATOM 3136 N N . PRO B 2 32 ? -70.433 -21.631 -25.489 1.00 58.99 30 PRO B N 1
ATOM 3137 C CA . PRO B 2 32 ? -71.442 -22.686 -25.304 1.00 55.66 30 PRO B CA 1
ATOM 3138 C C . PRO B 2 32 ? -72.729 -22.359 -26.053 1.00 57.51 30 PRO B C 1
ATOM 3139 O O . PRO B 2 32 ? -73.583 -23.217 -26.287 1.00 58.49 30 PRO B O 1
ATOM 3143 N N . SER B 2 33 ? -72.846 -21.082 -26.396 1.00 58.63 31 SER B N 1
ATOM 3144 C CA . SER B 2 33 ? -73.888 -20.551 -27.251 1.00 59.13 31 SER B CA 1
ATOM 3145 C C . SER B 2 33 ? -73.321 -19.340 -27.961 1.00 62.15 31 SER B C 1
ATOM 3146 O O . SER B 2 33 ? -72.356 -18.731 -27.487 1.00 59.12 31 SER B O 1
ATOM 3149 N N . GLU B 2 34 ? -73.926 -18.967 -29.080 1.00 64.27 32 GLU B N 1
ATOM 3150 C CA . GLU B 2 34 ? -73.445 -17.795 -29.794 1.00 69.90 32 GLU B CA 1
ATOM 3151 C C . GLU B 2 34 ? -74.160 -16.539 -29.303 1.00 64.13 32 GLU B C 1
ATOM 3152 O O . GLU B 2 34 ? -73.926 -15.449 -29.809 1.00 62.49 32 GLU B O 1
ATOM 3158 N N . GLU B 2 35 ? -74.998 -16.713 -28.281 1.00 62.49 33 GLU B N 1
ATOM 3159 C CA . GLU B 2 35 ? -75.639 -15.611 -27.566 1.00 61.64 33 GLU B CA 1
ATOM 3160 C C . GLU B 2 35 ? -75.073 -15.489 -26.144 1.00 62.85 33 GLU B C 1
ATOM 3161 O O . GLU B 2 35 ? -75.720 -14.928 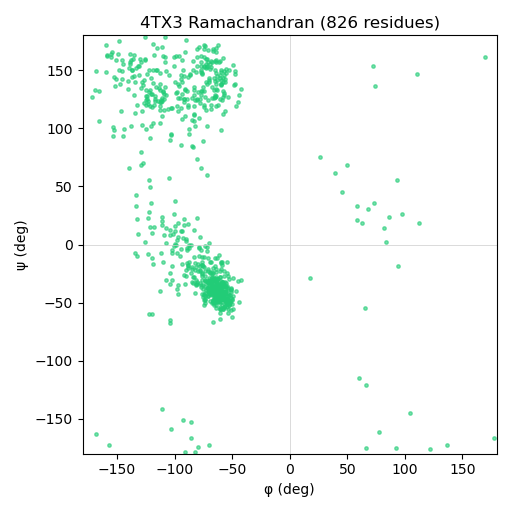-25.256 1.00 66.10 33 GLU B O 1
ATOM 3167 N N . THR B 2 36 ? -73.881 -16.048 -25.935 1.00 56.15 34 THR B N 1
ATOM 3168 C CA . THR B 2 36 ? -73.160 -15.992 -24.660 1.00 49.75 34 THR B CA 1
ATOM 3169 C C . THR B 2 36 ? -71.942 -15.087 -24.778 1.00 44.13 34 THR B C 1
ATOM 3170 O O . THR B 2 36 ? -71.124 -15.303 -25.665 1.00 50.42 34 THR B O 1
ATOM 3174 N N . ARG B 2 37 ? -71.803 -14.085 -23.913 1.00 39.67 35 ARG B N 1
ATOM 3175 C CA . ARG B 2 37 ? -70.526 -13.353 -23.820 1.00 42.55 35 ARG B CA 1
ATOM 3176 C C . ARG B 2 37 ? -69.449 -14.385 -23.419 1.00 42.31 35 ARG B C 1
ATOM 3177 O O . ARG B 2 37 ? -69.722 -15.234 -22.586 1.00 46.33 35 ARG B O 1
ATOM 3185 N N . GLY B 2 38 ? -68.214 -14.323 -23.912 1.00 45.93 36 GLY B N 1
ATOM 3186 C CA . GLY B 2 38 ? -67.483 -13.121 -24.208 1.00 38.01 36 GLY B CA 1
ATOM 3187 C C . GLY B 2 38 ? -66.701 -12.875 -22.923 1.00 38.96 36 GLY B C 1
ATOM 3188 O O . GLY B 2 38 ? -66.846 -11.811 -22.314 1.00 41.32 36 GLY B O 1
ATOM 3189 N N . ARG B 2 39 ? -65.909 -13.859 -22.474 1.00 35.51 37 ARG B N 1
ATOM 3190 C CA . ARG B 2 39 ? -65.145 -13.689 -21.224 1.00 36.24 37 ARG B CA 1
ATOM 3191 C C . ARG B 2 39 ? -63.842 -12.953 -21.482 1.00 38.48 37 ARG B C 1
ATOM 3192 O O . ARG B 2 39 ? -62.771 -13.564 -21.649 1.00 35.53 37 ARG B O 1
ATOM 3200 N N . HIS B 2 40 ? -63.954 -11.626 -21.512 1.00 34.97 38 HIS B N 1
ATOM 3201 C CA . HIS B 2 40 ? -62.888 -10.770 -21.990 1.00 34.61 38 HIS B CA 1
ATOM 3202 C C . HIS B 2 40 ? -62.504 -9.714 -20.966 1.00 37.02 38 HIS B C 1
ATOM 3203 O O . HIS B 2 40 ? -63.261 -9.374 -20.061 1.00 40.04 38 HIS B O 1
ATOM 3210 N N . LEU B 2 41 ? -61.301 -9.203 -21.120 1.00 37.54 39 LEU B N 1
ATOM 3211 C CA . LEU B 2 41 ? -60.928 -7.970 -20.474 1.00 39.21 39 LEU B CA 1
ATOM 3212 C C . LEU B 2 41 ? -60.781 -6.948 -21.585 1.00 38.99 39 LEU B C 1
ATOM 3213 O O . LEU B 2 41 ? -60.074 -7.200 -22.559 1.00 36.70 39 LEU B O 1
ATOM 3218 N N . SER B 2 42 ? -61.484 -5.825 -21.454 1.00 34.84 40 SER B N 1
ATOM 3219 C CA . SER B 2 42 ? -61.378 -4.740 -22.413 1.00 36.90 40 SER B CA 1
ATOM 3220 C C . SER B 2 42 ? -60.948 -3.425 -21.759 1.00 39.67 40 SER B C 1
ATOM 3221 O O . SER B 2 42 ? -61.487 -2.998 -20.744 1.00 40.00 40 SER B O 1
ATOM 3224 N N . VAL B 2 43 ? -59.960 -2.788 -22.358 1.00 39.07 41 VAL B N 1
ATOM 3225 C CA . VAL B 2 43 ? -59.555 -1.475 -21.930 1.00 34.99 41 VAL B CA 1
ATOM 3226 C C . VAL B 2 43 ? -59.539 -0.586 -23.162 1.00 36.84 41 VAL B C 1
ATOM 3227 O O . VAL B 2 43 ? -59.158 -1.033 -24.240 1.00 41.94 41 VAL B O 1
ATOM 3231 N N . ALA B 2 44 ? -60.000 0.650 -23.012 1.00 33.77 42 ALA B N 1
ATOM 3232 C CA . ALA B 2 44 ? -59.880 1.647 -24.063 1.00 36.03 42 ALA B CA 1
ATOM 3233 C C . ALA B 2 44 ? -59.165 2.916 -23.551 1.00 35.03 42 ALA B C 1
ATOM 3234 O O . ALA B 2 44 ? -59.488 3.428 -22.492 1.00 37.81 42 ALA B O 1
ATOM 3236 N N . LEU B 2 45 ? -58.191 3.415 -24.304 1.00 35.68 43 LEU B N 1
ATOM 3237 C CA . LEU B 2 45 ? -57.524 4.671 -23.966 1.00 36.39 43 LEU B CA 1
ATOM 3238 C C . LEU B 2 45 ? -57.867 5.776 -24.934 1.00 39.59 43 LEU B C 1
ATOM 3239 O O . LEU B 2 45 ? -57.793 5.578 -26.150 1.00 39.39 43 LEU B O 1
ATOM 3244 N N . ARG B 2 46 ? -58.221 6.943 -24.400 1.00 39.72 44 ARG B N 1
ATOM 3245 C CA . ARG B 2 46 ? -58.356 8.141 -25.223 1.00 36.81 44 ARG B CA 1
ATOM 3246 C C . ARG B 2 46 ? -56.979 8.754 -25.397 1.00 37.22 44 ARG B C 1
ATOM 3247 O O . ARG B 2 46 ? -56.202 8.838 -24.444 1.00 38.26 44 ARG B O 1
ATOM 3255 N N . LEU B 2 47 ? -56.669 9.161 -26.619 1.00 37.79 45 LEU B N 1
ATOM 3256 C CA . LEU B 2 47 ? -55.348 9.690 -26.932 1.00 40.25 45 LEU B CA 1
ATOM 3257 C C . LEU B 2 47 ? -55.487 11.050 -27.634 1.00 43.83 45 LEU B C 1
ATOM 3258 O O . LEU B 2 47 ? -56.026 11.135 -28.746 1.00 38.37 45 LEU B O 1
ATOM 3263 N N . ARG B 2 48 ? -55.015 12.110 -26.977 1.00 47.84 46 ARG B N 1
ATOM 3264 C CA . ARG B 2 48 ? -55.129 13.474 -27.508 1.00 42.06 46 ARG B CA 1
ATOM 3265 C C . ARG B 2 48 ? -53.764 14.044 -27.858 1.00 47.13 46 ARG B C 1
ATOM 3266 O O . ARG B 2 48 ? -52.896 14.180 -26.987 1.00 49.07 46 ARG B O 1
ATOM 3274 N N . GLY B 2 49 ? -53.570 14.378 -29.128 1.00 38.43 47 GLY B N 1
ATOM 3275 C CA . GLY B 2 49 ? -52.272 14.833 -29.586 1.00 40.01 47 GLY B CA 1
ATOM 3276 C C . GLY B 2 49 ? -51.908 14.206 -30.916 1.00 41.38 47 GLY B C 1
ATOM 3277 O O . GLY B 2 49 ? -52.730 13.533 -31.537 1.00 44.84 47 GLY B O 1
ATOM 3278 N N . ARG B 2 50 ? -50.680 14.422 -31.365 1.00 40.56 48 ARG B N 1
ATOM 3279 C CA . ARG B 2 50 ? -50.274 13.849 -32.636 1.00 45.29 48 ARG B CA 1
ATOM 3280 C C . ARG B 2 50 ? -49.793 12.411 -32.461 1.00 42.84 48 ARG B C 1
ATOM 3281 O O . ARG B 2 50 ? -48.715 12.138 -31.936 1.00 42.30 48 ARG B O 1
ATOM 3289 N N . LEU B 2 51 ? -50.643 11.507 -32.921 1.00 36.30 49 LEU B N 1
ATOM 3290 C CA . LEU B 2 51 ? -50.446 10.089 -32.799 1.00 36.69 49 LEU B CA 1
ATOM 3291 C C . LEU B 2 51 ? -49.675 9.537 -33.998 1.00 39.21 49 LEU B C 1
ATOM 3292 O O . LEU B 2 51 ? -50.057 9.732 -35.149 1.00 42.44 49 LEU B O 1
ATOM 3297 N N . ASP B 2 52 ? -48.582 8.847 -33.730 1.00 34.50 50 ASP B N 1
ATOM 3298 C CA . ASP B 2 52 ? -47.838 8.212 -34.793 1.00 36.38 50 ASP B CA 1
ATOM 3299 C C . ASP B 2 52 ? -48.458 6.823 -34.989 1.00 39.54 50 ASP B C 1
ATOM 3300 O O . ASP B 2 52 ? -48.125 5.870 -34.273 1.00 38.89 50 ASP B O 1
ATOM 3305 N N . VAL B 2 53 ? -49.379 6.719 -35.944 1.00 35.41 51 VAL B N 1
ATOM 3306 C CA . VAL B 2 53 ? -50.201 5.519 -36.076 1.00 36.08 51 VAL B CA 1
ATOM 3307 C C . VAL B 2 53 ? -49.363 4.303 -36.499 1.00 40.19 51 VAL B C 1
ATOM 3308 O O . VAL B 2 53 ? -49.518 3.213 -35.942 1.00 34.62 51 VAL B O 1
ATOM 3312 N N . ALA B 2 54 ? -48.457 4.482 -37.457 1.00 37.78 52 ALA B N 1
ATOM 3313 C CA . ALA B 2 54 ? -47.567 3.386 -37.817 1.00 35.55 52 ALA B CA 1
ATOM 3314 C C . ALA B 2 54 ? -46.719 2.920 -36.610 1.00 39.43 52 ALA B C 1
ATOM 3315 O O . ALA B 2 54 ? -46.451 1.720 -36.443 1.00 40.97 52 ALA B O 1
ATOM 3317 N N . ALA B 2 55 ? -46.320 3.863 -35.760 1.00 36.34 53 ALA B N 1
ATOM 3318 C CA . ALA B 2 55 ? -45.515 3.533 -34.590 1.00 40.78 53 ALA B CA 1
ATOM 3319 C C . ALA B 2 55 ? -46.339 2.763 -33.569 1.00 37.86 53 ALA B C 1
ATOM 3320 O O . ALA B 2 55 ? -45.862 1.809 -32.975 1.00 37.78 53 ALA B O 1
ATOM 3322 N N . LEU B 2 56 ? -47.574 3.196 -33.363 1.00 35.74 54 LEU B N 1
ATOM 3323 C CA . LEU B 2 56 ? -48.475 2.491 -32.479 1.00 35.50 54 LEU B CA 1
ATOM 3324 C C . LEU B 2 56 ? -48.655 1.050 -32.981 1.00 36.33 54 LEU B C 1
ATOM 3325 O O . LEU B 2 56 ? -48.584 0.097 -32.213 1.00 34.36 54 LEU B O 1
ATOM 3330 N N . GLU B 2 57 ? -48.835 0.901 -34.284 1.00 34.75 55 GLU B N 1
ATOM 3331 C CA . GLU B 2 57 ? -49.036 -0.403 -34.884 1.00 39.27 55 GLU B CA 1
ATOM 3332 C C . GLU B 2 57 ? -47.816 -1.314 -34.671 1.00 42.00 55 GLU B C 1
ATOM 3333 O O . GLU B 2 57 ? -47.955 -2.514 -34.398 1.00 38.38 55 GLU B O 1
ATOM 3339 N N . ALA B 2 58 ? -46.623 -0.746 -34.796 1.00 40.67 56 ALA B N 1
ATOM 3340 C CA . ALA B 2 58 ? -45.405 -1.528 -34.604 1.00 38.53 56 ALA B CA 1
ATOM 3341 C C . ALA B 2 58 ? -45.253 -1.887 -33.130 1.00 38.86 56 ALA B C 1
ATOM 3342 O O . ALA B 2 58 ? -44.734 -2.946 -32.788 1.00 39.06 56 ALA B O 1
ATOM 3344 N N . ALA B 2 59 ? -45.728 -0.992 -32.269 1.00 35.90 57 ALA B N 1
ATOM 3345 C CA . ALA B 2 59 ? -45.585 -1.145 -30.839 1.00 37.61 57 ALA B CA 1
ATOM 3346 C C . ALA B 2 59 ? -46.455 -2.297 -30.333 1.00 39.61 57 ALA B C 1
ATOM 3347 O O . ALA B 2 59 ? -45.972 -3.158 -29.592 1.00 36.64 57 ALA B O 1
ATOM 3349 N N . LEU B 2 60 ? -47.722 -2.308 -30.744 1.00 38.94 58 LEU B N 1
ATOM 3350 C CA . LEU B 2 60 ? -48.653 -3.393 -30.421 1.00 37.70 58 LEU B CA 1
ATOM 3351 C C . LEU B 2 60 ? -48.056 -4.748 -30.803 1.00 38.13 58 LEU B C 1
ATOM 3352 O O . LEU B 2 60 ? -48.058 -5.694 -30.020 1.00 36.54 58 LEU B O 1
ATOM 3357 N N . ARG B 2 61 ? -47.523 -4.809 -32.015 1.00 38.56 59 ARG B N 1
ATOM 3358 C CA . ARG B 2 61 ? -46.763 -5.953 -32.497 1.00 36.37 59 ARG B CA 1
ATOM 3359 C C . ARG B 2 61 ? -45.577 -6.309 -31.573 1.00 39.48 59 ARG B C 1
ATOM 3360 O O . ARG B 2 61 ? -45.305 -7.493 -31.333 1.00 38.13 59 ARG B O 1
ATOM 3368 N N . ASP B 2 62 ? -44.878 -5.290 -31.057 1.00 41.67 60 ASP B N 1
ATOM 3369 C CA . ASP B 2 62 ? -43.725 -5.501 -30.173 1.00 35.73 60 ASP B CA 1
ATOM 3370 C C . ASP B 2 62 ? -44.119 -6.035 -28.808 1.00 36.96 60 ASP B C 1
ATOM 3371 O O . ASP B 2 62 ? -43.348 -6.754 -28.173 1.00 35.24 60 ASP B O 1
ATOM 3376 N N . VAL B 2 63 ? -45.311 -5.679 -28.345 1.00 33.47 61 VAL B N 1
ATOM 3377 C CA . VAL B 2 63 ? -45.755 -6.180 -27.064 1.00 32.15 61 VAL B CA 1
ATOM 3378 C C . VAL B 2 63 ? -45.963 -7.680 -27.171 1.00 34.09 61 VAL B C 1
ATOM 3379 O O . VAL B 2 63 ? -45.633 -8.424 -26.249 1.00 35.33 61 VAL B O 1
ATOM 3383 N N . ALA B 2 64 ? -46.486 -8.135 -28.305 1.00 35.21 62 ALA B N 1
ATOM 3384 C CA . ALA B 2 64 ? -46.705 -9.568 -28.478 1.00 36.43 62 ALA B CA 1
ATOM 3385 C C . ALA B 2 64 ? -45.389 -10.266 -28.762 1.00 34.52 62 ALA B C 1
ATOM 3386 O O . ALA B 2 64 ? -45.239 -11.461 -28.473 1.00 35.18 62 ALA B O 1
ATOM 3388 N N . ALA B 2 65 ? -44.439 -9.534 -29.340 1.00 30.19 63 ALA B N 1
ATOM 3389 C CA . ALA B 2 65 ? -43.112 -10.109 -29.558 1.00 35.98 63 ALA B CA 1
ATOM 3390 C C . ALA B 2 65 ? -42.505 -10.438 -28.199 1.00 32.92 63 ALA B C 1
ATOM 3391 O O . ALA B 2 65 ? -41.933 -11.502 -28.010 1.00 32.99 63 ALA B O 1
ATOM 3393 N N . ARG B 2 66 ? -42.677 -9.526 -27.250 1.00 32.77 64 ARG B N 1
ATOM 3394 C CA . ARG B 2 66 ? -42.142 -9.677 -25.902 1.00 31.84 64 ARG B CA 1
ATOM 3395 C C . ARG B 2 66 ? -42.829 -10.816 -25.138 1.00 35.30 64 ARG B C 1
ATOM 3396 O O . ARG B 2 66 ? -42.160 -11.568 -24.426 1.00 33.95 64 ARG B O 1
ATOM 3404 N N . HIS B 2 67 ? -44.150 -10.944 -25.301 1.00 32.04 65 HIS B N 1
ATOM 3405 C CA . HIS B 2 67 ? -44.963 -11.922 -24.560 1.00 30.82 65 HIS B CA 1
ATOM 3406 C C . HIS B 2 67 ? -45.538 -13.025 -25.451 1.00 28.73 65 HIS B C 1
ATOM 3407 O O . HIS B 2 67 ? -46.513 -12.797 -26.166 1.00 32.23 65 HIS B O 1
ATOM 3414 N N . GLU B 2 68 ? -44.964 -14.222 -25.385 1.00 28.79 66 GLU B N 1
ATOM 3415 C CA . GLU B 2 68 ? -45.410 -15.337 -26.229 1.00 31.56 66 GLU B CA 1
ATOM 3416 C C . GLU B 2 68 ? -46.902 -15.645 -26.152 1.00 27.65 66 GLU B C 1
ATOM 3417 O O . GLU B 2 68 ? -47.515 -15.995 -27.157 1.00 24.82 66 GLU B O 1
ATOM 3423 N N . ILE B 2 69 ? -47.482 -15.527 -24.967 1.00 23.94 67 ILE B N 1
ATOM 3424 C CA . ILE B 2 69 ? -48.882 -15.886 -24.817 1.00 30.75 67 ILE B CA 1
ATOM 3425 C C . ILE B 2 69 ? -49.818 -15.049 -25.703 1.00 33.16 67 ILE B C 1
ATOM 3426 O O . ILE B 2 69 ? -50.865 -15.548 -26.109 1.00 30.73 67 ILE B O 1
ATOM 3431 N N . LEU B 2 70 ? -49.429 -13.810 -26.033 1.00 31.79 68 LEU B N 1
ATOM 3432 C CA . LEU B 2 70 ? -50.196 -12.970 -26.962 1.00 28.90 68 LEU B CA 1
ATOM 3433 C C . LEU B 2 70 ? -50.071 -13.371 -28.449 1.00 34.78 68 LEU B C 1
ATOM 3434 O O . LEU B 2 70 ? -50.787 -12.838 -29.309 1.00 35.89 68 LEU B O 1
ATOM 3439 N N . ARG B 2 71 ? -49.140 -14.266 -28.765 1.00 30.37 69 ARG B N 1
ATOM 3440 C CA . ARG B 2 71 ? -49.069 -14.840 -30.107 1.00 31.92 69 ARG B CA 1
ATOM 3441 C C . ARG B 2 71 ? -49.228 -16.357 -29.997 1.00 30.89 69 ARG B C 1
ATOM 3442 O O . ARG B 2 71 ? -48.613 -17.129 -30.723 1.00 32.80 69 ARG B O 1
ATOM 3450 N N . THR B 2 72 ? -50.058 -16.771 -29.055 1.00 29.27 70 THR B N 1
ATOM 3451 C CA . THR B 2 72 ? -50.363 -18.172 -28.881 1.00 30.82 70 THR B CA 1
ATOM 3452 C C . THR B 2 72 ? -51.796 -18.472 -29.329 1.00 31.42 70 THR B C 1
ATOM 3453 O O . THR B 2 72 ? -52.715 -17.717 -29.014 1.00 33.54 70 THR B O 1
ATOM 3457 N N . THR B 2 73 ? -51.975 -19.561 -30.072 1.00 28.49 71 THR B N 1
ATOM 3458 C CA . THR B 2 73 ? -53.299 -20.092 -30.349 1.00 32.22 71 THR B CA 1
ATOM 3459 C C . THR B 2 73 ? -53.422 -21.397 -29.617 1.00 30.94 71 THR B C 1
ATOM 3460 O O . THR B 2 73 ? -52.420 -21.910 -29.122 1.00 29.12 71 THR B O 1
ATOM 3464 N N . PHE B 2 74 ? -54.638 -21.946 -29.571 1.00 30.66 72 PHE B N 1
ATOM 3465 C CA . PHE B 2 74 ? -54.897 -23.155 -28.790 1.00 31.48 72 PHE B CA 1
ATOM 3466 C C . PHE B 2 74 ? -55.614 -24.233 -29.627 1.00 37.21 72 PHE B C 1
ATOM 3467 O O . PHE B 2 74 ? -56.787 -24.564 -29.390 1.00 34.45 72 PHE B O 1
ATOM 3475 N N . PRO B 2 75 ? -54.905 -24.790 -30.618 1.00 34.38 73 PRO B N 1
ATOM 3476 C CA . PRO B 2 75 ? -55.509 -25.797 -31.494 1.00 31.75 73 PRO B CA 1
ATOM 3477 C C . PRO B 2 75 ? -55.673 -27.150 -30.825 1.00 33.74 73 PRO B C 1
ATOM 3478 O O . PRO B 2 75 ? -55.005 -27.434 -29.826 1.00 36.56 73 PRO B O 1
ATOM 3482 N N . GLY B 2 76 ? -56.537 -27.984 -31.398 1.00 37.81 74 GLY B N 1
ATOM 3483 C CA . GLY B 2 76 ? -56.733 -29.349 -30.933 1.00 34.89 74 GLY B CA 1
ATOM 3484 C C . GLY B 2 76 ? -58.175 -29.611 -30.530 1.00 39.65 74 GLY B C 1
ATOM 3485 O O . GLY B 2 76 ? -59.036 -28.741 -30.704 1.00 38.05 74 GLY B O 1
ATOM 3486 N N . ASP B 2 77 ? -58.439 -30.812 -30.012 1.00 39.34 75 ASP B N 1
ATOM 3487 C CA . ASP B 2 77 ? -59.709 -31.145 -29.352 1.00 43.82 75 ASP B CA 1
ATOM 3488 C C . ASP B 2 77 ? -59.452 -31.272 -27.854 1.00 41.79 75 ASP B C 1
ATOM 3489 O O . ASP B 2 77 ? -58.310 -31.159 -27.431 1.00 45.20 75 ASP B O 1
ATOM 3494 N N . ALA B 2 78 ? -60.486 -31.546 -27.064 1.00 37.10 76 ALA B N 1
ATOM 3495 C CA . ALA B 2 78 ? -60.346 -31.595 -25.606 1.00 41.22 76 ALA B CA 1
ATOM 3496 C C . ALA B 2 78 ? -59.174 -32.448 -25.115 1.00 45.21 76 ALA B C 1
ATOM 3497 O O . ALA B 2 78 ? -58.624 -32.201 -24.045 1.00 44.19 76 ALA B O 1
ATOM 3499 N N . GLN B 2 79 ? -58.802 -33.457 -25.892 1.00 45.28 77 GLN B N 1
ATOM 3500 C CA . GLN B 2 79 ? -57.694 -34.322 -25.515 1.00 47.62 77 GLN B CA 1
ATOM 3501 C C . GLN B 2 79 ? -56.351 -33.877 -26.100 1.00 47.59 77 GLN B C 1
ATOM 3502 O O . GLN B 2 79 ? -55.314 -34.304 -25.617 1.00 51.05 77 GLN B O 1
ATOM 3508 N N . THR B 2 80 ? -56.344 -33.024 -27.119 1.00 41.90 78 THR B N 1
ATOM 3509 C CA . THR B 2 80 ? -55.065 -32.641 -27.703 1.00 43.43 78 THR B CA 1
ATOM 3510 C C . THR B 2 80 ? -54.720 -31.152 -27.658 1.00 43.54 78 THR B C 1
ATOM 3511 O O . THR B 2 80 ? -53.740 -30.744 -28.289 1.00 42.40 78 THR B O 1
ATOM 3515 N N . VAL B 2 81 ? -55.487 -30.344 -26.923 1.00 39.26 79 VAL B N 1
ATOM 3516 C CA . VAL B 2 81 ? -55.191 -28.913 -26.869 1.00 37.06 79 VAL B CA 1
ATOM 3517 C C . VAL B 2 81 ? -53.764 -28.662 -26.380 1.00 38.22 79 VAL B C 1
ATOM 3518 O O . VAL B 2 81 ? -53.337 -29.197 -25.352 1.00 35.23 79 VAL B O 1
ATOM 3522 N N . HIS B 2 82 ? -53.034 -27.835 -27.108 1.00 31.33 80 HIS B N 1
ATOM 3523 C CA . HIS B 2 82 ? -51.728 -27.421 -26.653 1.00 32.95 80 HIS B CA 1
ATOM 3524 C C . HIS B 2 82 ? -51.579 -25.931 -26.962 1.00 31.36 80 HIS B C 1
ATOM 3525 O O . HIS B 2 82 ? -52.358 -25.368 -27.722 1.00 32.80 80 HIS B O 1
ATOM 3532 N N . GLN B 2 83 ? -50.602 -25.285 -26.348 1.00 32.31 81 GLN B N 1
ATOM 3533 C CA . GLN B 2 83 ? -50.304 -23.908 -26.697 1.00 34.45 81 GLN B CA 1
ATOM 3534 C C . GLN B 2 83 ? -49.404 -23.883 -27.933 1.00 32.33 81 GLN B C 1
ATOM 3535 O O . GLN B 2 83 ? -48.259 -24.322 -27.883 1.00 33.57 81 GLN B O 1
ATOM 3541 N N . HIS B 2 84 ? -49.940 -23.399 -29.046 1.00 29.55 82 HIS B N 1
ATOM 3542 C CA . HIS B 2 84 ? -49.132 -23.186 -30.236 1.00 33.42 82 HIS B CA 1
ATOM 3543 C C . HIS B 2 84 ? -48.585 -21.744 -30.306 1.00 35.87 82 HIS B C 1
ATOM 3544 O O . HIS B 2 84 ? -49.314 -20.785 -30.593 1.00 32.05 82 HIS B O 1
ATOM 3551 N N . ILE B 2 85 ? -47.286 -21.613 -30.081 1.00 33.24 83 ILE B N 1
ATOM 3552 C CA . ILE B 2 85 ? -46.648 -20.311 -30.007 1.00 32.69 83 ILE B CA 1
ATOM 3553 C C . ILE B 2 85 ? -46.132 -19.877 -31.374 1.00 30.15 83 ILE B C 1
ATOM 3554 O O . ILE B 2 85 ? -45.193 -20.446 -31.899 1.00 33.22 83 ILE B O 1
ATOM 3559 N N . HIS B 2 86 ? -46.765 -18.870 -31.954 1.00 34.11 84 HIS B N 1
ATOM 3560 C CA . HIS B 2 86 ? -46.326 -18.323 -33.231 1.00 34.00 84 HIS B CA 1
ATOM 3561 C C . HIS B 2 86 ? -45.150 -17.359 -33.041 1.00 32.62 84 HIS B C 1
ATOM 3562 O O . HIS B 2 86 ? -44.995 -16.769 -31.970 1.00 31.95 84 HIS B O 1
ATOM 3569 N N . ASP B 2 87 ? -44.324 -17.218 -34.075 1.00 31.63 85 ASP B N 1
ATOM 3570 C CA . ASP B 2 87 ? -43.226 -16.249 -34.083 1.00 33.54 85 ASP B CA 1
ATOM 3571 C C . ASP B 2 87 ? -43.680 -14.809 -33.892 1.00 37.94 85 ASP B C 1
ATOM 3572 O O . ASP B 2 87 ? -42.958 -14.000 -33.306 1.00 41.54 85 ASP B O 1
ATOM 3577 N N . ALA B 2 88 ? -44.853 -14.481 -34.426 1.00 33.46 86 ALA B N 1
ATOM 3578 C CA . ALA B 2 88 ? -45.407 -13.142 -34.274 1.00 35.98 86 ALA B CA 1
ATOM 3579 C C . ALA B 2 88 ? -46.938 -13.120 -34.249 1.00 36.33 86 ALA B C 1
ATOM 3580 O O . ALA B 2 88 ? -47.608 -14.096 -34.611 1.00 37.39 86 ALA B O 1
ATOM 3582 N N . ALA B 2 89 ? -47.479 -11.996 -33.792 1.00 36.68 87 ALA B N 1
ATOM 3583 C CA . ALA B 2 89 ? -48.910 -11.723 -33.888 1.00 41.35 87 ALA B CA 1
ATOM 3584 C C . ALA B 2 89 ? -49.137 -10.663 -34.955 1.00 42.74 87 ALA B C 1
ATOM 3585 O O . ALA B 2 89 ? -48.483 -9.610 -34.947 1.00 43.25 87 ALA B O 1
ATOM 3587 N N . PRO B 2 90 ? -50.045 -10.951 -35.896 1.00 43.36 88 PRO B N 1
ATOM 3588 C CA . PRO B 2 90 ? -50.364 -10.009 -36.971 1.00 41.29 88 PRO B CA 1
ATOM 3589 C C . PRO B 2 90 ? -51.051 -8.794 -36.391 1.00 39.70 88 PRO B C 1
ATOM 3590 O O . PRO B 2 90 ? -52.033 -8.960 -35.673 1.00 45.32 88 PRO B O 1
ATOM 3594 N N . VAL B 2 91 ? -50.558 -7.594 -36.657 1.00 40.23 89 VAL B N 1
ATOM 3595 C CA . VAL B 2 91 ? -51.318 -6.419 -36.260 1.00 37.39 89 VAL B CA 1
ATOM 3596 C C . VAL B 2 91 ? -51.503 -5.522 -37.458 1.00 43.19 89 VAL B C 1
ATOM 3597 O O . VAL B 2 91 ? -50.520 -5.107 -38.075 1.00 44.74 89 VAL B O 1
ATOM 3601 N N . ARG B 2 92 ? -52.756 -5.238 -37.803 1.00 42.39 90 ARG B N 1
ATOM 3602 C CA . ARG B 2 92 ? -53.035 -4.199 -38.788 1.00 45.75 90 ARG B CA 1
ATOM 3603 C C . ARG B 2 92 ? -53.955 -3.155 -38.169 1.00 45.35 90 ARG B C 1
ATOM 3604 O O . ARG B 2 92 ? -55.034 -3.474 -37.681 1.00 40.73 90 ARG B O 1
ATOM 3612 N N . LEU B 2 93 ? -53.523 -1.902 -38.171 1.00 43.57 91 LEU B N 1
ATOM 3613 C CA . LEU B 2 93 ? -54.221 -0.907 -37.368 1.00 47.66 91 LEU B CA 1
ATOM 3614 C C . LEU B 2 93 ? -54.728 0.268 -38.197 1.00 47.82 91 LEU B C 1
ATOM 3615 O O . LEU B 2 93 ? -54.427 1.427 -37.913 1.00 47.13 91 LEU B O 1
ATOM 3620 N N . THR B 2 94 ? -55.513 -0.034 -39.220 1.00 49.53 92 THR B N 1
ATOM 3621 C CA . THR B 2 94 ? -56.125 1.009 -40.020 1.00 46.94 92 THR B CA 1
ATOM 3622 C C . THR B 2 94 ? -57.218 1.698 -39.198 1.00 43.78 92 THR B C 1
ATOM 3623 O O . THR B 2 94 ? -58.134 1.041 -38.699 1.00 42.16 92 THR B O 1
ATOM 3627 N N . PRO B 2 95 ? -57.118 3.026 -39.049 1.00 45.45 93 PRO B N 1
ATOM 3628 C CA . PRO B 2 95 ? -58.077 3.793 -38.246 1.00 43.84 93 PRO B CA 1
ATOM 3629 C C . PRO B 2 95 ? -59.507 3.677 -38.765 1.00 45.12 93 PRO B C 1
ATOM 3630 O O . PRO B 2 95 ? -59.739 3.565 -39.973 1.00 45.29 93 PRO B O 1
ATOM 3634 N N . VAL B 2 96 ? -60.448 3.694 -37.829 1.00 41.89 94 VAL B N 1
ATOM 3635 C CA . VAL B 2 96 ? -61.874 3.617 -38.105 1.00 41.37 94 VAL B CA 1
ATOM 3636 C C . VAL B 2 96 ? -62.500 4.952 -37.734 1.00 42.17 94 VAL B C 1
ATOM 3637 O O . VAL B 2 96 ? -62.459 5.329 -36.561 1.00 41.22 94 VAL B O 1
ATOM 3641 N N . PRO B 2 97 ? -63.047 5.688 -38.724 1.00 39.34 95 PRO B N 1
ATOM 3642 C CA . PRO B 2 97 ? -63.687 6.981 -38.409 1.00 37.78 95 PRO B CA 1
ATOM 3643 C C . PRO B 2 97 ? -64.844 6.789 -37.425 1.00 42.30 95 PRO B C 1
ATOM 3644 O O . PRO B 2 97 ? -65.572 5.784 -37.497 1.00 41.60 95 PRO B O 1
ATOM 3648 N N . ALA B 2 98 ? -64.994 7.722 -36.491 1.00 36.77 96 ALA B N 1
ATOM 3649 C CA . ALA B 2 98 ? -66.004 7.574 -35.452 1.00 38.54 96 ALA B CA 1
ATOM 3650 C C . ALA B 2 98 ? -66.402 8.926 -34.917 1.00 42.80 96 ALA B C 1
ATOM 3651 O O . ALA B 2 98 ? -65.676 9.900 -35.089 1.00 45.56 96 ALA B O 1
ATOM 3653 N N . THR B 2 99 ? -67.559 8.980 -34.266 1.00 44.44 97 THR B N 1
ATOM 3654 C CA . THR B 2 99 ? -68.015 10.194 -33.597 1.00 45.56 97 THR B CA 1
ATOM 3655 C C . THR B 2 99 ? -68.152 9.929 -32.115 1.00 48.01 97 THR B C 1
ATOM 3656 O O . THR B 2 99 ? -68.207 8.776 -31.689 1.00 46.40 97 THR B O 1
ATOM 3660 N N . GLU B 2 100 ? -68.225 10.989 -31.321 1.00 50.63 98 GLU B N 1
ATOM 3661 C CA . GLU B 2 100 ? -68.405 10.800 -29.888 1.00 54.40 98 GLU B CA 1
ATOM 3662 C C . GLU B 2 100 ? -69.675 10.002 -29.590 1.00 52.37 98 GLU B C 1
ATOM 3663 O O . GLU B 2 100 ? -69.707 9.196 -28.657 1.00 55.70 98 GLU B O 1
ATOM 3669 N N . GLU B 2 101 ? -70.704 10.194 -30.406 1.00 49.90 99 GLU B N 1
ATOM 3670 C CA . GLU B 2 101 ? -72.008 9.620 -30.105 1.00 53.26 99 GLU B CA 1
ATOM 3671 C C . GLU B 2 101 ? -72.099 8.152 -30.511 1.00 51.10 99 GLU B C 1
ATOM 3672 O O . GLU B 2 101 ? -72.765 7.372 -29.831 1.00 50.13 99 GLU B O 1
ATOM 3678 N N . ASP B 2 102 ? -71.438 7.769 -31.603 1.00 44.14 100 ASP B N 1
ATOM 3679 C CA . ASP B 2 102 ? -71.501 6.380 -32.042 1.00 43.60 100 ASP B CA 1
ATOM 3680 C C . ASP B 2 102 ? -70.406 5.526 -31.386 1.00 47.48 100 ASP B C 1
ATOM 3681 O O . ASP B 2 102 ? -70.499 4.290 -31.379 1.00 48.71 100 ASP B O 1
ATOM 3686 N N . LEU B 2 103 ? -69.385 6.192 -30.835 1.00 46.46 101 LEU B N 1
ATOM 3687 C CA . LEU B 2 103 ? -68.202 5.521 -30.269 1.00 48.08 101 LEU B CA 1
ATOM 3688 C C . LEU B 2 103 ? -68.491 4.455 -29.192 1.00 45.57 101 LEU B C 1
ATOM 3689 O O . LEU B 2 103 ? -67.930 3.354 -29.267 1.00 42.94 101 LEU B O 1
ATOM 3694 N N . PRO B 2 104 ? -69.355 4.763 -28.196 1.00 47.58 102 PRO B N 1
ATOM 3695 C CA . PRO B 2 104 ? -69.615 3.715 -27.194 1.00 40.61 102 PRO B CA 1
ATOM 3696 C C . PRO B 2 104 ? -70.143 2.421 -27.821 1.00 43.49 102 PRO B C 1
ATOM 3697 O O . PRO B 2 104 ? -69.698 1.334 -27.445 1.00 43.16 102 PRO B O 1
ATOM 3701 N N . ALA B 2 105 ? -71.055 2.546 -28.779 1.00 42.16 103 ALA B N 1
ATOM 3702 C CA . ALA B 2 105 ? -71.581 1.399 -29.514 1.00 46.11 103 ALA B CA 1
ATOM 3703 C C . ALA B 2 105 ? -70.477 0.609 -30.214 1.00 46.76 103 ALA B C 1
ATOM 3704 O O . ALA B 2 105 ? -70.449 -0.624 -30.157 1.00 44.96 103 ALA B O 1
ATOM 3706 N N . ARG B 2 106 ? -69.574 1.323 -30.880 1.00 44.56 104 ARG B N 1
ATOM 3707 C CA . ARG B 2 106 ? -68.461 0.684 -31.571 1.00 47.44 104 ARG B CA 1
ATOM 3708 C C . ARG B 2 106 ? -67.499 -0.032 -30.605 1.00 46.66 104 ARG B C 1
ATOM 3709 O O . ARG B 2 106 ? -67.040 -1.148 -30.894 1.00 44.80 104 ARG B O 1
ATOM 3717 N N . LEU B 2 107 ? -67.193 0.624 -29.481 1.00 40.91 105 LEU B N 1
ATOM 3718 C CA . LEU B 2 107 ? -66.368 0.045 -28.426 1.00 40.46 105 LEU B CA 1
ATOM 3719 C C . LEU B 2 107 ? -66.963 -1.255 -27.894 1.00 47.80 105 LEU B C 1
ATOM 3720 O O . LEU B 2 107 ? -66.251 -2.253 -27.704 1.00 44.01 105 LEU B O 1
ATOM 3725 N N . ALA B 2 108 ? -68.276 -1.238 -27.674 1.00 46.42 106 ALA B N 1
ATOM 3726 C CA . ALA B 2 108 ? -68.992 -2.397 -27.151 1.00 42.16 106 ALA B CA 1
ATOM 3727 C C . ALA B 2 108 ? -68.969 -3.570 -28.128 1.00 45.56 106 ALA B C 1
ATOM 3728 O O . ALA B 2 108 ? -68.708 -4.705 -27.727 1.00 49.12 106 ALA B O 1
ATOM 3730 N N . GLU B 2 109 ? -69.250 -3.305 -29.401 1.00 42.07 107 GLU B N 1
ATOM 3731 C CA . GLU B 2 109 ? -69.272 -4.368 -30.406 1.00 46.64 107 GLU B CA 1
ATOM 3732 C C . GLU B 2 109 ? -67.906 -5.043 -30.571 1.00 48.37 107 GLU B C 1
ATOM 3733 O O . GLU B 2 109 ? -67.820 -6.266 -30.672 1.00 44.59 107 GLU B O 1
ATOM 3739 N N . ARG B 2 110 ? -66.846 -4.241 -30.594 1.00 45.81 108 ARG B N 1
ATOM 3740 C CA . ARG B 2 110 ? -65.487 -4.754 -30.755 1.00 44.12 108 ARG B CA 1
ATOM 3741 C C . ARG B 2 110 ? -65.067 -5.612 -29.541 1.00 44.18 108 ARG B C 1
ATOM 3742 O O . ARG B 2 110 ? -64.445 -6.674 -29.695 1.00 44.25 108 ARG B O 1
ATOM 3750 N N . GLY B 2 111 ? -65.438 -5.171 -28.341 1.00 43.86 109 GLY B N 1
ATOM 3751 C CA . GLY B 2 111 ? -65.132 -5.905 -27.126 1.00 34.75 109 GLY B CA 1
ATOM 3752 C C . GLY B 2 111 ? -66.015 -7.135 -26.925 1.00 44.87 109 GLY B C 1
ATOM 3753 O O . GLY B 2 111 ? -65.660 -8.036 -26.154 1.00 42.10 109 GLY B O 1
ATOM 3754 N N . GLU B 2 112 ? -67.155 -7.191 -27.616 1.00 40.67 110 GLU B N 1
ATOM 3755 C CA . GLU B 2 112 ? -68.069 -8.328 -27.483 1.00 41.83 110 GLU B CA 1
ATOM 3756 C C . GLU B 2 112 ? -67.747 -9.469 -28.441 1.00 39.25 110 GLU B C 1
ATOM 3757 O O . GLU B 2 112 ? -68.148 -10.602 -28.218 1.00 41.84 110 GLU B O 1
ATOM 3763 N N . GLN B 2 113 ? -67.021 -9.161 -29.501 1.00 36.47 111 GLN B N 1
ATOM 3764 C CA . GLN B 2 113 ? -66.758 -10.118 -30.561 1.00 37.07 111 GLN B CA 1
ATOM 3765 C C . GLN B 2 113 ? -66.069 -11.406 -30.068 1.00 32.81 111 GLN B C 1
ATOM 3766 O O . GLN B 2 113 ? -65.058 -11.367 -29.370 1.00 35.38 111 GLN B O 1
ATOM 3772 N N . LEU B 2 114 ? -66.630 -12.552 -30.421 1.00 34.53 112 LEU B N 1
ATOM 3773 C CA . LEU B 2 114 ? -66.152 -13.816 -29.868 1.00 34.65 112 LEU B CA 1
ATOM 3774 C C . LEU B 2 114 ? -64.834 -14.255 -30.509 1.00 37.99 112 LEU B C 1
ATOM 3775 O O . LEU B 2 114 ? -64.588 -13.974 -31.680 1.00 36.90 112 LEU B O 1
ATOM 3780 N N . PHE B 2 115 ? -63.977 -14.909 -29.724 1.00 39.65 113 PHE B N 1
ATOM 3781 C CA . PHE B 2 115 ? -62.740 -15.517 -30.235 1.00 38.45 113 PHE B CA 1
ATOM 3782 C C . PHE B 2 115 ? -62.959 -16.986 -30.574 1.00 35.68 113 PHE B C 1
ATOM 3783 O O . PHE B 2 115 ? -63.683 -17.683 -29.859 1.00 43.35 113 PHE B O 1
ATOM 3791 N N . ASP B 2 116 ? -62.336 -17.466 -31.647 1.00 35.91 114 ASP B N 1
ATOM 3792 C CA . ASP B 2 116 ? -62.130 -18.920 -31.802 1.00 35.53 114 ASP B CA 1
ATOM 3793 C C . ASP B 2 116 ? -60.672 -19.230 -31.465 1.00 34.50 114 ASP B C 1
ATOM 3794 O O . ASP B 2 116 ? -59.783 -19.135 -32.320 1.00 33.92 114 ASP B O 1
ATOM 3799 N N . LEU B 2 117 ? -60.444 -19.595 -30.208 1.00 32.29 115 LEU B N 1
ATOM 3800 C CA . LEU B 2 117 ? -59.095 -19.808 -29.678 1.00 36.00 115 LEU B CA 1
ATOM 3801 C C . LEU B 2 117 ? -58.296 -20.925 -30.372 1.00 34.44 115 LEU B C 1
ATOM 3802 O O . LEU B 2 117 ? -57.096 -21.070 -30.126 1.00 33.56 115 LEU B O 1
ATOM 3807 N N . THR B 2 118 ? -58.938 -21.706 -31.239 1.00 31.28 116 THR B N 1
ATOM 3808 C CA . THR B 2 118 ? -58.185 -22.710 -31.997 1.00 34.90 116 THR B CA 1
ATOM 3809 C C . THR B 2 118 ? -57.455 -22.091 -33.197 1.00 34.38 116 THR B C 1
ATOM 3810 O O . THR B 2 118 ? -56.476 -22.649 -33.669 1.00 37.24 116 THR B O 1
ATOM 3814 N N . ARG B 2 119 ? -57.906 -20.938 -33.688 1.00 37.14 117 ARG B N 1
ATOM 3815 C CA . ARG B 2 119 ? -57.236 -20.326 -34.831 1.00 36.05 117 ARG B CA 1
ATOM 3816 C C . ARG B 2 119 ? -56.981 -18.819 -34.695 1.00 35.73 117 ARG B C 1
ATOM 3817 O O . ARG B 2 119 ? -56.295 -18.246 -35.528 1.00 40.26 117 ARG B O 1
ATOM 3825 N N . ASP B 2 120 ? -57.512 -18.176 -33.657 1.00 35.07 118 ASP B N 1
ATOM 3826 C CA . ASP B 2 120 ? -57.286 -16.738 -33.456 1.00 33.53 118 ASP B CA 1
ATOM 3827 C C . ASP B 2 120 ? -56.294 -16.456 -32.334 1.00 34.87 118 ASP B C 1
ATOM 3828 O O . ASP B 2 120 ? -56.253 -17.177 -31.346 1.00 40.36 118 ASP B O 1
ATOM 3833 N N . MET B 2 121 ? -55.508 -15.397 -32.474 1.00 36.30 119 MET B N 1
ATOM 3834 C CA . MET B 2 121 ? -54.745 -14.880 -31.346 1.00 38.22 119 MET B CA 1
ATOM 3835 C C . MET B 2 121 ? -55.734 -14.393 -30.267 1.00 35.22 119 MET B C 1
ATOM 3836 O O . MET B 2 121 ? -56.794 -13.858 -30.585 1.00 36.05 119 MET B O 1
ATOM 3841 N N . PRO B 2 122 ? -55.385 -14.561 -28.987 1.00 29.45 120 PRO B N 1
ATOM 3842 C CA . PRO B 2 122 ? -56.349 -14.286 -27.916 1.00 30.39 120 PRO B CA 1
ATOM 3843 C C . PRO B 2 122 ? -56.485 -12.791 -27.550 1.00 30.21 120 PRO B C 1
ATOM 3844 O O . PRO B 2 122 ? -56.895 -12.456 -26.448 1.00 30.42 120 PRO B O 1
ATOM 3848 N N . TRP B 2 123 ? -56.141 -11.898 -28.463 1.00 32.67 121 TRP B N 1
ATOM 3849 C CA . TRP B 2 123 ? -56.357 -10.481 -28.222 1.00 28.70 121 TRP B CA 1
ATOM 3850 C C . TRP B 2 123 ? -56.636 -9.792 -29.529 1.00 32.27 121 TRP B C 1
ATOM 3851 O O . TRP B 2 123 ? -56.561 -10.396 -30.590 1.00 35.23 121 TRP B O 1
ATOM 3862 N N . ARG B 2 124 ? -56.942 -8.511 -29.443 1.00 36.61 122 ARG B N 1
ATOM 3863 C CA . ARG B 2 124 ? -57.582 -7.809 -30.535 1.00 34.92 122 ARG B CA 1
ATOM 3864 C C . ARG B 2 124 ? -57.561 -6.314 -30.245 1.00 36.60 122 ARG B C 1
ATOM 3865 O O . ARG B 2 124 ? -57.877 -5.879 -29.135 1.00 33.08 122 ARG B O 1
ATOM 3873 N N . CYS B 2 125 ? -57.172 -5.523 -31.232 1.00 34.37 123 CYS B N 1
ATOM 3874 C CA . CYS B 2 125 ? -57.123 -4.092 -31.029 1.00 37.63 123 CYS B CA 1
ATOM 3875 C C . CYS B 2 125 ? -57.811 -3.364 -32.172 1.00 41.19 123 CYS B C 1
ATOM 3876 O O . CYS B 2 125 ? -57.905 -3.897 -33.282 1.00 41.38 123 CYS B O 1
ATOM 3879 N N . GLU B 2 126 ? -58.315 -2.162 -31.891 1.00 37.82 124 GLU B N 1
ATOM 3880 C CA . GLU B 2 126 ? -58.821 -1.292 -32.947 1.00 39.92 124 GLU B CA 1
ATOM 3881 C C . GLU B 2 126 ? -58.552 0.173 -32.606 1.00 38.75 124 GLU B C 1
ATOM 3882 O O . GLU B 2 126 ? -58.500 0.569 -31.440 1.00 36.11 124 GLU B O 1
ATOM 3888 N N . LEU B 2 127 ? -58.356 0.981 -33.633 1.00 39.66 125 LEU B N 1
ATOM 3889 C CA . LEU B 2 127 ? -58.095 2.388 -33.411 1.00 38.29 125 LEU B CA 1
ATOM 3890 C C . LEU B 2 127 ? -59.210 3.208 -34.042 1.00 37.06 125 LEU B C 1
ATOM 3891 O O . LEU B 2 127 ? -59.452 3.128 -35.248 1.00 35.72 125 LEU B O 1
ATOM 3896 N N . PHE B 2 128 ? -59.891 3.983 -33.209 1.00 33.63 126 PHE B N 1
ATOM 3897 C CA . PHE B 2 128 ? -60.977 4.844 -33.660 1.00 38.59 126 PHE B CA 1
ATOM 3898 C C . PHE B 2 128 ? -60.480 6.281 -33.842 1.00 42.11 126 PHE B C 1
ATOM 3899 O O . PHE B 2 128 ? -59.812 6.828 -32.958 1.00 39.30 126 PHE B O 1
ATOM 3907 N N . ALA B 2 129 ? -60.780 6.881 -34.993 1.00 38.20 127 ALA B N 1
ATOM 3908 C CA . ALA B 2 129 ? -60.357 8.254 -35.251 1.00 38.36 127 ALA B CA 1
ATOM 3909 C C . ALA B 2 129 ? -61.522 9.228 -35.073 1.00 43.68 127 ALA B C 1
ATOM 3910 O O . ALA B 2 129 ? -62.523 9.160 -35.784 1.00 45.09 127 ALA B O 1
ATOM 3912 N N . LEU B 2 130 ? -61.377 10.126 -34.106 1.00 45.08 128 LEU B N 1
ATOM 3913 C CA . LEU B 2 130 ? -62.405 11.104 -33.779 1.00 43.48 128 LEU B CA 1
ATOM 3914 C C . LEU B 2 130 ? -62.140 12.444 -34.455 1.00 49.74 128 LEU B C 1
ATOM 3915 O O . LEU B 2 130 ? -63.063 13.082 -34.953 1.00 57.42 128 LEU B O 1
ATOM 3920 N N . SER B 2 131 ? -60.883 12.876 -34.446 1.00 49.13 129 SER B N 1
ATOM 3921 C CA . SER B 2 131 ? -60.442 14.024 -35.238 1.00 47.59 129 SER B CA 1
ATOM 3922 C C . SER B 2 131 ? -58.939 13.891 -35.462 1.00 44.36 129 SER B C 1
ATOM 3923 O O . SER B 2 131 ? -58.366 12.870 -35.112 1.00 46.23 129 SER B O 1
ATOM 3926 N N . GLU B 2 132 ? -58.297 14.911 -36.025 1.00 44.49 130 GLU B N 1
ATOM 3927 C CA . GLU B 2 132 ? -56.890 14.788 -36.403 1.00 44.66 130 GLU B CA 1
ATOM 3928 C C . GLU B 2 132 ? -55.981 14.570 -35.191 1.00 40.24 130 GLU B C 1
ATOM 3929 O O . GLU B 2 132 ? -54.940 13.932 -35.315 1.00 42.22 130 GLU B O 1
ATOM 3935 N N . LYS B 2 133 ? -56.374 15.067 -34.024 1.00 39.19 131 LYS B N 1
ATOM 3936 C CA . LYS B 2 133 ? -55.548 14.877 -32.826 1.00 43.12 131 LYS B CA 1
ATOM 3937 C C . LYS B 2 133 ? -56.300 14.179 -31.685 1.00 39.94 131 LYS B C 1
ATOM 3938 O O . LYS B 2 133 ? -55.928 14.298 -30.520 1.00 44.46 131 LYS B O 1
ATOM 3944 N N . GLU B 2 134 ? -57.354 13.449 -32.024 1.00 40.23 132 GLU B N 1
ATOM 3945 C CA . GLU B 2 134 ? -58.143 12.739 -31.021 1.00 39.84 132 GLU B CA 1
ATOM 3946 C C . GLU B 2 134 ? -58.432 11.317 -31.486 1.00 42.73 132 GLU B C 1
ATOM 3947 O O . GLU B 2 134 ? -59.150 11.107 -32.464 1.00 45.60 132 GLU B O 1
ATOM 3953 N N . HIS B 2 135 ? -57.862 10.342 -30.793 1.00 41.45 133 HIS B N 1
ATOM 3954 C CA . HIS B 2 135 ? -58.121 8.941 -31.109 1.00 40.05 133 HIS B CA 1
ATOM 3955 C C . HIS B 2 135 ? -58.504 8.166 -29.861 1.00 38.80 133 HIS B C 1
ATOM 3956 O O . HIS B 2 135 ? -58.217 8.584 -28.731 1.00 36.34 133 HIS B O 1
ATOM 3963 N N . VAL B 2 136 ? -59.153 7.028 -30.074 1.00 37.65 134 VAL B N 1
ATOM 3964 C CA . VAL B 2 136 ? -59.360 6.074 -29.001 1.00 34.40 134 VAL B CA 1
ATOM 3965 C C . VAL B 2 136 ? -58.810 4.703 -29.401 1.00 35.99 134 VAL B C 1
ATOM 3966 O O . VAL B 2 136 ? -59.156 4.146 -30.449 1.00 35.52 134 VAL B O 1
ATOM 3970 N N . LEU B 2 137 ? -57.911 4.180 -28.577 1.00 36.34 135 LEU B N 1
ATOM 3971 C CA . LEU B 2 137 ? -57.399 2.831 -28.782 1.00 35.35 135 LEU B CA 1
ATOM 3972 C C . LEU B 2 137 ? -58.192 1.834 -27.934 1.00 35.19 135 LEU B C 1
ATOM 3973 O O . LEU B 2 137 ? -58.343 2.004 -26.730 1.00 36.18 135 LEU B O 1
ATOM 3978 N N . SER B 2 138 ? -58.714 0.806 -28.582 1.00 33.40 136 SER B N 1
ATOM 3979 C CA . SER B 2 138 ? -59.482 -0.226 -27.903 1.00 36.52 136 SER B CA 1
ATOM 3980 C C . SER B 2 138 ? -58.723 -1.565 -27.923 1.00 39.48 136 SER B C 1
ATOM 3981 O O . SER B 2 138 ? -58.362 -2.073 -28.999 1.00 34.35 136 SER B O 1
ATOM 3984 N N . VAL B 2 139 ? -58.466 -2.115 -26.732 1.00 37.07 137 VAL B N 1
ATOM 3985 C CA . VAL B 2 139 ? -57.815 -3.420 -26.597 1.00 35.72 137 VAL B CA 1
ATOM 3986 C C . VAL B 2 139 ? -58.673 -4.430 -25.839 1.00 33.33 137 VAL B C 1
ATOM 3987 O O . VAL B 2 139 ? -59.169 -4.149 -24.749 1.00 35.11 137 VAL B O 1
ATOM 3991 N N . THR B 2 140 ? -58.840 -5.608 -26.427 1.00 31.23 138 THR B N 1
ATOM 3992 C CA . THR B 2 140 ? -59.601 -6.683 -25.808 1.00 32.21 138 THR B CA 1
ATOM 3993 C C . THR B 2 140 ? -58.734 -7.933 -25.699 1.00 34.02 138 THR B C 1
ATOM 3994 O O . THR B 2 140 ? -58.149 -8.371 -26.690 1.00 33.42 138 THR B O 1
ATOM 3998 N N . VAL B 2 141 ? -58.637 -8.508 -24.502 1.00 34.55 139 VAL B N 1
ATOM 3999 C CA . VAL B 2 141 ? -57.886 -9.750 -24.329 1.00 31.92 139 VAL B CA 1
ATOM 4000 C C . VAL B 2 141 ? -58.787 -10.855 -23.771 1.00 33.29 139 VAL B C 1
ATOM 4001 O O . VAL B 2 141 ? -59.547 -10.639 -22.828 1.00 32.77 139 VAL B O 1
ATOM 4005 N N . HIS B 2 142 ? -58.721 -12.036 -24.366 1.00 29.96 140 HIS B N 1
ATOM 4006 C CA . HIS B 2 142 ? -59.437 -13.179 -23.815 1.00 32.61 140 HIS B CA 1
ATOM 4007 C C . HIS B 2 142 ? -58.809 -13.656 -22.494 1.00 32.08 140 HIS B C 1
ATOM 4008 O O . HIS B 2 142 ? -57.580 -13.683 -22.344 1.00 27.92 140 HIS B O 1
ATOM 4015 N N . ARG B 2 143 ? -59.663 -14.051 -21.550 1.00 31.94 141 ARG B N 1
ATOM 4016 C CA . ARG B 2 143 ? -59.212 -14.476 -20.222 1.00 32.73 141 ARG B CA 1
ATOM 4017 C C . ARG B 2 143 ? -58.325 -15.719 -20.196 1.00 33.73 141 ARG B C 1
ATOM 4018 O O . ARG B 2 143 ? -57.705 -16.012 -19.155 1.00 34.35 141 ARG B O 1
ATOM 4026 N N . ILE B 2 144 ? -58.237 -16.437 -21.317 1.00 28.15 142 ILE B N 1
ATOM 4027 C CA . ILE B 2 144 ? -57.279 -17.533 -21.419 1.00 29.14 142 ILE B CA 1
ATOM 4028 C C . ILE B 2 144 ? -55.837 -16.988 -21.437 1.00 33.70 142 ILE B C 1
ATOM 4029 O O . ILE B 2 144 ? -54.869 -17.732 -21.213 1.00 32.14 142 ILE B O 1
ATOM 4034 N N . ALA B 2 145 ? -55.701 -15.685 -21.676 1.00 31.45 143 ALA B N 1
ATOM 4035 C CA . ALA B 2 145 ? -54.391 -15.095 -21.900 1.00 31.15 143 ALA B CA 1
ATOM 4036 C C . ALA B 2 145 ? -54.015 -14.037 -20.876 1.00 32.10 143 ALA B C 1
ATOM 4037 O O . ALA B 2 145 ? -52.844 -13.672 -20.767 1.00 35.28 143 ALA B O 1
ATOM 4039 N N . ALA B 2 146 ? -54.992 -13.529 -20.133 1.00 34.17 144 ALA B N 1
ATOM 4040 C CA . ALA B 2 146 ? -54.722 -12.411 -19.230 1.00 30.37 144 ALA B CA 1
ATOM 4041 C C . ALA B 2 146 ? -55.637 -12.368 -18.017 1.00 29.69 144 ALA B C 1
ATOM 4042 O O . ALA B 2 146 ? -56.844 -12.575 -18.126 1.00 30.14 144 ALA B O 1
ATOM 4044 N N . ASP B 2 147 ? -55.036 -12.108 -16.860 1.00 32.34 145 ASP B N 1
ATOM 4045 C CA . ASP B 2 147 ? -55.767 -11.636 -15.688 1.00 33.90 145 ASP B CA 1
ATOM 4046 C C . ASP B 2 147 ? -55.775 -10.102 -15.701 1.00 34.97 145 ASP B C 1
ATOM 4047 O O . ASP B 2 147 ? -55.226 -9.476 -16.616 1.00 32.97 145 ASP B O 1
ATOM 4052 N N . ASP B 2 148 ? -56.368 -9.493 -14.681 1.00 38.77 146 ASP B N 1
ATOM 4053 C CA . ASP B 2 148 ? -56.508 -8.033 -14.655 1.00 39.34 146 ASP B CA 1
ATOM 4054 C C . ASP B 2 148 ? -55.187 -7.286 -14.453 1.00 37.59 146 ASP B C 1
ATOM 4055 O O . ASP B 2 148 ? -54.959 -6.271 -15.102 1.00 37.22 146 ASP B O 1
ATOM 4060 N N . ASP B 2 149 ? -54.322 -7.773 -13.566 1.00 38.78 147 ASP B N 1
ATOM 4061 C CA . ASP B 2 149 ? -52.963 -7.225 -13.454 1.00 36.30 147 ASP B CA 1
ATOM 4062 C C . ASP B 2 149 ? -52.264 -7.167 -14.818 1.00 38.13 147 ASP B C 1
ATOM 4063 O O . ASP B 2 149 ? -51.540 -6.200 -15.123 1.00 36.15 147 ASP B O 1
ATOM 4068 N N . SER B 2 150 ? -52.492 -8.196 -15.640 1.00 34.95 148 SER B N 1
ATOM 4069 C CA . SER B 2 150 ? -51.809 -8.322 -16.930 1.00 35.04 148 SER B CA 1
ATOM 4070 C C . SER B 2 150 ? -52.092 -7.158 -17.876 1.00 32.69 148 SER B C 1
ATOM 4071 O O . SER B 2 150 ? -51.269 -6.830 -18.729 1.00 27.84 148 SER B O 1
ATOM 4074 N N . MET B 2 151 ? -53.251 -6.534 -17.725 1.00 34.99 149 MET B N 1
ATOM 4075 C CA . MET B 2 151 ? -53.587 -5.422 -18.593 1.00 33.95 149 MET B CA 1
ATOM 4076 C C . MET B 2 151 ? -52.736 -4.203 -18.291 1.00 34.36 149 MET B C 1
ATOM 4077 O O . MET B 2 151 ? -52.413 -3.461 -19.213 1.00 35.81 149 MET B O 1
ATOM 4082 N N . ASP B 2 152 ? -52.344 -3.997 -17.032 1.00 32.03 150 ASP B N 1
ATOM 4083 C CA . ASP B 2 152 ? -51.397 -2.905 -16.728 1.00 31.11 150 ASP B CA 1
ATOM 4084 C C . ASP B 2 152 ? -50.047 -3.181 -17.359 1.00 36.19 150 ASP B C 1
ATOM 4085 O O . ASP B 2 152 ? -49.426 -2.271 -17.914 1.00 34.82 150 ASP B O 1
ATOM 4090 N N . VAL B 2 153 ? -49.597 -4.439 -17.281 1.00 34.74 151 VAL B N 1
ATOM 4091 C CA . VAL B 2 153 ? -48.326 -4.813 -17.878 1.00 31.35 151 VAL B CA 1
ATOM 4092 C C . VAL B 2 153 ? -48.376 -4.509 -19.369 1.00 30.38 151 VAL B C 1
ATOM 4093 O O . VAL B 2 153 ? -47.433 -3.934 -19.930 1.00 30.29 151 VAL B O 1
ATOM 4097 N N . PHE B 2 154 ? -49.495 -4.865 -19.999 1.00 28.72 152 PHE B N 1
ATOM 4098 C CA . PHE B 2 154 ? -49.664 -4.649 -21.431 1.00 29.41 152 PHE B CA 1
ATOM 4099 C C . PHE B 2 154 ? -49.403 -3.177 -21.796 1.00 34.48 152 PHE B C 1
ATOM 4100 O O . PHE B 2 154 ? -48.607 -2.878 -22.691 1.00 33.82 152 PHE B O 1
ATOM 4108 N N . PHE B 2 155 ? -50.038 -2.255 -21.080 1.00 30.31 153 PHE B N 1
ATOM 4109 C CA . PHE B 2 155 ? -49.872 -0.849 -21.411 1.00 35.64 153 PHE B CA 1
ATOM 4110 C C . PHE B 2 155 ? -48.533 -0.283 -20.944 1.00 34.79 153 PHE B C 1
ATOM 4111 O O . PHE B 2 155 ? -48.045 0.671 -21.537 1.00 34.39 153 PHE B O 1
ATOM 4119 N N . ARG B 2 156 ? -47.908 -0.874 -19.926 1.00 35.49 154 ARG B N 1
ATOM 4120 C CA . ARG B 2 156 ? -46.554 -0.437 -19.590 1.00 33.88 154 ARG B CA 1
ATOM 4121 C C . ARG B 2 156 ? -45.638 -0.842 -20.727 1.00 33.24 154 ARG B C 1
ATOM 4122 O O . ARG B 2 156 ? -44.728 -0.102 -21.089 1.00 38.81 154 ARG B O 1
ATOM 4130 N N . ASP B 2 157 ? -45.895 -1.998 -21.328 1.00 32.61 155 ASP B N 1
ATOM 4131 C CA . ASP B 2 157 ? -45.014 -2.467 -22.392 1.00 31.24 155 ASP B CA 1
ATOM 4132 C C . ASP B 2 157 ? -45.339 -1.809 -23.739 1.00 34.20 155 ASP B C 1
ATOM 4133 O O . ASP B 2 157 ? -44.445 -1.598 -24.559 1.00 34.11 155 ASP B O 1
ATOM 4138 N N . LEU B 2 158 ? -46.609 -1.470 -23.954 1.00 34.74 156 LEU B N 1
ATOM 4139 C CA . LEU B 2 158 ? -47.020 -0.660 -25.105 1.00 38.59 156 LEU B CA 1
ATOM 4140 C C . LEU B 2 158 ? -46.322 0.721 -25.145 1.00 36.27 156 LEU B C 1
ATOM 4141 O O . LEU B 2 158 ? -45.731 1.109 -26.158 1.00 34.57 156 LEU B O 1
ATOM 4146 N N . ALA B 2 159 ? -46.397 1.441 -24.028 1.00 35.85 157 ALA B N 1
ATOM 4147 C CA . ALA B 2 159 ? -45.750 2.740 -23.874 1.00 36.48 157 ALA B CA 1
ATOM 4148 C C . ALA B 2 159 ? -44.253 2.682 -24.178 1.00 38.04 157 ALA B C 1
ATOM 4149 O O . ALA B 2 159 ? -43.725 3.542 -24.889 1.00 40.50 157 ALA B O 1
ATOM 4151 N N . ALA B 2 160 ? -43.571 1.684 -23.627 1.00 34.90 158 ALA B N 1
ATOM 4152 C CA . ALA B 2 160 ? -42.134 1.518 -23.857 1.00 36.91 158 ALA B CA 1
ATOM 4153 C C . ALA B 2 160 ? -41.819 1.311 -25.341 1.00 40.89 158 ALA B C 1
ATOM 4154 O O . ALA B 2 160 ? -40.884 1.918 -25.882 1.00 38.44 158 ALA B O 1
ATOM 4156 N N . ALA B 2 161 ? -42.610 0.466 -25.999 1.00 37.52 159 ALA B N 1
ATOM 4157 C CA . ALA B 2 161 ? -42.394 0.180 -27.409 1.00 34.94 159 ALA B CA 1
ATOM 4158 C C . ALA B 2 161 ? -42.829 1.352 -28.307 1.00 41.35 159 ALA B C 1
ATOM 4159 O O . ALA B 2 161 ? -42.177 1.622 -29.322 1.00 37.06 159 ALA B O 1
ATOM 4161 N N . TYR B 2 162 ? -43.903 2.057 -27.936 1.00 40.17 160 TYR B N 1
ATOM 4162 C CA . TYR B 2 162 ? -44.332 3.226 -28.717 1.00 35.80 160 TYR B CA 1
ATOM 4163 C C . TYR B 2 162 ? -43.270 4.325 -28.686 1.00 40.25 160 TYR B C 1
ATOM 4164 O O . TYR B 2 162 ? -42.989 4.945 -29.708 1.00 39.03 160 TYR B O 1
ATOM 4173 N N . GLY B 2 163 ? -42.689 4.551 -27.510 1.00 39.12 161 GLY B N 1
ATOM 4174 C CA . GLY B 2 163 ? -41.596 5.485 -27.353 1.00 34.43 161 GLY B CA 1
ATOM 4175 C C . GLY B 2 163 ? -40.508 5.264 -28.383 1.00 39.44 161 GLY B C 1
ATOM 4176 O O . GLY B 2 163 ? -40.161 6.182 -29.133 1.00 46.51 161 GLY B O 1
ATOM 4177 N N . ALA B 2 164 ? -39.986 4.042 -28.439 1.00 39.69 162 ALA B N 1
ATOM 4178 C CA . ALA B 2 164 ? -38.898 3.694 -29.360 1.00 41.70 162 ALA B CA 1
ATOM 4179 C C . ALA B 2 164 ? -39.310 3.768 -30.828 1.00 43.56 162 ALA B C 1
ATOM 4180 O O . ALA B 2 164 ? -38.619 4.394 -31.638 1.00 44.10 162 ALA B O 1
ATOM 4182 N N . ARG B 2 165 ? -40.416 3.106 -31.171 1.00 41.38 163 ARG B N 1
ATOM 4183 C CA . ARG B 2 165 ? -40.901 3.065 -32.550 1.00 39.83 163 ARG B CA 1
ATOM 4184 C C . ARG B 2 165 ? -41.235 4.468 -33.067 1.00 45.88 163 ARG B C 1
ATOM 4185 O O . ARG B 2 165 ? -40.984 4.791 -34.232 1.00 41.41 163 ARG B O 1
ATOM 4193 N N . ARG B 2 166 ? -41.795 5.304 -32.197 1.00 43.95 164 ARG B N 1
ATOM 4194 C CA . ARG B 2 166 ? -42.083 6.685 -32.566 1.00 44.27 164 ARG B CA 1
ATOM 4195 C C . ARG B 2 166 ? -40.793 7.450 -32.875 1.00 45.02 164 ARG B C 1
ATOM 4196 O O . ARG B 2 166 ? -40.784 8.358 -33.697 1.00 48.08 164 ARG B O 1
ATOM 4204 N N . ALA B 2 167 ? -39.701 7.059 -32.231 1.00 43.67 165 ALA B N 1
ATOM 4205 C CA . ALA B 2 167 ? -38.407 7.696 -32.450 1.00 43.48 165 ALA B CA 1
ATOM 4206 C C . ALA B 2 167 ? -37.516 6.943 -33.444 1.00 47.45 165 ALA B C 1
ATOM 4207 O O . ALA B 2 167 ? -36.306 7.140 -33.457 1.00 53.74 165 ALA B O 1
ATOM 4209 N N . GLY B 2 168 ? -38.095 6.068 -34.255 1.00 41.98 166 GLY B N 1
ATOM 4210 C CA . GLY B 2 168 ? -37.349 5.452 -35.337 1.00 39.51 166 GLY B CA 1
ATOM 4211 C C . GLY B 2 168 ? -36.454 4.262 -35.029 1.00 48.77 166 GLY B C 1
ATOM 4212 O O . GLY B 2 168 ? -35.631 3.886 -35.860 1.00 53.14 166 GLY B O 1
ATOM 4213 N N . ARG B 2 169 ? -36.602 3.654 -33.854 1.00 48.15 167 ARG B N 1
ATOM 4214 C CA . ARG B 2 169 ? -35.855 2.435 -33.546 1.00 41.66 167 ARG B CA 1
ATOM 4215 C C . ARG B 2 169 ? -36.781 1.347 -32.992 1.00 44.11 167 ARG B C 1
ATOM 4216 O O . ARG B 2 169 ? -37.845 1.645 -32.426 1.00 46.64 167 ARG B O 1
ATOM 4224 N N . ALA B 2 170 ? -36.384 0.089 -33.172 1.00 39.35 168 ALA B N 1
ATOM 4225 C CA . ALA B 2 170 ? -37.036 -1.033 -32.493 1.00 45.12 168 ALA B CA 1
ATOM 4226 C C . ALA B 2 170 ? -36.710 -0.966 -30.986 1.00 47.88 168 ALA B C 1
ATOM 4227 O O . ALA B 2 170 ? -35.651 -0.442 -30.606 1.00 47.06 168 ALA B O 1
ATOM 4229 N N . PRO B 2 171 ? -37.618 -1.472 -30.121 1.00 45.66 169 PRO B N 1
ATOM 4230 C CA . PRO B 2 171 ? -37.365 -1.347 -28.679 1.00 44.20 169 PRO B CA 1
ATOM 4231 C C . PRO B 2 171 ? -36.066 -2.045 -28.275 1.00 41.81 169 PRO B C 1
ATOM 4232 O O . PRO B 2 171 ? -35.784 -3.124 -28.792 1.00 41.49 169 PRO B O 1
ATOM 4236 N N . GLU B 2 172 ? -35.276 -1.415 -27.409 1.00 43.55 170 GLU B N 1
ATOM 4237 C CA . GLU B 2 172 ? -34.070 -2.041 -26.868 1.00 45.82 170 GLU B CA 1
ATOM 4238 C C . GLU B 2 172 ? -34.341 -2.509 -25.442 1.00 43.92 170 GLU B C 1
ATOM 4239 O O . GLU B 2 172 ? -34.248 -1.721 -24.501 1.00 42.26 170 GLU B O 1
ATOM 4245 N N . ARG B 2 173 ? -34.709 -3.781 -25.282 1.00 42.62 171 ARG B N 1
ATOM 4246 C CA . ARG B 2 173 ? -35.014 -4.311 -23.952 1.00 40.12 171 ARG B CA 1
ATOM 4247 C C . ARG B 2 173 ? -34.411 -5.678 -23.749 1.00 36.10 171 ARG B C 1
ATOM 4248 O O . ARG B 2 173 ? -34.273 -6.441 -24.698 1.00 39.35 171 ARG B O 1
ATOM 4256 N N . ALA B 2 174 ? -34.079 -5.987 -22.499 1.00 35.16 172 ALA B N 1
ATOM 4257 C CA . ALA B 2 174 ? -33.822 -7.363 -22.079 1.00 37.80 172 ALA B CA 1
ATOM 4258 C C . ALA B 2 174 ? -35.097 -8.212 -22.206 1.00 36.57 172 ALA B C 1
ATOM 4259 O O . ALA B 2 174 ? -36.188 -7.765 -21.848 1.00 33.76 172 ALA B O 1
ATOM 4261 N N . PRO B 2 175 ? -34.960 -9.443 -22.709 1.00 35.71 173 PRO B N 1
ATOM 4262 C CA . PRO B 2 175 ? -36.085 -10.391 -22.805 1.00 34.18 173 PRO B CA 1
ATOM 4263 C C . PRO B 2 175 ? -36.637 -10.786 -21.439 1.00 33.64 173 PRO B C 1
ATOM 4264 O O . PRO B 2 175 ? -35.920 -10.652 -20.445 1.00 35.87 173 PRO B O 1
ATOM 4268 N N . LEU B 2 176 ? -37.891 -11.232 -21.373 1.00 35.22 174 LEU B N 1
ATOM 4269 C CA . LEU B 2 176 ? -38.419 -11.786 -20.120 1.00 35.26 174 LEU B CA 1
ATOM 4270 C C . LEU B 2 176 ? -37.543 -12.951 -19.675 1.00 33.34 174 LEU B C 1
ATOM 4271 O O . LEU B 2 176 ? -36.952 -13.643 -20.503 1.00 36.66 174 LEU B O 1
ATOM 4276 N N . ALA B 2 177 ? -37.446 -13.169 -18.376 1.00 27.45 175 ALA B N 1
ATOM 4277 C CA . ALA B 2 177 ? -36.733 -14.337 -17.903 1.00 28.57 175 ALA B CA 1
ATOM 4278 C C . ALA B 2 177 ? -37.604 -15.575 -18.147 1.00 30.36 175 ALA B C 1
ATOM 4279 O O . ALA B 2 177 ? -37.128 -16.607 -18.617 1.00 33.56 175 ALA B O 1
ATOM 4281 N N . LEU B 2 178 ? -38.890 -15.434 -17.858 1.00 31.37 176 LEU B N 1
ATOM 4282 C CA . LEU B 2 178 ? -39.886 -16.476 -18.082 1.00 35.70 176 LEU B CA 1
ATOM 4283 C C . LEU B 2 178 ? -40.937 -16.073 -19.099 1.00 32.35 176 LEU B C 1
ATOM 4284 O O . LEU B 2 178 ? -41.453 -14.958 -19.049 1.00 36.37 176 LEU B O 1
ATOM 4289 N N . GLN B 2 179 ? -41.251 -16.986 -20.013 1.00 32.58 177 GLN B N 1
ATOM 4290 C CA . GLN B 2 179 ? -42.471 -16.914 -20.826 1.00 34.73 177 GLN B CA 1
ATOM 4291 C C . GLN B 2 179 ? -43.583 -17.770 -20.203 1.00 32.35 177 GLN B C 1
ATOM 4292 O O . GLN B 2 179 ? -43.298 -18.650 -19.388 1.00 35.75 177 GLN B O 1
ATOM 4298 N N . PHE B 2 180 ? -44.839 -17.538 -20.585 1.00 31.45 178 PHE B N 1
ATOM 4299 C CA . PHE B 2 180 ? -45.941 -18.253 -19.934 1.00 29.96 178 PHE B CA 1
ATOM 4300 C C . PHE B 2 180 ? -45.831 -19.774 -20.059 1.00 31.32 178 PHE B C 1
ATOM 4301 O O . PHE B 2 180 ? -46.251 -20.489 -19.165 1.00 33.01 178 PHE B O 1
ATOM 4309 N N . ALA B 2 181 ? -45.267 -20.260 -21.163 1.00 34.82 179 ALA B N 1
ATOM 4310 C CA . ALA B 2 181 ? -45.081 -21.698 -21.371 1.00 35.01 179 ALA B CA 1
ATOM 4311 C C . ALA B 2 181 ? -44.215 -22.322 -20.270 1.00 38.52 179 ALA B C 1
ATOM 4312 O O . ALA B 2 181 ? -44.398 -23.498 -19.917 1.00 35.51 179 ALA B O 1
ATOM 4314 N N . ASP B 2 182 ? -43.267 -21.537 -19.747 1.00 33.16 180 ASP B N 1
ATOM 4315 C CA . ASP B 2 182 ? -42.412 -21.984 -18.648 1.00 34.06 180 ASP B CA 1
ATOM 4316 C C . ASP B 2 182 ? -43.229 -22.162 -17.347 1.00 35.25 180 ASP B C 1
ATOM 4317 O O . ASP B 2 182 ? -43.001 -23.098 -16.584 1.00 35.60 180 ASP B O 1
ATOM 4322 N N . TYR B 2 183 ? -44.171 -21.255 -17.100 1.00 34.51 181 TYR B N 1
ATOM 4323 C CA . TYR B 2 183 ? -45.106 -21.381 -15.981 1.00 34.23 181 TYR B CA 1
ATOM 4324 C C . TYR B 2 183 ? -46.011 -22.611 -16.152 1.00 36.23 181 TYR B C 1
ATOM 4325 O O . TYR B 2 183 ? -46.195 -23.387 -15.211 1.00 35.82 181 TYR B O 1
ATOM 4334 N N . ALA B 2 184 ? -46.562 -22.787 -17.354 1.00 33.03 182 ALA B N 1
ATOM 4335 C CA . ALA B 2 184 ? -47.446 -23.917 -17.648 1.00 35.76 182 ALA B CA 1
ATOM 4336 C C . ALA B 2 184 ? -46.763 -25.268 -17.419 1.00 32.59 182 ALA B C 1
ATOM 4337 O O . ALA B 2 184 ? -47.375 -26.205 -16.894 1.00 31.32 182 ALA B O 1
ATOM 4339 N N . ILE B 2 185 ? -45.498 -25.361 -17.813 1.00 31.69 183 ILE B N 1
ATOM 4340 C CA . ILE B 2 185 ? -44.756 -26.607 -17.682 1.00 35.91 183 ILE B CA 1
ATOM 4341 C C . ILE B 2 185 ? -44.413 -26.862 -16.226 1.00 34.51 183 ILE B C 1
ATOM 4342 O O . ILE B 2 185 ? -44.349 -28.008 -15.784 1.00 37.16 183 ILE B O 1
ATOM 4347 N N . TRP B 2 186 ? -44.214 -25.782 -15.484 1.00 30.28 184 TRP B N 1
ATOM 4348 C CA . TRP B 2 186 ? -43.994 -25.857 -14.051 1.00 32.74 184 TRP B CA 1
ATOM 4349 C C . TRP B 2 186 ? -45.211 -26.420 -13.318 1.00 36.47 184 TRP B C 1
ATOM 4350 O O . TRP B 2 186 ? -45.075 -27.330 -12.489 1.00 32.67 184 TRP B O 1
ATOM 4361 N N . GLU B 2 187 ? -46.391 -25.862 -13.614 1.00 33.09 185 GLU B N 1
ATOM 4362 C CA . GLU B 2 187 ? -47.641 -26.347 -13.026 1.00 33.99 185 GLU B CA 1
ATOM 4363 C C . GLU B 2 187 ? -47.866 -27.820 -13.370 1.00 35.88 185 GLU B C 1
ATOM 4364 O O . GLU B 2 187 ? -48.283 -28.608 -12.521 1.00 33.36 185 GLU B O 1
ATOM 4370 N N . GLN B 2 188 ? -47.581 -28.195 -14.611 1.00 32.99 186 GLN B N 1
ATOM 4371 C CA . GLN B 2 188 ? -47.723 -29.589 -14.995 1.00 37.06 186 GLN B CA 1
ATOM 4372 C C . GLN B 2 188 ? -46.782 -30.484 -14.183 1.00 38.94 186 GLN B C 1
ATOM 4373 O O . GLN B 2 188 ? -47.189 -31.538 -13.706 1.00 36.53 186 GLN B O 1
ATOM 4379 N N . ARG B 2 189 ? -45.533 -30.053 -14.017 1.00 38.56 187 ARG B N 1
ATOM 4380 C CA . ARG B 2 189 ? -44.551 -30.817 -13.242 1.00 39.20 187 ARG B CA 1
ATOM 4381 C C . ARG B 2 189 ? -44.987 -30.957 -11.793 1.00 39.84 187 ARG B C 1
ATOM 4382 O O . ARG B 2 189 ? -44.761 -31.985 -11.157 1.00 44.98 187 ARG B O 1
ATOM 4390 N N . LEU B 2 190 ? -45.599 -29.903 -11.275 1.00 38.34 188 LEU B N 1
ATOM 4391 C CA . LEU B 2 190 ? -46.126 -29.905 -9.926 1.00 35.61 188 LEU B CA 1
ATOM 4392 C C . LEU B 2 190 ? -47.280 -30.911 -9.822 1.00 41.10 188 LEU B C 1
ATOM 4393 O O . LEU B 2 190 ? -47.284 -31.762 -8.940 1.00 42.76 188 LEU B O 1
ATOM 4398 N N . LEU B 2 191 ? -48.240 -30.838 -10.740 1.00 36.91 189 LEU B N 1
ATOM 4399 C CA . LEU B 2 191 ? -49.350 -31.781 -10.742 1.00 37.78 189 LEU B CA 1
ATOM 4400 C C . LEU B 2 191 ? -48.901 -33.227 -11.008 1.00 41.28 189 LEU B C 1
ATOM 4401 O O . LEU B 2 191 ? -49.591 -34.156 -10.636 1.00 37.41 189 LEU B O 1
ATOM 4406 N N . ASP B 2 192 ? -47.753 -33.418 -11.649 1.00 42.58 190 ASP B N 1
ATOM 4407 C CA . ASP B 2 192 ? -47.238 -34.762 -11.885 1.00 39.33 190 ASP B CA 1
ATOM 4408 C C . ASP B 2 192 ? -46.877 -35.462 -10.572 1.00 43.54 190 ASP B C 1
ATOM 4409 O O . ASP B 2 192 ? -46.760 -36.688 -10.521 1.00 45.92 190 ASP B O 1
ATOM 4414 N N . GLY B 2 193 ? -46.704 -34.679 -9.514 1.00 39.09 191 GLY B N 1
ATOM 4415 C CA . GLY B 2 193 ? -46.435 -35.219 -8.194 1.00 43.57 191 GLY B CA 1
ATOM 4416 C C . GLY B 2 193 ? -47.463 -36.181 -7.593 1.00 47.97 191 GLY B C 1
ATOM 4417 O O . GLY B 2 193 ? -47.150 -36.854 -6.606 1.00 45.24 191 GLY B O 1
ATOM 4418 N N . GLU B 2 194 ? -48.676 -36.245 -8.156 1.00 46.22 192 GLU B N 1
ATOM 4419 C CA . GLU B 2 194 ? -49.723 -37.152 -7.660 1.00 48.82 192 GLU B CA 1
ATOM 4420 C C . GLU B 2 194 ? -49.186 -38.567 -7.636 1.00 47.39 192 GLU B C 1
ATOM 4421 O O . GLU B 2 194 ? -49.563 -39.378 -6.794 1.00 44.28 192 GLU B O 1
ATOM 4427 N N . ARG B 2 195 ? -48.315 -38.834 -8.601 1.00 48.43 193 ARG B N 1
ATOM 4428 C CA . ARG B 2 195 ? -47.532 -40.054 -8.704 1.00 46.35 193 ARG B CA 1
ATOM 4429 C C . ARG B 2 195 ? -46.919 -40.492 -7.362 1.00 46.49 193 ARG B C 1
ATOM 4430 O O . ARG B 2 195 ? -47.048 -41.638 -6.955 1.00 51.31 193 ARG B O 1
ATOM 4438 N N . GLU B 2 196 ? -46.270 -39.559 -6.681 1.00 45.60 194 GLU B N 1
ATOM 4439 C CA . GLU B 2 196 ? -45.582 -39.809 -5.417 1.00 48.33 194 GLU B CA 1
ATOM 4440 C C . GLU B 2 196 ? -46.521 -39.534 -4.235 1.00 47.08 194 GLU B C 1
ATOM 4441 O O . GLU B 2 196 ? -47.074 -38.441 -4.104 1.00 49.19 194 GLU B O 1
ATOM 4447 N N . GLN B 2 197 ? -46.693 -40.507 -3.356 1.00 44.84 195 GLN B N 1
ATOM 4448 C CA . GLN B 2 197 ? -47.669 -40.391 -2.275 1.00 42.03 195 GLN B CA 1
ATOM 4449 C C . GLN B 2 197 ? -47.301 -39.334 -1.235 1.00 43.41 195 GLN B C 1
ATOM 4450 O O . GLN B 2 197 ? -48.168 -38.835 -0.535 1.00 41.91 195 GLN B O 1
ATOM 4456 N N . ASP B 2 198 ? -46.023 -38.998 -1.110 1.00 42.77 196 ASP B N 1
ATOM 4457 C CA . ASP B 2 198 ? -45.629 -37.983 -0.137 1.00 41.05 196 ASP B CA 1
ATOM 4458 C C . ASP B 2 198 ? -45.405 -36.609 -0.790 1.00 40.80 196 ASP B C 1
ATOM 4459 O O . ASP B 2 198 ? -44.795 -35.715 -0.195 1.00 42.12 196 ASP B O 1
ATOM 4464 N N . SER B 2 199 ? -45.902 -36.444 -2.008 1.00 34.01 197 SER B N 1
ATOM 4465 C CA . SER B 2 199 ? -45.718 -35.192 -2.730 1.00 37.10 197 SER B CA 1
ATOM 4466 C C . SER B 2 199 ? -46.546 -34.045 -2.170 1.00 39.71 197 SER B C 1
ATOM 4467 O O . SER B 2 199 ? -47.545 -34.246 -1.470 1.00 37.58 197 SER B O 1
ATOM 4470 N N . LEU B 2 200 ? -46.109 -32.835 -2.511 1.00 41.42 198 LEU B N 1
ATOM 4471 C CA . LEU B 2 200 ? -46.809 -31.603 -2.180 1.00 40.60 198 LEU B CA 1
ATOM 4472 C C . LEU B 2 200 ? -48.266 -31.621 -2.652 1.00 36.06 198 LEU B C 1
ATOM 4473 O O . LEU B 2 200 ? -49.194 -31.433 -1.866 1.00 34.66 198 LEU B O 1
ATOM 4478 N N . ILE B 2 201 ? -48.449 -31.861 -3.942 1.00 34.09 199 ILE B N 1
ATOM 4479 C CA . ILE B 2 201 ? -49.772 -31.852 -4.535 1.00 37.90 199 ILE B CA 1
ATOM 4480 C C . ILE B 2 201 ? -50.746 -32.812 -3.821 1.00 39.11 199 ILE B C 1
ATOM 4481 O O . ILE B 2 201 ? -51.913 -32.476 -3.648 1.00 36.06 199 ILE B O 1
ATOM 4486 N N . ASN B 2 202 ? -50.264 -33.972 -3.366 1.00 36.97 200 ASN B N 1
ATOM 4487 C CA . ASN B 2 202 ? -51.128 -34.930 -2.681 1.00 36.25 200 ASN B CA 1
ATOM 4488 C C . ASN B 2 202 ? -51.585 -34.410 -1.328 1.00 37.96 200 ASN B C 1
ATOM 4489 O O . ASN B 2 202 ? -52.754 -34.547 -0.961 1.00 37.21 200 ASN B O 1
ATOM 4494 N N . ASP B 2 203 ? -50.659 -33.799 -0.597 1.00 38.63 201 ASP B N 1
ATOM 4495 C CA . ASP B 2 203 ? -50.988 -33.140 0.656 1.00 37.05 201 ASP B CA 1
ATOM 4496 C C . ASP B 2 203 ? -52.074 -32.071 0.469 1.00 38.74 201 ASP B C 1
ATOM 4497 O O . ASP B 2 203 ? -52.929 -31.877 1.340 1.00 37.83 201 ASP B O 1
ATOM 4502 N N . GLN B 2 204 ? -52.050 -31.387 -0.671 1.00 36.57 202 GLN B N 1
ATOM 4503 C CA . GLN B 2 204 ? -52.987 -30.281 -0.891 1.00 43.06 202 GLN B CA 1
ATOM 4504 C C . GLN B 2 204 ? -54.321 -30.801 -1.430 1.00 36.50 202 GLN B C 1
ATOM 4505 O O . GLN B 2 204 ? -55.379 -30.250 -1.119 1.00 37.84 202 GLN B O 1
ATOM 4511 N N . ILE B 2 205 ? -54.281 -31.878 -2.203 1.00 34.34 203 ILE B N 1
ATOM 4512 C CA . ILE B 2 205 ? -55.519 -32.495 -2.681 1.00 37.57 203 ILE B CA 1
ATOM 4513 C C . ILE B 2 205 ? -56.311 -33.020 -1.488 1.00 36.24 203 ILE B C 1
ATOM 4514 O O . ILE B 2 205 ? -57.528 -32.907 -1.436 1.00 41.88 203 ILE B O 1
ATOM 4519 N N . THR B 2 206 ? -55.601 -33.570 -0.517 1.00 35.78 204 THR B N 1
ATOM 4520 C CA . THR B 2 206 ? -56.222 -34.095 0.685 1.00 34.83 204 THR B CA 1
ATOM 4521 C C . THR B 2 206 ? -56.871 -32.980 1.490 1.00 35.92 204 THR B C 1
ATOM 4522 O O . THR B 2 206 ? -58.003 -33.124 1.974 1.00 32.29 204 THR B O 1
ATOM 4526 N N . PHE B 2 207 ? -56.165 -31.860 1.612 1.00 34.72 205 PHE B N 1
ATOM 4527 C CA . PHE B 2 207 ? -56.730 -30.703 2.289 1.00 34.48 205 PHE B CA 1
ATOM 4528 C C . PHE B 2 207 ? -58.072 -30.256 1.705 1.00 33.49 205 PHE B C 1
ATOM 4529 O O . PHE B 2 207 ? -59.028 -30.041 2.444 1.00 34.68 205 PHE B O 1
ATOM 4537 N N . TRP B 2 208 ? -58.144 -30.092 0.393 1.00 29.32 206 TRP B N 1
ATOM 4538 C CA . TRP B 2 208 ? -59.339 -29.512 -0.193 1.00 31.91 206 TRP B CA 1
ATOM 4539 C C . TRP B 2 208 ? -60.503 -30.485 -0.222 1.00 36.46 206 TRP B C 1
ATOM 4540 O O . TRP B 2 208 ? -61.652 -30.071 -0.014 1.00 38.62 206 TRP B O 1
ATOM 4551 N N . ARG B 2 209 ? -60.230 -31.760 -0.488 1.00 33.46 207 ARG B N 1
ATOM 4552 C CA . ARG B 2 209 ? -61.289 -32.768 -0.479 1.00 36.31 207 ARG B CA 1
ATOM 4553 C C . ARG B 2 209 ? -61.909 -32.802 0.908 1.00 38.03 207 ARG B C 1
ATOM 4554 O O . ARG B 2 209 ? -63.120 -32.972 1.049 1.00 41.07 207 ARG B O 1
ATOM 4562 N N . ASN B 2 210 ? -61.062 -32.620 1.923 1.00 34.33 208 ASN B N 1
ATOM 4563 C CA . ASN B 2 210 ? -61.493 -32.604 3.314 1.00 35.08 208 ASN B CA 1
ATOM 4564 C C . ASN B 2 210 ? -62.216 -31.305 3.678 1.00 40.24 208 ASN B C 1
ATOM 4565 O O . ASN B 2 210 ? -63.332 -31.337 4.203 1.00 42.00 208 ASN B O 1
ATOM 4570 N N . HIS B 2 211 ? -61.589 -30.166 3.388 1.00 36.02 209 HIS B N 1
ATOM 4571 C CA . HIS B 2 211 ? -62.188 -28.865 3.669 1.00 32.57 209 HIS B CA 1
ATOM 4572 C C . HIS B 2 211 ? -63.552 -28.720 2.969 1.00 35.21 209 HIS B C 1
ATOM 4573 O O . HIS B 2 211 ? -64.503 -28.240 3.570 1.00 38.15 209 HIS B O 1
ATOM 4580 N N . LEU B 2 212 ? -63.657 -29.158 1.716 1.00 35.42 210 LEU B N 1
ATOM 4581 C CA . LEU B 2 212 ? -64.867 -28.917 0.920 1.00 35.18 210 LEU B CA 1
ATOM 4582 C C . LEU B 2 212 ? -65.803 -30.125 0.821 1.00 36.01 210 LEU B C 1
ATOM 4583 O O . LEU B 2 212 ? -66.760 -30.111 0.049 1.00 36.22 210 LEU B O 1
ATOM 4588 N N . ALA B 2 213 ? -65.526 -31.164 1.599 1.00 38.48 211 ALA B N 1
ATOM 4589 C CA . ALA B 2 213 ? -66.370 -32.363 1.629 1.00 38.33 211 ALA B CA 1
ATOM 4590 C C . ALA B 2 213 ? -67.834 -32.070 1.967 1.00 38.16 211 ALA B C 1
ATOM 4591 O O . ALA B 2 213 ? -68.144 -31.622 3.070 1.00 37.36 211 ALA B O 1
ATOM 4593 N N . GLY B 2 214 ? -68.727 -32.322 1.014 1.00 39.45 212 GLY B N 1
ATOM 4594 C CA . GLY B 2 214 ? -70.158 -32.226 1.257 1.00 37.83 212 GLY B CA 1
ATOM 4595 C C . GLY B 2 214 ? -70.836 -30.867 1.105 1.00 40.93 212 GLY B C 1
ATOM 4596 O O . GLY B 2 214 ? -71.894 -30.639 1.692 1.00 37.54 212 GLY B O 1
ATOM 4597 N N . ILE B 2 215 ? -70.249 -29.965 0.327 1.00 37.90 213 ILE B N 1
ATOM 4598 C CA . ILE B 2 215 ? -70.881 -28.669 0.095 1.00 42.28 213 ILE B CA 1
ATOM 4599 C C . ILE B 2 215 ? -72.002 -28.825 -0.910 1.00 41.38 213 ILE B C 1
ATOM 4600 O O . ILE B 2 215 ? -71.925 -29.674 -1.787 1.00 44.58 213 ILE B O 1
ATOM 4605 N N . ASP B 2 216 ? -73.046 -28.013 -0.790 1.00 39.63 214 ASP B N 1
ATOM 4606 C CA . ASP B 2 216 ? -74.125 -28.038 -1.777 1.00 42.42 214 ASP B CA 1
ATOM 4607 C C . ASP B 2 216 ? -73.613 -27.601 -3.144 1.00 42.54 214 ASP B C 1
ATOM 4608 O O . ASP B 2 216 ? -72.524 -27.033 -3.240 1.00 46.78 214 ASP B O 1
ATOM 4613 N N . GLN B 2 217 ? -74.383 -27.847 -4.200 1.00 41.06 215 GLN B N 1
ATOM 4614 C CA . GLN B 2 217 ? -73.892 -27.520 -5.536 1.00 45.65 215 GLN B CA 1
ATOM 4615 C C . GLN B 2 217 ? -74.038 -26.019 -5.767 1.00 47.49 215 GLN B C 1
ATOM 4616 O O . GLN B 2 217 ? -73.332 -25.430 -6.590 1.00 45.86 215 GLN B O 1
ATOM 4622 N N . GLU B 2 218 ? -74.952 -25.415 -5.013 1.00 43.50 216 GLU B N 1
ATOM 4623 C CA . GLU B 2 218 ? -75.350 -24.032 -5.201 1.00 40.95 216 GLU B CA 1
ATOM 4624 C C . GLU B 2 218 ? -75.500 -23.325 -3.874 1.00 41.11 216 GLU B C 1
ATOM 4625 O O . GLU B 2 218 ? -75.704 -23.967 -2.855 1.00 41.34 216 GLU B O 1
ATOM 4631 N N . THR B 2 219 ? -75.425 -21.998 -3.900 1.00 39.54 217 THR B N 1
ATOM 4632 C CA . THR B 2 219 ? -75.768 -21.169 -2.750 1.00 33.47 217 THR B CA 1
ATOM 4633 C C . THR B 2 219 ? -77.211 -20.715 -2.938 1.00 34.76 217 THR B C 1
ATOM 4634 O O . THR B 2 219 ? -77.588 -20.350 -4.051 1.00 40.29 217 THR B O 1
ATOM 4638 N N . VAL B 2 220 ? -78.028 -20.756 -1.886 1.00 30.56 218 VAL B N 1
ATOM 4639 C CA . VAL B 2 220 ? -79.398 -20.244 -1.978 1.00 34.45 218 VAL B CA 1
ATOM 4640 C C . VAL B 2 220 ? -79.406 -18.725 -1.993 1.00 32.41 218 VAL B C 1
ATOM 4641 O O . VAL B 2 220 ? -78.946 -18.096 -1.047 1.00 39.78 218 VAL B O 1
ATOM 4645 N N . LEU B 2 221 ? -79.934 -18.124 -3.050 1.00 34.63 219 LEU B N 1
ATOM 4646 C CA . LEU B 2 221 ? -79.892 -16.661 -3.179 1.00 34.34 219 LEU B CA 1
ATOM 4647 C C . LEU B 2 221 ? -81.249 -16.133 -3.646 1.00 34.24 219 LEU B C 1
ATOM 4648 O O . LEU B 2 221 ? -82.072 -16.899 -4.130 1.00 42.81 219 LEU B O 1
ATOM 4653 N N . PRO B 2 222 ? -81.507 -14.830 -3.499 1.00 36.72 220 PRO B N 1
ATOM 4654 C CA . PRO B 2 222 ? -82.862 -14.392 -3.871 1.00 38.75 220 PRO B CA 1
ATOM 4655 C C . PRO B 2 222 ? -83.056 -14.200 -5.385 1.00 39.78 220 PRO B C 1
ATOM 4656 O O . PRO B 2 222 ? -83.146 -13.056 -5.871 1.00 38.46 220 PRO B O 1
ATOM 4660 N N . PHE B 2 223 ? -83.138 -15.312 -6.114 1.00 33.82 221 PHE B N 1
ATOM 4661 C CA . PHE B 2 223 ? -83.247 -15.271 -7.574 1.00 41.32 221 PHE B CA 1
ATOM 4662 C C . PHE B 2 223 ? -84.552 -14.614 -8.035 1.00 39.70 221 PHE B C 1
ATOM 4663 O O . PHE B 2 223 ? -85.556 -14.674 -7.334 1.00 43.77 221 PHE B O 1
ATOM 4671 N N . ASP B 2 224 ? -84.530 -13.980 -9.202 1.00 36.58 222 ASP B N 1
ATOM 4672 C CA . ASP B 2 224 ? -85.753 -13.466 -9.813 1.00 37.48 222 ASP B CA 1
ATOM 4673 C C . ASP B 2 224 ? -86.210 -14.401 -10.940 1.00 39.58 222 ASP B C 1
ATOM 4674 O O . ASP B 2 224 ? -87.369 -14.364 -11.356 1.00 41.44 222 ASP B O 1
ATOM 4679 N N . ARG B 2 225 ? -85.290 -15.234 -11.422 1.00 36.45 223 ARG B N 1
ATOM 4680 C CA . ARG B 2 225 ? -85.564 -16.222 -12.467 1.00 38.98 223 ARG B CA 1
ATOM 4681 C C . ARG B 2 225 ? -84.764 -17.486 -12.233 1.00 42.80 223 ARG B C 1
ATOM 4682 O O . ARG B 2 225 ? -83.697 -17.450 -11.616 1.00 43.51 223 ARG B O 1
ATOM 4690 N N . ALA B 2 226 ? -85.254 -18.597 -12.766 1.00 36.63 224 ALA B N 1
ATOM 4691 C CA . ALA B 2 226 ? -84.546 -19.856 -12.627 1.00 41.37 224 ALA B CA 1
ATOM 4692 C C . ALA B 2 226 ? -83.252 -19.816 -13.442 1.00 46.54 224 ALA B C 1
ATOM 4693 O O . ALA B 2 226 ? -83.159 -19.087 -14.432 1.00 41.99 224 ALA B O 1
ATOM 4695 N N . ARG B 2 227 ? -82.261 -20.593 -13.007 1.00 46.32 225 ARG B N 1
ATOM 4696 C CA . ARG B 2 227 ? -80.998 -20.702 -13.712 1.00 43.85 225 ARG B CA 1
ATOM 4697 C C . ARG B 2 227 ? -81.228 -21.427 -15.026 1.00 44.40 225 ARG B C 1
ATOM 4698 O O . ARG B 2 227 ? -81.704 -22.555 -15.021 1.00 47.36 225 ARG B O 1
ATOM 4706 N N . PRO B 2 228 ? -80.928 -20.760 -16.156 1.00 48.72 226 PRO B N 1
ATOM 4707 C CA . PRO B 2 228 ? -81.005 -21.359 -17.489 1.00 47.49 226 PRO B CA 1
ATOM 4708 C C . PRO B 2 228 ? -79.907 -22.385 -17.703 1.00 54.01 226 PRO B C 1
ATOM 4709 O O . PRO B 2 228 ? -78.883 -22.313 -17.032 1.00 56.04 226 PRO B O 1
ATOM 4713 N N . ALA B 2 229 ? -80.111 -23.319 -18.625 1.00 54.74 227 ALA B N 1
ATOM 4714 C CA . ALA B 2 229 ? -79.084 -24.314 -18.930 1.00 58.83 227 ALA B CA 1
ATOM 4715 C C . ALA B 2 229 ? -77.811 -23.660 -19.464 1.00 55.84 227 ALA B C 1
ATOM 4716 O O . ALA B 2 229 ? -76.702 -24.001 -19.050 1.00 56.28 227 ALA B O 1
ATOM 4718 N N . ILE B 2 230 ? -77.983 -22.712 -20.380 1.00 55.76 228 ILE B N 1
ATOM 4719 C CA . ILE B 2 230 ? -76.854 -21.991 -20.962 1.00 54.63 228 ILE B CA 1
ATOM 4720 C C . ILE B 2 230 ? -76.834 -20.533 -20.543 1.00 50.03 228 ILE B C 1
ATOM 4721 O O . ILE B 2 230 ? -77.792 -19.802 -20.787 1.00 56.64 228 ILE B O 1
ATOM 4726 N N . PRO B 2 231 ? -75.729 -20.095 -19.929 1.00 50.47 229 PRO B N 1
ATOM 4727 C CA . PRO B 2 231 ? -75.667 -18.738 -19.384 1.00 44.21 229 PRO B CA 1
ATOM 4728 C C . PRO B 2 231 ? -75.476 -17.686 -20.466 1.00 42.81 229 PRO B C 1
ATOM 4729 O O . PRO B 2 231 ? -74.827 -17.947 -21.475 1.00 42.58 229 PRO B O 1
ATOM 4733 N N . SER B 2 232 ? -76.040 -16.506 -20.252 1.00 39.38 230 SER B N 1
ATOM 4734 C CA . SER B 2 232 ? -75.753 -15.375 -21.115 1.00 40.45 230 SER B CA 1
ATOM 4735 C C . SER B 2 232 ? -74.491 -14.667 -20.634 1.00 38.74 230 SER B C 1
ATOM 4736 O O . SER B 2 232 ? -73.810 -14.007 -21.407 1.00 37.90 230 SER B O 1
ATOM 4739 N N . ARG B 2 233 ? -74.191 -14.836 -19.348 1.00 36.08 231 ARG B N 1
ATOM 4740 C CA . ARG B 2 233 ? -73.116 -14.128 -18.651 1.00 37.79 231 ARG B CA 1
ATOM 4741 C C . ARG B 2 233 ? -73.257 -12.607 -18.683 1.00 38.82 231 ARG B C 1
ATOM 4742 O O . ARG B 2 233 ? -72.273 -11.899 -18.471 1.00 39.13 231 ARG B O 1
ATOM 4750 N N . ARG B 2 234 ? -74.462 -12.095 -18.925 1.00 38.28 232 ARG B N 1
ATOM 4751 C CA . ARG B 2 234 ? -74.668 -10.645 -18.863 1.00 38.59 232 ARG B CA 1
ATOM 4752 C C . ARG B 2 234 ? -74.626 -10.165 -17.417 1.00 35.72 232 ARG B C 1
ATOM 4753 O O . ARG B 2 234 ? -74.955 -10.901 -16.500 1.00 40.37 232 ARG B O 1
ATOM 4761 N N . ALA B 2 235 ? -74.237 -8.918 -17.214 1.00 41.05 233 ALA B N 1
ATOM 4762 C CA . ALA B 2 235 ? -73.998 -8.428 -15.867 1.00 43.03 233 ALA B CA 1
ATOM 4763 C C . ALA B 2 235 ? -74.486 -7.009 -15.679 1.00 36.56 233 ALA B C 1
ATOM 4764 O O . ALA B 2 235 ? -74.330 -6.174 -16.562 1.00 42.14 233 ALA B O 1
ATOM 4766 N N . GLY B 2 236 ? -75.069 -6.742 -14.518 1.00 34.40 234 GLY B N 1
ATOM 4767 C CA . GLY B 2 236 ? -75.414 -5.390 -14.128 1.00 34.31 234 GLY B CA 1
ATOM 4768 C C . GLY B 2 236 ? -74.587 -5.013 -12.919 1.00 36.80 234 GLY B C 1
ATOM 4769 O O . GLY B 2 236 ? -73.935 -5.871 -12.326 1.00 38.34 234 GLY B O 1
ATOM 4770 N N . THR B 2 237 ? -74.602 -3.741 -12.542 1.00 37.49 235 THR B N 1
ATOM 4771 C CA . THR B 2 237 ? -73.908 -3.323 -11.334 1.00 36.25 235 THR B CA 1
ATOM 4772 C C . THR B 2 237 ? -74.750 -2.378 -10.512 1.00 37.04 235 THR B C 1
ATOM 4773 O O . THR B 2 237 ? -75.692 -1.793 -11.018 1.00 42.81 235 THR B O 1
ATOM 4777 N N . VAL B 2 238 ? -74.413 -2.269 -9.228 1.00 37.39 236 VAL B N 1
ATOM 4778 C CA . VAL B 2 238 ? -74.988 -1.295 -8.315 1.00 35.48 236 VAL B CA 1
ATOM 4779 C C . VAL B 2 238 ? -73.857 -0.783 -7.426 1.00 39.03 236 VAL B C 1
ATOM 4780 O O . VAL B 2 238 ? -73.042 -1.567 -6.927 1.00 40.56 236 VAL B O 1
ATOM 4784 N N . ALA B 2 239 ? -73.787 0.533 -7.251 1.00 37.32 237 ALA B N 1
ATOM 4785 C CA . ALA B 2 239 ? -72.762 1.131 -6.413 1.00 36.71 237 ALA B CA 1
ATOM 4786 C C . ALA B 2 239 ? -73.080 0.883 -4.956 1.00 41.12 237 ALA B C 1
ATOM 4787 O O . ALA B 2 239 ? -74.170 0.433 -4.604 1.00 40.21 237 ALA B O 1
ATOM 4789 N N . LEU B 2 240 ? -72.127 1.220 -4.104 1.00 40.08 238 LEU B N 1
ATOM 4790 C CA . LEU B 2 240 ? -72.208 0.839 -2.718 1.00 39.81 238 LEU B CA 1
ATOM 4791 C C . LEU B 2 240 ? -71.180 1.652 -1.954 1.00 43.47 238 LEU B C 1
ATOM 4792 O O . LEU B 2 240 ? -70.027 1.736 -2.390 1.00 41.18 238 LEU B O 1
ATOM 4797 N N . ARG B 2 241 ? -71.584 2.250 -0.832 1.00 39.79 239 ARG B N 1
ATOM 4798 C CA . ARG B 2 241 ? -70.634 2.952 0.021 1.00 36.44 239 ARG B CA 1
ATOM 4799 C C . ARG B 2 241 ? -70.802 2.613 1.503 1.00 36.99 239 ARG B C 1
ATOM 4800 O O . ARG B 2 241 ? -71.917 2.488 1.981 1.00 39.72 239 ARG B O 1
ATOM 4808 N N . LEU B 2 242 ? -69.676 2.465 2.205 1.00 35.93 240 LEU B N 1
ATOM 4809 C CA . LEU B 2 242 ? -69.594 2.479 3.667 1.00 31.84 240 LEU B CA 1
ATOM 4810 C C . LEU B 2 242 ? -68.855 3.735 4.126 1.00 37.97 240 LEU B C 1
ATOM 4811 O O . LEU B 2 242 ? -67.723 3.972 3.695 1.00 41.60 240 LEU B O 1
ATOM 4816 N N . ASP B 2 243 ? -69.476 4.543 4.988 1.00 40.35 241 ASP B N 1
ATOM 4817 C CA . ASP B 2 243 ? -68.909 5.852 5.356 1.00 35.03 241 ASP B CA 1
ATOM 4818 C C . ASP B 2 243 ? -67.607 5.692 6.149 1.00 36.89 241 ASP B C 1
ATOM 4819 O O . ASP B 2 243 ? -67.304 4.600 6.621 1.00 40.09 241 ASP B O 1
ATOM 4824 N N . ALA B 2 244 ? -66.858 6.783 6.305 1.00 36.62 242 ALA B N 1
ATOM 4825 C CA . ALA B 2 244 ? -65.516 6.743 6.883 1.00 35.27 242 ALA B CA 1
ATOM 4826 C C . ALA B 2 244 ? -65.499 6.312 8.352 1.00 36.76 242 ALA B C 1
ATOM 4827 O O . ALA B 2 244 ? -64.675 5.489 8.761 1.00 34.56 242 ALA B O 1
ATOM 4829 N N . GLY B 2 245 ? -66.395 6.891 9.145 1.00 36.50 243 GLY B N 1
ATOM 4830 C CA . GLY B 2 245 ? -66.519 6.547 10.553 1.00 33.29 243 GLY B CA 1
ATOM 4831 C C . GLY B 2 245 ? -66.711 5.058 10.829 1.00 35.66 243 GLY B C 1
ATOM 4832 O O . GLY B 2 245 ? -65.907 4.456 11.544 1.00 35.21 243 GLY B O 1
ATOM 4833 N N . PRO B 2 246 ? -67.783 4.459 10.278 1.00 33.67 244 PRO B N 1
ATOM 4834 C CA . PRO B 2 246 ? -67.988 3.013 10.381 1.00 31.09 244 PRO B CA 1
ATOM 4835 C C . PRO B 2 246 ? -66.798 2.226 9.835 1.00 37.76 244 PRO B C 1
ATOM 4836 O O . PRO B 2 246 ? -66.385 1.234 10.443 1.00 38.77 244 PRO B O 1
ATOM 4840 N N . HIS B 2 247 ? -66.255 2.665 8.703 1.00 35.97 245 HIS B N 1
ATOM 4841 C CA . HIS B 2 247 ? -65.062 2.046 8.148 1.00 36.27 245 HIS B CA 1
ATOM 4842 C C . HIS B 2 247 ? -63.940 2.006 9.203 1.00 39.51 245 HIS B C 1
ATOM 4843 O O . HIS B 2 247 ? -63.274 0.986 9.371 1.00 38.78 245 HIS B O 1
ATOM 4850 N N . ALA B 2 248 ? -63.767 3.093 9.947 1.00 38.19 246 ALA B N 1
ATOM 4851 C CA . ALA B 2 248 ? -62.688 3.173 10.926 1.00 37.71 246 ALA B CA 1
ATOM 4852 C C . ALA B 2 248 ? -62.994 2.382 12.202 1.00 39.87 246 ALA B C 1
ATOM 4853 O O . ALA B 2 248 ? -62.094 1.780 12.796 1.00 43.97 246 ALA B O 1
ATOM 4855 N N . ARG B 2 249 ? -64.254 2.375 12.626 1.00 38.15 247 ARG B N 1
ATOM 4856 C CA . ARG B 2 249 ? -64.662 1.550 13.774 1.00 46.25 247 ARG B CA 1
ATOM 4857 C C . ARG B 2 249 ? -64.474 0.055 13.510 1.00 48.07 247 ARG B C 1
ATOM 4858 O O . ARG B 2 249 ? -64.098 -0.694 14.412 1.00 47.51 247 ARG B O 1
ATOM 4866 N N . LEU B 2 250 ? -64.764 -0.372 12.281 1.00 41.60 248 LEU B N 1
ATOM 4867 C CA . LEU B 2 250 ? -64.537 -1.750 11.867 1.00 42.62 248 LEU B CA 1
ATOM 4868 C C . LEU B 2 250 ? -63.069 -2.123 11.972 1.00 47.67 248 LEU B C 1
ATOM 4869 O O . LEU B 2 250 ? -62.728 -3.235 12.350 1.00 51.48 248 LEU B O 1
ATOM 4874 N N . ALA B 2 251 ? -62.203 -1.182 11.623 1.00 46.69 249 ALA B N 1
ATOM 4875 C CA . ALA B 2 251 ? -60.772 -1.406 11.689 1.00 47.83 249 ALA B CA 1
ATOM 4876 C C . ALA B 2 251 ? -60.292 -1.547 13.134 1.00 53.17 249 ALA B C 1
ATOM 4877 O O . ALA B 2 251 ? -59.295 -2.208 13.392 1.00 51.79 249 ALA B O 1
ATOM 4879 N N . GLU B 2 252 ? -60.992 -0.925 14.082 1.00 54.00 250 GLU B N 1
ATOM 4880 C CA . GLU B 2 252 ? -60.591 -1.030 15.487 1.00 55.10 250 GLU B CA 1
ATOM 4881 C C . GLU B 2 252 ? -60.676 -2.467 15.981 1.00 61.07 250 GLU B C 1
ATOM 4882 O O . GLU B 2 252 ? -59.817 -2.929 16.733 1.00 66.69 250 GLU B O 1
ATOM 4888 N N . ALA B 2 253 ? -61.716 -3.175 15.559 1.00 65.77 251 ALA B N 1
ATOM 4889 C CA . ALA B 2 253 ? -61.825 -4.593 15.878 1.00 67.69 251 ALA B CA 1
ATOM 4890 C C . ALA B 2 253 ? -60.929 -5.456 14.970 1.00 65.43 251 ALA B C 1
ATOM 4891 O O . ALA B 2 253 ? -60.887 -6.667 15.146 1.00 66.55 251 ALA B O 1
ATOM 4893 N N . VAL B 2 254 ? -60.219 -4.834 14.015 1.00 70.80 252 VAL B N 1
ATOM 4894 C CA . VAL B 2 254 ? -59.181 -5.521 13.210 1.00 71.84 252 VAL B CA 1
ATOM 4895 C C . VAL B 2 254 ? -58.026 -5.959 14.087 1.00 77.10 252 VAL B C 1
ATOM 4896 O O . VAL B 2 254 ? -57.563 -7.103 14.006 1.00 78.65 252 VAL B O 1
ATOM 4900 N N . GLU B 2 255 ? -57.548 -5.033 14.914 1.00 78.22 253 GLU B N 1
ATOM 4901 C CA . GLU B 2 255 ? -56.287 -5.245 15.599 1.00 83.99 253 GLU B CA 1
ATOM 4902 C C . GLU B 2 255 ? -56.520 -5.933 16.960 1.00 85.51 253 GLU B C 1
ATOM 4903 O O . GLU B 2 255 ? -55.620 -6.597 17.484 1.00 82.79 253 GLU B O 1
ATOM 4909 N N . SER B 2 256 ? -57.737 -5.826 17.496 1.00 80.53 254 SER B N 1
ATOM 4910 C CA . SER B 2 256 ? -58.204 -6.800 18.488 1.00 78.81 254 SER B CA 1
ATOM 4911 C C . SER B 2 256 ? -58.475 -8.100 17.719 1.00 80.95 254 SER B C 1
ATOM 4912 O O . SER B 2 256 ? -59.365 -8.139 16.864 1.00 80.06 254 SER B O 1
ATOM 4915 N N . ALA B 2 257 ? -57.708 -9.147 18.036 1.00 79.38 255 ALA B N 1
ATOM 4916 C CA . ALA B 2 257 ? -57.460 -10.297 17.141 1.00 78.81 255 ALA B CA 1
ATOM 4917 C C . ALA B 2 257 ? -56.654 -9.840 15.910 1.00 79.24 255 ALA B C 1
ATOM 4918 O O . ALA B 2 257 ? -56.224 -8.686 15.833 1.00 78.75 255 ALA B O 1
ATOM 4920 N N . GLY B 2 258 ? -56.430 -10.736 14.954 1.00 74.61 256 GLY B N 1
ATOM 4921 C CA . GLY B 2 258 ? -55.446 -10.456 13.923 1.00 70.69 256 GLY B CA 1
ATOM 4922 C C . GLY B 2 258 ? -55.994 -10.174 12.544 1.00 70.11 256 GLY B C 1
ATOM 4923 O O . GLY B 2 258 ? -55.231 -10.054 11.588 1.00 74.00 256 GLY B O 1
ATOM 4924 N N . ALA B 2 259 ? -57.310 -10.046 12.435 1.00 61.73 257 ALA B N 1
ATOM 4925 C CA . ALA B 2 259 ? -57.956 -10.073 11.128 1.00 59.70 257 ALA B CA 1
ATOM 4926 C C . ALA B 2 259 ? -57.940 -8.732 10.404 1.00 60.97 257 ALA B C 1
ATOM 4927 O O . ALA B 2 259 ? -58.353 -7.708 10.940 1.00 58.10 257 ALA B O 1
ATOM 4929 N N . ASP B 2 260 ? -57.486 -8.757 9.161 1.00 55.65 258 ASP B N 1
ATOM 4930 C CA . ASP B 2 260 ? -57.515 -7.570 8.322 1.00 49.94 258 ASP B CA 1
ATOM 4931 C C . ASP B 2 260 ? -58.913 -7.328 7.758 1.00 43.55 258 ASP B C 1
ATOM 4932 O O . ASP B 2 260 ? -59.808 -8.171 7.871 1.00 48.61 258 ASP B O 1
ATOM 4937 N N . MET B 2 261 ? -59.094 -6.167 7.145 1.00 43.39 259 MET B N 1
ATOM 4938 C CA . MET B 2 261 ? -60.390 -5.765 6.627 1.00 41.12 259 MET B CA 1
ATOM 4939 C C . MET B 2 261 ? -61.023 -6.759 5.629 1.00 40.36 259 MET B C 1
ATOM 4940 O O . MET B 2 261 ? -62.234 -6.971 5.683 1.00 38.90 259 MET B O 1
ATOM 4945 N N . PRO B 2 262 ? -60.227 -7.355 4.708 1.00 42.63 260 PRO B N 1
ATOM 4946 C CA . PRO B 2 262 ? -60.893 -8.296 3.785 1.00 38.03 260 PRO B CA 1
ATOM 4947 C C . PRO B 2 262 ? -61.614 -9.435 4.497 1.00 32.91 260 PRO B C 1
ATOM 4948 O O . PRO B 2 262 ? -62.671 -9.875 4.047 1.00 35.68 260 PRO B O 1
ATOM 4952 N N . GLN B 2 263 ? -61.072 -9.888 5.618 1.00 35.84 261 GLN B N 1
ATOM 4953 C CA . GLN B 2 263 ? -61.708 -10.983 6.349 1.00 36.52 261 GLN B CA 1
ATOM 4954 C C . GLN B 2 263 ? -62.921 -10.497 7.167 1.00 34.91 261 GLN B C 1
ATOM 4955 O O . GLN B 2 263 ? -63.895 -11.225 7.324 1.00 34.35 261 GLN B O 1
ATOM 4961 N N . LEU B 2 264 ? -62.863 -9.269 7.680 1.00 38.08 262 LEU B N 1
ATOM 4962 C CA . LEU B 2 264 ? -63.994 -8.689 8.399 1.00 35.04 262 LEU B CA 1
ATOM 4963 C C . LEU B 2 264 ? -65.220 -8.591 7.514 1.00 34.84 262 LEU B C 1
ATOM 4964 O O . LEU B 2 264 ? -66.328 -8.919 7.938 1.00 34.79 262 LEU B O 1
ATOM 4969 N N . VAL B 2 265 ? -65.014 -8.126 6.287 1.00 33.48 263 VAL B N 1
ATOM 4970 C CA . VAL B 2 265 ? -66.102 -7.967 5.324 1.00 33.68 263 VAL B CA 1
ATOM 4971 C C . VAL B 2 265 ? -66.592 -9.346 4.877 1.00 33.83 263 VAL B C 1
ATOM 4972 O O . VAL B 2 265 ? -67.785 -9.563 4.651 1.00 31.70 263 VAL B O 1
ATOM 4976 N N . GLN B 2 266 ? -65.670 -10.292 4.765 1.00 32.76 264 GLN B N 1
ATOM 4977 C CA . GLN B 2 266 ? -66.075 -11.646 4.422 1.00 33.99 264 GLN B CA 1
ATOM 4978 C C . GLN B 2 266 ? -66.980 -12.225 5.506 1.00 33.14 264 GLN B C 1
ATOM 4979 O O . GLN B 2 266 ? -67.966 -12.906 5.207 1.00 28.80 264 GLN B O 1
ATOM 4985 N N . ALA B 2 267 ? -66.654 -11.934 6.765 1.00 32.19 265 ALA B N 1
ATOM 4986 C CA . ALA B 2 267 ? -67.495 -12.370 7.880 1.00 29.46 265 ALA B CA 1
ATOM 4987 C C . ALA B 2 267 ? -68.892 -11.780 7.745 1.00 33.50 265 ALA B C 1
ATOM 4988 O O . ALA B 2 267 ? -69.891 -12.503 7.717 1.00 32.33 265 ALA B O 1
ATOM 4990 N N . ALA B 2 268 ? -68.943 -10.454 7.645 1.00 33.90 266 ALA B N 1
ATOM 4991 C CA . ALA B 2 268 ? -70.197 -9.725 7.567 1.00 32.87 266 ALA B CA 1
ATOM 4992 C C . ALA B 2 268 ? -71.099 -10.219 6.426 1.00 31.60 266 ALA B C 1
ATOM 4993 O O . ALA B 2 268 ? -72.295 -10.451 6.625 1.00 30.25 266 ALA B O 1
ATOM 4995 N N . LEU B 2 269 ? -70.519 -10.385 5.239 1.00 30.64 267 LEU B N 1
ATOM 4996 C CA . LEU B 2 269 ? -71.255 -10.903 4.084 1.00 30.87 267 LEU B CA 1
ATOM 4997 C C . LEU B 2 269 ? -71.807 -12.314 4.342 1.00 33.27 267 LEU B C 1
ATOM 4998 O O . LEU B 2 269 ? -72.939 -12.631 3.942 1.00 30.30 267 LEU B O 1
ATOM 5003 N N . ALA B 2 270 ? -71.012 -13.154 5.009 1.00 29.82 268 ALA B N 1
ATOM 5004 C CA . ALA B 2 270 ? -71.454 -14.506 5.326 1.00 31.33 268 ALA B CA 1
ATOM 5005 C C . ALA B 2 270 ? -72.658 -14.445 6.275 1.00 33.44 268 ALA B C 1
ATOM 5006 O O . ALA B 2 270 ? -73.604 -15.227 6.143 1.00 32.88 268 ALA B O 1
ATOM 5008 N N . MET B 2 271 ? -72.631 -13.516 7.229 1.00 30.79 269 MET B N 1
ATOM 5009 C CA . MET B 2 271 ? -73.764 -13.351 8.136 1.00 30.84 269 MET B CA 1
ATOM 5010 C C . MET B 2 271 ? -74.982 -12.871 7.361 1.00 33.21 269 MET B C 1
ATOM 5011 O O . MET B 2 271 ? -76.119 -13.253 7.664 1.00 34.45 269 MET B O 1
ATOM 5016 N N . LEU B 2 272 ? -74.744 -12.034 6.358 1.00 31.25 270 LEU B N 1
ATOM 5017 C CA . LEU B 2 272 ? -75.841 -11.503 5.568 1.00 29.56 270 LEU B CA 1
ATOM 5018 C C . LEU B 2 272 ? -76.500 -12.608 4.772 1.00 30.86 270 LEU B C 1
ATOM 5019 O O . LEU B 2 272 ? -77.724 -12.667 4.683 1.00 33.34 270 LEU B O 1
ATOM 5024 N N . LEU B 2 273 ? -75.694 -13.493 4.199 1.00 32.87 271 LEU B N 1
ATOM 5025 C CA . LEU B 2 273 ? -76.244 -14.556 3.359 1.00 31.74 271 LEU B CA 1
ATOM 5026 C C . LEU B 2 273 ? -77.025 -15.562 4.212 1.00 34.77 271 LEU B C 1
ATOM 5027 O O . LEU B 2 273 ? -78.071 -16.040 3.796 1.00 32.74 271 LEU B O 1
ATOM 5032 N N . THR B 2 274 ? -76.526 -15.875 5.406 1.00 32.70 272 THR B N 1
ATOM 5033 C CA . THR B 2 274 ? -77.272 -16.732 6.313 1.00 35.12 272 THR B CA 1
ATOM 5034 C C . THR B 2 274 ? -78.617 -16.078 6.618 1.00 33.42 272 THR B C 1
ATOM 5035 O O . THR B 2 274 ? -79.648 -16.725 6.595 1.00 36.10 272 THR B O 1
ATOM 5039 N N . ARG B 2 275 ? -78.587 -14.778 6.869 1.00 34.65 273 ARG B N 1
ATOM 5040 C CA . ARG B 2 275 ? -79.778 -13.986 7.132 1.00 33.18 273 ARG B CA 1
ATOM 5041 C C . ARG B 2 275 ? -80.701 -13.896 5.907 1.00 31.38 273 ARG B C 1
ATOM 5042 O O . ARG B 2 275 ? -81.898 -13.735 6.038 1.00 37.27 273 ARG B O 1
ATOM 5050 N N . TYR B 2 276 ? -80.132 -13.979 4.713 1.00 32.99 274 TYR B N 1
ATOM 5051 C CA . TYR B 2 276 ? -80.926 -13.996 3.488 1.00 32.23 274 TYR B CA 1
ATOM 5052 C C . TYR B 2 276 ? -81.594 -15.337 3.223 1.00 41.85 274 TYR B C 1
ATOM 5053 O O . TYR B 2 276 ? -82.487 -15.428 2.354 1.00 36.31 274 TYR B O 1
ATOM 5062 N N . GLY B 2 277 ? -81.138 -16.376 3.936 1.00 33.44 275 GLY B N 1
ATOM 5063 C CA . GLY B 2 277 ? -81.688 -17.708 3.793 1.00 32.76 275 GLY B CA 1
ATOM 5064 C C . GLY B 2 277 ? -80.782 -18.761 3.183 1.00 38.15 275 GLY B C 1
ATOM 5065 O O . GLY B 2 277 ? -81.267 -19.802 2.744 1.00 40.20 275 GLY B O 1
ATOM 5066 N N . ALA B 2 278 ? -79.476 -18.526 3.163 1.00 33.29 276 ALA B N 1
ATOM 5067 C CA . ALA B 2 278 ? -78.575 -19.458 2.500 1.00 33.16 276 ALA B CA 1
ATOM 5068 C C . ALA B 2 278 ? -78.103 -20.593 3.396 1.00 34.02 276 ALA B C 1
ATOM 5069 O O . ALA B 2 278 ? -77.362 -21.465 2.941 1.00 33.82 276 ALA B O 1
ATOM 5071 N N . GLY B 2 279 ? -78.503 -20.588 4.662 1.00 35.45 277 GLY B N 1
ATOM 5072 C CA . GLY B 2 279 ? -78.078 -21.640 5.578 1.00 34.22 277 GLY B CA 1
ATOM 5073 C C . GLY B 2 279 ? -76.809 -21.294 6.348 1.00 34.48 277 GLY B C 1
ATOM 5074 O O . GLY B 2 279 ? -76.296 -20.176 6.248 1.00 36.00 277 GLY B O 1
ATOM 5075 N N . THR B 2 280 ? -76.297 -22.243 7.123 1.00 30.97 278 THR B N 1
ATOM 5076 C CA . THR B 2 280 ? -75.142 -21.978 7.976 1.00 33.33 278 THR B CA 1
ATOM 5077 C C . THR B 2 280 ? -73.873 -22.634 7.458 1.00 34.42 278 THR B C 1
ATOM 5078 O O . THR B 2 280 ? -72.890 -22.728 8.186 1.00 36.72 278 THR B O 1
ATOM 5082 N N . ASP B 2 281 ? -73.901 -23.087 6.207 1.00 33.71 279 ASP B N 1
ATOM 5083 C CA . ASP B 2 281 ? -72.749 -23.723 5.574 1.00 34.61 279 ASP B CA 1
ATOM 5084 C C . ASP B 2 281 ? -72.496 -23.037 4.237 1.00 36.67 279 ASP B C 1
ATOM 5085 O O . ASP B 2 281 ? -73.201 -23.274 3.253 1.00 35.40 279 ASP B O 1
ATOM 5090 N N . LEU B 2 282 ? -71.493 -22.171 4.202 1.00 34.44 280 LEU B N 1
ATOM 5091 C CA . LEU B 2 282 ? -71.344 -21.263 3.072 1.00 33.48 280 LEU B CA 1
ATOM 5092 C C . LEU B 2 282 ? -69.938 -21.276 2.524 1.00 33.08 280 LEU B C 1
ATOM 5093 O O . LEU B 2 282 ? -68.975 -21.439 3.280 1.00 37.36 280 LEU B O 1
ATOM 5098 N N . VAL B 2 283 ? -69.819 -21.109 1.211 1.00 28.79 281 VAL B N 1
ATOM 5099 C CA . VAL B 2 283 ? -68.520 -20.902 0.602 1.00 32.07 281 VAL B CA 1
ATOM 5100 C C . VAL B 2 283 ? -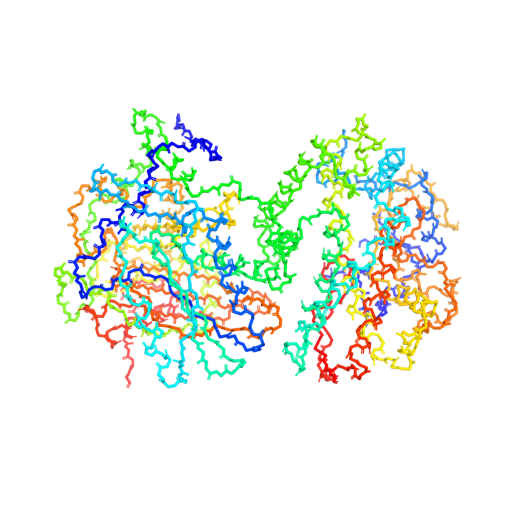68.507 -19.550 -0.100 1.00 28.65 281 VAL B C 1
ATOM 5101 O O . VAL B 2 283 ? -69.291 -19.296 -0.999 1.00 30.31 281 VAL B O 1
ATOM 5105 N N . ILE B 2 284 ? -67.628 -18.669 0.353 1.00 30.97 282 ILE B N 1
ATOM 5106 C CA . ILE B 2 284 ? -67.402 -17.399 -0.312 1.00 28.97 282 ILE B CA 1
ATOM 5107 C C . ILE B 2 284 ? -66.024 -17.393 -0.934 1.00 32.49 282 ILE B C 1
ATOM 5108 O O . ILE B 2 284 ? -65.024 -17.605 -0.244 1.00 33.11 282 ILE B O 1
ATOM 5113 N N . GLY B 2 285 ? -65.973 -17.156 -2.239 1.00 28.86 283 GLY B N 1
ATOM 5114 C CA . GLY B 2 285 ? -64.716 -17.189 -2.959 1.00 30.90 283 GLY B CA 1
ATOM 5115 C C . GLY B 2 285 ? -64.154 -15.804 -3.216 1.00 34.25 283 GLY B C 1
ATOM 5116 O O . GLY B 2 285 ? -64.862 -14.792 -3.142 1.00 34.92 283 GLY B O 1
ATOM 5117 N N . THR B 2 286 ? -62.864 -15.773 -3.515 1.00 32.81 284 THR B N 1
ATOM 5118 C CA . THR B 2 286 ? -62.163 -14.549 -3.843 1.00 34.69 284 THR B CA 1
ATOM 5119 C C . THR B 2 286 ? -61.083 -14.844 -4.883 1.00 36.09 284 THR B C 1
ATOM 5120 O O . THR B 2 286 ? -60.659 -15.990 -5.033 1.00 36.04 284 THR B O 1
ATOM 5124 N N . THR B 2 287 ? -60.654 -13.812 -5.607 1.00 36.14 285 THR B N 1
ATOM 5125 C CA . THR B 2 287 ? -59.600 -13.977 -6.589 1.00 34.68 285 THR B CA 1
ATOM 5126 C C . THR B 2 287 ? -58.316 -13.298 -6.110 1.00 36.54 285 THR B C 1
ATOM 5127 O O . THR B 2 287 ? -58.265 -12.088 -5.931 1.00 35.48 285 THR B O 1
ATOM 5131 N N . LEU B 2 288 ? -57.289 -14.109 -5.880 1.00 34.86 286 LEU B N 1
ATOM 5132 C CA . LEU B 2 288 ? -55.978 -13.620 -5.499 1.00 35.29 286 LEU B CA 1
ATOM 5133 C C . LEU B 2 288 ? -55.161 -13.281 -6.740 1.00 38.40 286 LEU B C 1
ATOM 5134 O O . LEU B 2 288 ? -55.288 -13.966 -7.760 1.00 38.44 286 LEU B O 1
ATOM 5139 N N . PRO B 2 289 ? -54.294 -12.251 -6.648 1.00 36.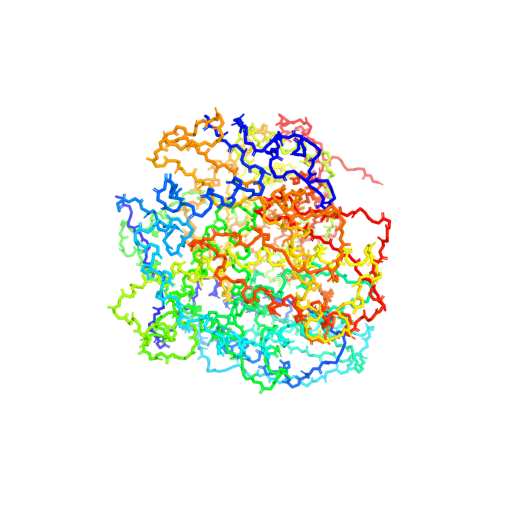26 287 PRO B N 1
ATOM 5140 C CA . PRO B 2 289 ? -53.348 -11.994 -7.737 1.00 35.60 287 PRO B CA 1
ATOM 5141 C C . PRO B 2 289 ? -52.236 -13.032 -7.694 1.00 37.78 287 PRO B C 1
ATOM 5142 O O . PRO B 2 289 ? -52.176 -13.795 -6.723 1.00 37.17 287 PRO B O 1
ATOM 5146 N N . ARG B 2 290 ? -51.378 -13.044 -8.713 1.00 34.00 288 ARG B N 1
ATOM 5147 C CA . ARG B 2 290 ? -50.186 -13.871 -8.722 1.00 33.82 288 ARG B CA 1
ATOM 5148 C C . ARG B 2 290 ? -49.408 -13.742 -7.410 1.00 34.84 288 ARG B C 1
ATOM 5149 O O . ARG B 2 290 ? -49.399 -12.692 -6.778 1.00 40.10 288 ARG B O 1
ATOM 5157 N N . ASP B 2 291 ? -48.774 -14.830 -7.004 1.00 35.81 289 ASP B N 1
ATOM 5158 C CA . ASP B 2 291 ? -47.905 -14.844 -5.842 1.00 39.10 289 ASP B CA 1
ATOM 5159 C C . ASP B 2 291 ? -46.755 -13.819 -5.976 1.00 39.40 289 ASP B C 1
ATOM 5160 O O . ASP B 2 291 ? -45.867 -13.964 -6.809 1.00 38.73 289 ASP B O 1
ATOM 5165 N N . GLU B 2 292 ? -46.785 -12.778 -5.151 1.00 46.29 290 GLU B N 1
ATOM 5166 C CA . GLU B 2 292 ? -45.843 -11.662 -5.279 1.00 42.19 290 GLU B CA 1
ATOM 5167 C C . GLU B 2 292 ? -44.402 -12.082 -4.966 1.00 47.88 290 GLU B C 1
ATOM 5168 O O . GLU B 2 292 ? -43.448 -11.416 -5.370 1.00 50.51 290 GLU B O 1
ATOM 5174 N N . ASP B 2 293 ? -44.254 -13.194 -4.251 1.00 48.85 291 ASP B N 1
ATOM 5175 C CA . ASP B 2 293 ? -42.941 -13.770 -3.976 1.00 49.40 291 ASP B CA 1
ATOM 5176 C C . ASP B 2 293 ? -42.259 -14.289 -5.244 1.00 48.66 291 ASP B C 1
ATOM 5177 O O . ASP B 2 293 ? -41.030 -14.287 -5.337 1.00 53.07 291 ASP B O 1
ATOM 5182 N N . LEU B 2 294 ? -43.054 -14.753 -6.207 1.00 45.97 292 LEU B N 1
ATOM 5183 C CA . LEU B 2 294 ? -42.516 -15.218 -7.482 1.00 42.39 292 LEU B CA 1
ATOM 5184 C C . LEU B 2 294 ? -42.110 -14.029 -8.341 1.00 42.53 292 LEU B C 1
ATOM 5185 O O . LEU B 2 294 ? -42.914 -13.518 -9.115 1.00 43.78 292 LEU B O 1
ATOM 5190 N N . ILE B 2 295 ? -40.862 -13.591 -8.194 1.00 44.02 293 ILE B N 1
ATOM 5191 C CA . ILE B 2 295 ? -40.419 -12.334 -8.801 1.00 45.39 293 ILE B CA 1
ATOM 5192 C C . ILE B 2 295 ? -40.420 -12.323 -10.339 1.00 43.50 293 ILE B C 1
ATOM 5193 O O . ILE B 2 295 ? -40.718 -11.289 -10.957 1.00 47.63 293 ILE B O 1
ATOM 5198 N N . ASP B 2 296 ? -40.135 -13.463 -10.959 1.00 41.20 294 ASP B N 1
ATOM 5199 C CA . ASP B 2 296 ? -40.123 -13.546 -12.411 1.00 38.03 294 ASP B CA 1
ATOM 5200 C C . ASP B 2 296 ? -41.491 -13.433 -13.071 1.00 37.88 294 ASP B C 1
ATOM 5201 O O . ASP B 2 296 ? -41.563 -13.231 -14.284 1.00 33.91 294 ASP B O 1
ATOM 5206 N N . LEU B 2 297 ? -42.567 -13.583 -12.301 1.00 36.33 295 LEU B N 1
ATOM 5207 C CA . LEU B 2 297 ? -43.912 -13.414 -12.853 1.00 34.20 295 LEU B CA 1
ATOM 5208 C C . LEU B 2 297 ? -44.397 -11.958 -12.887 1.00 39.52 295 LEU B C 1
ATOM 5209 O O . LEU B 2 297 ? -45.330 -11.640 -13.637 1.00 38.60 295 LEU B O 1
ATOM 5214 N N . GLU B 2 298 ? -43.794 -11.092 -12.066 1.00 34.52 296 GLU B N 1
ATOM 5215 C CA . GLU B 2 298 ? -44.247 -9.703 -11.959 1.00 37.15 296 GLU B CA 1
ATOM 5216 C C . GLU B 2 298 ? -44.358 -9.024 -13.322 1.00 36.36 296 GLU B C 1
ATOM 5217 O O . GLU B 2 298 ? -45.395 -8.443 -13.622 1.00 36.98 296 GLU B O 1
ATOM 5223 N N . PRO B 2 299 ? -43.304 -9.104 -14.160 1.00 36.38 297 PRO B N 1
ATOM 5224 C CA . PRO B 2 299 ? -43.397 -8.388 -15.437 1.00 29.93 297 PRO B CA 1
ATOM 5225 C C . PRO B 2 299 ? -44.156 -9.128 -16.570 1.00 33.48 297 PRO B C 1
ATOM 5226 O O . PRO B 2 299 ? -44.089 -8.704 -17.734 1.00 29.65 297 PRO B O 1
ATOM 5230 N N . MET B 2 300 ? -44.866 -10.206 -16.246 1.00 33.35 298 MET B N 1
ATOM 5231 C CA . MET B 2 300 ? -45.475 -11.052 -17.273 1.00 28.41 298 MET B CA 1
ATOM 5232 C C . MET B 2 300 ? -46.960 -10.813 -17.485 1.00 28.97 298 MET B C 1
ATOM 5233 O O . MET B 2 300 ? -47.668 -10.406 -16.566 1.00 31.19 298 MET B O 1
ATOM 5238 N N . ILE B 2 301 ? -47.419 -11.113 -18.698 1.00 27.59 299 ILE B N 1
ATOM 5239 C CA . ILE B 2 301 ? -48.839 -11.230 -19.018 1.00 26.19 299 ILE B CA 1
ATOM 5240 C C . ILE B 2 301 ? -49.243 -12.716 -18.964 1.00 28.55 299 ILE B C 1
ATOM 5241 O O . ILE B 2 301 ? -48.502 -13.585 -19.428 1.00 27.36 299 ILE B O 1
ATOM 5246 N N . GLY B 2 302 ? -50.406 -13.009 -18.389 1.00 27.38 300 GLY B N 1
ATOM 5247 C CA . GLY B 2 302 ? -50.872 -14.378 -18.274 1.00 29.39 300 GLY B CA 1
ATOM 5248 C C . GLY B 2 302 ? -52.082 -14.487 -17.370 1.00 30.97 300 GLY B C 1
ATOM 5249 O O . GLY B 2 302 ? -52.373 -13.582 -16.589 1.00 33.37 300 GLY B O 1
ATOM 5250 N N . PRO B 2 303 ? -52.823 -15.590 -17.487 1.00 32.04 301 PRO B N 1
ATOM 5251 C CA . PRO B 2 303 ? -53.953 -15.845 -16.587 1.00 29.52 301 PRO B CA 1
ATOM 5252 C C . PRO B 2 303 ? -53.469 -16.328 -15.219 1.00 36.30 301 PRO B C 1
ATOM 5253 O O . PRO B 2 303 ? -53.729 -17.476 -14.826 1.00 32.50 301 PRO B O 1
ATOM 5257 N N . PHE B 2 304 ? -52.772 -15.445 -14.506 1.00 34.20 302 PHE B N 1
ATOM 5258 C CA . PHE B 2 304 ? -52.154 -15.777 -13.232 1.00 32.89 302 PHE B CA 1
ATOM 5259 C C . PHE B 2 304 ? -53.075 -15.656 -12.026 1.00 34.85 302 PHE B C 1
ATOM 5260 O O . PHE B 2 304 ? -52.761 -16.192 -10.969 1.00 39.53 302 PHE B O 1
ATOM 5268 N N . ALA B 2 305 ? -54.176 -14.928 -12.142 1.00 30.15 303 ALA B N 1
ATOM 5269 C CA . ALA B 2 305 ? -54.973 -14.694 -10.947 1.00 39.02 303 ALA B CA 1
ATOM 5270 C C . ALA B 2 305 ? -55.687 -15.993 -10.578 1.00 32.98 303 ALA B C 1
ATOM 5271 O O . ALA B 2 305 ? -56.146 -16.716 -11.458 1.00 39.99 303 ALA B O 1
ATOM 5273 N N . ARG B 2 306 ? -55.762 -16.294 -9.285 1.00 32.46 304 ARG B N 1
ATOM 5274 C CA . ARG B 2 306 ? -56.205 -17.623 -8.820 1.00 34.10 304 ARG B CA 1
ATOM 5275 C C . ARG B 2 306 ? -57.394 -17.579 -7.879 1.00 33.34 304 ARG B C 1
ATOM 5276 O O . ARG B 2 306 ? -57.322 -16.951 -6.809 1.00 31.05 304 ARG B O 1
ATOM 5284 N N . PRO B 2 307 ? -58.494 -18.246 -8.269 1.00 33.05 305 PRO B N 1
ATOM 5285 C CA . PRO B 2 307 ? -59.669 -18.400 -7.403 1.00 30.17 305 PRO B CA 1
ATOM 5286 C C . PRO B 2 307 ? -59.289 -19.114 -6.116 1.00 29.23 305 PRO B C 1
ATOM 5287 O O . PRO B 2 307 ? -58.382 -19.942 -6.102 1.00 27.36 305 PRO B O 1
ATOM 5291 N N . PHE B 2 308 ? -59.983 -18.767 -5.044 1.00 32.75 306 PHE B N 1
ATOM 5292 C CA . PHE B 2 308 ? -59.630 -19.171 -3.695 1.00 31.55 306 PHE B CA 1
ATOM 5293 C C . PHE B 2 308 ? -60.922 -19.195 -2.859 1.00 35.71 306 PHE B C 1
ATOM 5294 O O . PHE B 2 308 ? -61.410 -18.146 -2.409 1.00 30.17 306 PHE B O 1
ATOM 5302 N N . PRO B 2 309 ? -61.501 -20.394 -2.688 1.00 32.53 307 PRO B N 1
ATOM 5303 C CA . PRO B 2 309 ? -62.769 -20.604 -1.986 1.00 30.20 307 PRO B CA 1
ATOM 5304 C C . PRO B 2 309 ? -62.554 -20.863 -0.513 1.00 27.91 307 PRO B C 1
ATOM 5305 O O . PRO B 2 309 ? -61.695 -21.663 -0.168 1.00 30.82 307 PRO B O 1
ATOM 5309 N N . VAL B 2 310 ? -63.314 -20.195 0.344 1.00 29.39 308 VAL B N 1
ATOM 5310 C CA . VAL B 2 310 ? -63.215 -20.438 1.774 1.00 30.70 308 VAL B CA 1
ATOM 5311 C C . VAL B 2 310 ? -64.581 -20.805 2.319 1.00 31.60 308 VAL B C 1
ATOM 5312 O O . VAL B 2 310 ? -65.573 -20.101 2.108 1.00 30.93 308 VAL B O 1
ATOM 5316 N N . ARG B 2 311 ? -64.630 -21.953 2.980 1.00 28.88 309 ARG B N 1
ATOM 5317 C CA . ARG B 2 311 ? -65.872 -22.459 3.512 1.00 30.13 309 ARG B CA 1
ATOM 5318 C C . ARG B 2 311 ? -66.028 -21.949 4.929 1.00 33.13 309 ARG B C 1
ATOM 5319 O O . ARG B 2 311 ? -65.084 -21.992 5.719 1.00 32.37 309 ARG B O 1
ATOM 5327 N N . THR B 2 312 ? -67.212 -21.452 5.258 1.00 31.44 310 THR B N 1
ATOM 5328 C CA . THR B 2 312 ? -67.411 -20.913 6.590 1.00 33.87 310 THR B CA 1
ATOM 5329 C C . THR B 2 312 ? -68.626 -21.563 7.216 1.00 32.69 310 THR B C 1
ATOM 5330 O O . THR B 2 312 ? -69.631 -21.763 6.551 1.00 34.02 310 THR B O 1
ATOM 5334 N N . ASP B 2 313 ? -68.507 -21.930 8.488 1.00 35.34 311 ASP B N 1
ATOM 5335 C CA . ASP B 2 313 ? -69.607 -22.536 9.224 1.00 34.44 311 ASP B CA 1
ATOM 5336 C C . ASP B 2 313 ? -70.246 -21.526 10.171 1.00 31.32 311 ASP B C 1
ATOM 5337 O O . ASP B 2 313 ? -69.596 -21.053 11.096 1.00 30.07 311 ASP B O 1
ATOM 5342 N N . LEU B 2 314 ? -71.527 -21.228 9.952 1.00 33.37 312 LEU B N 1
ATOM 5343 C CA . LEU B 2 314 ? -72.218 -20.182 10.714 1.00 35.65 312 LEU B CA 1
ATOM 5344 C C . LEU B 2 314 ? -73.286 -20.701 11.673 1.00 36.42 312 LEU B C 1
ATOM 5345 O O . LEU B 2 314 ? -74.202 -19.965 12.038 1.00 36.83 312 LEU B O 1
ATOM 5350 N N . SER B 2 315 ? -73.166 -21.952 12.096 1.00 33.28 313 SER B N 1
ATOM 5351 C CA . SER B 2 315 ? -74.134 -22.511 13.031 1.00 34.41 313 SER B CA 1
ATOM 5352 C C . SER B 2 315 ? -73.962 -21.935 14.436 1.00 32.93 313 SER B C 1
ATOM 5353 O O . SER B 2 315 ? -72.907 -21.390 14.762 1.00 34.32 313 SER B O 1
ATOM 5356 N N . ALA B 2 316 ? -75.031 -22.047 15.232 1.00 38.03 314 ALA B N 1
ATOM 5357 C CA . ALA B 2 316 ? -75.117 -21.634 16.645 1.00 32.89 314 ALA B CA 1
ATOM 5358 C C . ALA B 2 316 ? -75.178 -20.121 16.864 1.00 35.57 314 ALA B C 1
ATOM 5359 O O . ALA B 2 316 ? -74.650 -19.625 17.851 1.00 36.95 314 ALA B O 1
ATOM 5361 N N . ASP B 2 317 ? -75.852 -19.414 15.959 1.00 36.61 315 ASP B N 1
ATOM 5362 C CA . ASP B 2 317 ? -76.055 -17.968 16.046 1.00 39.31 315 ASP B CA 1
ATOM 5363 C C . ASP B 2 317 ? -74.831 -17.192 16.553 1.00 37.21 315 ASP B C 1
ATOM 5364 O O . ASP B 2 317 ? -74.892 -16.528 17.591 1.00 38.04 315 ASP B O 1
ATOM 5369 N N . PRO B 2 318 ? -73.720 -17.270 15.813 1.00 35.34 316 PRO B N 1
ATOM 5370 C CA . PRO B 2 318 ? -72.448 -16.659 16.218 1.00 34.96 316 PRO B CA 1
ATOM 5371 C C . PRO B 2 318 ? -72.473 -15.123 16.274 1.00 33.78 316 PRO B C 1
ATOM 5372 O O . PRO B 2 318 ? -73.122 -14.465 15.457 1.00 30.59 316 PRO B O 1
ATOM 5376 N N . THR B 2 319 ? -71.767 -14.559 17.244 1.00 34.12 317 THR B N 1
ATOM 5377 C CA . THR B 2 319 ? -71.444 -13.138 17.198 1.00 36.41 317 THR B CA 1
ATOM 5378 C C . THR B 2 319 ? -70.605 -12.861 15.955 1.00 40.37 317 THR B C 1
ATOM 5379 O O . THR B 2 319 ? -69.949 -13.775 15.419 1.00 38.10 317 THR B O 1
ATOM 5383 N N . PHE B 2 320 ? -70.623 -11.610 15.503 1.00 37.69 318 PHE B N 1
ATOM 5384 C CA . PHE B 2 320 ? -69.765 -11.179 14.404 1.00 33.74 318 PHE B CA 1
ATOM 5385 C C . PHE B 2 320 ? -68.328 -11.585 14.658 1.00 34.92 318 PHE B C 1
ATOM 5386 O O . PHE B 2 320 ? -67.662 -12.141 13.780 1.00 37.43 318 PHE B O 1
ATOM 5394 N N . LEU B 2 321 ? -67.860 -11.311 15.870 1.00 34.95 319 LEU B N 1
ATOM 5395 C CA . LEU B 2 321 ? -66.485 -11.615 16.248 1.00 34.90 319 LEU B CA 1
ATOM 5396 C C . LEU B 2 321 ? -66.209 -13.115 16.180 1.00 35.78 319 LEU B C 1
ATOM 5397 O O . LEU B 2 321 ? -65.116 -13.530 15.782 1.00 35.34 319 LEU B O 1
ATOM 5402 N N . GLU B 2 322 ? -67.189 -13.927 16.566 1.00 33.37 320 GLU B N 1
ATOM 5403 C CA . GLU B 2 322 ? -67.045 -15.371 16.414 1.00 36.74 320 GLU B CA 1
ATOM 5404 C C . GLU B 2 322 ? -66.926 -15.768 14.937 1.00 34.31 320 GLU B C 1
ATOM 5405 O O . GLU B 2 322 ? -66.154 -16.683 14.595 1.00 35.28 320 GLU B O 1
ATOM 5411 N N . VAL B 2 323 ? -67.655 -15.073 14.061 1.00 31.93 321 VAL B N 1
ATOM 5412 C CA . VAL B 2 323 ? -67.595 -15.383 12.636 1.00 32.12 321 VAL B CA 1
ATOM 5413 C C . VAL B 2 323 ? -66.226 -15.017 12.054 1.00 34.55 321 VAL B C 1
ATOM 5414 O O . VAL B 2 323 ? -65.648 -15.783 11.274 1.00 31.93 321 VAL B O 1
ATOM 5418 N N . VAL B 2 324 ? -65.707 -13.865 12.475 1.00 33.62 322 VAL B N 1
ATOM 5419 C CA . VAL B 2 324 ? -64.383 -13.400 12.081 1.00 32.34 322 VAL B CA 1
ATOM 5420 C C . VAL B 2 324 ? -63.316 -14.428 12.404 1.00 33.47 322 VAL B C 1
ATOM 5421 O O . VAL B 2 324 ? -62.504 -14.787 11.553 1.00 35.25 322 VAL B O 1
ATOM 5425 N N . ALA B 2 325 ? -63.332 -14.910 13.636 1.00 31.70 323 ALA B N 1
ATOM 5426 C CA . ALA B 2 325 ? -62.351 -15.882 14.082 1.00 32.20 323 ALA B CA 1
ATOM 5427 C C . ALA B 2 325 ? -62.452 -17.200 13.294 1.00 32.98 323 ALA B C 1
ATOM 5428 O O . ALA B 2 325 ? -61.421 -17.817 12.992 1.00 36.13 323 ALA B O 1
ATOM 5430 N N . ARG B 2 326 ? -63.672 -17.625 12.944 1.00 30.81 324 ARG B N 1
ATOM 5431 C CA . ARG B 2 326 ? -63.839 -18.821 12.095 1.00 33.06 324 ARG B CA 1
ATOM 5432 C C . ARG B 2 326 ? -63.315 -18.595 10.673 1.00 34.77 324 ARG B C 1
ATOM 5433 O O . ARG B 2 326 ? -62.695 -19.485 10.081 1.00 33.85 324 ARG B O 1
ATOM 5441 N N . VAL B 2 327 ? -63.589 -17.409 10.128 1.00 32.27 325 VAL B N 1
ATOM 5442 C CA . VAL B 2 327 ? -63.095 -17.027 8.810 1.00 34.43 325 VAL B CA 1
ATOM 5443 C C . VAL B 2 327 ? -61.575 -17.015 8.825 1.00 36.01 325 VAL B C 1
ATOM 5444 O O . VAL B 2 327 ? -60.924 -17.611 7.969 1.00 33.79 325 VAL B O 1
ATOM 5448 N N . GLN B 2 328 ? -61.023 -16.351 9.832 1.00 35.77 326 GLN B N 1
ATOM 5449 C CA . GLN B 2 328 ? -59.596 -16.129 9.918 1.00 36.88 326 GLN B CA 1
ATOM 5450 C C . GLN B 2 328 ? -58.868 -17.448 10.102 1.00 40.75 326 GLN B C 1
ATOM 5451 O O . GLN B 2 328 ? -57.807 -17.669 9.520 1.00 41.96 326 GLN B O 1
ATOM 5457 N N . GLU B 2 329 ? -59.444 -18.338 10.896 1.00 37.13 327 GLU B N 1
ATOM 5458 C CA . GLU B 2 329 ? -58.847 -19.648 11.057 1.00 39.25 327 GLU B CA 1
ATOM 5459 C C . GLU B 2 329 ? -58.866 -20.426 9.737 1.00 38.67 327 GLU B C 1
ATOM 5460 O O . GLU B 2 329 ? -57.843 -20.968 9.324 1.00 38.97 327 GLU B O 1
ATOM 5466 N N . ALA B 2 330 ? -60.024 -20.459 9.078 1.00 33.92 328 ALA B N 1
ATOM 5467 C CA . ALA B 2 330 ? -60.173 -21.132 7.790 1.00 31.04 328 ALA B CA 1
ATOM 5468 C C . ALA B 2 330 ? -59.232 -20.579 6.717 1.00 35.67 328 ALA B C 1
ATOM 5469 O O . ALA B 2 330 ? -58.627 -21.343 5.970 1.00 36.00 328 ALA B O 1
ATOM 5471 N N . VAL B 2 331 ? -59.110 -19.255 6.634 1.00 34.77 329 VAL B N 1
ATOM 5472 C CA . VAL B 2 331 ? -58.283 -18.643 5.604 1.00 31.99 329 VAL B CA 1
ATOM 5473 C C . VAL B 2 331 ? -56.811 -18.970 5.825 1.00 39.32 329 VAL B C 1
ATOM 5474 O O . VAL B 2 331 ? -56.123 -19.407 4.901 1.00 38.89 329 VAL B O 1
ATOM 5478 N N . ARG B 2 332 ? -56.345 -18.758 7.055 1.00 40.01 330 ARG B N 1
ATOM 5479 C CA . ARG B 2 332 ? -54.977 -19.069 7.474 1.00 38.43 330 ARG B CA 1
ATOM 5480 C C . ARG B 2 332 ? -54.557 -20.514 7.122 1.00 43.60 330 ARG B C 1
ATOM 5481 O O . ARG B 2 332 ? -53.448 -20.743 6.643 1.00 44.61 330 ARG B O 1
ATOM 5489 N N . GLU B 2 333 ? -55.455 -21.477 7.310 1.00 42.16 331 GLU B N 1
ATOM 5490 C CA . GLU B 2 333 ? -55.179 -22.860 6.928 1.00 43.35 331 GLU B CA 1
ATOM 5491 C C . GLU B 2 333 ? -55.210 -23.072 5.398 1.00 42.81 331 GLU B C 1
ATOM 5492 O O . GLU B 2 333 ? -54.308 -23.697 4.829 1.00 41.73 331 GLU B O 1
ATOM 5498 N N . ALA B 2 334 ? -56.241 -22.558 4.732 1.00 37.68 332 ALA B N 1
ATOM 5499 C CA . ALA B 2 334 ? -56.378 -22.755 3.286 1.00 36.45 332 ALA B CA 1
ATOM 5500 C C . ALA B 2 334 ? -55.260 -22.060 2.514 1.00 38.16 332 ALA B C 1
ATOM 5501 O O . ALA B 2 334 ? -54.780 -22.590 1.519 1.00 36.26 332 ALA B O 1
ATOM 5503 N N . ARG B 2 335 ? -54.862 -20.879 2.997 1.00 42.23 333 ARG B N 1
ATOM 5504 C CA . ARG B 2 335 ? -53.757 -20.059 2.466 1.00 41.14 333 ARG B CA 1
ATOM 5505 C C . ARG B 2 335 ? -52.513 -20.855 2.095 1.00 40.76 333 ARG B C 1
ATOM 5506 O O . ARG B 2 335 ? -51.765 -20.483 1.205 1.00 38.62 333 ARG B O 1
ATOM 5514 N N . GLN B 2 336 ? -52.292 -21.954 2.798 1.00 39.94 334 GLN B N 1
ATOM 5515 C CA . GLN B 2 336 ? -51.070 -22.712 2.643 1.00 40.36 334 GLN B CA 1
ATOM 5516 C C . GLN B 2 336 ? -51.154 -23.783 1.564 1.00 44.33 334 GLN B C 1
ATOM 5517 O O . GLN B 2 336 ? -50.157 -24.431 1.255 1.00 45.44 334 GLN B O 1
ATOM 5523 N N . HIS B 2 337 ? -52.335 -23.963 0.981 1.00 40.29 335 HIS B N 1
ATOM 5524 C CA . HIS B 2 337 ? -52.542 -25.026 0.013 1.00 35.87 335 HIS B CA 1
ATOM 5525 C C . HIS B 2 337 ? -53.004 -24.488 -1.335 1.00 38.48 335 HIS B C 1
ATOM 5526 O O . HIS B 2 337 ? -53.980 -24.992 -1.902 1.00 35.95 335 HIS B O 1
ATOM 5533 N N . LEU B 2 338 ? -52.294 -23.478 -1.849 1.00 37.98 336 LEU B N 1
ATOM 5534 C CA . LEU B 2 338 ? -52.723 -22.769 -3.060 1.00 37.58 336 LEU B CA 1
ATOM 5535 C C . LEU B 2 338 ? -52.025 -23.205 -4.346 1.00 39.91 336 LEU B C 1
ATOM 5536 O O . LEU B 2 338 ? -52.310 -22.666 -5.409 1.00 45.63 336 LEU B O 1
ATOM 5541 N N . ASP B 2 339 ? -51.121 -24.175 -4.257 1.00 42.43 337 ASP B N 1
ATOM 5542 C CA . ASP B 2 339 ? -50.444 -24.703 -5.443 1.00 39.10 337 ASP B CA 1
ATOM 5543 C C . ASP B 2 339 ? -51.394 -25.522 -6.331 1.00 37.93 337 ASP B C 1
ATOM 5544 O O . ASP B 2 339 ? -51.233 -25.544 -7.550 1.00 40.31 337 ASP B O 1
ATOM 5549 N N . VAL B 2 340 ? -52.383 -26.188 -5.737 1.00 34.41 338 VAL B N 1
ATOM 5550 C CA . VAL B 2 340 ? -53.441 -26.775 -6.548 1.00 36.82 338 VAL B CA 1
ATOM 5551 C C . VAL B 2 340 ? -54.208 -25.671 -7.227 1.00 38.35 338 VAL B C 1
ATOM 5552 O O . VAL B 2 340 ? -54.690 -24.753 -6.557 1.00 41.12 338 VAL B O 1
ATOM 5556 N N . PRO B 2 341 ? -54.340 -25.753 -8.553 1.00 38.38 339 PRO B N 1
ATOM 5557 C CA . PRO B 2 341 ? -55.226 -24.785 -9.198 1.00 36.98 339 PRO B CA 1
ATOM 5558 C C . PRO B 2 341 ? -56.648 -25.025 -8.737 1.00 35.41 339 PRO B C 1
ATOM 5559 O O . PRO B 2 341 ? -57.062 -26.176 -8.566 1.00 33.77 339 PRO B O 1
ATOM 5563 N N . PHE B 2 342 ? -57.375 -23.939 -8.516 1.00 34.36 340 PHE B N 1
ATOM 5564 C CA . PHE B 2 342 ? -58.792 -24.022 -8.212 1.00 33.42 340 PHE B CA 1
ATOM 5565 C C . PHE B 2 342 ? -59.576 -24.880 -9.211 1.00 34.29 340 PHE B C 1
ATOM 5566 O O . PHE B 2 342 ? -60.504 -25.589 -8.833 1.00 33.86 340 PHE B O 1
ATOM 5574 N N . GLU B 2 343 ? -59.202 -24.792 -10.484 1.00 34.99 341 GLU B N 1
ATOM 5575 C CA . GLU B 2 343 ? -59.964 -25.392 -11.575 1.00 36.93 341 GLU B CA 1
ATOM 5576 C C . GLU B 2 343 ? -59.856 -26.919 -11.554 1.00 42.29 341 GLU B C 1
ATOM 5577 O O . GLU B 2 343 ? -60.588 -27.630 -12.243 1.00 42.10 341 GLU B O 1
ATOM 5583 N N . LYS B 2 344 ? -58.937 -27.406 -10.736 1.00 39.48 342 LYS B N 1
ATOM 5584 C CA . LYS B 2 344 ? -58.677 -28.823 -10.600 1.00 42.23 342 LYS B CA 1
ATOM 5585 C C . LYS B 2 344 ? -59.595 -29.416 -9.532 1.00 42.25 342 LYS B C 1
ATOM 5586 O O . LYS B 2 344 ? -59.817 -30.630 -9.473 1.00 41.21 342 LYS B O 1
ATOM 5592 N N . ILE B 2 345 ? -60.133 -28.532 -8.695 1.00 39.04 343 ILE B N 1
ATOM 5593 C CA . ILE B 2 345 ? -60.908 -28.928 -7.528 1.00 35.29 343 ILE B CA 1
ATOM 5594 C C . ILE B 2 345 ? -62.287 -29.533 -7.834 1.00 39.50 343 ILE B C 1
ATOM 5595 O O . ILE B 2 345 ? -62.688 -30.464 -7.142 1.00 41.26 343 ILE B O 1
ATOM 5600 N N . PRO B 2 346 ? -63.016 -29.026 -8.857 1.00 41.67 344 PRO B N 1
ATOM 5601 C CA . PRO B 2 346 ? -64.255 -29.752 -9.205 1.00 44.16 344 PRO B CA 1
ATOM 5602 C C . PRO B 2 346 ? -64.070 -31.265 -9.426 1.00 39.87 344 PRO B C 1
ATOM 5603 O O . PRO B 2 346 ? -64.862 -32.014 -8.876 1.00 40.44 344 PRO B O 1
ATOM 5607 N N . GLU B 2 347 ? -63.056 -31.687 -10.181 1.00 41.52 345 GLU B N 1
ATOM 5608 C CA . GLU B 2 347 ? -62.665 -33.105 -10.278 1.00 45.02 345 GLU B CA 1
ATOM 5609 C C . GLU B 2 347 ? -62.466 -33.794 -8.941 1.00 44.52 345 GLU B C 1
ATOM 5610 O O . GLU B 2 347 ? -63.061 -34.830 -8.681 1.00 47.47 345 GLU B O 1
ATOM 5616 N N . LEU B 2 348 ? -61.581 -33.231 -8.121 1.00 41.95 346 LEU B N 1
ATOM 5617 C CA . LEU B 2 348 ? -61.242 -33.798 -6.818 1.00 42.87 346 LEU B CA 1
ATOM 5618 C C . LEU B 2 348 ? -62.466 -34.039 -5.959 1.00 42.95 346 LEU B C 1
ATOM 5619 O O . LEU B 2 348 ? -62.459 -34.895 -5.084 1.00 46.83 346 LEU B O 1
ATOM 5624 N N . LEU B 2 349 ? -63.509 -33.256 -6.192 1.00 41.36 347 LEU B N 1
ATOM 5625 C CA . LEU B 2 349 ? -64.715 -33.365 -5.398 1.00 43.12 347 LEU B CA 1
ATOM 5626 C C . LEU B 2 349 ? -65.760 -34.219 -6.093 1.00 45.28 347 LEU B C 1
ATOM 5627 O O . LEU B 2 349 ? -66.886 -34.322 -5.607 1.00 43.56 347 LEU B O 1
ATOM 5632 N N . ALA B 2 350 ? -65.373 -34.820 -7.221 1.00 45.52 348 ALA B N 1
ATOM 5633 C CA . ALA B 2 350 ? -66.279 -35.591 -8.088 1.00 52.03 348 ALA B CA 1
ATOM 5634 C C . ALA B 2 350 ? -67.577 -34.837 -8.302 1.00 52.76 348 ALA B C 1
ATOM 5635 O O . ALA B 2 350 ? -68.658 -35.404 -8.203 1.00 62.15 348 ALA B O 1
ATOM 5637 N N . LEU B 2 351 ? -67.453 -33.547 -8.578 1.00 49.56 349 LEU B N 1
ATOM 5638 C CA . LEU B 2 351 ? -68.604 -32.684 -8.758 1.00 56.73 349 LEU B CA 1
ATOM 5639 C C . LEU B 2 351 ? -69.106 -32.760 -10.202 1.00 60.37 349 LEU B C 1
ATOM 5640 O O . LEU B 2 351 ? -68.331 -32.579 -11.145 1.00 61.42 349 LEU B O 1
ATOM 5645 N N . PRO B 2 352 ? -70.401 -33.055 -10.385 1.00 61.04 350 PRO B N 1
ATOM 5646 C CA . PRO B 2 352 ? -70.953 -32.990 -11.740 1.00 62.05 350 PRO B CA 1
ATOM 5647 C C . PRO B 2 352 ? -70.875 -31.565 -12.291 1.00 69.00 350 PRO B C 1
ATOM 5648 O O . PRO B 2 352 ? -71.440 -30.624 -11.708 1.00 66.50 350 PRO B O 1
ATOM 5652 N N . GLY B 2 353 ? -70.155 -31.409 -13.398 1.00 69.65 351 GLY B N 1
ATOM 5653 C CA . GLY B 2 353 ? -70.011 -30.112 -14.038 1.00 71.06 351 GLY B CA 1
ATOM 5654 C C . GLY B 2 353 ? -71.321 -29.550 -14.569 1.00 70.70 351 GLY B C 1
ATOM 5655 O O . GLY B 2 353 ? -72.293 -30.275 -14.794 1.00 74.39 351 GLY B O 1
ATOM 5656 N N . SER B 2 354 ? -71.349 -28.241 -14.760 1.00 64.81 352 SER B N 1
ATOM 5657 C CA . SER B 2 354 ? -72.530 -27.560 -15.269 1.00 61.31 352 SER B CA 1
ATOM 5658 C C . SER B 2 354 ? -72.087 -26.297 -15.991 1.00 62.81 352 SER B C 1
ATOM 5659 O O . SER B 2 354 ? -71.101 -25.674 -15.609 1.00 61.41 352 SER B O 1
ATOM 5662 N N . LEU B 2 355 ? -72.777 -25.940 -17.064 1.00 63.25 353 LEU B N 1
ATOM 5663 C CA . LEU B 2 355 ? -72.439 -24.714 -17.770 1.00 58.65 353 LEU B CA 1
ATOM 5664 C C . LEU B 2 355 ? -73.097 -23.555 -17.067 1.00 55.15 353 LEU B C 1
ATOM 5665 O O . LEU B 2 355 ? -72.616 -22.432 -17.114 1.00 55.55 353 LEU B O 1
ATOM 5670 N N . SER B 2 356 ? -74.217 -23.849 -16.418 1.00 58.91 354 SER B N 1
ATOM 5671 C CA . SER B 2 356 ? -75.122 -22.818 -15.929 1.00 56.07 354 SER B CA 1
ATOM 5672 C C . SER B 2 356 ? -74.626 -22.147 -14.656 1.00 47.37 354 SER B C 1
ATOM 5673 O O . SER B 2 356 ? -75.227 -21.194 -14.176 1.00 48.14 354 SER B O 1
ATOM 5676 N N . ARG B 2 357 ? -73.525 -22.643 -14.116 1.00 43.23 355 ARG B N 1
ATOM 5677 C CA . ARG B 2 357 ? -73.162 -22.323 -12.749 1.00 42.20 355 ARG B CA 1
ATOM 5678 C C . ARG B 2 357 ? -71.657 -22.350 -12.543 1.00 42.79 355 ARG B C 1
ATOM 5679 O O . ARG B 2 357 ? -70.959 -23.186 -13.122 1.00 41.69 355 ARG B O 1
ATOM 5687 N N . HIS B 2 358 ? -71.155 -21.423 -11.732 1.00 38.55 356 HIS B N 1
ATOM 5688 C CA . HIS B 2 358 ? -69.774 -21.497 -11.270 1.00 37.60 356 HIS B CA 1
ATOM 5689 C C . HIS B 2 358 ? -69.666 -22.549 -10.158 1.00 38.03 356 HIS B C 1
ATOM 5690 O O . HIS B 2 358 ? -70.431 -22.516 -9.194 1.00 36.22 356 HIS B O 1
ATOM 5697 N N . PRO B 2 359 ? -68.716 -23.490 -10.293 1.00 38.45 357 PRO B N 1
ATOM 5698 C CA . PRO B 2 359 ? -68.517 -24.580 -9.329 1.00 40.19 357 PRO B CA 1
ATOM 5699 C C . PRO B 2 359 ? -67.962 -24.104 -7.973 1.00 40.96 357 PRO B C 1
ATOM 5700 O O . PRO B 2 359 ? -67.309 -23.054 -7.927 1.00 38.50 357 PRO B O 1
ATOM 5704 N N . VAL B 2 360 ? -68.222 -24.871 -6.907 1.00 37.42 358 VAL B N 1
ATOM 5705 C CA . VAL B 2 360 ? -67.750 -24.585 -5.546 1.00 33.38 358 VAL B CA 1
ATOM 5706 C C . VAL B 2 360 ? -68.339 -23.310 -4.935 1.00 35.01 358 VAL B C 1
ATOM 5707 O O . VAL B 2 360 ? -68.883 -23.361 -3.838 1.00 35.56 358 VAL B O 1
ATOM 5711 N N . TYR B 2 361 ? -68.210 -22.164 -5.606 1.00 34.82 359 TYR B N 1
ATOM 5712 C CA . TYR B 2 361 ? -68.850 -20.953 -5.093 1.00 34.49 359 TYR B 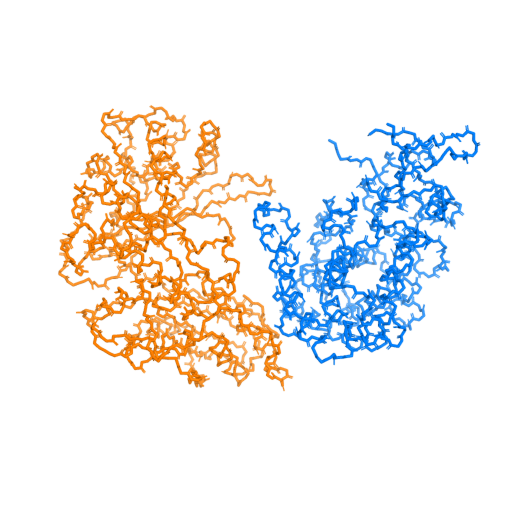CA 1
ATOM 5713 C C . TYR B 2 361 ? -69.484 -20.100 -6.177 1.00 33.02 359 TYR B C 1
ATOM 5714 O O . TYR B 2 361 ? -69.048 -20.096 -7.324 1.00 33.64 359 TYR B O 1
ATOM 5723 N N . GLN B 2 362 ? -70.526 -19.374 -5.784 1.00 33.13 360 GLN B N 1
ATOM 5724 C CA . GLN B 2 362 ? -71.309 -18.563 -6.696 1.00 31.72 360 GLN B CA 1
ATOM 5725 C C . GLN B 2 362 ? -71.319 -17.096 -6.234 1.00 35.12 360 GLN B C 1
ATOM 5726 O O . GLN B 2 362 ? -71.814 -16.203 -6.943 1.00 32.62 360 GLN B O 1
ATOM 5732 N N . VAL B 2 363 ? -70.773 -16.859 -5.040 1.00 31.43 361 VAL B N 1
ATOM 5733 C CA . VAL B 2 363 ? -70.630 -15.515 -4.493 1.00 30.30 361 VAL B CA 1
ATOM 5734 C C . VAL B 2 363 ? -69.157 -15.175 -4.304 1.00 33.86 361 VAL B C 1
ATOM 5735 O O . VAL B 2 363 ? -68.429 -15.921 -3.643 1.00 34.24 361 VAL B O 1
ATOM 5739 N N . GLY B 2 364 ? -68.717 -14.056 -4.884 1.00 29.94 362 GLY B N 1
ATOM 5740 C CA . GLY B 2 364 ? -67.328 -13.650 -4.786 1.00 25.92 362 GLY B CA 1
ATOM 5741 C C . GLY B 2 364 ? -67.148 -12.344 -4.035 1.00 33.32 362 GLY B C 1
ATOM 5742 O O . GLY B 2 364 ? -68.032 -11.474 -4.059 1.00 31.96 362 GLY B O 1
ATOM 5743 N N . LEU B 2 365 ? -66.005 -12.198 -3.366 1.00 31.02 363 LEU B N 1
ATOM 5744 C CA . LEU B 2 365 ? -65.700 -10.961 -2.658 1.00 30.25 363 LEU B CA 1
ATOM 5745 C C . LEU B 2 365 ? -64.273 -10.484 -2.902 1.00 32.89 363 LEU B C 1
ATOM 5746 O O . LEU B 2 365 ? -63.312 -11.225 -2.746 1.00 30.48 363 LEU B O 1
ATOM 5751 N N . GLN B 2 366 ? -64.162 -9.222 -3.290 1.00 33.44 364 GLN B N 1
ATOM 5752 C CA . GLN B 2 366 ? -62.884 -8.575 -3.542 1.00 31.81 364 GLN B CA 1
ATOM 5753 C C . GLN B 2 366 ? -62.800 -7.301 -2.693 1.00 31.96 364 GLN B C 1
ATOM 5754 O O . GLN B 2 366 ? -63.640 -6.423 -2.812 1.00 30.88 364 GLN B O 1
ATOM 5760 N N . VAL B 2 367 ? -61.817 -7.220 -1.812 1.00 29.94 365 VAL B N 1
ATOM 5761 C CA . VAL B 2 367 ? -61.605 -6.030 -1.014 1.00 28.89 365 VAL B CA 1
ATOM 5762 C C . VAL B 2 367 ? -60.183 -5.577 -1.221 1.00 33.23 365 VAL B C 1
ATOM 5763 O O . VAL B 2 367 ? -59.272 -6.129 -0.624 1.00 36.37 365 VAL B O 1
ATOM 5767 N N . ARG B 2 368 ? -59.984 -4.584 -2.081 1.00 39.28 366 ARG B N 1
ATOM 5768 C CA . ARG B 2 368 ? -58.630 -4.147 -2.420 1.00 42.18 366 ARG B CA 1
ATOM 5769 C C . ARG B 2 368 ? -58.316 -2.761 -1.855 1.00 46.33 366 ARG B C 1
ATOM 5770 O O . ARG B 2 368 ? -59.218 -1.995 -1.488 1.00 43.45 366 ARG B O 1
ATOM 5778 N N . GLU B 2 369 ? -57.028 -2.441 -1.796 1.00 51.24 367 GLU B N 1
ATOM 5779 C CA . GLU B 2 369 ? -56.581 -1.099 -1.413 1.00 51.91 367 GLU B CA 1
ATOM 5780 C C . GLU B 2 369 ? -56.668 -0.111 -2.577 1.00 52.99 367 GLU B C 1
ATOM 5781 O O . GLU B 2 369 ? -56.760 -0.524 -3.733 1.00 54.94 367 GLU B O 1
ATOM 5787 N N . GLU B 2 370 ? -56.659 1.185 -2.256 1.00 56.35 368 GLU B N 1
ATOM 5788 C CA . GLU B 2 370 ? -56.544 2.265 -3.242 1.00 58.60 368 GLU B CA 1
ATOM 5789 C C . GLU B 2 370 ? -55.390 1.989 -4.171 1.00 63.16 368 GLU B C 1
ATOM 5790 O O . GLU B 2 370 ? -54.462 1.294 -3.774 1.00 67.89 368 GLU B O 1
ATOM 5796 N N . ASP B 2 371 ? -55.423 2.530 -5.385 1.00 68.56 369 ASP B N 1
ATOM 5797 C CA . ASP B 2 371 ? -54.215 2.562 -6.221 1.00 76.00 369 ASP B CA 1
ATOM 5798 C C . ASP B 2 371 ? -53.911 1.171 -6.786 1.00 74.47 369 ASP B C 1
ATOM 5799 O O . ASP B 2 371 ? -53.200 1.010 -7.787 1.00 81.45 369 ASP B O 1
ATOM 5804 N N . ALA B 2 378 ? -51.289 5.271 -18.534 1.00 57.52 376 ALA B N 1
ATOM 5805 C CA . ALA B 2 378 ? -49.889 5.173 -18.943 1.00 56.36 376 ALA B CA 1
ATOM 5806 C C . ALA B 2 378 ? -49.490 6.331 -19.855 1.00 61.61 376 ALA B C 1
ATOM 5807 O O . ALA B 2 378 ? -50.267 6.772 -20.704 1.00 61.97 376 ALA B O 1
ATOM 5809 N N . GLU B 2 379 ? -48.267 6.813 -19.681 1.00 61.36 377 GLU B N 1
ATOM 5810 C CA . GLU B 2 379 ? -47.803 8.009 -20.369 1.00 56.41 377 GLU B CA 1
ATOM 5811 C C . GLU B 2 379 ? -47.173 7.706 -21.733 1.00 58.86 377 GLU B C 1
ATOM 5812 O O . GLU B 2 379 ? -46.176 6.981 -21.829 1.00 55.96 377 GLU B O 1
ATOM 5818 N N . LEU B 2 380 ? -47.758 8.274 -22.785 1.00 57.46 378 LEU B N 1
ATOM 5819 C CA . LEU B 2 380 ? -47.234 8.116 -24.138 1.00 48.09 378 LEU B CA 1
ATOM 5820 C C . LEU B 2 380 ? -46.702 9.443 -24.644 1.00 47.81 378 LEU B C 1
ATOM 5821 O O . LEU B 2 380 ? -47.366 10.464 -24.516 1.00 50.69 378 LEU B O 1
ATOM 5826 N N . PRO B 2 381 ? -45.500 9.429 -25.227 1.00 48.28 379 PRO B N 1
ATOM 5827 C CA . PRO B 2 381 ? -44.836 10.628 -25.748 1.00 48.28 379 PRO B CA 1
ATOM 5828 C C . PRO B 2 381 ? -45.684 11.448 -26.737 1.00 49.00 379 PRO B C 1
ATOM 5829 O O . PRO B 2 381 ? -46.191 10.908 -27.726 1.00 49.27 379 PRO B O 1
ATOM 5833 N N . ALA B 2 382 ? -45.810 12.745 -26.440 1.00 45.37 380 ALA B N 1
ATOM 5834 C CA . ALA B 2 382 ? -46.548 13.736 -27.232 1.00 42.85 380 ALA B CA 1
ATOM 5835 C C . ALA B 2 382 ? -48.048 13.508 -27.213 1.00 44.41 380 ALA B C 1
ATOM 5836 O O . ALA B 2 382 ? -48.730 13.850 -28.173 1.00 45.23 380 ALA B O 1
ATOM 5838 N N . LEU B 2 383 ? -48.559 12.949 -26.117 1.00 47.85 381 LEU B N 1
ATOM 5839 C CA . LEU B 2 383 ? -49.978 12.592 -26.013 1.00 46.23 381 LEU B CA 1
ATOM 5840 C C . LEU B 2 383 ? -50.519 12.733 -24.597 1.00 46.24 381 LEU B C 1
ATOM 5841 O O . LEU B 2 383 ? -49.863 12.356 -23.629 1.00 52.62 381 LEU B O 1
ATOM 5846 N N . ARG B 2 384 ? -51.722 13.274 -24.476 1.00 45.20 382 ARG B N 1
ATOM 5847 C CA . ARG B 2 384 ? -52.444 13.213 -23.216 1.00 47.58 382 ARG B CA 1
ATOM 5848 C C . ARG B 2 384 ? -53.294 11.960 -23.277 1.00 49.90 382 ARG B C 1
ATOM 5849 O O . ARG B 2 384 ? -54.112 11.799 -24.193 1.00 49.03 382 ARG B O 1
ATOM 5857 N N . THR B 2 385 ? -53.102 11.065 -22.319 1.00 43.39 383 THR B N 1
ATOM 5858 C CA . THR B 2 385 ? -53.811 9.795 -22.352 1.00 44.42 383 THR B CA 1
ATOM 5859 C C . THR B 2 385 ? -54.759 9.659 -21.172 1.00 42.25 383 THR B C 1
ATOM 5860 O O . THR B 2 385 ? -54.519 10.219 -20.117 1.00 51.21 383 THR B O 1
ATOM 5864 N N . SER B 2 386 ? -55.846 8.924 -21.352 1.00 44.66 384 SER B N 1
ATOM 5865 C CA . SER B 2 386 ? -56.793 8.711 -20.259 1.00 44.19 384 SER B CA 1
ATOM 5866 C C . SER B 2 386 ? -57.628 7.467 -20.523 1.00 43.32 384 SER B C 1
ATOM 5867 O O . SER B 2 386 ? -57.700 7.001 -21.659 1.00 45.85 384 SER B O 1
ATOM 5870 N N . VAL B 2 387 ? -58.260 6.930 -19.484 1.00 43.93 385 VAL B N 1
ATOM 5871 C CA . VAL B 2 387 ? -59.076 5.739 -19.656 1.00 44.81 385 VAL B CA 1
ATOM 5872 C C . VAL B 2 387 ? -60.470 6.093 -20.151 1.00 46.19 385 VAL B C 1
ATOM 5873 O O . VAL B 2 387 ? -61.223 6.819 -19.501 1.00 49.42 385 VAL B O 1
ATOM 5877 N N . GLU B 2 388 ? -60.795 5.571 -21.323 1.00 44.56 386 GLU B N 1
ATOM 5878 C CA . GLU B 2 388 ? -62.107 5.730 -21.899 1.00 45.04 386 GLU B CA 1
ATOM 5879 C C . GLU B 2 388 ? -63.018 4.681 -21.283 1.00 52.08 386 GLU B C 1
ATOM 5880 O O . GLU B 2 388 ? -62.724 3.480 -21.349 1.00 52.13 386 GLU B O 1
ATOM 5886 N N . PRO B 2 389 ? -64.132 5.121 -20.681 1.00 53.68 387 PRO B N 1
ATOM 5887 C CA . PRO B 2 389 ? -65.023 4.178 -19.988 1.00 50.30 387 PRO B CA 1
ATOM 5888 C C . PRO B 2 389 ? -65.588 3.098 -20.911 1.00 48.63 387 PRO B C 1
ATOM 5889 O O . PRO B 2 389 ? -66.164 3.423 -21.945 1.00 50.99 387 PRO B O 1
ATOM 5893 N N . THR B 2 390 ? -65.403 1.829 -20.550 1.00 52.77 388 THR B N 1
ATOM 5894 C CA . THR B 2 390 ? -66.055 0.727 -21.265 1.00 52.18 388 THR B CA 1
ATOM 5895 C C . THR B 2 390 ? -66.968 -0.059 -20.332 1.00 48.14 388 THR B C 1
ATOM 5896 O O . THR B 2 390 ? -66.967 0.163 -19.121 1.00 49.21 388 THR B O 1
ATOM 5900 N N . GLY B 2 391 ? -67.728 -0.988 -20.909 1.00 44.63 389 GLY B N 1
ATOM 5901 C CA . GLY B 2 391 ? -68.779 -1.685 -20.193 1.00 44.39 389 GLY B CA 1
ATOM 5902 C C . GLY B 2 391 ? -68.311 -2.683 -19.154 1.00 49.35 389 GLY B C 1
ATOM 5903 O O . GLY B 2 391 ? -67.139 -3.052 -19.109 1.00 52.49 389 GLY B O 1
ATOM 5904 N N . VAL B 2 392 ? -69.246 -3.124 -18.318 1.00 49.84 390 VAL B N 1
ATOM 5905 C CA . VAL B 2 392 ? -68.974 -4.126 -17.295 1.00 47.06 390 VAL B CA 1
ATOM 5906 C C . VAL B 2 392 ? -68.659 -5.479 -17.941 1.00 43.23 390 VAL B C 1
ATOM 5907 O O . VAL B 2 392 ? -69.347 -5.892 -18.871 1.00 44.97 390 VAL B O 1
ATOM 5911 N N . GLU B 2 393 ? -67.620 -6.161 -17.456 1.00 43.52 391 GLU B N 1
ATOM 5912 C CA . GLU B 2 393 ? -67.196 -7.442 -18.046 1.00 44.90 391 GLU B CA 1
ATOM 5913 C C . GLU B 2 393 ? -68.210 -8.568 -17.833 1.00 40.83 391 GLU B C 1
ATOM 5914 O O . GLU B 2 393 ? -69.023 -8.517 -16.911 1.00 37.43 391 GLU B O 1
ATOM 5920 N N . ALA B 2 394 ? -68.157 -9.580 -18.698 1.00 41.29 392 ALA B N 1
ATOM 5921 C CA . ALA B 2 394 ? -68.995 -10.766 -18.546 1.00 38.32 392 ALA B CA 1
ATOM 5922 C C . ALA B 2 394 ? -68.746 -11.435 -17.196 1.00 40.27 392 ALA B C 1
ATOM 5923 O O . ALA B 2 394 ? -67.612 -11.473 -16.713 1.00 44.56 392 ALA B O 1
ATOM 5925 N N . ILE B 2 395 ? -69.807 -11.957 -16.592 1.00 40.32 393 ILE B N 1
ATOM 5926 C CA . ILE B 2 395 ? -69.721 -12.579 -15.270 1.00 39.27 393 ILE B CA 1
ATOM 5927 C C . ILE B 2 395 ? -70.113 -14.066 -15.311 1.00 39.73 393 ILE B C 1
ATOM 5928 O O . ILE B 2 395 ? -71.053 -14.450 -16.015 1.00 39.70 393 ILE B O 1
ATOM 5933 N N . GLU B 2 396 ? -69.366 -14.895 -14.576 1.00 40.98 394 GLU B N 1
ATOM 5934 C CA . GLU B 2 396 ? -69.656 -16.327 -14.444 1.00 42.17 394 GLU B CA 1
ATOM 5935 C C . GLU B 2 396 ? -70.276 -16.632 -13.088 1.00 38.44 394 GLU B C 1
ATOM 5936 O O . GLU B 2 396 ? -70.963 -17.631 -12.921 1.00 36.34 394 GLU B O 1
ATOM 5942 N N . LEU B 2 397 ? -69.994 -15.769 -12.118 1.00 40.19 395 LEU B N 1
ATOM 5943 C CA . LEU B 2 397 ? -70.554 -15.878 -10.778 1.00 38.78 395 LEU B CA 1
ATOM 5944 C C . LEU B 2 397 ? -72.009 -15.386 -10.733 1.00 37.15 395 LEU B C 1
ATOM 5945 O O . LEU B 2 397 ? -72.466 -14.657 -11.622 1.00 37.77 395 LEU B O 1
ATOM 5950 N N . ASP B 2 398 ? -72.730 -15.769 -9.690 1.00 34.69 396 ASP B N 1
ATOM 5951 C CA . ASP B 2 398 ? -74.045 -15.193 -9.433 1.00 33.84 396 ASP B CA 1
ATOM 5952 C C . ASP B 2 398 ? -73.906 -13.767 -8.901 1.00 37.19 396 ASP B C 1
ATOM 5953 O O . ASP B 2 398 ? -74.536 -12.834 -9.413 1.00 37.21 396 ASP B O 1
ATOM 5958 N N . LEU B 2 399 ? -73.061 -13.600 -7.886 1.00 35.28 397 LEU B N 1
ATOM 5959 C CA . LEU B 2 399 ? -72.791 -12.284 -7.316 1.00 35.52 397 LEU B CA 1
ATOM 5960 C C . LEU B 2 399 ? -71.293 -12.077 -7.091 1.00 34.58 397 LEU B C 1
ATOM 5961 O O . LEU B 2 399 ? -70.567 -13.006 -6.743 1.00 32.19 397 LEU B O 1
ATOM 5966 N N . ALA B 2 400 ? -70.839 -10.843 -7.279 1.00 35.57 398 ALA B N 1
ATOM 5967 C CA . ALA B 2 400 ? -69.434 -10.508 -7.099 1.00 33.23 398 ALA B CA 1
ATOM 5968 C C . ALA B 2 400 ? -69.301 -9.093 -6.558 1.00 34.63 398 ALA B C 1
ATOM 5969 O O . ALA B 2 400 ? -69.651 -8.124 -7.221 1.00 32.97 398 ALA B O 1
ATOM 5971 N N . PHE B 2 401 ? -68.791 -8.989 -5.340 1.00 36.41 399 PHE B N 1
ATOM 5972 C CA . PHE B 2 401 ? -68.580 -7.707 -4.698 1.00 34.30 399 PHE B CA 1
ATOM 5973 C C . PHE B 2 401 ? -67.165 -7.245 -4.954 1.00 38.57 399 PHE B C 1
ATOM 5974 O O . PHE B 2 401 ? -66.213 -8.014 -4.739 1.00 37.33 399 PHE B O 1
ATOM 5982 N N . ALA B 2 402 ? -67.035 -5.998 -5.414 1.00 36.17 400 ALA B N 1
ATOM 5983 C CA . ALA B 2 402 ? -65.735 -5.348 -5.579 1.00 34.72 400 ALA B CA 1
ATOM 5984 C C . ALA B 2 402 ? -65.674 -4.068 -4.731 1.00 38.00 400 ALA B C 1
ATOM 5985 O O . ALA B 2 402 ? -66.237 -3.030 -5.097 1.00 38.66 400 ALA B O 1
ATOM 5987 N N . LEU B 2 403 ? -64.995 -4.162 -3.594 1.00 35.12 401 LEU B N 1
ATOM 5988 C CA . LEU B 2 403 ? -64.893 -3.068 -2.640 1.00 35.32 401 LEU B CA 1
ATOM 5989 C C . LEU B 2 403 ? -63.477 -2.539 -2.563 1.00 37.06 401 LEU B C 1
ATOM 5990 O O . LEU B 2 403 ? -62.518 -3.325 -2.525 1.00 37.00 401 LEU B O 1
ATOM 5995 N N . THR B 2 404 ? -63.358 -1.211 -2.513 1.00 36.25 402 THR B N 1
ATOM 5996 C CA . THR B 2 404 ? -62.074 -0.528 -2.377 1.00 36.05 402 THR B CA 1
ATOM 5997 C C . THR B 2 404 ? -61.992 0.278 -1.085 1.00 38.80 402 THR B C 1
ATOM 5998 O O . THR B 2 404 ? -62.821 1.150 -0.850 1.00 38.07 402 THR B O 1
ATOM 6002 N N . GLU B 2 405 ? -60.984 -0.009 -0.262 1.00 40.57 403 GLU B N 1
ATOM 6003 C CA . GLU B 2 405 ? -60.679 0.800 0.918 1.00 39.45 403 GLU B CA 1
ATOM 6004 C C . GLU B 2 405 ? -60.022 2.118 0.530 1.00 42.29 403 GLU B C 1
ATOM 6005 O O . GLU B 2 405 ? -58.945 2.108 -0.061 1.00 43.83 403 GLU B O 1
ATOM 6011 N N . ARG B 2 406 ? -60.662 3.242 0.857 1.00 40.55 404 ARG B N 1
ATOM 6012 C CA . ARG B 2 406 ? -60.035 4.560 0.718 1.00 41.18 404 ARG B CA 1
ATOM 6013 C C . ARG B 2 406 ? -59.195 4.865 1.949 1.00 44.54 404 ARG B C 1
ATOM 6014 O O . ARG B 2 406 ? -59.513 4.417 3.049 1.00 36.52 404 ARG B O 1
ATOM 6022 N N . ARG B 2 407 ? -58.134 5.646 1.768 1.00 48.05 405 ARG B N 1
ATOM 6023 C CA . ARG B 2 407 ? -57.349 6.134 2.902 1.00 47.70 405 ARG B CA 1
ATOM 6024 C C . ARG B 2 407 ? -56.981 7.604 2.754 1.00 49.07 405 ARG B C 1
ATOM 6025 O O . ARG B 2 407 ? -56.832 8.118 1.638 1.00 48.46 405 ARG B O 1
ATOM 6033 N N . ASN B 2 408 ? -56.845 8.284 3.887 1.00 46.27 406 ASN B N 1
ATOM 6034 C CA . ASN B 2 408 ? -56.472 9.683 3.855 1.00 41.59 406 ASN B CA 1
ATOM 6035 C C . ASN B 2 408 ? -54.952 9.793 3.795 1.00 48.61 406 ASN B C 1
ATOM 6036 O O . ASN B 2 408 ? -54.266 8.802 3.531 1.00 49.07 406 ASN B O 1
ATOM 6041 N N . ASP B 2 409 ? -54.428 10.991 4.032 1.00 51.18 407 ASP B N 1
ATOM 6042 C CA . ASP B 2 409 ? -52.996 11.232 3.888 1.00 49.23 407 ASP B CA 1
ATOM 6043 C C . ASP B 2 409 ? -52.217 10.710 5.070 1.00 45.88 407 ASP B C 1
ATOM 6044 O O . ASP B 2 409 ? -51.016 10.536 4.981 1.00 53.25 407 ASP B O 1
ATOM 6049 N N . ASP B 2 410 ? -52.894 10.481 6.185 1.00 47.11 408 ASP B N 1
ATOM 6050 C CA . ASP B 2 410 ? -52.260 9.829 7.322 1.00 52.41 408 ASP B CA 1
ATOM 6051 C C . ASP B 2 410 ? -52.389 8.298 7.245 1.00 54.98 408 ASP B C 1
ATOM 6052 O O . ASP B 2 410 ? -52.228 7.607 8.258 1.00 55.55 408 ASP B O 1
ATOM 6057 N N . ASP B 2 411 ? -52.696 7.777 6.059 1.00 45.92 409 ASP B N 1
ATOM 6058 C CA . ASP B 2 411 ? -52.918 6.340 5.882 1.00 58.69 409 ASP B CA 1
ATOM 6059 C C . ASP B 2 411 ? -54.118 5.795 6.690 1.00 55.40 409 ASP B C 1
ATOM 6060 O O . ASP B 2 411 ? -54.228 4.588 6.906 1.00 55.72 409 ASP B O 1
ATOM 6065 N N . ASP B 2 412 ? -55.017 6.678 7.125 1.00 53.13 410 ASP B N 1
ATOM 6066 C CA . ASP B 2 412 ? -56.181 6.257 7.907 1.00 48.71 410 ASP B CA 1
ATOM 6067 C C . ASP B 2 412 ? -57.418 5.959 7.050 1.00 48.37 410 ASP B C 1
ATOM 6068 O O . ASP B 2 412 ? -57.650 6.601 6.014 1.00 45.31 410 ASP B O 1
ATOM 6073 N N . GLU B 2 413 ? -58.183 4.964 7.499 1.00 40.51 411 GLU B N 1
ATOM 6074 C CA . GLU B 2 413 ? -59.463 4.579 6.921 1.00 36.81 411 GLU B CA 1
ATOM 6075 C C . GLU B 2 413 ? -60.382 5.765 6.607 1.00 42.53 411 GLU B C 1
ATOM 6076 O O . GLU B 2 413 ? -60.735 6.551 7.496 1.00 38.59 411 GLU B O 1
ATOM 6082 N N . ASP B 2 414 ? -60.789 5.877 5.346 1.00 38.77 412 ASP B N 1
ATOM 6083 C CA . ASP B 2 414 ? -61.588 7.013 4.917 1.00 37.94 412 ASP B CA 1
ATOM 6084 C C . ASP B 2 414 ? -62.814 6.630 4.070 1.00 38.49 412 ASP B C 1
ATOM 6085 O O . ASP B 2 414 ? -63.223 7.376 3.189 1.00 39.50 412 ASP B O 1
ATOM 6090 N N . GLY B 2 415 ? -63.405 5.468 4.350 1.00 42.16 413 GLY B N 1
ATOM 6091 C CA . GLY B 2 415 ? -64.590 5.007 3.639 1.00 37.83 413 GLY B CA 1
ATOM 6092 C C . GLY B 2 415 ? -64.337 3.810 2.730 1.00 41.27 413 GLY B C 1
ATOM 6093 O O . GLY B 2 415 ? -63.253 3.666 2.155 1.00 37.41 413 GLY B O 1
ATOM 6094 N N . ILE B 2 416 ? -65.329 2.933 2.593 1.00 37.22 414 ILE B N 1
ATOM 6095 C CA . ILE B 2 416 ? -65.221 1.887 1.583 1.00 38.03 414 ILE B CA 1
ATOM 6096 C C . ILE B 2 416 ? -66.192 2.151 0.438 1.00 38.23 414 ILE B C 1
ATOM 6097 O O . ILE B 2 416 ? -67.374 2.405 0.649 1.00 39.51 414 ILE B O 1
ATOM 6102 N N . GLU B 2 417 ? -65.662 2.098 -0.776 1.00 38.52 415 GLU B N 1
ATOM 6103 C CA . GLU B 2 417 ? -66.383 2.444 -1.993 1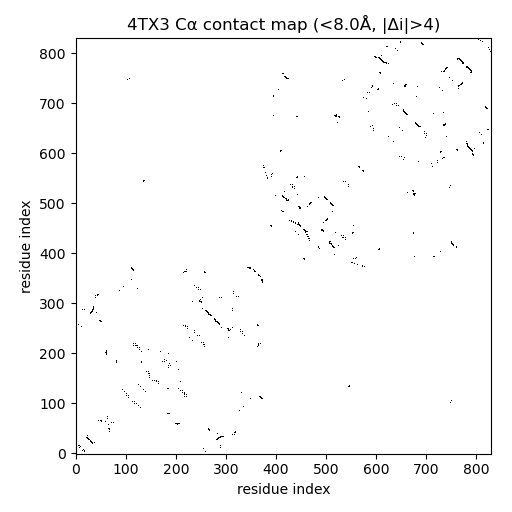.00 40.13 415 GLU B CA 1
ATOM 6104 C C . GLU B 2 417 ? -66.390 1.220 -2.913 1.00 41.50 415 GLU B C 1
ATOM 6105 O O . GLU B 2 417 ? -65.417 0.464 -2.956 1.00 35.70 415 GLU B O 1
ATOM 6111 N N . GLY B 2 418 ? -67.478 0.989 -3.634 1.00 40.46 416 GLY B N 1
ATOM 6112 C CA . GLY B 2 418 ? -67.494 -0.189 -4.474 1.00 38.47 416 GLY B CA 1
ATOM 6113 C C . GLY B 2 418 ? -68.756 -0.486 -5.242 1.00 38.78 416 GLY B C 1
ATOM 6114 O O . GLY B 2 418 ? -69.651 0.356 -5.361 1.00 43.55 416 GLY B O 1
ATOM 6115 N N . ALA B 2 419 ? -68.816 -1.699 -5.771 1.00 31.38 417 ALA B N 1
ATOM 6116 C CA . ALA B 2 419 ? -69.930 -2.096 -6.595 1.00 37.52 417 ALA B CA 1
ATOM 6117 C C . ALA B 2 419 ? -70.211 -3.576 -6.453 1.00 39.27 417 ALA B C 1
ATOM 6118 O O . ALA B 2 419 ? -69.303 -4.366 -6.190 1.00 36.82 417 ALA B O 1
ATOM 6120 N N . LEU B 2 420 ? -71.483 -3.926 -6.621 1.00 35.39 418 LEU B N 1
ATOM 6121 C CA . LEU B 2 420 ? -71.921 -5.308 -6.659 1.00 38.79 418 LEU B CA 1
ATOM 6122 C C . LEU B 2 420 ? -72.241 -5.674 -8.100 1.00 37.02 418 LEU B C 1
ATOM 6123 O O . LEU B 2 420 ? -73.141 -5.094 -8.695 1.00 40.12 418 LEU B O 1
ATOM 6128 N N . HIS B 2 421 ? -71.503 -6.615 -8.674 1.00 31.17 419 HIS B N 1
ATOM 6129 C CA . HIS B 2 421 ? -71.841 -7.095 -10.003 1.00 35.66 419 HIS B CA 1
ATOM 6130 C C . HIS B 2 421 ? -72.724 -8.326 -9.870 1.00 35.85 419 HIS B C 1
ATOM 6131 O O . HIS B 2 421 ? -72.494 -9.157 -8.996 1.00 38.61 419 HIS B O 1
ATOM 6138 N N . TYR B 2 422 ? -73.741 -8.448 -10.713 1.00 32.41 420 TYR B N 1
ATOM 6139 C CA . TYR B 2 422 ? -74.635 -9.595 -10.603 1.00 37.31 420 TYR B CA 1
ATOM 6140 C C . TYR B 2 422 ? -75.012 -10.149 -11.951 1.00 35.55 420 TYR B C 1
ATOM 6141 O O . TYR B 2 422 ? -74.972 -9.454 -12.965 1.00 36.07 420 TYR B O 1
ATOM 6150 N N . ALA B 2 423 ? -75.407 -11.412 -11.941 1.00 35.64 421 ALA B N 1
ATOM 6151 C CA . ALA B 2 423 ? -75.801 -12.102 -13.155 1.00 36.91 421 ALA B CA 1
ATOM 6152 C C . ALA B 2 423 ? -77.218 -11.673 -13.512 1.00 39.04 421 ALA B C 1
ATOM 6153 O O . ALA B 2 423 ? -78.176 -12.046 -12.833 1.00 36.59 421 ALA B O 1
ATOM 6155 N N . ALA B 2 424 ? -77.354 -10.884 -14.573 1.00 42.61 422 ALA B N 1
ATOM 6156 C CA . ALA B 2 424 ? -78.659 -10.301 -14.901 1.00 45.37 422 ALA B CA 1
ATOM 6157 C C . ALA B 2 424 ? -79.693 -11.375 -15.265 1.00 38.41 422 ALA B C 1
ATOM 6158 O O . ALA B 2 424 ? -80.891 -11.143 -15.166 1.00 38.18 422 ALA B O 1
ATOM 6160 N N . ASP B 2 425 ? -79.215 -12.551 -15.659 1.00 39.61 423 ASP B N 1
ATOM 6161 C CA . ASP B 2 425 ? -80.073 -13.698 -15.931 1.00 38.36 423 ASP B CA 1
ATOM 6162 C C . ASP B 2 425 ? -80.887 -14.106 -14.713 1.00 41.00 423 ASP B C 1
ATOM 6163 O O . ASP B 2 425 ? -81.999 -14.620 -14.841 1.00 41.64 423 ASP B O 1
ATOM 6168 N N . LEU B 2 426 ? -80.304 -13.894 -13.536 1.00 39.51 424 LEU B N 1
ATOM 6169 C CA . LEU B 2 426 ? -80.845 -14.403 -12.285 1.00 37.58 424 LEU B CA 1
ATOM 6170 C C . LEU B 2 426 ? -81.447 -13.307 -11.429 1.00 39.56 424 LEU B C 1
ATOM 6171 O O . LEU B 2 426 ? -82.381 -13.554 -10.669 1.00 42.43 424 LEU B O 1
ATOM 6176 N N . PHE B 2 427 ? -80.905 -12.099 -11.542 1.00 40.15 425 PHE B N 1
ATOM 6177 C CA . PHE B 2 427 ? -81.303 -11.001 -10.664 1.00 42.55 425 PHE B CA 1
ATOM 6178 C C . PHE B 2 427 ? -81.737 -9.744 -11.409 1.00 44.03 425 PHE B C 1
ATOM 6179 O O . PHE B 2 427 ? -81.142 -9.362 -12.412 1.00 46.82 425 PHE B O 1
ATOM 6187 N N . ASP B 2 428 ? -82.764 -9.096 -10.875 1.00 41.22 426 ASP B N 1
ATOM 6188 C CA . ASP B 2 428 ? -83.138 -7.747 -11.253 1.00 42.22 426 ASP B CA 1
ATOM 6189 C C . ASP B 2 428 ? -82.309 -6.727 -10.482 1.00 45.73 426 ASP B C 1
ATOM 6190 O O . ASP B 2 428 ? -81.804 -7.036 -9.398 1.00 46.40 426 ASP B O 1
ATOM 6195 N N . HIS B 2 429 ? -82.200 -5.513 -11.023 1.00 46.58 427 HIS B N 1
ATOM 6196 C CA . HIS B 2 429 ? -81.389 -4.446 -10.427 1.00 42.81 427 HIS B CA 1
ATOM 6197 C C . HIS B 2 429 ? -81.809 -4.132 -8.998 1.00 41.35 427 HIS B C 1
ATOM 6198 O O . HIS B 2 429 ? -80.952 -3.838 -8.162 1.00 41.98 427 HIS B O 1
ATOM 6205 N N . ASP B 2 430 ? -83.115 -4.192 -8.717 1.00 43.14 428 ASP B N 1
ATOM 6206 C CA . ASP B 2 430 ? -83.620 -3.862 -7.374 1.00 42.89 428 ASP B CA 1
ATOM 6207 C C . ASP B 2 430 ? -83.276 -4.943 -6.343 1.00 40.99 428 ASP B C 1
ATOM 6208 O O . ASP B 2 430 ? -82.978 -4.637 -5.188 1.00 38.95 428 ASP B O 1
ATOM 6213 N N . THR B 2 431 ? -83.318 -6.203 -6.765 1.00 38.60 429 THR B N 1
ATOM 6214 C CA . THR B 2 431 ? -82.851 -7.291 -5.926 1.00 40.83 429 THR B CA 1
ATOM 6215 C C . THR B 2 431 ? -81.397 -7.062 -5.517 1.00 38.25 429 THR B C 1
ATOM 6216 O O . THR B 2 431 ? -81.046 -7.232 -4.354 1.00 38.00 429 THR B O 1
ATOM 6220 N N . ALA B 2 432 ? -80.562 -6.649 -6.467 1.00 36.45 430 ALA B N 1
ATOM 6221 C CA . ALA B 2 432 ? -79.140 -6.472 -6.194 1.00 30.44 430 ALA B CA 1
ATOM 6222 C C . ALA B 2 432 ? -78.896 -5.233 -5.361 1.00 37.41 430 ALA B C 1
ATOM 6223 O O . ALA B 2 432 ? -77.947 -5.180 -4.572 1.00 36.43 430 ALA B O 1
ATOM 6225 N N . ALA B 2 433 ? -79.757 -4.236 -5.543 1.00 34.90 431 ALA B N 1
ATOM 6226 C CA . ALA B 2 433 ? -79.655 -2.990 -4.806 1.00 37.99 431 ALA B CA 1
ATOM 6227 C C . ALA B 2 433 ? -79.969 -3.188 -3.316 1.00 35.63 431 ALA B C 1
ATOM 6228 O O . ALA B 2 433 ? -79.325 -2.586 -2.450 1.00 38.15 431 ALA B O 1
ATOM 6230 N N . SER B 2 434 ? -80.952 -4.036 -3.029 1.00 36.95 432 SER B N 1
ATOM 6231 C CA . SER B 2 434 ? -81.267 -4.438 -1.663 1.00 33.81 432 SER B CA 1
ATOM 6232 C C . SER B 2 434 ? -80.092 -5.150 -0.997 1.00 33.21 432 SER B C 1
ATOM 6233 O O . SER B 2 434 ? -79.715 -4.842 0.141 1.00 31.00 432 SER B O 1
ATOM 6236 N N . LEU B 2 435 ? -79.525 -6.110 -1.715 1.00 31.15 433 LEU B N 1
ATOM 6237 C CA . LEU B 2 435 ? -78.349 -6.813 -1.248 1.00 34.96 433 LEU B CA 1
ATOM 6238 C C . LEU B 2 435 ? -77.226 -5.863 -0.925 1.00 33.12 433 LEU B C 1
ATOM 6239 O O . LEU B 2 435 ? -76.630 -5.960 0.145 1.00 34.99 433 LEU B O 1
ATOM 6244 N N . ALA B 2 436 ? -76.934 -4.947 -1.847 1.00 34.80 434 ALA B N 1
ATOM 6245 C CA . ALA B 2 436 ? -75.850 -3.989 -1.640 1.00 32.48 434 ALA B CA 1
ATOM 6246 C C . ALA B 2 436 ? -76.130 -3.133 -0.425 1.00 31.96 434 ALA B C 1
ATOM 6247 O O . ALA B 2 436 ? -75.259 -2.973 0.440 1.00 35.29 434 ALA B O 1
ATOM 6249 N N . ARG B 2 437 ? -77.344 -2.599 -0.337 1.00 30.48 435 ARG B N 1
ATOM 6250 C CA . ARG B 2 437 ? -77.690 -1.742 0.799 1.00 33.96 435 ARG B CA 1
ATOM 6251 C C . ARG B 2 437 ? -77.702 -2.508 2.132 1.00 30.98 435 ARG B C 1
ATOM 6252 O O . ARG B 2 437 ? -77.298 -1.972 3.173 1.00 33.03 435 ARG B O 1
ATOM 6260 N N . ARG B 2 438 ? -78.143 -3.761 2.113 1.00 31.04 436 ARG B N 1
ATOM 6261 C CA . ARG B 2 438 ? -78.132 -4.558 3.339 1.00 31.59 436 ARG B CA 1
ATOM 6262 C C . ARG B 2 438 ? -76.701 -4.879 3.794 1.00 32.50 436 ARG B C 1
ATOM 6263 O O . ARG B 2 438 ? -76.408 -4.871 4.998 1.00 32.97 436 ARG B O 1
ATOM 6271 N N . LEU B 2 439 ? -75.798 -5.111 2.845 1.00 29.92 437 LEU B N 1
ATOM 6272 C CA . LEU B 2 439 ? -74.417 -5.383 3.213 1.00 31.53 437 LEU B CA 1
ATOM 6273 C C . LEU B 2 439 ? -73.831 -4.163 3.914 1.00 32.80 437 LEU B C 1
ATOM 6274 O O . LEU B 2 439 ? -73.116 -4.305 4.918 1.00 32.45 437 LEU B O 1
ATOM 6279 N N . VAL B 2 440 ? -74.153 -2.965 3.419 1.00 33.63 438 VAL B N 1
ATOM 6280 C CA . VAL B 2 440 ? -73.709 -1.735 4.092 1.00 31.79 438 VAL B CA 1
ATOM 6281 C C . VAL B 2 440 ? -74.296 -1.638 5.503 1.00 32.26 438 VAL B C 1
ATOM 6282 O O . VAL B 2 440 ? -73.592 -1.295 6.460 1.00 29.30 438 VAL B O 1
ATOM 6286 N N . ARG B 2 441 ? -75.583 -1.967 5.633 1.00 32.26 439 ARG B N 1
ATOM 6287 C CA . ARG B 2 441 ? -76.234 -1.938 6.941 1.00 31.84 439 ARG B CA 1
ATOM 6288 C C . ARG B 2 441 ? -75.609 -2.932 7.908 1.00 36.49 439 ARG B C 1
ATOM 6289 O O . ARG B 2 441 ? -75.340 -2.584 9.065 1.00 34.75 439 ARG B O 1
ATOM 6297 N N . VAL B 2 442 ? -75.348 -4.151 7.436 1.00 30.43 440 VAL B N 1
ATOM 6298 C CA . VAL B 2 442 ? -74.711 -5.146 8.290 1.00 31.82 440 VAL B CA 1
ATOM 6299 C C . VAL B 2 442 ? -73.356 -4.641 8.737 1.00 28.56 440 VAL B C 1
ATOM 6300 O O . VAL B 2 442 ? -73.011 -4.732 9.911 1.00 31.98 440 VAL B O 1
ATOM 6304 N N . LEU B 2 443 ? -72.595 -4.089 7.803 1.00 30.66 441 LEU B N 1
ATOM 6305 C CA . LEU B 2 443 ? -71.279 -3.537 8.141 1.00 34.72 441 LEU B CA 1
ATOM 6306 C C . LEU B 2 443 ? -71.362 -2.384 9.159 1.00 35.06 441 LEU B C 1
ATOM 6307 O O . LEU B 2 443 ? -70.535 -2.302 10.072 1.00 35.77 441 LEU B O 1
ATOM 6312 N N . GLU B 2 444 ? -72.367 -1.521 9.051 1.00 33.43 442 GLU B N 1
ATOM 6313 C CA . GLU B 2 444 ? -72.524 -0.464 10.064 1.00 35.01 442 GLU B CA 1
ATOM 6314 C C . GLU B 2 444 ? -72.825 -1.012 11.477 1.00 36.85 442 GLU B C 1
ATOM 6315 O O . GLU B 2 444 ? -72.100 -0.696 12.434 1.00 38.67 442 GLU B O 1
ATOM 6321 N N . GLN B 2 445 ? -73.872 -1.835 11.603 1.00 36.19 443 GLN B N 1
ATOM 6322 C CA . GLN B 2 445 ? -74.254 -2.446 12.889 1.00 39.14 443 GLN B CA 1
ATOM 6323 C C . GLN B 2 445 ? -73.107 -3.185 13.557 1.00 35.61 443 GLN B C 1
ATOM 6324 O O . GLN B 2 445 ? -72.878 -3.089 14.760 1.00 41.30 443 GLN B O 1
ATOM 6330 N N . VAL B 2 446 ? -72.398 -3.943 12.752 1.00 32.41 444 VAL B N 1
ATOM 6331 C CA . VAL B 2 446 ? -71.371 -4.815 13.253 1.00 38.05 444 VAL B CA 1
ATOM 6332 C C . VAL B 2 446 ? -70.161 -3.957 13.661 1.00 37.85 444 VAL B C 1
ATOM 6333 O O . VAL B 2 446 ? -69.445 -4.272 14.616 1.00 39.28 444 VAL B O 1
ATOM 6337 N N . ALA B 2 447 ? -69.969 -2.840 12.967 1.00 39.72 445 ALA B N 1
ATOM 6338 C CA . ALA B 2 447 ? -68.934 -1.870 13.347 1.00 42.06 445 ALA B CA 1
ATOM 6339 C C . ALA B 2 447 ? -69.200 -1.242 14.708 1.00 44.22 445 ALA B C 1
ATOM 6340 O O . ALA B 2 447 ? -68.292 -1.123 15.526 1.00 50.32 445 ALA B O 1
ATOM 6342 N N . GLU B 2 448 ? -70.435 -0.817 14.944 1.00 42.29 446 GLU B N 1
ATOM 6343 C CA . GLU B 2 448 ? -70.775 -0.244 16.240 1.00 49.23 446 GLU B CA 1
ATOM 6344 C C . GLU B 2 448 ? -70.850 -1.316 17.344 1.00 48.94 446 GLU B C 1
ATOM 6345 O O . GLU B 2 448 ? -70.402 -1.093 18.472 1.00 46.39 446 GLU B O 1
ATOM 6351 N N . ASP B 2 449 ? -71.388 -2.487 17.004 1.00 48.67 447 ASP B N 1
ATOM 6352 C CA . ASP B 2 449 ? -71.614 -3.552 17.983 1.00 46.17 447 ASP B CA 1
ATOM 6353 C C . ASP B 2 449 ? -71.053 -4.900 17.538 1.00 43.10 447 ASP B C 1
ATOM 6354 O O . ASP B 2 449 ? -71.793 -5.777 17.085 1.00 41.26 447 ASP B O 1
ATOM 6359 N N . PRO B 2 450 ? -69.741 -5.091 17.694 1.00 45.47 448 PRO B N 1
ATOM 6360 C CA . PRO B 2 450 ? -69.099 -6.269 17.095 1.00 42.60 448 PRO B CA 1
ATOM 6361 C C . PRO B 2 450 ? -69.485 -7.585 17.785 1.00 43.88 448 PRO B C 1
ATOM 6362 O O . PRO B 2 450 ? -69.013 -8.656 17.374 1.00 43.09 448 PRO B O 1
ATOM 6366 N N . GLY B 2 451 ? -70.349 -7.507 18.797 1.00 42.58 449 GLY B N 1
ATOM 6367 C CA . GLY B 2 451 ? -70.810 -8.691 19.505 1.00 35.59 449 GLY B CA 1
ATOM 6368 C C . GLY B 2 451 ? -72.183 -9.145 19.054 1.00 39.50 449 GLY B C 1
ATOM 6369 O O . GLY B 2 451 ? -72.727 -10.145 19.536 1.00 44.29 449 GLY B O 1
ATOM 6370 N N . ARG B 2 452 ? -72.755 -8.404 18.119 1.00 37.88 450 ARG B N 1
ATOM 6371 C CA . ARG B 2 452 ? -74.067 -8.732 17.601 1.00 37.47 450 ARG B CA 1
ATOM 6372 C C . ARG B 2 452 ? -74.075 -10.090 16.880 1.00 37.40 450 ARG B C 1
ATOM 6373 O O . ARG B 2 452 ? -73.115 -10.445 16.178 1.00 34.38 450 ARG B O 1
ATOM 6381 N N . ARG B 2 453 ? -75.159 -10.845 17.062 1.00 38.29 451 ARG B N 1
ATOM 6382 C CA . ARG B 2 453 ? -75.300 -12.165 16.442 1.00 35.56 451 ARG B CA 1
ATOM 6383 C C . ARG B 2 453 ? -76.148 -12.081 15.186 1.00 42.96 45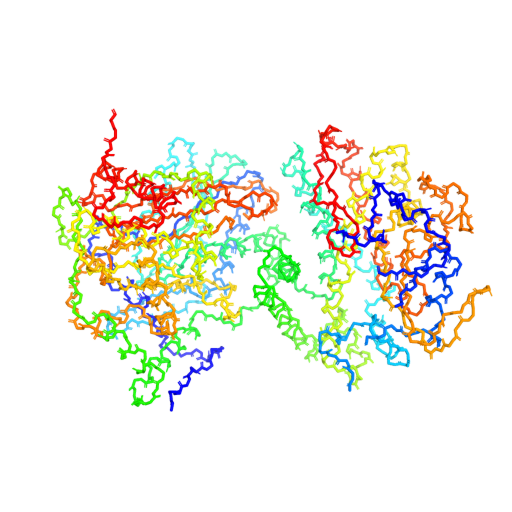1 ARG B C 1
ATOM 6384 O O . ARG B 2 453 ? -76.891 -11.105 14.994 1.00 42.39 451 ARG B O 1
ATOM 6392 N N . ILE B 2 454 ? -76.043 -13.117 14.353 1.00 37.16 452 ILE B N 1
ATOM 6393 C CA . ILE B 2 454 ? -76.730 -13.195 13.067 1.00 38.03 452 ILE B CA 1
ATOM 6394 C C . ILE B 2 454 ? -78.222 -12.870 13.160 1.00 41.28 452 ILE B C 1
ATOM 6395 O O . ILE B 2 454 ? -78.778 -12.124 12.332 1.00 39.87 452 ILE B O 1
ATOM 6400 N N . SER B 2 455 ? -78.854 -13.436 14.186 1.00 40.81 453 SER B N 1
ATOM 6401 C CA . SER B 2 455 ? -80.291 -13.309 14.414 1.00 42.05 453 SER B CA 1
ATOM 6402 C C . SER B 2 455 ? -80.734 -11.904 14.861 1.00 43.79 453 SER B C 1
ATOM 6403 O O . SER B 2 455 ? -81.909 -11.566 14.739 1.00 44.12 453 SER B O 1
ATOM 6406 N N . ASP B 2 456 ? -79.808 -11.112 15.397 1.00 36.01 454 ASP B N 1
ATOM 6407 C CA . ASP B 2 456 ? -80.099 -9.729 15.758 1.00 41.44 454 ASP B CA 1
ATOM 6408 C C . ASP B 2 456 ? -79.773 -8.713 14.665 1.00 42.24 454 ASP B C 1
ATOM 6409 O O . ASP B 2 456 ? -79.833 -7.523 14.926 1.00 42.43 454 ASP B O 1
ATOM 6414 N N . LEU B 2 457 ? -79.383 -9.163 13.475 1.00 44.82 455 LEU B N 1
ATOM 6415 C CA . LEU B 2 457 ? -79.052 -8.231 12.400 1.00 40.50 455 LEU B CA 1
ATOM 6416 C C . LEU B 2 457 ? -80.332 -7.612 11.843 1.00 40.78 455 LEU B C 1
ATOM 6417 O O . LEU B 2 457 ? -81.272 -8.319 11.477 1.00 41.75 455 LEU B O 1
ATOM 6422 N N . ASP B 2 458 ? -80.369 -6.286 11.802 1.00 40.53 456 ASP B N 1
ATOM 6423 C CA . ASP B 2 458 ? -81.485 -5.571 11.210 1.00 40.23 456 ASP B CA 1
ATOM 6424 C C . ASP B 2 458 ? -81.247 -5.374 9.712 1.00 40.82 456 ASP B C 1
ATOM 6425 O O . ASP B 2 458 ? -80.286 -4.734 9.304 1.00 42.99 456 ASP B O 1
ATOM 6430 N N . ILE B 2 459 ? -82.118 -5.941 8.895 1.00 39.20 457 ILE B N 1
ATOM 6431 C CA . ILE B 2 459 ? -82.002 -5.804 7.454 1.00 39.81 457 ILE B CA 1
ATOM 6432 C C . ILE B 2 459 ? -83.216 -5.092 6.872 1.00 42.11 457 ILE B C 1
ATOM 6433 O O . ILE B 2 459 ? -83.457 -5.145 5.661 1.00 44.90 457 ILE B O 1
ATOM 6438 N N . LEU B 2 460 ? -83.999 -4.456 7.734 1.00 40.74 458 LEU B N 1
ATOM 6439 C CA . LEU B 2 460 ? -85.120 -3.666 7.265 1.00 44.28 458 LEU B CA 1
ATOM 6440 C C . LEU B 2 460 ? -84.576 -2.499 6.463 1.00 44.94 458 LEU B C 1
ATOM 6441 O O . LEU B 2 460 ? -83.681 -1.795 6.931 1.00 49.39 458 LEU B O 1
ATOM 6446 N N . LEU B 2 461 ? -85.086 -2.311 5.250 1.00 41.44 459 LEU B N 1
ATOM 6447 C CA . LEU B 2 461 ? -84.660 -1.191 4.417 1.00 49.33 459 LEU B CA 1
ATOM 6448 C C . LEU B 2 461 ? -85.763 -0.142 4.267 1.00 56.29 459 LEU B C 1
ATOM 6449 O O . LEU B 2 461 ? -86.917 -0.479 3.954 1.00 60.21 459 LEU B O 1
ATOM 6454 N N . ASP B 2 462 ? -85.392 1.122 4.487 1.00 61.17 460 ASP B N 1
ATOM 6455 C CA . ASP B 2 462 ? -86.259 2.284 4.242 1.00 64.46 460 ASP B CA 1
ATOM 6456 C C . ASP B 2 462 ? -86.578 2.427 2.746 1.00 69.98 460 ASP B C 1
ATOM 6457 O O . ASP B 2 462 ? -85.844 1.913 1.896 1.00 67.71 460 ASP B O 1
ATOM 6462 N N . ASP B 2 463 ? -87.671 3.107 2.408 1.00 80.21 461 ASP B N 1
ATOM 6463 C CA . ASP B 2 463 ? -88.016 3.317 0.998 1.00 73.90 461 ASP B CA 1
ATOM 6464 C C . ASP B 2 463 ? -88.033 4.800 0.658 1.00 69.50 461 ASP B C 1
ATOM 6465 O O . ASP B 2 463 ? -88.961 5.277 0.012 1.00 80.02 461 ASP B O 1
#

GO terms:
  GO:0005515 protein binding (F, IPI)

Radius of gyration: 30.59 Å; Cα contacts (8 Å, |Δi|>4): 1499; chains: 2; bounding box: 81×79×64 Å

Sequence (830 aa):
SPPIHTRRQGFDPADELRAAGTLTKISTTWLAAGHAVVRQVLGDHKRFSTRRVFRPRELVGNLMDYDPPEHTRLRHLLTPGFTQRRMRRLAPRIEEIVTDRLDAMEQAGPPADLIELFADEVPGAVLCELIGVPRDDQAMFLQLCHRHLDASLSARKRAAAGEAFARYLVAMMARERKDPGDGFIGSIVAEHGDTITDEELRGVCVQLMLAGDDNVSGMIGLGVLALLRHPEQIAALRGDDQSADRAVDELIRYLTVPYAPTPRTAVEDVMVADQVIKEGETVLCSLPMANRDRALLPDADRLDVTRTPVPHVAFGHGIHHCLGAALTRLQLRIAYTALWRRFPALQLADPAQEIMFRTSTPAYGLTSLLVAWGAMGRPALEAVTRPERVPLTARQLRAWLLARPSEETRGRHLSVALRLRGRLDVAALEAALRDVAARHEILRTTFPGDAQTVHQHIHDAAPVRLTPVPATEEDLPARLAERGEQLFDLTRDMPWRCELFALSEKEHVLSVTVHRIAADDDSMDVFFRDLAAAYGARRAGRAPERAPLALQFADYAIWEQRLLDGEREQDSLINDQITFWRNHLAGIDQETVLPFDRARPAIPSRRAGTVALRLDAGPHARLAEAVESAGADMPQLVQAALAMLLTRYGAGTDLVIGTTLPRDEDLIDLEPMIGPFARPFPVRTDLSADPTFLEVVARVQEAVREARQHLDVPFEKIPELLALPGSLSRHPVYQVGLQVREEDAELPALRTSVEPTGVEAIELDLAFALTERRNDDDDEDGIEGALHYAADLFDHDTAASLARRLVRVLEQVAEDPGRRISDLDILLDD

Organism: Actinoplanes teichomyceticus (NCBI:txid1867)